Protein 6FJL (pdb70)

Radius of gyration: 34.4 Å; Cα contacts (8 Å, |Δi|>4): 2770; chains: 4; bounding box: 86×84×82 Å

B-factor: mean 37.13, std 11.01, range [17.07, 90.08]

Foldseek 3Di:
DADDADPDDLVVLLVVLLVLQQEAEEEEEFQAPVVCVLVQVVVCVVRPSHGYQYAYAHQVVVLVLQVVCVVVVNDFHQKYWHPLVLSQVVVVVVPFFDQHRAHQSVFFDVVQADPRRRKGQLAKWWFFKKFQCVVDPPVLRDAALCSCLDQVQQQQAEEEQCLQHVLSVVQVVQVCVPPNCVSLQSNVRSVYHYAHGLVVRNVCNQVVNHGMYTTHTDACDDDPPRRMDDHHHPDAAIEMAGTMMTGTPPRSRNSVVSSSSNVSQDLCNHPPRPRAAGSGPPHAHPPPDHHPCPDPRYDRVVSVVVSNCVVNSVVSSVVSCVSVPDHDDDRSQHDQPSDRNGYDD/DADDEDPDDLVVLLVVLVVLQAEFEEEEEFQAPVVCVLVQVVLCVVRPRHGYQYAYDHQVVVLVLQVVCVVVVNHFGQKYWHPLVLVQVVCVVVPFFDQHRAPQNVQFDVVQADPRRRKGQLAKWWFFKKFQCVVDPPVLRDAALCSCLDDVQQVQAEEEQCLQHVLSVVQVVQVCVPPNCVSLVSNVRSVYHYAHGLVVRNVCVQVVSHTMYTTHTDAPDDDPPRRMDDDHHPAAAIEMAGTMMTGTPPRSRNSSVSSSSNVSQDLCNRPPRDRAAGSGPPRAHPPPDHHPCPDPRYDRVVSVVCSNPVVNSVVSSVVSCVRPPDHDDDRSHHDQPNDRNGYDD/DADDEDPDDLVVLLVVLLVQQQEAEEEEEAQAPVVCVLVQVVVCVVRPSHGDQYAYDHQVVVLVLQVVCVVVVNDFGQKYWHPLVLVQVVCVVVPFFDQHRYVQNVQFDVVQADPRRRKGQLFKWWFFKKFFCVVDPPVLGDAALCSCLDQVQQQQAEEEQCLQHVLSVVQVVQVCVPPNCVSLVSNVRSVYHYAHGLVPRNVCVQVPSHTMYTTHTDFPDDDPPRRMDDDHHPAAAIEMAGIMMTGTPPRSRNSVVSSSRNVSSDLCCQAPVHRAHGSGPPHAGDPPDHHPCPDPRYDNVVSVVLSNPVVNSVVSSVVSCVSVPDHDDDRSQHDQPNHRNGYDD/DFDDEDPDDLVVLLVVLLVQQAEAEEEEEAQAPVVCVLVQVVVCVVRVRHGYQYAYDHQVVVLVLQVVCVVVVNHFGQKYWHPLVLVQVVCVVVVFFDQHRYHQNVQFDPVQADPRRRKGQLFKWWFFKKFFCVVDPPVLRDAALCSCLDPVQQQQAEEEQCLQHVLSVVQVVQVCVPPNCVSLQSNVRSVYHYAHGLVPRNVCVQVVSHTMYTTHTDFPDDPPPDRMDDDHHPDAAIEMAGTMMTGTPPRSRNSVSSSSRNVSQDLCNQAPRHRAAGRGPPRAGPPPDHHPCPDPRYDNVVSVVLSNPVVVSVVSSVVSCVRPPDHDDARSQHDQPNDRNGYDD

Nearest PDB structures (foldseek):
  6hhb-assembly1_A  TM=1.000E+00  e=6.143E-77  Dickeya dadantii 3937
  7f6t-assembly1_A  TM=7.903E-01  e=1.788E-18  Thermus thermophilus HB8
  6ivy-assembly1_A  TM=7.396E-01  e=2.041E-17  Pseudomonas aeruginosa PAO1
  7w3w-assembly1_A  TM=6.701E-01  e=2.089E-14  Vibrio metschnikovii
  1d9y-assembly1_A  TM=6.350E-01  e=9.950E-14  Neisseria gonorrhoeae

InterPro domains:
  IPR006059 Bacterial-type extracellular solute-binding protein [PF01547] (158-392)

Solvent-accessible surface area: 54851 Å² total; per-residue (Å²): 115,107,44,72,33,20,122,71,52,24,74,90,0,28,115,48,0,65,96,39,72,11,49,0,12,0,0,0,9,19,8,32,64,81,78,10,54,44,20,70,120,27,0,31,110,98,0,84,51,0,108,0,20,1,1,5,3,14,9,79,71,0,17,54,19,0,47,61,0,50,87,73,134,56,47,44,3,2,0,0,0,0,25,7,3,36,6,0,64,90,0,68,190,99,31,32,4,49,31,19,8,0,42,15,13,98,79,3,18,17,64,6,24,12,23,63,2,2,22,3,0,0,16,1,34,0,7,1,4,11,0,3,41,142,95,21,96,111,103,31,21,0,79,26,2,65,41,0,44,59,120,99,1,115,40,53,0,0,0,1,14,0,19,12,23,17,0,0,0,11,8,0,63,28,0,16,99,100,62,27,76,120,3,0,47,110,0,45,106,12,83,19,59,30,26,34,6,15,41,28,0,12,55,63,0,69,103,36,81,38,10,0,0,0,1,5,24,5,32,8,73,26,79,88,79,48,30,21,60,6,10,18,12,134,94,3,24,0,1,2,5,8,6,24,0,1,2,1,124,82,14,76,43,44,35,0,0,42,0,0,5,1,10,1,0,36,60,88,5,2,53,37,40,9,131,10,2,13,0,19,65,49,8,43,21,28,9,66,55,99,36,0,57,88,30,95,26,10,83,11,66,27,1,11,86,20,0,77,75,94,28,36,0,105,150,16,59,55,82,0,29,157,82,17,28,134,32,126,60,124,32,43,16,27,180,20,31,101,82,12,119,96,47,103,151,124,98,46,70,46,20,133,66,42,24,78,80,0,33,83,34,0,66,174,52,62,3,47,0,14,0,0,0,10,19,9,34,63,81,74,10,56,47,23,70,123,28,0,30,107,98,0,81,56,1,120,0,28,1,0,4,4,15,9,79,70,0,18,56,19,0,48,68,2,50,86,78,134,55,35,22,2,1,0,0,1,0,26,7,4,36,6,0,63,87,0,68,94,98,33,33,7,46,33,16,11,0,42,12,17,72,72,2,16,14,60,7,21,14,34,30,2,1,18,0,0,0,17,2,32,0,8,1,3,12,0,4,26,131,94,16,99,111,182,32,22,0,64,37,3,60,47,0,37,59,119,99,1,114,42,53,0,0,0,2,17,0,20,12,26,19,0,0,0,6,9,0,69,26,0,18,95,109,74,28,77,103,1,0,98,85,0,40,113,12,82,19,58,29,25,33,6,16,46,28,1,12,57,55,0,68,113,32,141,20,10,0,0,0,1,6,23,5,33,6,71,28,79,68,65,37,51,24,72,6,13,20,12,148,98,2,23,0,1,2,4,8,6,22,0,0,1,0,109,146,14,137,36,44,36,0,0,43,0,0,4,1,8,0,0,36,61,77,4,5,56,46,38,7,136,11,3,14,0,18,62,62,9,38,22,26,7,70,58,97,36,1,54,85,31,78,23,9,73,9,62,30,0,14,85,23,0,76,74,92,30,35,0,105,151,23,58,54,81,0,30,155,80,17,30,133,34,136,59,127,32,41,14,29,177,20,30,106,83,14,110,97,46,104,149,117,122,41,77,36,25,135,64,57,21,68,100,0,29,105,29,0,69,175,40,71,10,42,0,11,0,0,0,6,19,10,32,63,80,76,6,54,46,25,69,119,32,0,44,111,84,8,85,54,2,126,0,20,1,1,5,3,15,9,78,71,0,17,56,18,0,47,69,1,51,88,77,134,57,31,15,1,0,0,0,1,0,26,8,4,35,6,0,65,92,0,66,188,100,36,32,7,45,34,16,25,0,48,18,25,96,78,2,18,32,40,7,34,15,47,36,3,1,20,2,0,0,21,3,30,0,8,1,4,12,0,2,42,138,96,21,102,126,204,32,33,0,78,23,3,67,40,0,45,59,119,98,1,116,41,53,0,0,0,2,15,0,19,11,24,18,0,0,0,10,10,0,63,29,0,17,98,106,82,29,73,56,5,0,84,96,0,42,99,12,83,19,59,28,26,34,5,14,44,30,0,10,57,58,0,67,113,34,144,17,11,0,0,0,1,5,24,6,35,7,105,38,77,111,78,41,39,29,103,9,15,20,12,120,97,2,22,0,1,2,4,8,4,24,0,0,2,1,106,146,13,125,38,47,37,0,0,42,0,0,4,1,4,0,0,24,37,64,1,5,47,48,35,13,134,13,4,14,0,12,54,14,9,44,15,37,87,80,36,85,37,1,38,84,25,57,25,4,36,7,61,32,0,11,87,20,0,75,77,93,28,37,0,105,150,16,64,55,80,0,29,154,83,17,26,135,35,127,57,123,32,43,15,26,168,19,29,104,83,12,110,94,46,108,151,152,94,46,72,43,24,134,66,57,20,64,88,0,36,116,40,0,80,179,32,74,16,52,0,12,0,0,0,6,19,10,35,61,81,73,6,53,47,23,70,118,30,0,51,110,88,0,108,38,3,42,0,21,1,0,4,2,14,9,79,70,0,17,56,18,0,49,61,1,46,88,75,132,56,28,33,3,2,0,0,1,0,26,8,4,37,5,0,66,88,0,70,188,99,31,29,5,48,55,13,22,0,48,18,24,94,85,1,15,28,50,6,28,14,45,39,2,1,20,1,0,0,21,2,28,0,7,1,4,11,0,3,37,137,94,23,102,127,105,33,36,0,92,40,2,67,48,0,39,51,120,96,1,116,42,52,0,3,0,2,13,0,20,11,26,19,0,0,0,9,8,0,60,11,0,15,101,100,83,29,76,46,4,0,96,109,0,42,109,12,84,20,61,29,29,33,5,15,45,35,0,12,55,65,0,68,93,36,59,38,9,0,0,0,1,5,44,22,40,4,105,25,78,110,72,37,39,28,73,5,14,18,12,80,94,4,22,1,1,1,4,7,4,27,0,0,1,0,114,142,14,158,38,49,33,0,0,44,0,1,4,0,9,1,0,36,34,95,2,5,46,59,38,11,62,21,4,13,0,15,53,10,11,43,17,38,70,77,31,85,35,0,36,70,32,42,25,4,74,14,62,16,1,16,83,20,0,75,74,95,28,37,0,105,152,14,58,56,81,0,28,156,82,14,26,138,32,126,58,126,31,42,14,29,176,18,29,106,82,12,114,94,50,97,150

Secondary structure (DSSP, 8-state):
---------HHHHHHHHGGG-SEEEEEEE-SSGGGGHHHHHHHHHHSTT-EEEEEEE-HHHHHHHHHHHHHHT----SEEEES-TTHHHHHHHHT-B-----TTGGGB-GGGB-TTSS-EEEEEEEEEEEEETTTS-GGG---SGGGGGSGGGTT-BEEE-GGG-HHHHHHHHHHHHHH-HHHHHHHHTT-PEEESSTHHHHHHHHTTS-SEEEEE---SSPPTT-SEEEE--SSS--EEEEEEEEEBTT-S-HHHHHHHHHHHTSHHIIIIIS-S--SBTTSPPPTT---GGG-TT--HHHHHHHHH-HHHHHHHHHHHHHHH-S--S--TT----S---S---/-------S-HHHHHHHHHHTTSEEEEEEE-SSGGGGHHHHHHHHHHSTT-EEEEEEE-HHHHHHHHHHHHHHT----SEEEES-TTHHHHHHHHT-EEP---TTGGGB-GGGB-TTSS-EEEEEEEEEEEEETTTS-GGG---SGGGGGSGGGTT-BEEE-GGG-HHHHHHHHHHHHHH-HHHHHHHHTT-PEEESSTHHHHHHHHTTS--EEEEE---SSPPTT-SEEEE--SSS--EEEEEEEEEETT-S-HHHHHHHHHHHTSHHIIIIIS-S--SBTTSPPPTT---GGG-TT--HHHHHHHHH-HHHHHHHHHHHHHHH-S--S--TT----S---S---/-------S-HHHHHHHHGGGTSEEEEEEE-SSGGGGHHHHHHHHHHSTT-EEEEEEE-HHHHHHHHHHHHHHT----SEEEES-TTHHHHHHHHT-BPP---TTGGGB-GGGB-TTSS-EEEEEEEEEEEEETTTS-GGG---SGGGGGSGGGTT-BEEE-TTS-HHHHHHHHHHHHHH-HHHHHHHHTT-PEEESSTHHHHHHHHTTS--EEEEE---SSPPTT-SEEEE--SSS--EEEEEEEEEBTT-S-HHHHHHHHHHHHSHHIIIII-SS--SBTTSPPPTT---GGG-TT--HHHHHHHHH-HHHHHHHHHHHHHHH-S--S--TT----S---S---/-------S-HHHHHHHHGGGTSEEEEEEE-SSGGGGHHHHHHHHHH-TT-EEEEEEE-HHHHHHHHHHHHHHT----SEEEES-TTHHHHHHHHT-EEP---TTGGGB-GGGB-TTSS-EEEEEEEEEEEEETTTS-GGG---SGGGGGSGGGTT-BEEE-GGG-HHHHHHHHHHHHHH-HHHHHHHHTT-PEEESSTHHHHHHHHTTS--EEEEE---SSPPTT-SEEEE--SSS--EEEEEEEEEETT-S-HHHHHHHHHHHTSHHIIIII--S--SBTTSPPPTT---GGG-TT--HHHHHHHHH-HHHHHHHHHHHHHHH-S--S--TT----S---S---

Sequence (1380 aa):
ATVAPDTRSLDEIYQSALKEGGTVTVYAGGDVQSQQAGFKQAFENRFPGIKLNVIVDYSKYHDARIDNQLATDTLIPDVVQLQTVQDFPRWKKQGVLLNYKPVGWDKVYPEFRDADGAWIGAYVIAFSNLVNTQLLNEKSWPRREANDYLRPDLKGNLILAYPNDDDAVLFWYKQIVDKYGWEFVEKLQEQDPVYVRGTNVPGAQITTGKYSATFTSSGALVPAAGSVTRFVLPKTDPFVSWAQRAAIFKQAKHPESAKLYLSWLLDPQTQTQVSRMWSVRTDVAPPAGYKHIWEYSNTRPQAFADFMSDRGAVERFRAQMSLYVGEAKGDPTPGWLGLHPEVPLAATVAPDTRSLDEIYQSALKEGGTVTVYAGGDVQSQQAGFKQAFENRFPGIKLNVIVDYSKYHDARIDNQLATDTLIPDVVQLQTVQDFPRWKKQGVLLNYKPVGWDKVYPEFRRDADGAWIGAYVIAFSNLVNTQLLNEKSWPREANDYLRPDLKGNLILAYPNDDDAVLFWYKQIVDKYGWEFVEKLQEQDPVYVRGTNVPGAQITTGKYSATFTSSGALVPAAGSVTRFVLPKTDPFVSWAQRAAIFKQQAKHPESAKLYLSWLLDPQTQTQVSRMWSVRTDVAPPAGYKHIWEYSNTRPQAFADFMSDRGAVERFRAQMSLYVGEAKGDPTPGWLGLHPEVPLAATVAPDTRSLDEIYQSALKEGGTVTVYAGGDVQSQQAGFKQAFENRFPGIKLNVIVDYSKYHDARIDNQLATDTLIPDVVQLQTVQDFPRWKKQGVLLNYKPVGWDKVYPEFRDADGAWIGAYVIAFSNLVNTQLLNEKSWPREANDYLRPDLKGNLILAYPNDDDAVLFWYKQIVDKYGWEFVEKLQEQDPVYVRGTNVPGAQITTGKYSATFTSSGALVPAAGSVTRFVLPKTDPFVSWAQRAAIFKQAKHPESAKLYLSWLLDPQTQTQVSRMWSVRTDVAPPAGYKHIWEYSNTRPQAFADFMSDRGAVERFRAQMSLYVGEAKGDPTPGWLGLHPEVPLAATVAPDTRSLDDEIYQSALKEGGTVTVYAGGDVQSQQAGFKQAFENRFPGIKLNVIVDYSKYHDARIDNQLATDTLIPDVVVQLQTVQDFPRWKKQGVLLNYKPVGWDKVYPEFRDADGAWIGAYVIAFSNLVNTQLLNEKSWPREANDYLRPDLKGNLILAYPNDDDAVLFWYKQIVDKYGWEFVEKLQEQDPVYVRGTNVPGAQITTGKYSATFTSSGALVPAAGSVTRFVLPKTDPFVSWAQRAAIFKQAKHPESAKLYLSWLLDPQTQTQVSRMWSVRTDVAPPAGYKHIWEYSNTRPQAFADFMSDRGAVERFRAQMSLYVGEAKGDPTPGWLGLHPEVPLA

Structure (mmCIF, N/CA/C/O backbone):
data_6FJL
#
_entry.id   6FJL
#
_cell.length_a   77.447
_cell.length_b   112.313
_cell.length_c   78.722
_cell.angle_alpha   90.0
_cell.angle_beta   95.53
_cell.angle_gamma   90.0
#
_symmetry.space_group_name_H-M   'P 1 21 1'
#
loop_
_entity.id
_entity.type
_entity.pdbx_description
1 polymer 'ABC-type Fe3+ transport system, periplasmic component'
2 non-polymer 'ACETATE ION'
3 non-polymer 'MAGNESIUM ION'
4 water water
#
loop_
_atom_site.group_PDB
_atom_site.id
_atom_site.type_symbol
_atom_site.label_atom_id
_atom_site.label_alt_id
_atom_site.label_comp_id
_atom_site.label_asym_id
_atom_site.label_entity_id
_atom_site.label_seq_id
_atom_site.pdbx_PDB_ins_code
_atom_site.Cartn_x
_atom_site.Cartn_y
_atom_site.Cartn_z
_atom_site.occupancy
_atom_site.B_iso_or_equiv
_atom_site.auth_seq_id
_atom_site.auth_comp_id
_atom_site.auth_asym_id
_atom_site.auth_atom_id
_atom_site.pdbx_PDB_model_num
ATOM 1 N N . ALA A 1 1 ? -9.03808 30.02317 -7.52348 1.000 64.52092 28 ALA A N 1
ATOM 2 C CA . ALA A 1 1 ? -8.60111 30.69486 -8.74300 1.000 66.34165 28 ALA A CA 1
ATOM 3 C C . ALA A 1 1 ? -9.31016 30.12433 -9.96885 1.000 63.80782 28 ALA A C 1
ATOM 4 O O . ALA A 1 1 ? -9.32665 28.91173 -10.17535 1.000 62.61098 28 ALA A O 1
ATOM 6 N N . THR A 1 2 ? -9.88694 30.99912 -10.78688 1.000 61.70744 29 THR A N 1
ATOM 7 C CA . THR A 1 2 ? -10.58267 30.55053 -11.99239 1.000 59.78483 29 THR A CA 1
ATOM 8 C C . THR A 1 2 ? -9.66467 30.56618 -13.21173 1.000 59.26986 29 THR A C 1
ATOM 9 O O . THR A 1 2 ? -9.05879 31.58896 -13.53494 1.000 63.82812 29 THR A O 1
ATOM 13 N N . VAL A 1 3 ? -9.58856 29.42850 -13.89648 1.000 54.23903 30 VAL A N 1
ATOM 14 C CA . VAL A 1 3 ? -8.75226 29.27833 -15.07927 1.000 51.89108 30 VAL A CA 1
ATOM 15 C C . VAL A 1 3 ? -9.56228 28.77159 -16.26436 1.000 55.21974 30 VAL A C 1
ATOM 16 O O . VAL A 1 3 ? -10.60669 28.13812 -16.09956 1.000 55.02877 30 VAL A O 1
ATOM 20 N N . ALA A 1 4 ? -9.05828 29.02768 -17.46099 1.000 54.92464 31 ALA A N 1
ATOM 21 C CA . ALA A 1 4 ? -9.70416 28.53396 -18.66719 1.000 54.91614 31 ALA A CA 1
ATOM 22 C C . ALA A 1 4 ? -8.86951 27.39765 -19.24306 1.000 52.93511 31 ALA A C 1
ATOM 23 O O . ALA A 1 4 ? -7.67965 27.28980 -18.94993 1.000 49.51713 31 ALA A O 1
ATOM 25 N N . PRO A 1 5 ? -9.49732 26.52237 -20.04145 1.000 55.12485 32 PRO A N 1
ATOM 26 C CA . PRO A 1 5 ? -8.72712 25.43734 -20.65559 1.000 54.36382 32 PRO A CA 1
ATOM 27 C C . PRO A 1 5 ? -7.50608 25.97547 -21.39705 1.000 52.87791 32 PRO A C 1
ATOM 28 O O . PRO A 1 5 ? -7.59101 27.00885 -22.06113 1.000 50.87768 32 PRO A O 1
ATOM 32 N N . ASP A 1 6 ? -6.37621 25.29950 -21.24244 1.000 51.29422 33 ASP A N 1
ATOM 33 C CA . ASP A 1 6 ? -5.15029 25.66578 -21.93141 1.000 51.46352 33 ASP A CA 1
ATOM 34 C C . ASP A 1 6 ? -5.34993 25.53420 -23.44004 1.000 55.57206 33 ASP A C 1
ATOM 35 O O . ASP A 1 6 ? -5.77157 24.48214 -23.91890 1.000 55.93918 33 ASP A O 1
ATOM 40 N N . THR A 1 7 ? -5.04910 26.59334 -24.17943 1.000 56.69981 34 THR A N 1
ATOM 41 C CA . THR A 1 7 ? -5.20012 26.59207 -25.64249 1.000 59.04639 34 THR A CA 1
ATOM 42 C C . THR A 1 7 ? -3.87045 26.42628 -26.36868 1.000 58.73622 34 THR A C 1
ATOM 43 O O . THR A 1 7 ? -3.82959 26.42645 -27.60350 1.000 58.22953 34 THR A O 1
ATOM 47 N N . ARG A 1 8 ? -2.78160 26.36163 -25.60779 1.000 55.05774 35 ARG A N 1
ATOM 48 C CA . ARG A 1 8 ? -1.45115 26.24312 -26.19076 1.000 56.00958 35 ARG A CA 1
ATOM 49 C C . ARG A 1 8 ? -1.23546 24.88654 -26.84126 1.000 58.06852 35 ARG A C 1
ATOM 50 O O . ARG A 1 8 ? -1.93044 23.92104 -26.52915 1.000 52.40244 35 ARG A O 1
ATOM 58 N N . SER A 1 9 ? -0.27552 24.82807 -27.76448 1.000 56.30772 36 SER A N 1
ATOM 59 C CA . SER A 1 9 ? 0.16760 23.55350 -28.31504 1.000 57.31849 36 SER A CA 1
ATOM 60 C C . SER A 1 9 ? 1.12027 22.88042 -27.33308 1.000 58.44843 36 SER A C 1
ATOM 61 O O . SER A 1 9 ? 1.62342 23.52259 -26.40983 1.000 58.55867 36 SER A O 1
ATOM 64 N N . LEU A 1 10 ? 1.37680 21.59140 -27.54343 1.000 56.51800 37 LEU A N 1
ATOM 65 C CA . LEU A 1 10 ? 2.30802 20.84991 -26.70722 1.000 53.49205 37 LEU A CA 1
ATOM 66 C C . LEU A 1 10 ? 3.70848 21.43148 -26.82529 1.000 50.70881 37 LEU A C 1
ATOM 67 O O . LEU A 1 10 ? 4.44586 21.48828 -25.85404 1.000 51.59669 37 LEU A O 1
ATOM 72 N N . ASP A 1 11 ? 4.07393 21.88611 -28.01942 1.000 53.46383 38 ASP A N 1
ATOM 73 C CA . ASP A 1 11 ? 5.42032 22.41020 -28.20987 1.000 55.37190 38 ASP A CA 1
ATOM 74 C C . ASP A 1 11 ? 5.58304 23.78951 -27.56975 1.000 56.79073 38 ASP A C 1
ATOM 75 O O . ASP A 1 11 ? 6.66221 24.13586 -27.09866 1.000 57.32662 38 ASP A O 1
ATOM 80 N N . GLU A 1 12 ? 4.50710 24.56748 -27.54462 1.000 57.49181 39 GLU A N 1
ATOM 81 C CA . GLU A 1 12 ? 4.51790 25.85960 -26.86507 1.000 58.72389 39 GLU A CA 1
ATOM 82 C C . GLU A 1 12 ? 4.67111 25.65827 -25.34705 1.000 64.51314 39 GLU A C 1
ATOM 83 O O . GLU A 1 12 ? 5.41687 26.38600 -24.68885 1.000 56.78147 39 GLU A O 1
ATOM 89 N N . ILE A 1 13 ? 3.97242 24.66728 -24.79794 1.000 53.11051 40 ILE A N 1
ATOM 90 C CA . ILE A 1 13 ? 4.12606 24.34238 -23.37755 1.000 54.16197 40 ILE A CA 1
ATOM 91 C C . ILE A 1 13 ? 5.54100 23.83153 -23.11787 1.000 53.29812 40 ILE A C 1
ATOM 92 O O . ILE A 1 13 ? 6.19657 24.22322 -22.15368 1.000 51.07618 40 ILE A O 1
ATOM 97 N N . TYR A 1 14 ? 6.00545 22.97145 -24.01955 1.000 53.13862 41 TYR A N 1
ATOM 98 C CA . TYR A 1 14 ? 7.31836 22.34184 -23.92854 1.000 52.78374 41 TYR A CA 1
ATOM 99 C C . TYR A 1 14 ? 8.50046 23.31978 -23.87816 1.000 56.28696 41 TYR A C 1
ATOM 100 O O . TYR A 1 14 ? 9.37805 23.18629 -23.02361 1.000 56.20654 41 TYR A O 1
ATOM 109 N N . GLN A 1 15 ? 8.51315 24.31556 -24.76018 1.000 58.14422 42 GLN A N 1
ATOM 110 C CA . GLN A 1 15 ? 9.57722 25.32277 -24.73518 1.000 61.28751 42 GLN A CA 1
ATOM 111 C C . GLN A 1 15 ? 9.59107 26.04557 -23.40125 1.000 61.07470 42 GLN A C 1
ATOM 112 O O . GLN A 1 15 ? 10.64855 26.34775 -22.84486 1.000 60.75702 42 GLN A O 1
ATOM 118 N N . SER A 1 16 ? 8.39951 26.31685 -22.89399 1.000 61.26688 43 SER A N 1
ATOM 119 C CA . SER A 1 16 ? 8.25358 26.97368 -21.61416 1.000 63.35621 43 SER A CA 1
ATOM 120 C C . SER A 1 16 ? 8.73538 26.06667 -20.48545 1.000 60.96364 43 SER A C 1
ATOM 121 O O . SER A 1 16 ? 9.36643 26.52732 -19.53155 1.000 60.46503 43 SER A O 1
ATOM 124 N N . ALA A 1 17 ? 8.45580 24.77210 -20.61206 1.000 57.70076 44 ALA A N 1
ATOM 125 C CA . ALA A 1 17 ? 8.85483 23.79817 -19.59845 1.000 56.05415 44 ALA A CA 1
ATOM 126 C C . ALA A 1 17 ? 10.36748 23.61864 -19.49215 1.000 56.91072 44 ALA A C 1
ATOM 127 O O . ALA A 1 17 ? 10.89259 23.38690 -18.40298 1.000 54.26333 44 ALA A O 1
ATOM 129 N N . LEU A 1 18 ? 11.06227 23.74885 -20.61870 1.000 58.04288 45 LEU A N 1
ATOM 130 C CA . LEU A 1 18 ? 12.51046 23.53978 -20.66613 1.000 59.50117 45 LEU A CA 1
ATOM 131 C C . LEU A 1 18 ? 13.30312 24.45837 -19.73757 1.000 59.33227 45 LEU A C 1
ATOM 132 O O . LEU A 1 18 ? 14.43662 24.14783 -19.37357 1.000 59.38785 45 LEU A O 1
ATOM 137 N N . LYS A 1 19 ? 12.72204 25.60181 -19.39120 1.000 60.88336 46 LYS A N 1
ATOM 138 C CA . LYS A 1 19 ? 13.37079 26.56967 -18.50777 1.000 62.58321 46 LYS A CA 1
ATOM 139 C C . LYS A 1 19 ? 13.49968 26.06602 -17.06877 1.000 59.82667 46 LYS A C 1
ATOM 140 O O . LYS A 1 19 ? 14.21098 26.66215 -16.25857 1.000 59.69856 46 LYS A O 1
ATOM 142 N N . GLU A 1 20 ? 12.80781 24.97413 -16.75144 1.000 56.02344 47 GLU A N 1
ATOM 143 C CA . GLU A 1 20 ? 12.67554 24.53063 -15.36785 1.000 53.55580 47 GLU A CA 1
ATOM 144 C C . GLU A 1 20 ? 13.74167 23.54234 -14.88941 1.000 53.66540 47 GLU A C 1
ATOM 145 O O . GLU A 1 20 ? 13.72188 23.12694 -13.72834 1.000 53.92033 47 GLU A O 1
ATOM 151 N N . GLY A 1 21 ? 14.67333 23.16292 -15.75716 1.000 53.24464 48 GLY A N 1
ATOM 152 C CA . GLY A 1 21 ? 15.76506 22.31639 -15.30490 1.000 54.51576 48 GLY A CA 1
ATOM 153 C C . GLY A 1 21 ? 15.83236 20.92753 -15.91186 1.000 53.67671 48 GLY A C 1
ATOM 154 O O . GLY A 1 21 ? 16.81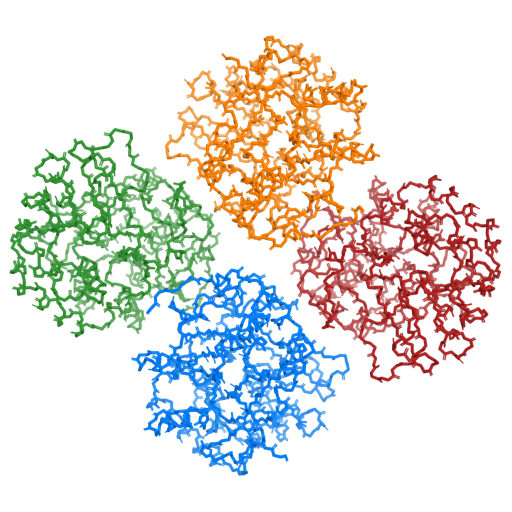646 20.21385 -15.71846 1.000 54.56071 48 GLY A O 1
ATOM 155 N N . GLY A 1 22 ? 14.78143 20.53913 -16.62934 1.000 52.40255 49 GLY A N 1
ATOM 156 C CA . GLY A 1 22 ? 14.76444 19.28652 -17.36480 1.000 50.05153 49 GLY A CA 1
ATOM 157 C C . GLY A 1 22 ? 14.31362 18.06317 -16.58625 1.000 46.85827 49 GLY A C 1
ATOM 158 O O . GLY A 1 22 ? 14.64835 16.93643 -16.94040 1.000 46.35835 49 GLY A O 1
ATOM 159 N N . THR A 1 23 ? 13.56765 18.27292 -15.50916 1.000 45.13167 50 THR A N 1
ATOM 160 C CA . THR A 1 23 ? 12.98972 17.14531 -14.78507 1.000 45.62670 50 THR A CA 1
ATOM 161 C C . THR A 1 23 ? 11.61170 17.47635 -14.23491 1.000 44.65953 50 THR A C 1
ATOM 162 O O . THR A 1 23 ? 11.38893 18.57051 -13.71683 1.000 48.98768 50 THR A O 1
ATOM 166 N N . VAL A 1 24 ? 10.69045 16.52483 -14.34921 1.000 39.29423 51 VAL A N 1
ATOM 167 C CA . VAL A 1 24 ? 9.40912 16.62051 -13.67085 1.000 35.29145 51 VAL A CA 1
ATOM 168 C C . VAL A 1 24 ? 9.25154 15.34785 -12.83912 1.000 32.99166 51 VAL A C 1
ATOM 169 O O . VAL A 1 24 ? 9.49196 14.24541 -13.33556 1.000 34.68567 51 VAL A O 1
ATOM 173 N N . THR A 1 25 ? 8.86885 15.49986 -11.57445 1.000 33.58806 52 THR A N 1
ATOM 174 C CA . THR A 1 25 ? 8.76315 14.35120 -10.67722 1.000 29.28632 52 THR A CA 1
ATOM 175 C C . THR A 1 25 ? 7.31829 13.97920 -10.41720 1.000 28.71215 52 THR A C 1
ATOM 176 O O . THR A 1 25 ? 6.49650 14.81356 -10.04295 1.000 31.21883 52 THR A O 1
ATOM 180 N N . VAL A 1 26 ? 7.02208 12.70436 -10.62376 1.000 26.32226 53 VAL A N 1
ATOM 181 C CA . VAL A 1 26 ? 5.66603 12.19937 -10.52721 1.000 23.99716 53 VAL A CA 1
ATOM 182 C C . VAL A 1 26 ? 5.61718 11.03633 -9.57241 1.000 23.37776 53 VAL A C 1
ATOM 183 O O . VAL A 1 26 ? 6.32403 10.05364 -9.76594 1.000 27.64689 53 VAL A O 1
ATOM 187 N N . TYR A 1 27 ? 4.80220 11.16434 -8.52874 1.000 24.48930 54 TYR A N 1
ATOM 188 C CA . TYR A 1 27 ? 4.45887 10.03450 -7.68256 1.000 21.65224 54 TYR A CA 1
ATOM 189 C C . TYR A 1 27 ? 3.27013 9.33794 -8.31416 1.000 23.73826 54 TYR A C 1
ATOM 190 O O . TYR A 1 27 ? 2.16331 9.87231 -8.27017 1.000 25.65151 54 TYR A O 1
ATOM 199 N N . ALA A 1 28 ? 3.48926 8.16124 -8.90798 1.000 21.82257 55 ALA A N 1
ATOM 200 C CA . ALA A 1 28 ? 2.42810 7.43781 -9.60145 1.000 20.76187 55 ALA A CA 1
ATOM 201 C C . ALA A 1 28 ? 2.06672 6.15662 -8.88906 1.000 21.88132 55 ALA A C 1
ATOM 202 O O . ALA A 1 28 ? 2.94916 5.41841 -8.45514 1.000 22.67966 55 ALA A O 1
ATOM 204 N N . GLY A 1 29 ? 0.77054 5.90514 -8.76994 1.000 19.51743 56 GLY A N 1
ATOM 205 C CA . GLY A 1 29 ? 0.30498 4.65388 -8.20152 1.000 23.59472 56 GLY A CA 1
ATOM 206 C C . GLY A 1 29 ? 0.57761 3.49993 -9.14036 1.000 24.95229 56 GLY A C 1
ATOM 207 O O . GLY A 1 29 ? 0.41169 3.62105 -10.35907 1.000 26.40235 56 GLY A O 1
ATOM 208 N N . GLY A 1 30 ? 0.96690 2.36263 -8.57704 1.000 20.71056 57 GLY A N 1
ATOM 209 C CA . GLY A 1 30 ? 1.22198 1.17612 -9.37044 1.000 21.06574 57 GLY A CA 1
ATOM 210 C C . GLY A 1 30 ? 1.80412 0.07433 -8.51612 1.000 24.05725 57 GLY A C 1
ATOM 211 O O . GLY A 1 30 ? 2.04452 0.25736 -7.32130 1.000 25.36319 57 GLY A O 1
ATOM 212 N N . ASP A 1 31 ? 1.99953 -1.08425 -9.12681 1.000 23.38010 58 ASP A N 1
ATOM 213 C CA . ASP A 1 31 ? 2.52673 -2.23915 -8.42319 1.000 23.08927 58 ASP A CA 1
ATOM 214 C C . ASP A 1 31 ? 4.02979 -2.35066 -8.56297 1.000 25.71648 58 ASP A C 1
ATOM 215 O O . ASP A 1 31 ? 4.71904 -2.79921 -7.63758 1.000 26.85480 58 ASP A O 1
ATOM 220 N N . VAL A 1 32 ? 4.53514 -1.96477 -9.73456 1.000 23.55393 59 VAL A N 1
ATOM 221 C CA . VAL A 1 32 ? 5.95645 -2.06394 -10.03031 1.000 24.78408 59 VAL A CA 1
ATOM 222 C C . VAL A 1 32 ? 6.34876 -0.93937 -10.96640 1.000 24.78903 59 VAL A C 1
ATOM 223 O O . VAL A 1 32 ? 5.52009 -0.46902 -11.74206 1.000 23.53715 59 VAL A O 1
ATOM 227 N N . GLN A 1 33 ? 7.61068 -0.52898 -10.89405 1.000 24.97838 60 GLN A N 1
ATOM 228 C CA . GLN A 1 33 ? 8.09968 0.62242 -11.64008 1.000 28.87060 60 GLN A CA 1
ATOM 229 C C . GLN A 1 33 ? 7.92338 0.39902 -13.13941 1.000 31.56460 60 GLN A C 1
ATOM 230 O O . GLN A 1 33 ? 7.61146 1.32498 -13.87969 1.000 30.23559 60 GLN A O 1
ATOM 236 N N . SER A 1 34 ? 8.04965 -0.84953 -13.56757 1.000 28.88882 61 SER A N 1
ATOM 237 C CA . SER A 1 34 ? 7.97627 -1.17265 -14.98815 1.000 32.11194 61 SER A CA 1
ATOM 238 C C . SER A 1 34 ? 6.62206 -0.83211 -15.63105 1.000 32.49041 61 SER A C 1
ATOM 239 O O . SER A 1 34 ? 6.53006 -0.69026 -16.85381 1.000 31.68278 61 SER A O 1
ATOM 242 N N . GLN A 1 35 ? 5.57801 -0.69134 -14.82216 1.000 29.74526 62 GLN A N 1
ATOM 243 C CA . GLN A 1 35 ? 4.25490 -0.35220 -15.34449 1.000 26.66527 62 GLN A CA 1
ATOM 244 C C . GLN A 1 35 ? 4.20105 1.04757 -15.95059 1.000 28.31665 62 GLN A C 1
ATOM 245 O O . GLN A 1 35 ? 3.30861 1.36228 -16.74889 1.000 29.89956 62 GLN A O 1
ATOM 251 N N . GLN A 1 36 ? 5.15477 1.88280 -15.56938 1.000 27.85405 63 GLN A N 1
ATOM 252 C CA . GLN A 1 36 ? 5.22545 3.25253 -16.07609 1.000 29.98881 63 GLN A CA 1
ATOM 253 C C . GLN A 1 36 ? 6.32972 3.43090 -17.10799 1.000 31.08995 63 GLN A C 1
ATOM 254 O O . GLN A 1 36 ? 6.55046 4.53249 -17.60119 1.000 30.72417 63 GLN A O 1
ATOM 260 N N . ALA A 1 37 ? 7.01018 2.34220 -17.44843 1.000 33.26993 64 ALA A N 1
ATOM 261 C CA . ALA A 1 37 ? 8.15794 2.42207 -18.34309 1.000 36.03706 64 ALA A CA 1
ATOM 262 C C . ALA A 1 37 ? 7.75395 2.91072 -19.72175 1.000 35.47247 64 ALA A C 1
ATOM 263 O O . ALA A 1 37 ? 8.49067 3.65591 -20.36087 1.000 35.78440 64 ALA A O 1
ATOM 265 N N . GLY A 1 38 ? 6.57355 2.50315 -20.17361 1.000 33.33871 65 GLY A N 1
ATOM 266 C CA . GLY A 1 38 ? 6.11026 2.89965 -21.48916 1.000 31.86653 65 GLY A CA 1
ATOM 267 C C . GLY A 1 38 ? 5.80601 4.38105 -21.54760 1.000 31.85182 65 GLY A C 1
ATOM 268 O O . GLY A 1 38 ? 6.16409 5.04964 -22.52037 1.000 31.51295 65 GLY A O 1
ATOM 269 N N . PHE A 1 39 ? 5.13601 4.89928 -20.52230 1.000 30.95553 66 PHE A N 1
ATOM 270 C CA . PHE A 1 39 ? 4.85088 6.33275 -20.46551 1.000 32.22384 66 PHE A CA 1
ATOM 271 C C . PHE A 1 39 ? 6.14781 7.12317 -20.40084 1.000 35.13089 66 PHE A C 1
ATOM 272 O O . PHE A 1 39 ? 6.30778 8.10425 -21.12356 1.000 35.56285 66 PHE A O 1
ATOM 280 N N . LYS A 1 40 ? 7.07191 6.69008 -19.53942 1.000 32.44129 67 LYS A N 1
ATOM 281 C CA . LYS A 1 40 ? 8.36692 7.35760 -19.41538 1.000 32.03146 67 LYS A CA 1
ATOM 282 C C . LYS A 1 40 ? 9.09325 7.42020 -20.74985 1.000 34.10781 67 LYS A C 1
ATOM 283 O O . LYS A 1 40 ? 9.54015 8.48799 -21.18203 1.000 35.36758 67 LYS A O 1
ATOM 289 N N . GLN A 1 41 ? 9.20575 6.27516 -21.40962 1.000 33.54541 68 GLN A N 1
ATOM 290 C CA . GLN A 1 41 ? 9.90029 6.22389 -22.68719 1.000 38.08279 68 GLN A CA 1
ATOM 291 C C . GLN A 1 41 ? 9.23670 7.11336 -23.73662 1.000 37.01068 68 GLN A C 1
ATOM 292 O O . GLN A 1 41 ? 9.92015 7.81826 -24.47745 1.000 39.56022 68 GLN A O 1
ATOM 298 N N . ALA A 1 42 ? 7.90906 7.06513 -23.81143 1.000 35.62354 69 ALA A N 1
ATOM 299 C CA . ALA A 1 42 ? 7.18973 7.84950 -24.82303 1.000 37.20313 69 ALA A CA 1
ATOM 300 C C . ALA A 1 42 ? 7.36448 9.34199 -24.58351 1.000 38.90934 69 ALA A C 1
ATOM 301 O O . ALA A 1 42 ? 7.63672 10.10846 -25.51226 1.000 36.90009 69 ALA A O 1
ATOM 303 N N . PHE A 1 43 ? 7.23534 9.74222 -23.32153 1.000 37.88199 70 PHE A N 1
ATOM 304 C CA . PHE A 1 43 ? 7.34729 11.14177 -22.93449 1.000 38.17754 70 PHE A CA 1
ATOM 305 C C . PHE A 1 43 ? 8.73665 11.68339 -23.22525 1.000 39.19618 70 PHE A C 1
ATOM 306 O O . PHE A 1 43 ? 8.87388 12.76219 -23.79334 1.000 38.31043 70 PHE A O 1
ATOM 314 N N . GLU A 1 44 ? 9.76372 10.92615 -22.85235 1.000 37.07155 71 GLU A N 1
ATOM 315 C CA . GLU A 1 44 ? 11.13247 11.41401 -22.96030 1.000 39.69322 71 GLU A CA 1
ATOM 316 C C . GLU A 1 44 ? 11.59150 11.43347 -24.41420 1.000 42.60719 71 GLU A C 1
ATOM 317 O O . GLU A 1 44 ? 12.40903 12.26126 -24.79673 1.000 43.65174 71 GLU A O 1
ATOM 323 N N . ASN A 1 45 ? 11.05782 10.52753 -25.22338 1.000 42.49439 72 ASN A N 1
ATOM 324 C CA . ASN A 1 45 ? 11.31100 10.57576 -26.66128 1.000 46.15499 72 ASN A CA 1
ATOM 325 C C . ASN A 1 45 ? 10.61702 11.76360 -27.31839 1.000 46.13230 72 ASN A C 1
ATOM 326 O O . ASN A 1 45 ? 11.14870 12.36859 -28.25323 1.000 51.29992 72 ASN A O 1
ATOM 331 N N . ARG A 1 46 ? 9.43346 12.11016 -26.82416 1.000 43.55367 73 ARG A N 1
ATOM 332 C CA . ARG A 1 46 ? 8.65737 13.19844 -27.42088 1.000 47.27856 73 ARG A CA 1
ATOM 333 C C . ARG A 1 46 ? 9.21219 14.57566 -27.03157 1.000 47.38199 73 ARG A C 1
ATOM 334 O O . ARG A 1 46 ? 9.20121 15.51073 -27.83912 1.000 47.42498 73 ARG A O 1
ATOM 342 N N . PHE A 1 47 ? 9.72649 14.68328 -25.80778 1.000 47.40628 74 PHE A N 1
ATOM 343 C CA . PHE A 1 47 ? 10.23972 15.94742 -25.29615 1.000 48.74984 74 PHE A CA 1
ATOM 344 C C . PHE A 1 47 ? 11.69413 15.80113 -24.85064 1.000 51.98025 74 PHE A C 1
ATOM 345 O O . PHE A 1 47 ? 11.96841 15.65477 -23.65840 1.000 52.64356 74 PHE A O 1
ATOM 353 N N . PRO A 1 48 ? 12.63218 15.83795 -25.80722 1.000 54.10654 75 PRO A N 1
ATOM 354 C CA . PRO A 1 48 ? 14.06047 15.69319 -25.50276 1.000 55.39649 75 PRO A CA 1
ATOM 355 C C . PRO A 1 48 ? 14.54670 16.71526 -24.47761 1.000 58.71726 75 PRO A C 1
ATOM 356 O O . PRO A 1 48 ? 14.17894 17.88626 -24.56315 1.000 62.04136 75 PRO A O 1
ATOM 360 N N . GLY A 1 49 ? 15.35135 16.27171 -23.51697 1.000 57.57343 76 GLY A N 1
ATOM 361 C CA . GLY A 1 49 ? 15.89428 17.16214 -22.50540 1.000 56.15858 76 GLY A CA 1
ATOM 362 C C . GLY A 1 49 ? 15.04265 17.29694 -21.25690 1.000 52.35593 76 GLY A C 1
ATOM 363 O O . GLY A 1 49 ? 15.46636 17.91125 -20.27843 1.000 50.97662 76 GLY A O 1
ATOM 364 N N . ILE A 1 50 ? 13.83888 16.73425 -21.28344 1.000 48.44923 77 ILE A N 1
ATOM 365 C CA . ILE A 1 50 ? 13.01875 16.69709 -20.07582 1.000 46.43413 77 ILE A CA 1
ATOM 366 C C . ILE A 1 50 ? 12.84144 15.24349 -19.66142 1.000 43.85570 77 ILE A C 1
ATOM 367 O O . ILE A 1 50 ? 12.37730 14.41165 -20.44082 1.000 42.90899 77 ILE A O 1
ATOM 372 N N . LYS A 1 51 ? 13.22712 14.94320 -18.42702 1.000 42.24569 78 LYS A N 1
ATOM 373 C CA . LYS A 1 51 ? 13.12651 13.59128 -17.89929 1.000 40.66014 78 LYS A CA 1
ATOM 374 C C . LYS A 1 51 ? 11.84574 13.43360 -17.10590 1.000 37.77131 78 LYS A C 1
ATOM 375 O O . LYS A 1 51 ? 11.48176 14.31942 -16.33254 1.000 37.84675 78 LYS A O 1
ATOM 381 N N . LEU A 1 52 ? 11.15460 12.31974 -17.32552 1.000 36.10916 79 LEU A N 1
ATOM 382 C CA . LEU A 1 52 ? 9.98180 11.99400 -16.55079 1.000 34.37644 79 LEU A CA 1
ATOM 383 C C . LEU A 1 52 ? 10.43197 11.14386 -15.35985 1.000 33.03753 79 LEU A C 1
ATOM 384 O O . LEU A 1 52 ? 10.56319 9.92833 -15.45752 1.000 32.14219 79 LEU A O 1
ATOM 389 N N . ASN A 1 53 ? 10.69501 11.81802 -14.24612 1.000 32.97192 80 ASN A N 1
ATOM 390 C CA . ASN A 1 53 ? 11.11981 11.16001 -13.01196 1.000 33.10083 80 ASN A CA 1
ATOM 391 C C . ASN A 1 53 ? 9.88841 10.61647 -12.30949 1.000 31.64047 80 ASN A C 1
ATOM 392 O O . ASN A 1 53 ? 9.43796 11.14624 -11.29466 1.000 30.36037 80 ASN A O 1
ATOM 397 N N . VAL A 1 54 ? 9.31833 9.56178 -12.88173 1.000 30.60327 81 VAL A N 1
ATOM 398 C CA . VAL A 1 54 ? 8.12349 8.96609 -12.32159 1.000 27.38827 81 VAL A CA 1
ATOM 399 C C . VAL A 1 54 ? 8.51296 7.83745 -11.36538 1.000 29.06115 81 VAL A C 1
ATOM 400 O O . VAL A 1 54 ? 9.36899 6.99958 -11.67263 1.000 29.72769 81 VAL A O 1
ATOM 404 N N . ILE A 1 55 ? 7.87144 7.84178 -10.20489 1.000 22.45912 82 ILE A N 1
ATOM 405 C CA . ILE A 1 55 ? 8.21104 6.94673 -9.09539 1.000 25.04760 82 ILE A CA 1
ATOM 406 C C . ILE A 1 55 ? 6.98127 6.17774 -8.67217 1.000 25.41678 82 ILE A C 1
ATOM 407 O O . ILE A 1 55 ? 6.02029 6.76993 -8.17472 1.000 28.77956 82 ILE A O 1
ATOM 412 N N . VAL A 1 56 ? 7.02824 4.85236 -8.83713 1.000 24.12443 83 VAL A N 1
ATOM 413 C CA . VAL A 1 56 ? 5.87186 3.99287 -8.62573 1.000 23.17223 83 VAL A CA 1
ATOM 414 C C . VAL A 1 56 ? 5.82585 3.39425 -7.20919 1.000 24.04071 83 VAL A C 1
ATOM 415 O O . VAL A 1 56 ? 6.83298 2.93192 -6.67954 1.000 25.97748 83 VAL A O 1
ATOM 419 N N . ASP A 1 57 ? 4.65301 3.45383 -6.60134 1.000 21.61095 84 ASP A N 1
ATOM 420 C CA . ASP A 1 57 ? 4.38695 2.79863 -5.31527 1.000 21.43338 84 ASP A CA 1
ATOM 421 C C . ASP A 1 57 ? 2.89791 2.54010 -5.26279 1.000 23.01838 84 ASP A C 1
ATOM 422 O O . ASP A 1 57 ? 2.15647 3.13158 -6.04556 1.000 24.68252 84 ASP A O 1
ATOM 427 N N . TYR A 1 58 ? 2.44493 1.66536 -4.35905 1.000 20.62540 85 TYR A N 1
ATOM 428 C CA . TYR A 1 58 ? 1.01312 1.49478 -4.13996 1.000 17.06516 85 TYR A CA 1
ATOM 429 C C . TYR A 1 58 ? 0.37618 2.83423 -3.86098 1.000 22.46546 85 TYR A C 1
ATOM 430 O O . TYR A 1 58 ? 0.96591 3.66186 -3.14761 1.000 23.39674 85 TYR A O 1
ATOM 439 N N . SER A 1 59 ? -0.82195 3.05451 -4.39893 1.000 20.69852 86 SER A N 1
ATOM 440 C CA . SER A 1 59 ? -1.47810 4.34191 -4.21024 1.000 21.43100 86 SER A CA 1
ATOM 441 C C . SER A 1 59 ? -1.72362 4.62214 -2.73195 1.000 20.01388 86 SER A C 1
ATOM 442 O O . SER A 1 59 ? -1.63343 5.76176 -2.30253 1.000 21.73516 86 SER A O 1
ATOM 445 N N . LYS A 1 60 ? -2.04946 3.57580 -1.98382 1.000 22.07371 87 LYS A N 1
ATOM 446 C CA . LYS A 1 60 ? -2.34703 3.70945 -0.55182 1.000 19.23645 87 LYS A CA 1
ATOM 447 C C . LYS A 1 60 ? -1.12543 4.07884 0.27844 1.000 22.99448 87 LYS A C 1
ATOM 448 O O . LYS A 1 60 ? -1.25663 4.44868 1.45651 1.000 28.11162 87 LYS A O 1
ATOM 454 N N . TYR A 1 61 ? 0.05958 3.95008 -0.30184 1.000 20.59370 88 TYR A N 1
ATOM 455 C CA . TYR A 1 61 ? 1.26678 4.41893 0.35796 1.000 23.98672 88 TYR A CA 1
ATOM 456 C C . TYR A 1 61 ? 1.67929 5.79407 -0.17442 1.000 21.10275 88 TYR A C 1
ATOM 457 O O . TYR A 1 61 ? 2.10817 6.64624 0.59729 1.000 23.46308 88 TYR A O 1
ATOM 466 N N . HIS A 1 62 ? 1.55421 6.02737 -1.49033 1.000 20.78636 89 HIS A N 1
ATOM 467 C CA . HIS A 1 62 ? 1.83737 7.35911 -2.01119 1.000 19.96336 89 HIS A CA 1
ATOM 468 C C . HIS A 1 62 ? 0.93968 8.42505 -1.39158 1.000 22.86369 89 HIS A C 1
ATOM 469 O O . HIS A 1 62 ? 1.39909 9.53932 -1.15221 1.000 21.47262 89 HIS A O 1
ATOM 476 N N . ASP A 1 63 ? -0.34421 8.13269 -1.17368 1.000 20.96912 90 ASP A N 1
ATOM 477 C CA . ASP A 1 63 ? -1.18653 9.21655 -0.67238 1.000 24.39418 90 ASP A CA 1
ATOM 478 C C . ASP A 1 63 ? -0.81026 9.56129 0.76816 1.000 23.07974 90 ASP A C 1
ATOM 479 O O . ASP A 1 63 ? -0.76893 10.73666 1.11650 1.000 22.01482 90 ASP A O 1
ATOM 484 N N . ALA A 1 64 ? -0.48328 8.55421 1.56880 1.000 21.69930 91 ALA A N 1
ATOM 485 C CA . ALA A 1 64 ? 0.01593 8.79747 2.92634 1.000 22.29601 91 ALA A CA 1
ATOM 486 C C . ALA A 1 64 ? 1.34100 9.56588 2.92931 1.000 22.61846 91 ALA A C 1
ATOM 487 O O . ALA A 1 64 ? 1.58346 10.44140 3.77894 1.000 22.84333 91 ALA A O 1
ATOM 489 N N . ARG A 1 65 ? 2.19389 9.23968 1.96457 1.000 22.22939 92 ARG A N 1
ATOM 490 C CA . ARG A 1 65 ? 3.49170 9.87548 1.81010 1.000 25.17545 92 ARG A CA 1
ATOM 491 C C . ARG A 1 65 ? 3.30813 11.36865 1.51945 1.000 25.07974 92 ARG A C 1
ATOM 492 O O . ARG A 1 65 ? 4.01430 12.22412 2.08103 1.000 22.65676 92 ARG A O 1
ATOM 500 N N . ILE A 1 66 ? 2.35160 11.66942 0.63786 1.000 24.54751 93 ILE A N 1
ATOM 501 C CA . ILE A 1 66 ? 2.03978 13.05759 0.29745 1.000 22.37699 93 ILE A CA 1
ATOM 502 C C . ILE A 1 66 ? 1.42340 13.78031 1.49826 1.000 23.75569 93 ILE A C 1
ATOM 503 O O . ILE A 1 66 ? 1.80021 14.91232 1.78901 1.000 24.34941 93 ILE A O 1
ATOM 508 N N . ASP A 1 67 ? 0.50130 13.12403 2.20342 1.000 22.71501 94 ASP A N 1
ATOM 509 C CA . ASP A 1 67 ? -0.09400 13.73044 3.39261 1.000 24.40985 94 ASP A CA 1
ATOM 510 C C . ASP A 1 67 ? 1.00059 14.07598 4.41002 1.000 23.46748 94 ASP A C 1
ATOM 511 O O . ASP A 1 67 ? 0.99919 15.16360 4.99901 1.000 22.50987 94 ASP A O 1
ATOM 516 N N . ASN A 1 68 ? 1.95465 13.17207 4.59298 1.000 22.24882 95 ASN A N 1
ATOM 517 C CA . ASN A 1 68 ? 3.00456 13.40405 5.59735 1.000 23.91038 95 ASN A CA 1
ATOM 518 C C . ASN A 1 68 ? 4.01496 14.47071 5.15007 1.000 26.34534 95 ASN A C 1
ATOM 519 O O . ASN A 1 68 ? 4.48086 15.27510 5.95755 1.000 25.18562 95 ASN A O 1
ATOM 524 N N . GLN A 1 69 ? 4.33849 14.49607 3.85840 1.000 26.26772 96 GLN A N 1
ATOM 525 C CA . GLN A 1 69 ? 5.21671 15.53797 3.32244 1.000 26.78442 96 GLN A CA 1
ATOM 526 C C . GLN A 1 69 ? 4.54742 16.90395 3.42568 1.000 26.15569 96 GLN A C 1
ATOM 527 O O . GLN A 1 69 ? 5.19985 17.89567 3.72557 1.000 26.74658 96 GLN A O 1
ATOM 533 N N . LEU A 1 70 ? 3.24439 16.95946 3.16936 1.000 26.55032 97 LEU A N 1
ATOM 534 C CA . LEU A 1 70 ? 2.52613 18.21917 3.33539 1.000 25.05070 97 LEU A CA 1
ATOM 535 C C . LEU A 1 70 ? 2.58542 18.68325 4.79332 1.000 25.58455 97 LEU A C 1
ATOM 536 O O . LEU A 1 70 ? 2.85533 19.84837 5.08110 1.000 26.48031 97 LEU A O 1
ATOM 541 N N . ALA A 1 71 ? 2.38513 17.74962 5.71072 1.000 24.17031 98 ALA A N 1
ATOM 542 C CA . ALA A 1 71 ? 2.37456 18.08643 7.13947 1.000 24.66098 98 ALA A CA 1
ATOM 543 C C . ALA A 1 71 ? 3.73718 18.55701 7.62441 1.000 27.29339 98 ALA A C 1
ATOM 544 O O . ALA A 1 71 ? 3.83345 19.37559 8.55244 1.000 31.86872 98 ALA A O 1
ATOM 546 N N . THR A 1 72 ? 4.79846 18.04202 7.01913 1.000 25.47185 99 THR A N 1
ATOM 547 C CA . THR A 1 72 ? 6.14478 18.37995 7.48312 1.000 28.24113 99 THR A CA 1
ATOM 548 C C . THR A 1 72 ? 6.85590 19.40245 6.57788 1.000 28.19953 99 THR A C 1
ATOM 549 O O . THR A 1 72 ? 8.02471 19.71570 6.79987 1.000 29.21740 99 THR A O 1
ATOM 553 N N . ASP A 1 73 ? 6.15364 19.91153 5.56548 1.000 28.16948 100 ASP A N 1
ATOM 554 C CA . ASP A 1 73 ? 6.74267 20.86619 4.61768 1.000 31.89594 100 ASP A CA 1
ATOM 555 C C . ASP A 1 73 ? 7.97675 20.28370 3.92985 1.000 32.23725 100 ASP A C 1
ATOM 556 O O . ASP A 1 73 ? 9.02605 20.92084 3.87656 1.000 33.54102 100 ASP A O 1
ATOM 561 N N . THR A 1 74 ? 7.84313 19.06224 3.42379 1.000 29.90973 101 THR A N 1
ATOM 562 C CA . THR A 1 74 ? 8.93058 18.38665 2.72455 1.000 32.61552 101 THR A CA 1
ATOM 563 C C . THR A 1 74 ? 8.43415 17.79130 1.39976 1.000 31.36012 101 THR A C 1
ATOM 564 O O . THR A 1 74 ? 8.89598 16.71687 0.98054 1.000 29.57734 101 THR A O 1
ATOM 568 N N . LEU A 1 75 ? 7.44771 18.44527 0.78521 1.000 29.13438 102 LEU A N 1
ATOM 569 C CA . LEU A 1 75 ? 6.84907 17.93453 -0.45408 1.000 31.68290 102 LEU A CA 1
ATOM 570 C C . LEU A 1 75 ? 7.88277 17.76532 -1.55273 1.000 29.92604 102 LEU A C 1
ATOM 571 O O . LEU A 1 75 ? 8.64061 18.68849 -1.84789 1.000 31.29699 102 LEU A O 1
ATOM 576 N N . ILE A 1 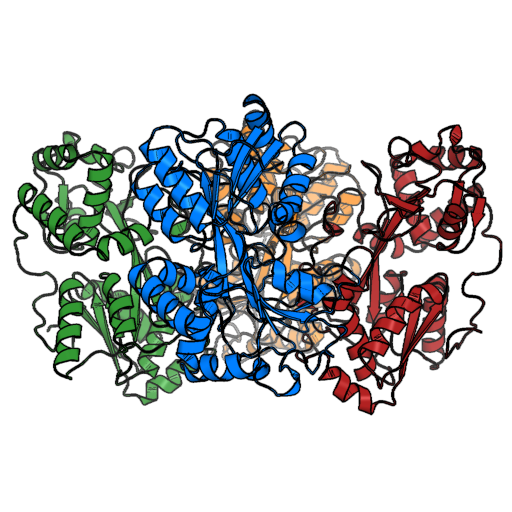76 ? 7.88360 16.58644 -2.16814 1.000 28.64779 103 ILE A N 1
ATOM 577 C CA . ILE A 1 76 ? 8.87142 16.23796 -3.18365 1.000 31.66587 103 ILE A CA 1
ATOM 578 C C . ILE A 1 76 ? 8.32812 16.28439 -4.63095 1.000 31.57219 103 ILE A C 1
ATOM 579 O O . ILE A 1 76 ? 8.97977 16.85491 -5.49822 1.000 34.20278 103 ILE A O 1
ATOM 584 N N . PRO A 1 77 ? 7.15307 15.67040 -4.89899 1.000 28.44310 104 PRO A N 1
ATOM 585 C CA . PRO A 1 77 ? 6.72053 15.56978 -6.30700 1.000 29.49837 104 PRO A CA 1
ATOM 586 C C . PRO A 1 77 ? 6.08897 16.84034 -6.88161 1.000 31.31420 104 PRO A C 1
ATOM 587 O O . PRO A 1 77 ? 5.64272 17.71310 -6.13928 1.000 31.44440 104 PRO A O 1
ATOM 591 N N . ASP A 1 78 ? 6.07355 16.93725 -8.20962 1.000 31.06885 105 ASP A N 1
ATOM 592 C CA . ASP A 1 78 ? 5.34930 17.99087 -8.90930 1.000 30.52863 105 ASP A CA 1
ATOM 593 C C . ASP A 1 78 ? 3.91131 17.56302 -9.17171 1.000 29.95364 105 ASP A C 1
ATOM 594 O O . ASP A 1 78 ? 2.98565 18.37077 -9.13350 1.000 31.50221 105 ASP A O 1
ATOM 599 N N . VAL A 1 79 ? 3.74808 16.26756 -9.40264 1.000 28.90958 106 VAL A N 1
ATOM 600 C CA . VAL A 1 79 ? 2.47531 15.67012 -9.80073 1.000 28.67495 106 VAL A CA 1
ATOM 601 C C . VAL A 1 79 ? 2.20301 14.40135 -9.01357 1.000 26.85001 106 VAL A C 1
ATOM 602 O O . VAL A 1 79 ? 3.13469 13.65587 -8.71682 1.000 27.98351 106 VAL A O 1
ATOM 606 N N . VAL A 1 80 ? 0.93295 14.16450 -8.69375 1.000 23.92860 107 VAL A N 1
ATOM 607 C CA . VAL A 1 80 ? 0.49255 12.90389 -8.10253 1.000 25.67966 107 VAL A CA 1
ATOM 608 C C . VAL A 1 80 ? -0.59656 12.27604 -8.97357 1.000 26.26789 107 VAL A C 1
ATOM 609 O O . VAL A 1 80 ? -1.46882 12.96674 -9.48471 1.000 26.26974 107 VAL A O 1
ATOM 613 N N . GLN A 1 81 ? -0.53511 10.96398 -9.15130 1.000 25.80561 108 GLN A N 1
ATOM 614 C CA . GLN A 1 81 ? -1.51099 10.26891 -9.97975 1.000 25.55535 108 GLN A CA 1
ATOM 615 C C . GLN A 1 81 ? -1.77678 8.91351 -9.33876 1.000 25.98434 108 GLN A C 1
ATOM 616 O O . GLN A 1 81 ? -0.85217 8.11170 -9.12868 1.000 25.11174 108 GLN A O 1
ATOM 622 N N . LEU A 1 82 ? -3.02323 8.71611 -8.91843 1.000 22.64281 109 LEU A N 1
ATOM 623 C CA . LEU A 1 82 ? -3.35728 7.58343 -8.05443 1.000 23.26110 109 LEU A CA 1
ATOM 624 C C . LEU A 1 82 ? -4.71155 6.96846 -8.37069 1.000 22.70382 109 LEU A C 1
ATOM 625 O O . LEU A 1 82 ? -5.54847 7.60341 -8.99463 1.000 25.05935 109 LEU A O 1
ATOM 630 N N . GLN A 1 83 ? -4.95027 5.76198 -7.87288 1.000 20.21670 110 GLN A N 1
ATOM 631 C CA . GLN A 1 83 ? -6.28386 5.16863 -7.94995 1.000 20.98775 110 GLN A CA 1
ATOM 632 C C . GLN A 1 83 ? -7.10564 5.44979 -6.69051 1.000 25.47232 110 GLN A C 1
ATOM 633 O O . GLN A 1 83 ? -8.30058 5.14981 -6.63575 1.000 24.36499 110 GLN A O 1
ATOM 639 N N . THR A 1 84 ? -6.46167 6.01889 -5.67569 1.000 23.03052 111 THR A N 1
ATOM 640 C CA . THR A 1 84 ? -7.17481 6.43064 -4.47221 1.000 23.04281 111 THR A CA 1
ATOM 641 C C . THR A 1 84 ? -7.87244 7.75395 -4.76435 1.000 23.61130 111 THR A C 1
ATOM 642 O O . THR A 1 84 ? -7.48085 8.81108 -4.26444 1.000 21.70613 111 THR A O 1
ATOM 646 N N . VAL A 1 85 ? -8.92544 7.67643 -5.57647 1.000 23.27608 112 VAL A N 1
ATOM 647 C CA . VAL A 1 85 ? -9.51072 8.86659 -6.19013 1.000 20.24243 112 VAL A CA 1
ATOM 648 C C . VAL A 1 85 ? -10.14361 9.80371 -5.15767 1.000 23.85031 112 VAL A C 1
ATOM 649 O O . VAL A 1 85 ? -10.30619 10.98956 -5.42249 1.000 25.40909 112 VAL A O 1
ATOM 653 N N . GLN A 1 86 ? -10.48901 9.28218 -3.98061 1.000 23.84269 113 GLN A N 1
ATOM 654 C CA . GLN A 1 86 ? -11.10064 10.13063 -2.95722 1.000 24.20309 113 GLN A CA 1
ATOM 655 C C . GLN A 1 86 ? -10.12267 11.16035 -2.39038 1.000 22.18953 113 GLN A C 1
ATOM 656 O O . GLN A 1 86 ? -10.53948 12.15145 -1.78150 1.000 26.94030 113 GLN A O 1
ATOM 662 N N . ASP A 1 87 ? -8.82661 10.94241 -2.58384 1.000 20.60339 114 ASP A N 1
ATOM 663 C CA . ASP A 1 87 ? -7.82503 11.89039 -2.09622 1.000 24.37623 114 ASP A CA 1
ATOM 664 C C . ASP A 1 87 ? -7.89388 13.22858 -2.81179 1.000 24.95463 114 ASP A C 1
ATOM 665 O O . ASP A 1 87 ? -7.56251 14.27156 -2.24634 1.000 28.78229 114 ASP A O 1
ATOM 670 N N . PHE A 1 88 ? -8.31626 13.20684 -4.06670 1.000 24.40834 115 PHE A N 1
ATOM 671 C CA . PHE A 1 88 ? -8.14454 14.40546 -4.85806 1.000 24.77485 115 PHE A CA 1
ATOM 672 C C . PHE A 1 88 ? -9.10207 15.53380 -4.46004 1.000 27.71924 115 PHE A C 1
ATOM 673 O O . PHE A 1 88 ? -8.67092 16.67708 -4.36564 1.000 28.80381 115 PHE A O 1
ATOM 681 N N . PRO A 1 89 ? -10.38797 15.23194 -4.21537 1.000 31.35516 116 PRO A N 1
ATOM 682 C CA . PRO A 1 89 ? -11.22420 16.31747 -3.67814 1.000 30.99586 116 PRO A CA 1
ATOM 683 C C . PRO A 1 89 ? -10.75360 16.78733 -2.29085 1.000 29.86216 116 PRO A C 1
ATOM 684 O O . PRO A 1 89 ? -10.92898 17.95363 -1.93642 1.000 28.68420 116 PRO A O 1
ATOM 688 N N . ARG A 1 90 ? -10.17293 15.89208 -1.50472 1.000 30.46937 117 ARG A N 1
ATOM 689 C CA . ARG A 1 90 ? -9.68834 16.29389 -0.18843 1.000 29.66630 117 ARG A CA 1
ATOM 690 C C . ARG A 1 90 ? -8.50410 17.25586 -0.30978 1.000 29.14780 117 ARG A C 1
ATOM 691 O O . ARG A 1 90 ? -8.49410 18.32450 0.30804 1.000 32.33878 117 ARG A O 1
ATOM 699 N N . TRP A 1 91 ? -7.51325 16.89517 -1.11889 1.000 28.34427 118 TRP A N 1
ATOM 700 C CA . TRP A 1 91 ? -6.37978 17.78540 -1.33915 1.000 29.37935 118 TRP A CA 1
ATOM 701 C C . TRP A 1 91 ? -6.84757 19.09846 -1.98238 1.000 29.92183 118 TRP A C 1
ATOM 702 O O . TRP A 1 91 ? -6.27004 20.15475 -1.73076 1.000 31.55464 118 TRP A O 1
ATOM 713 N N . LYS A 1 92 ? -7.88856 19.03756 -2.80486 1.000 30.11433 119 LYS A N 1
ATOM 714 C CA . LYS A 1 92 ? -8.40881 20.27485 -3.40154 1.000 30.72093 119 LYS A CA 1
ATOM 715 C C . LYS A 1 92 ? -8.91934 21.21968 -2.31119 1.000 33.07228 119 LYS A C 1
ATOM 716 O O . LYS A 1 92 ? -8.58193 22.41551 -2.28138 1.000 33.00984 119 LYS A O 1
ATOM 722 N N . LYS A 1 93 ? -9.71944 20.67270 -1.39976 1.000 35.67556 120 LYS A N 1
ATOM 723 C CA . LYS A 1 93 ? -10.31350 21.47296 -0.32984 1.000 36.91001 120 LYS A CA 1
ATOM 724 C C . LYS A 1 93 ? -9.24253 21.98731 0.63972 1.000 35.54364 120 LYS A C 1
ATOM 725 O O . LYS A 1 93 ? -9.40183 23.05327 1.25187 1.000 36.20815 120 LYS A O 1
ATOM 731 N N . GLN A 1 94 ? -8.15839 21.22607 0.78536 1.000 31.86981 121 GLN A N 1
ATOM 732 C CA . GLN A 1 94 ? -7.02209 21.64207 1.60683 1.000 34.73225 121 GLN A CA 1
ATOM 733 C C . GLN A 1 94 ? -6.20944 22.76735 0.95876 1.000 36.37295 121 GLN A C 1
ATOM 734 O O . GLN A 1 94 ? -5.39445 23.40890 1.62115 1.000 37.60776 121 GLN A O 1
ATOM 740 N N . GLY A 1 95 ? -6.40352 22.97623 -0.34135 1.000 34.76028 122 GLY A N 1
ATOM 741 C CA . GLY A 1 95 ? -5.76927 24.08544 -1.03610 1.000 37.10455 122 GLY A CA 1
ATOM 742 C C . GLY A 1 95 ? -4.37285 23.80956 -1.56177 1.000 37.16118 122 GLY A C 1
ATOM 743 O O . GLY A 1 95 ? -3.61098 24.74137 -1.81224 1.000 38.13152 122 GLY A O 1
ATOM 744 N N . VAL A 1 96 ? -4.02958 22.53465 -1.71902 1.000 31.72776 123 VAL A N 1
ATOM 745 C CA . VAL A 1 96 ? -2.66780 22.16314 -2.08868 1.000 32.48211 123 VAL A CA 1
ATOM 746 C C . VAL A 1 96 ? -2.50472 21.80982 -3.57064 1.000 30.41377 123 VAL A C 1
ATOM 747 O O . VAL A 1 96 ? -1.40140 21.48897 -4.01139 1.000 31.61808 123 VAL A O 1
ATOM 751 N N . LEU A 1 97 ? -3.59639 21.88941 -4.32672 1.000 30.47577 124 LEU A N 1
ATOM 752 C CA . LEU A 1 97 ? -3.58031 21.53298 -5.74477 1.000 30.02849 124 LEU A CA 1
ATOM 753 C C . LEU A 1 97 ? -3.59456 22.77702 -6.61661 1.000 33.12365 124 LEU A C 1
ATOM 754 O O . LEU A 1 97 ? -4.22089 23.78149 -6.29310 1.000 35.34643 124 LEU A O 1
ATOM 759 N N . LEU A 1 98 ? -2.86620 22.71748 -7.71434 1.000 32.78720 125 LEU A N 1
ATOM 760 C CA . LEU A 1 98 ? -2.85667 23.81481 -8.66944 1.000 35.05500 125 LEU A CA 1
ATOM 761 C C . LEU A 1 98 ? -3.99687 23.65678 -9.66679 1.000 36.17081 125 LEU A C 1
ATOM 762 O O . LEU A 1 98 ? -4.06641 22.66191 -10.37078 1.000 34.95423 125 LEU A O 1
ATOM 767 N N . ASN A 1 99 ? -4.88997 24.63720 -9.73380 1.000 38.09694 126 ASN A N 1
ATOM 768 C CA . ASN A 1 99 ? -5.93976 24.59889 -10.73381 1.000 38.56387 126 ASN A CA 1
ATOM 769 C C . ASN A 1 99 ? -5.32535 24.74035 -12.11921 1.000 39.17504 126 ASN A C 1
ATOM 770 O O . ASN A 1 99 ? -4.69169 25.74833 -12.42785 1.000 41.06900 126 ASN A O 1
ATOM 775 N N . TYR A 1 100 ? -5.48601 23.70257 -12.93589 1.000 37.97517 127 TYR A N 1
ATOM 776 C CA . TYR A 1 100 ? -4.97427 23.71714 -14.30345 1.000 38.03715 127 TYR A CA 1
ATOM 777 C C . TYR A 1 100 ? -5.85708 22.87756 -15.21029 1.000 39.57420 127 TYR A C 1
ATOM 778 O O . TYR A 1 100 ? -6.05948 21.67950 -14.96906 1.000 38.92457 127 TYR A O 1
ATOM 787 N N . LYS A 1 101 ? -6.40267 23.51928 -16.23488 1.000 41.56260 128 LYS A N 1
ATOM 788 C CA . LYS A 1 101 ? -7.15656 22.80507 -17.24751 1.000 43.26170 128 LYS A CA 1
ATOM 789 C C . LYS A 1 101 ? -6.23306 22.52444 -18.42671 1.000 42.97023 128 LYS A C 1
ATOM 790 O O . LYS A 1 101 ? -5.88025 23.44147 -19.15833 1.000 46.06228 128 LYS A O 1
ATOM 796 N N . PRO A 1 102 ? -5.81369 21.25687 -18.59337 1.000 38.72303 129 PRO A N 1
ATOM 797 C CA . PRO A 1 102 ? -4.83320 20.96390 -19.64359 1.000 38.35726 129 PRO A CA 1
ATOM 798 C C . PRO A 1 102 ? -5.42072 21.07080 -21.05137 1.000 44.87097 129 PRO A C 1
ATOM 799 O O . PRO A 1 102 ? -6.63313 21.24264 -21.22777 1.000 44.67129 129 PRO A O 1
ATOM 803 N N . VAL A 1 103 ? -4.54620 20.97226 -22.04386 1.000 41.29285 130 VAL A N 1
ATOM 804 C CA . VAL A 1 103 ? -4.98089 20.96456 -23.43391 1.000 46.03349 130 VAL A CA 1
ATOM 805 C C . VAL A 1 103 ? -5.93858 19.80019 -23.62064 1.000 45.30912 130 VAL A C 1
ATOM 806 O O . VAL A 1 103 ? -5.63202 18.66896 -23.23041 1.000 44.24267 130 VAL A O 1
ATOM 810 N N . GLY A 1 104 ? -7.12755 20.09576 -24.13461 1.000 42.94383 131 GLY A N 1
ATOM 811 C CA . GLY A 1 104 ? -8.12642 19.06995 -24.36252 1.000 44.20684 131 GLY A CA 1
ATOM 812 C C . GLY A 1 104 ? -9.13772 18.92537 -23.24413 1.000 45.73258 131 GLY A C 1
ATOM 813 O O . GLY A 1 104 ? -10.01994 18.07992 -23.32165 1.000 44.65570 131 GLY A O 1
ATOM 814 N N . TRP A 1 105 ? -9.00188 19.74139 -22.20002 1.000 43.06647 132 TRP A N 1
ATOM 815 C CA . TRP A 1 105 ? -9.86171 19.66015 -21.01717 1.000 45.82085 132 TRP A CA 1
ATOM 816 C C . TRP A 1 105 ? -11.33737 19.70474 -21.40983 1.000 42.76673 132 TRP A C 1
ATOM 817 O O . TRP A 1 105 ? -12.18211 19.05771 -20.78829 1.000 43.68292 132 TRP A O 1
ATOM 828 N N . ASP A 1 106 ? -11.63990 20.46542 -22.45332 1.000 43.34342 133 ASP A N 1
ATOM 829 C CA . ASP A 1 106 ? -13.01023 20.60890 -22.91472 1.000 48.50318 133 ASP A CA 1
ATOM 830 C C . ASP A 1 106 ? -13.57133 19.29873 -23.44451 1.000 51.32397 133 ASP A C 1
ATOM 831 O O . ASP A 1 106 ? -14.78528 19.10343 -23.47697 1.000 52.52353 133 ASP A O 1
ATOM 836 N N . LYS A 1 107 ? -12.68621 18.40022 -23.85836 1.000 41.93165 134 LYS A N 1
ATOM 837 C CA . LYS A 1 107 ? -13.12867 17.14047 -24.45287 1.000 44.75906 134 LYS A CA 1
ATOM 838 C C . LYS A 1 107 ? -13.14946 15.98675 -23.45723 1.000 43.21296 134 LYS A C 1
ATOM 839 O O . LYS A 1 107 ? -13.50666 14.86532 -23.81415 1.000 41.27688 134 LYS A O 1
ATOM 845 N N . VAL A 1 108 ? -12.78365 16.25868 -22.20905 1.000 42.90674 135 VAL A N 1
ATOM 846 C CA . VAL A 1 108 ? -12.79482 15.20824 -21.20401 1.000 39.39645 135 VAL A CA 1
ATOM 847 C C . VAL A 1 108 ? -14.22619 14.98506 -20.72420 1.000 40.23214 135 VAL A C 1
ATOM 848 O O . VAL A 1 108 ? -14.93413 15.94347 -20.41567 1.000 42.75613 135 VAL A O 1
ATOM 852 N N . TYR A 1 109 ? -14.65753 13.72751 -20.69637 1.000 39.18802 136 TYR A N 1
ATOM 853 C CA . TYR A 1 109 ? -15.96864 13.35704 -20.15296 1.000 40.48423 136 TYR A CA 1
ATOM 854 C C . TYR A 1 109 ? -16.09261 13.99347 -18.76646 1.000 38.34189 136 TYR A C 1
ATOM 855 O O . TYR A 1 109 ? -15.19868 13.85256 -17.95608 1.000 38.60638 136 TYR A O 1
ATOM 864 N N . PRO A 1 110 ? -17.18199 14.73504 -18.51770 1.000 38.97703 137 PRO A N 1
ATOM 865 C CA . PRO A 1 110 ? -17.24705 15.63101 -17.35153 1.000 38.81182 137 PRO A CA 1
ATOM 866 C C . PRO A 1 110 ? -16.96983 14.97953 -16.00627 1.000 38.79136 137 PRO A C 1
ATOM 867 O O . PRO A 1 110 ? -16.36052 15.63915 -15.17801 1.000 38.30448 137 PRO A O 1
ATOM 871 N N . GLU A 1 111 ? -17.36220 13.72852 -15.78993 1.000 39.33492 138 GLU A N 1
ATOM 872 C CA . GLU A 1 111 ? -17.11839 13.12232 -14.47746 1.000 38.40320 138 GLU A CA 1
ATOM 873 C C . GLU A 1 111 ? -15.64264 12.75156 -14.29888 1.000 37.56037 138 GLU A C 1
ATOM 874 O O . GLU A 1 111 ? -15.21613 12.39107 -13.20545 1.000 35.96502 138 GLU A O 1
ATOM 880 N N . PHE A 1 112 ? -14.86618 12.85989 -15.37138 1.000 35.04982 139 PHE A N 1
ATOM 881 C CA . PHE A 1 112 ? -13.43305 12.55894 -15.33552 1.000 36.21544 139 PHE A CA 1
ATOM 882 C C . PHE A 1 112 ? -12.56926 13.81525 -15.17624 1.000 34.43805 139 PHE A C 1
ATOM 883 O O . PHE A 1 112 ? -11.38099 13.80226 -15.48449 1.000 35.77504 139 PHE A O 1
ATOM 891 N N . ARG A 1 113 ? -13.15656 14.89751 -14.68522 1.000 33.19449 140 ARG A N 1
ATOM 892 C CA . ARG A 1 113 ? -12.40026 16.13071 -14.48208 1.000 37.08492 140 ARG A CA 1
ATOM 893 C C . ARG A 1 113 ? -12.96551 16.95992 -13.34130 1.000 37.30990 140 ARG A C 1
ATOM 894 O O . ARG A 1 113 ? -14.18551 17.02004 -13.16139 1.000 38.15808 140 ARG A O 1
ATOM 902 N N . ASP A 1 114 ? -12.09114 17.61380 -12.58105 1.000 33.44650 141 ASP A N 1
ATOM 903 C CA . ASP A 1 114 ? -12.55737 18.60034 -11.61830 1.000 33.98704 141 ASP A CA 1
ATOM 904 C C . ASP A 1 114 ? -13.01123 19.87371 -12.32738 1.000 38.40888 141 ASP A C 1
ATOM 905 O O . ASP A 1 114 ? -12.34070 20.38258 -13.21911 1.000 40.23563 141 ASP A O 1
ATOM 910 N N . ALA A 1 115 ? -14.13703 20.40290 -11.87558 1.000 40.11247 142 ALA A N 1
ATOM 911 C CA . ALA A 1 115 ? -14.77967 21.53972 -12.51456 1.000 45.83838 142 ALA A CA 1
ATOM 912 C C . ALA A 1 115 ? -13.88188 22.78966 -12.54927 1.000 45.96031 142 ALA A C 1
ATOM 913 O O . ALA A 1 115 ? -13.97653 23.59793 -13.47508 1.000 45.97919 142 ALA A O 1
ATOM 915 N N . ASP A 1 116 ? -12.99899 22.93406 -11.56101 1.000 42.95866 143 ASP A N 1
ATOM 916 C CA . ASP A 1 116 ? -12.10503 24.09070 -11.47928 1.000 41.75713 143 ASP A CA 1
ATOM 917 C C . ASP A 1 116 ? -10.74405 23.80948 -12.07970 1.000 42.38161 143 ASP A C 1
ATOM 918 O O . ASP A 1 116 ? -9.90691 24.71232 -12.16949 1.000 44.57166 143 ASP A O 1
ATOM 923 N N . GLY A 1 117 ? -10.50083 22.55220 -12.43686 1.000 35.39892 144 GLY A N 1
ATOM 924 C CA . GLY A 1 117 ? -9.19315 22.15336 -12.91807 1.000 36.15408 144 GLY A CA 1
ATOM 925 C C . GLY A 1 117 ? -8.24055 21.65611 -11.84110 1.000 33.34451 144 GLY A C 1
ATOM 926 O O . GLY A 1 117 ? -7.03660 21.58870 -12.07264 1.000 35.35489 144 GLY A O 1
ATOM 927 N N . ALA A 1 118 ? -8.76206 21.33718 -10.65740 1.000 34.49578 145 ALA A N 1
ATOM 928 C CA . ALA A 1 118 ? -7.91636 20.90134 -9.53685 1.000 32.59613 145 ALA A CA 1
ATOM 929 C C . ALA A 1 118 ? -7.28019 19.53601 -9.80461 1.000 32.42430 145 ALA A C 1
ATOM 930 O O . ALA A 1 118 ? -6.19479 19.23380 -9.29546 1.000 30.29806 145 ALA A O 1
ATOM 932 N N . TRP A 1 119 ? -7.96273 18.70131 -10.59009 1.000 31.10726 146 TRP A N 1
ATOM 933 C CA . TRP A 1 119 ? -7.41943 17.39913 -10.95670 1.000 27.04241 146 TRP A CA 1
ATOM 934 C C . TRP A 1 119 ? -8.05682 16.91886 -12.25893 1.000 31.42194 146 TRP A C 1
ATOM 935 O O . TRP A 1 119 ? -9.09204 17.42504 -12.68657 1.000 32.35478 146 TRP A O 1
ATOM 946 N N . ILE A 1 120 ? -7.43583 15.93072 -12.88076 1.000 28.11297 147 ILE A N 1
ATOM 947 C CA . ILE A 1 120 ? -7.93845 15.41106 -14.13847 1.000 30.88031 147 ILE A CA 1
ATOM 948 C C . ILE A 1 120 ? -7.81133 13.89816 -14.16745 1.000 29.98845 147 ILE A C 1
ATOM 949 O O . ILE A 1 120 ? -6.86708 13.34778 -13.61198 1.000 30.26574 147 ILE A O 1
ATOM 954 N N . GLY A 1 121 ? -8.76097 13.22715 -14.81502 1.000 29.66015 148 GLY A N 1
ATOM 955 C CA . GLY A 1 121 ? -8.59930 11.82014 -15.13701 1.000 26.63904 148 GLY A CA 1
ATOM 956 C C . GLY A 1 121 ? -7.57471 11.69638 -16.24338 1.000 29.15746 148 GLY A C 1
ATOM 957 O O . GLY A 1 121 ? -7.72493 12.31571 -17.31363 1.000 29.71329 148 GLY A O 1
ATOM 958 N N . ALA A 1 122 ? -6.55706 10.86995 -16.03028 1.000 26.85597 149 ALA A N 1
ATOM 959 C CA . ALA A 1 122 ? -5.45623 10.75851 -16.98749 1.000 30.48751 149 ALA A CA 1
ATOM 960 C C . ALA A 1 122 ? -5.79375 9.75302 -18.08392 1.000 30.87207 149 ALA A C 1
ATOM 961 O O . ALA A 1 122 ? -5.55896 9.98573 -19.27386 1.000 33.11376 149 ALA A O 1
ATOM 963 N N . TYR A 1 123 ? -6.35288 8.63059 -17.65974 1.000 27.93541 150 TYR A N 1
ATOM 964 C CA . TYR A 1 123 ? -6.75556 7.56861 -18.56370 1.000 30.89838 150 TYR A CA 1
ATOM 965 C C . TYR A 1 123 ? -7.59470 6.58559 -17.78603 1.000 29.67349 150 TYR A C 1
ATOM 966 O O . TYR A 1 123 ? -7.66651 6.65990 -16.55836 1.000 27.97538 150 TYR A O 1
ATOM 975 N N . VAL A 1 124 ? -8.22779 5.67123 -18.50775 1.000 27.55663 151 VAL A N 1
ATOM 976 C CA . VAL A 1 124 ? -9.11431 4.70116 -17.89676 1.000 28.61702 151 VAL A CA 1
ATOM 977 C C . VAL A 1 124 ? -8.42766 3.35374 -17.71183 1.000 28.29009 151 VAL A C 1
ATOM 978 O O . VAL A 1 124 ? -7.75467 2.85260 -18.60650 1.000 33.98269 151 VAL A O 1
ATOM 982 N N . ILE A 1 125 ? -8.58175 2.78572 -16.52304 1.000 23.69972 152 ILE A N 1
ATOM 983 C CA . ILE A 1 125 ? -8.13820 1.43118 -16.24922 1.000 27.11576 152 ILE A CA 1
ATOM 984 C C . ILE A 1 125 ? -9.37056 0.58152 -15.95880 1.000 26.50300 152 ILE A C 1
ATOM 985 O O . ILE A 1 125 ? -10.33363 1.06821 -15.37380 1.000 23.88850 152 ILE A O 1
ATOM 990 N N . ALA A 1 126 ? -9.34470 -0.69079 -16.34224 1.000 25.98517 153 ALA A N 1
ATOM 991 C CA . ALA A 1 126 ? -10.41506 -1.59938 -15.94144 1.000 26.37213 153 ALA A CA 1
ATOM 992 C C . ALA A 1 126 ? -9.84329 -2.91326 -15.42864 1.000 25.13300 153 ALA A C 1
ATOM 993 O O . ALA A 1 126 ? -8.81325 -3.38065 -15.91750 1.000 26.00532 153 ALA A O 1
ATOM 995 N N . PHE A 1 127 ? -10.51225 -3.48883 -14.42730 1.000 24.70482 154 PHE A N 1
ATOM 996 C CA . PHE A 1 127 ? -10.15487 -4.79978 -13.90311 1.000 21.13146 154 PHE A CA 1
ATOM 997 C C . PHE A 1 127 ? -11.23920 -5.81078 -14.27088 1.000 24.11801 154 PHE A C 1
ATOM 998 O O . PHE A 1 127 ? -12.41785 -5.65007 -13.89553 1.000 24.82673 154 PHE A O 1
ATOM 1006 N N . SER A 1 128 ? -10.84189 -6.86516 -14.98214 1.000 26.78711 155 SER A N 1
ATOM 1007 C CA . SER A 1 128 ? -11.76171 -7.90770 -15.40259 1.000 25.52467 155 SER A CA 1
ATOM 1008 C C . SER A 1 128 ? -10.95415 -9.15590 -15.76407 1.000 25.53410 155 SER A C 1
ATOM 1009 O O . SER A 1 128 ? -9.84517 -9.36148 -15.25279 1.000 24.70078 155 SER A O 1
ATOM 1012 N N . ASN A 1 129 ? -11.52050 -10.00245 -16.62011 1.000 23.68955 156 ASN A N 1
ATOM 1013 C CA . ASN A 1 129 ? -10.88760 -11.26487 -17.00302 1.000 25.45400 156 ASN A CA 1
ATOM 1014 C C . ASN A 1 129 ? -9.58826 -11.10976 -17.78188 1.000 28.86849 156 ASN A C 1
ATOM 1015 O O . ASN A 1 129 ? -9.51223 -10.33551 -18.72828 1.000 28.48172 156 ASN A O 1
ATOM 1020 N N . LEU A 1 130 ? -8.56490 -11.85029 -17.36957 1.000 25.94876 157 LEU A N 1
ATOM 1021 C CA . LEU A 1 130 ? -7.35496 -12.01007 -18.16028 1.000 26.73868 157 LEU A CA 1
ATOM 1022 C C . LEU A 1 130 ? -7.09427 -13.50109 -18.31015 1.000 26.55379 157 LEU A C 1
ATOM 1023 O O . LEU A 1 130 ? -6.93259 -14.20979 -17.30483 1.000 25.93379 157 LEU A O 1
ATOM 1028 N N . VAL A 1 131 ? -7.06247 -13.97562 -19.55682 1.000 27.72994 158 VAL A N 1
ATOM 1029 C CA . VAL A 1 131 ? -6.97066 -15.41407 -19.80816 1.000 28.57627 158 VAL A CA 1
ATOM 1030 C C . VAL A 1 131 ? -5.76026 -15.77863 -20.65314 1.000 30.40627 158 VAL A C 1
ATOM 1031 O O . VAL A 1 131 ? -5.28086 -14.98150 -21.45653 1.000 29.32373 158 VAL A O 1
ATOM 1035 N N . ASN A 1 132 ? -5.25699 -16.99041 -20.43674 1.000 30.28817 159 ASN A N 1
ATOM 1036 C CA . ASN A 1 132 ? -4.20294 -17.54761 -21.26873 1.000 30.06352 159 ASN A CA 1
ATOM 1037 C C . ASN A 1 132 ? -4.84612 -18.20543 -22.49055 1.000 30.50101 159 ASN A C 1
ATOM 1038 O O . ASN A 1 132 ? -5.59190 -19.18683 -22.36235 1.000 30.46141 159 ASN A O 1
ATOM 1043 N N . THR A 1 133 ? -4.58769 -17.65319 -23.66954 1.000 30.69593 160 THR A N 1
ATOM 1044 C CA . THR A 1 133 ? -5.27742 -18.10704 -24.87223 1.000 30.47266 160 THR A CA 1
ATOM 1045 C C . THR A 1 133 ? -4.68859 -19.39510 -25.42600 1.000 33.18922 160 THR A C 1
ATOM 1046 O O . THR A 1 133 ? -5.24124 -19.98873 -26.35635 1.000 34.69770 160 THR A O 1
ATOM 1050 N N . GLN A 1 134 ? -3.56894 -19.83386 -24.86414 1.000 33.50369 161 GLN A N 1
ATOM 1051 C CA . GLN A 1 134 ? -3.01132 -21.11700 -25.27825 1.000 36.68417 161 GLN A CA 1
ATOM 1052 C C . GLN A 1 134 ? -3.50313 -22.27598 -24.41514 1.000 37.63170 161 GLN A C 1
ATOM 1053 O O . GLN A 1 134 ? -3.62403 -23.39799 -24.90419 1.000 37.81439 161 GLN A O 1
ATOM 1059 N N . LEU A 1 135 ? -3.82981 -21.99624 -23.15740 1.000 36.35611 162 LEU A N 1
ATOM 1060 C CA . LEU A 1 135 ? -4.36834 -23.01071 -22.25863 1.000 37.59715 162 LEU A CA 1
ATOM 1061 C C . LEU A 1 135 ? -5.88191 -23.13529 -22.42045 1.000 38.59134 162 LEU A C 1
ATOM 1062 O O . LEU A 1 135 ? -6.44262 -24.21444 -22.25919 1.000 43.81769 162 LEU A O 1
ATOM 1067 N N . LEU A 1 136 ? -6.53783 -22.02917 -22.75263 1.000 34.74406 163 LEU A N 1
ATOM 1068 C CA . LEU A 1 136 ? -7.99239 -22.00882 -22.90581 1.000 35.36962 163 LEU A CA 1
ATOM 1069 C C . LEU A 1 136 ? -8.41685 -21.61051 -24.31511 1.000 36.91792 163 LEU A C 1
ATOM 1070 O O . LEU A 1 136 ? -8.03006 -20.55009 -24.79574 1.000 36.10915 163 LEU A O 1
ATOM 1075 N N . ASN A 1 137 ? -9.22869 -22.43589 -24.96527 1.000 42.31101 164 ASN A N 1
ATOM 1076 C CA . ASN A 1 137 ? -9.78115 -22.04109 -26.25551 1.000 44.08570 164 ASN A CA 1
ATOM 1077 C C . ASN A 1 137 ? -10.81555 -20.93857 -26.04191 1.000 41.45110 164 ASN A C 1
ATOM 1078 O O . ASN A 1 137 ? -11.38554 -20.80785 -24.95271 1.000 40.75287 164 ASN A O 1
ATOM 1083 N N . GLU A 1 138 ? -11.05809 -20.15591 -27.08690 1.000 38.67251 165 GLU A N 1
ATOM 1084 C CA . GLU A 1 138 ? -11.86945 -18.94719 -26.98479 1.000 40.09784 165 GLU A CA 1
ATOM 1085 C C . GLU A 1 138 ? -13.29391 -19.23067 -26.48813 1.000 41.96082 165 GLU A C 1
ATOM 1086 O O . GLU A 1 138 ? -13.85211 -18.46565 -25.69604 1.000 42.48060 165 GLU A O 1
ATOM 1092 N N . LYS A 1 139 ? -13.86988 -20.34494 -26.92828 1.000 43.50561 166 LYS A N 1
ATOM 1093 C CA . LYS A 1 139 ? -15.21662 -20.70545 -26.50906 1.000 46.46457 166 LYS A CA 1
ATOM 1094 C C . LYS A 1 139 ? -15.27013 -20.99344 -25.00117 1.000 49.30423 166 LYS A C 1
ATOM 1095 O O . LYS A 1 139 ? -16.34122 -20.94953 -24.40074 1.000 53.52175 166 LYS A O 1
ATOM 1097 N N . SER A 1 140 ? -14.11966 -21.27120 -24.38711 1.000 48.44160 167 SER A N 1
ATOM 1098 C CA . SER A 1 140 ? -14.08542 -21.59200 -22.95555 1.000 48.97742 167 SER A CA 1
ATOM 1099 C C . SER A 1 140 ? -13.46894 -20.51574 -22.05994 1.000 45.41240 167 SER A C 1
ATOM 1100 O O . SER A 1 140 ? -13.24178 -20.76534 -20.87544 1.000 43.35835 167 SER A O 1
ATOM 1103 N N . TRP A 1 141 ? -13.18262 -19.33265 -22.59659 1.000 40.06717 168 TRP A N 1
ATOM 1104 C CA . TRP A 1 141 ? -12.67649 -18.25743 -21.74370 1.000 36.05234 168 TRP A CA 1
ATOM 1105 C C . TRP A 1 141 ? -13.70828 -17.94231 -20.67517 1.000 33.18265 168 TRP A C 1
ATOM 1106 O O . TRP A 1 141 ? -14.86713 -17.69023 -20.99807 1.000 31.71803 168 TRP A O 1
ATOM 1117 N N . PRO A 1 142 ? -13.30316 -17.99092 -19.39600 1.000 32.14100 169 PRO A N 1
ATOM 1118 C CA . PRO A 1 142 ? -14.25503 -17.57488 -18.36337 1.000 32.10492 169 PRO A CA 1
ATOM 1119 C C . PRO A 1 142 ? -14.49538 -16.07881 -18.48750 1.000 29.34742 169 PRO A C 1
ATOM 1120 O O . PRO A 1 142 ? -13.54930 -15.32585 -18.66204 1.000 31.06459 169 PRO A O 1
ATOM 1124 N N A ARG A 1 143 ? -15.75699 -15.66743 -18.44604 0.530 32.04133 170 ARG A N 1
ATOM 1125 N N B ARG A 1 143 ? -15.75418 -15.66160 -18.44052 0.470 32.05060 170 ARG A N 1
ATOM 1126 C CA A ARG A 1 143 ? -16.10013 -14.26186 -18.61322 0.530 32.24032 170 ARG A CA 1
ATOM 1127 C CA B ARG A 1 143 ? -16.09250 -14.24982 -18.57850 0.470 32.02672 170 ARG A CA 1
ATOM 1128 C C A ARG A 1 143 ? -17.00679 -13.76305 -17.48479 0.530 31.74632 170 ARG A C 1
ATOM 1129 C C B ARG A 1 143 ? -16.94719 -13.78949 -17.40812 0.470 31.79267 170 ARG A C 1
ATOM 1130 O O A ARG A 1 143 ? -16.90772 -12.61098 -17.05806 0.530 32.14471 170 ARG A O 1
ATOM 1131 O O B ARG A 1 143 ? -16.75608 -12.69356 -16.87556 0.470 31.84966 170 ARG A O 1
ATOM 1146 N N . GLU A 1 144 ? -17.88745 -14.63691 -17.00814 1.000 32.72719 171 GLU A N 1
ATOM 1147 C CA . GLU A 1 144 ? -18.76653 -14.31660 -15.89189 1.000 35.23043 171 GLU A CA 1
ATOM 1148 C C . GLU A 1 144 ? -18.14580 -14.84579 -14.59913 1.000 34.71409 171 GLU A C 1
ATOM 1149 O O . GLU A 1 144 ? -17.33375 -15.76828 -14.62805 1.000 33.69389 171 GLU A O 1
ATOM 1155 N N . ALA A 1 145 ? -18.51446 -14.25642 -13.46977 1.000 33.39581 172 ALA A N 1
ATOM 1156 C CA . ALA A 1 145 ? -17.91746 -14.64740 -12.19694 1.000 30.87191 172 ALA A CA 1
ATOM 1157 C C . ALA A 1 145 ? -18.09951 -16.13871 -11.90973 1.000 31.76648 172 ALA A C 1
ATOM 1158 O O . ALA A 1 145 ? -17.16087 -16.81873 -11.50226 1.000 34.96501 172 ALA A O 1
ATOM 1160 N N . ASN A 1 146 ? -19.29885 -16.65398 -12.13514 1.000 32.19111 173 ASN A N 1
ATOM 1161 C CA . ASN A 1 146 ? -19.56226 -18.04593 -11.80927 1.000 41.96588 173 ASN A CA 1
ATOM 1162 C C . ASN A 1 146 ? -18.85502 -19.03214 -12.73359 1.000 34.07943 173 ASN A C 1
ATOM 1163 O O . ASN A 1 146 ? -18.79693 -20.22256 -12.43542 1.000 35.42949 173 ASN A O 1
ATOM 1168 N N . ASP A 1 147 ? -18.29872 -18.53869 -13.83896 1.000 35.36371 174 ASP A N 1
ATOM 1169 C CA . ASP A 1 147 ? -17.46454 -19.37744 -14.69453 1.000 37.14927 174 ASP A CA 1
ATOM 1170 C C . ASP A 1 147 ? -16.22581 -19.86990 -13.94215 1.000 33.32849 174 ASP A C 1
ATOM 1171 O O . ASP A 1 147 ? -15.72714 -20.96313 -14.19631 1.000 33.12171 174 ASP A O 1
ATOM 1176 N N . TYR A 1 148 ? -15.72531 -19.05454 -13.02075 1.000 32.29221 175 TYR A N 1
ATOM 1177 C CA . TYR A 1 148 ? -14.51802 -19.40185 -12.28538 1.000 34.62537 175 TYR A CA 1
ATOM 1178 C C . TYR A 1 148 ? -14.76677 -20.50590 -11.25076 1.000 37.99333 175 TYR A C 1
ATOM 1179 O O . TYR A 1 148 ? -13.82811 -21.01410 -10.64496 1.000 36.67074 175 TYR A O 1
ATOM 1188 N N . LEU A 1 149 ? -16.02726 -20.87481 -11.05055 1.000 33.61709 176 LEU A N 1
ATOM 1189 C CA . LEU A 1 149 ? -16.35189 -21.95084 -10.11215 1.000 41.56259 176 LEU A CA 1
ATOM 1190 C C . LEU A 1 149 ? -16.43065 -23.32960 -10.78417 1.000 37.27996 176 LEU A C 1
ATOM 1191 O O . LEU A 1 149 ? -16.67548 -24.34039 -10.12027 1.000 39.13807 176 LEU A O 1
ATOM 1196 N N . ARG A 1 150 ? -16.21572 -23.38900 -12.09319 1.000 38.41120 177 ARG A N 1
ATOM 1197 C CA . ARG A 1 150 ? -16.33500 -24.67516 -12.77091 1.000 38.63455 177 ARG A CA 1
ATOM 1198 C C . ARG A 1 150 ? -15.15430 -25.56566 -12.40782 1.000 38.91538 177 ARG A C 1
ATOM 1199 O O . ARG A 1 150 ? -14.05766 -25.08407 -12.17269 1.000 37.30985 177 ARG A O 1
ATOM 1207 N N . PRO A 1 151 ? -15.38329 -26.88013 -12.34669 1.000 41.15722 178 PRO A N 1
ATOM 1208 C CA . PRO A 1 151 ? -14.34392 -27.80666 -11.88713 1.000 45.66737 178 PRO A CA 1
ATOM 1209 C C . PRO A 1 151 ? -13.00853 -27.70393 -12.64265 1.000 43.59186 178 PRO A C 1
ATOM 1210 O O . PRO A 1 151 ? -11.97102 -27.88321 -11.99868 1.000 43.39642 178 PRO A O 1
ATOM 1214 N N . ASP A 1 152 ? -13.00273 -27.42700 -13.94984 1.000 39.70466 179 ASP A N 1
ATOM 1215 C CA . ASP A 1 152 ? -11.72750 -27.45330 -14.66481 1.000 42.23708 179 ASP A CA 1
ATOM 1216 C C . ASP A 1 152 ? -10.89090 -26.18895 -14.45230 1.000 37.56746 179 ASP A C 1
ATOM 1217 O O . ASP A 1 152 ? -9.81304 -26.04799 -15.03376 1.000 37.41710 179 ASP A O 1
ATOM 1222 N N . LEU A 1 153 ? -11.37006 -25.26374 -13.62079 1.000 35.47779 180 LEU A N 1
ATOM 1223 C CA . LEU A 1 153 ? -10.53873 -24.13269 -13.23393 1.000 33.28512 180 LEU A CA 1
ATOM 1224 C C . LEU A 1 153 ? -9.97488 -24.29165 -11.81746 1.000 36.96743 180 LEU A C 1
ATOM 1225 O O . LEU A 1 153 ? -9.23655 -23.42265 -11.34048 1.000 38.40387 180 LEU A O 1
ATOM 1230 N N . LYS A 1 154 ? -10.31016 -25.39049 -11.14878 1.000 39.29513 181 LYS A N 1
ATOM 1231 C CA . LYS A 1 154 ? -9.78460 -25.62820 -9.80382 1.000 41.73226 181 LYS A CA 1
ATOM 1232 C C . LYS A 1 154 ? -8.26832 -25.77460 -9.87490 1.000 39.60162 181 LYS A C 1
ATOM 1233 O O . LYS A 1 154 ? -7.75465 -26.52854 -10.69775 1.000 38.75934 181 LYS A O 1
ATOM 1239 N N . GLY A 1 155 ? -7.55644 -25.01664 -9.04166 1.000 38.09764 182 GLY A N 1
ATOM 1240 C CA . GLY A 1 155 ? -6.10285 -25.03430 -9.04187 1.000 36.91407 182 GLY A CA 1
ATOM 1241 C C . GLY A 1 155 ? -5.46625 -24.28148 -10.20423 1.000 39.25848 182 GLY A C 1
ATOM 1242 O O . GLY A 1 155 ? -4.24006 -24.20790 -10.30319 1.000 41.45376 182 GLY A O 1
ATOM 1243 N N . ASN A 1 156 ? -6.28547 -23.66625 -11.05412 1.000 37.05885 183 ASN A N 1
ATOM 1244 C CA . ASN A 1 156 ? -5.76839 -22.99812 -12.24770 1.000 31.93387 183 ASN A CA 1
ATOM 1245 C C . ASN A 1 156 ? -5.94369 -21.49221 -12.19963 1.000 31.48015 183 ASN A C 1
ATOM 1246 O O . ASN A 1 156 ? -5.78742 -20.80412 -13.20897 1.000 30.60646 183 ASN A O 1
ATOM 1251 N N . LEU A 1 157 ? -6.23481 -20.98653 -11.00494 1.000 30.97803 184 LEU A N 1
ATOM 1252 C CA . LEU A 1 157 ? -6.48295 -19.55925 -10.82451 1.000 28.46772 184 LEU A CA 1
ATOM 1253 C C . LEU A 1 157 ? -5.42141 -18.86318 -9.96094 1.000 30.96452 184 LEU A C 1
ATOM 1254 O O . LEU A 1 157 ? -4.97712 -19.40880 -8.94437 1.000 30.68258 184 LEU A O 1
ATOM 1259 N N . ILE A 1 158 ? -5.01769 -17.66547 -10.37673 1.000 29.22744 185 ILE A N 1
ATOM 1260 C CA . ILE A 1 158 ? -4.17743 -16.80713 -9.55262 1.000 29.36060 185 ILE A CA 1
ATOM 1261 C C . ILE A 1 158 ? -4.85384 -15.44569 -9.44373 1.000 30.48815 185 ILE A C 1
ATOM 1262 O O . ILE A 1 158 ? -5.34087 -14.89859 -10.44098 1.000 25.87591 185 ILE A O 1
ATOM 1267 N N . LEU A 1 159 ? -4.89245 -14.91076 -8.22317 1.000 30.00109 186 LEU A N 1
ATOM 1268 C CA . LEU A 1 159 ? -5.68620 -13.72853 -7.91488 1.000 27.28152 186 LEU A CA 1
ATOM 1269 C C . LEU A 1 159 ? -4.91998 -12.72876 -7.06489 1.000 23.96891 186 LEU A C 1
ATOM 1270 O O . LEU A 1 159 ? -4.22751 -13.10385 -6.12346 1.000 26.27354 186 LEU A O 1
ATOM 1275 N N . ALA A 1 160 ? -5.08398 -11.45725 -7.38689 1.000 21.32506 187 ALA A N 1
ATOM 1276 C CA . ALA A 1 160 ? -4.54160 -10.39418 -6.55568 1.000 23.16623 187 ALA A CA 1
ATOM 1277 C C . ALA A 1 160 ? -5.28572 -10.34212 -5.22398 1.000 23.88673 187 ALA A C 1
ATOM 1278 O O . ALA A 1 160 ? -6.50878 -10.49532 -5.18067 1.000 25.16045 187 ALA A O 1
ATOM 1280 N N . TYR A 1 161 ? -4.55477 -10.10731 -4.13500 1.000 24.80194 188 TYR A N 1
ATOM 1281 C CA . TYR A 1 161 ? -5.17300 -9.96379 -2.81820 1.000 25.65971 188 TYR A CA 1
ATOM 1282 C C . TYR A 1 161 ? -6.17749 -8.80841 -2.77959 1.000 25.76086 188 TYR A C 1
ATOM 1283 O O . TYR A 1 161 ? -5.80194 -7.66101 -2.99014 1.000 26.16775 188 TYR A O 1
ATOM 1292 N N . PRO A 1 162 ? -7.45872 -9.10762 -2.52010 1.000 25.55627 189 PRO A N 1
ATOM 1293 C CA . PRO A 1 162 ? -8.43031 -8.01241 -2.45822 1.000 25.90517 189 PRO A CA 1
ATOM 1294 C C . PRO A 1 162 ? -8.20291 -7.11151 -1.25358 1.000 25.14093 189 PRO A C 1
ATOM 1295 O O . PRO A 1 162 ? -8.57427 -5.93530 -1.29182 1.000 27.58875 189 PRO A O 1
ATOM 1299 N N . ASN A 1 163 ? -7.57724 -7.64501 -0.20887 1.000 24.12165 190 ASN A N 1
ATOM 1300 C CA . ASN A 1 163 ? -7.33068 -6.83258 0.97324 1.000 22.34669 190 ASN A CA 1
ATOM 1301 C C . ASN A 1 163 ? -6.02427 -6.04592 0.88743 1.000 25.23938 190 ASN A C 1
ATOM 1302 O O . ASN A 1 163 ? -5.58227 -5.47029 1.89143 1.000 26.11856 190 ASN A O 1
ATOM 1307 N N . ASP A 1 164 ? -5.41179 -6.00280 -0.29880 1.000 25.68158 191 ASP A N 1
ATOM 1308 C CA . ASP A 1 164 ? -4.18699 -5.22485 -0.48630 1.000 26.28391 191 ASP A CA 1
ATOM 1309 C C . ASP A 1 164 ? -4.33343 -4.11768 -1.54366 1.000 24.84815 191 ASP A C 1
ATOM 1310 O O . ASP A 1 164 ? -3.39450 -3.36294 -1.78323 1.000 24.86149 191 ASP A O 1
ATOM 1315 N N . ASP A 1 165 ? -5.50163 -4.04507 -2.17843 1.000 21.99471 192 ASP A N 1
ATOM 1316 C CA . ASP A 1 165 ? -5.73947 -3.11541 -3.28090 1.000 23.27204 192 ASP A CA 1
ATOM 1317 C C . ASP A 1 165 ? -7.25033 -2.84400 -3.39367 1.000 23.05400 192 ASP A C 1
ATOM 1318 O O . ASP A 1 165 ? -8.01372 -3.75891 -3.64031 1.000 20.18090 192 ASP A O 1
ATOM 1323 N N . ASP A 1 166 ? -7.68703 -1.59803 -3.21845 1.000 21.94106 193 ASP A N 1
ATOM 1324 C CA . ASP A 1 166 ? -9.12238 -1.32543 -3.12612 1.000 21.01883 193 ASP A CA 1
ATOM 1325 C C . ASP A 1 166 ? -9.88142 -1.45450 -4.45812 1.000 23.25432 193 ASP A C 1
ATOM 1326 O O . ASP A 1 166 ? -11.10133 -1.64922 -4.45959 1.000 23.71814 193 ASP A O 1
ATOM 1331 N N . ALA A 1 167 ? -9.17890 -1.33777 -5.58119 1.000 23.75346 194 ALA A N 1
ATOM 1332 C CA . ALA A 1 167 ? -9.83101 -1.54958 -6.86751 1.000 24.41534 194 ALA A CA 1
ATOM 1333 C C . ALA A 1 167 ? -10.12783 -3.03652 -7.06092 1.000 24.87991 194 ALA A C 1
ATOM 1334 O O . ALA A 1 167 ? -11.20794 -3.40777 -7.53442 1.000 25.95233 194 ALA A O 1
ATOM 1336 N N . VAL A 1 168 ? -9.17553 -3.88049 -6.68166 1.000 22.43659 195 VAL A N 1
ATOM 1337 C CA . VAL A 1 168 ? -9.40989 -5.31986 -6.65067 1.000 23.64158 195 VAL A CA 1
ATOM 1338 C C . VAL A 1 168 ? -10.56637 -5.64519 -5.71347 1.000 23.63042 195 VAL A C 1
ATOM 1339 O O . VAL A 1 168 ? -11.48336 -6.37562 -6.07623 1.000 23.73215 195 VAL A O 1
ATOM 1343 N N . LEU A 1 169 ? -10.52878 -5.08293 -4.50275 1.000 23.03315 196 LEU A N 1
ATOM 1344 C CA . LEU A 1 169 ? -11.59823 -5.28516 -3.53711 1.000 20.19730 196 LEU A CA 1
ATOM 1345 C C . LEU A 1 169 ? -12.96782 -4.92228 -4.11382 1.000 24.06757 196 LEU A C 1
ATOM 1346 O O . LEU A 1 169 ? -13.93176 -5.63772 -3.90404 1.000 23.50449 196 LEU A O 1
ATOM 1351 N N . PHE A 1 170 ? -13.04967 -3.81893 -4.85380 1.000 23.84763 197 PHE A N 1
ATOM 1352 C CA . PHE A 1 170 ? -14.34094 -3.37943 -5.37280 1.000 24.84909 197 PHE A CA 1
ATOM 1353 C C . PHE A 1 170 ? -14.96238 -4.38008 -6.35840 1.000 26.23684 197 PHE A C 1
ATOM 1354 O O . PHE A 1 170 ? -16.18836 -4.46975 -6.47127 1.000 26.06183 197 PHE A O 1
ATOM 1362 N N . TRP A 1 171 ? -14.12297 -5.12372 -7.06678 1.000 24.64181 198 TRP A N 1
ATOM 1363 C CA . TRP A 1 171 ? -14.62554 -6.18545 -7.93762 1.000 25.15952 198 TRP A CA 1
ATOM 1364 C C . TRP A 1 171 ? -15.47911 -7.14069 -7.12041 1.000 28.01193 198 TRP A C 1
ATOM 1365 O O . TRP A 1 171 ? -16.59287 -7.49387 -7.51596 1.000 26.52477 198 TRP A O 1
ATOM 1376 N N . TYR A 1 172 ? -14.96817 -7.53334 -5.95442 1.000 25.52333 199 TYR A N 1
ATOM 1377 C CA . TYR A 1 172 ? -15.69470 -8.43866 -5.07876 1.000 28.95603 199 TYR A CA 1
ATOM 1378 C C . TYR A 1 172 ? -16.93706 -7.79073 -4.47211 1.000 30.70175 199 TYR A C 1
ATOM 1379 O O . TYR A 1 172 ? -17.95151 -8.45042 -4.26928 1.000 28.73901 199 TYR A O 1
ATOM 1388 N N . LYS A 1 173 ? -16.85172 -6.49861 -4.16352 1.000 31.74868 200 LYS A N 1
ATOM 1389 C CA . LYS A 1 173 ? -18.00669 -5.79431 -3.62335 1.000 30.18050 200 LYS A CA 1
ATOM 1390 C C . LYS A 1 173 ? -19.17156 -5.88978 -4.60412 1.000 31.42129 200 LYS A C 1
ATOM 1391 O O . LYS A 1 173 ? -20.30513 -6.14534 -4.21381 1.000 31.82015 200 LYS A O 1
ATOM 1397 N N . GLN A 1 174 ? -18.88871 -5.68189 -5.88083 1.000 29.96674 201 GLN A N 1
ATOM 1398 C CA . GLN A 1 174 ? -19.94187 -5.76334 -6.88254 1.000 31.38866 201 GLN A CA 1
ATOM 1399 C C . GLN A 1 174 ? -20.46888 -7.17804 -7.02464 1.000 33.04760 201 GLN A C 1
ATOM 1400 O O . GLN A 1 174 ? -21.66513 -7.39217 -7.22279 1.000 35.26943 201 GLN A O 1
ATOM 1406 N N . ILE A 1 175 ? -19.57316 -8.15002 -6.94463 1.000 30.33822 202 ILE A N 1
ATOM 1407 C CA . ILE A 1 175 ? -19.97665 -9.53006 -7.18008 1.000 32.31906 202 ILE A CA 1
ATOM 1408 C C . ILE A 1 175 ? -20.73459 -10.06151 -5.96262 1.000 35.58285 202 ILE A C 1
ATOM 1409 O O . ILE A 1 175 ? -21.73307 -10.76374 -6.10105 1.000 36.23425 202 ILE A O 1
ATOM 1414 N N . VAL A 1 176 ? -20.30657 -9.67559 -4.76090 1.000 32.10937 203 VAL A N 1
ATOM 1415 C CA . VAL A 1 176 ? -21.04733 -10.05793 -3.57071 1.000 34.77414 203 VAL A CA 1
ATOM 1416 C C . VAL A 1 176 ? -22.42301 -9.40513 -3.52916 1.000 33.91788 203 VAL A C 1
ATOM 1417 O O . VAL A 1 176 ? -23.37860 -10.00803 -3.05506 1.000 36.71142 203 VAL A O 1
ATOM 1421 N N . ASP A 1 177 ? -22.50402 -8.16150 -4.00188 1.000 34.98845 204 ASP A N 1
ATOM 1422 C CA . ASP A 1 177 ? -23.77894 -7.45497 -4.10885 1.000 36.54829 204 ASP A CA 1
ATOM 1423 C C . ASP A 1 177 ? -24.76204 -8.26508 -4.94465 1.000 38.38300 204 ASP A C 1
ATOM 1424 O O . ASP A 1 177 ? -25.94037 -8.37192 -4.61822 1.000 41.02294 204 ASP A O 1
ATOM 1429 N N . LYS A 1 178 ? -24.25862 -8.83535 -6.03364 1.000 36.15041 205 LYS A N 1
ATOM 1430 C CA . LYS A 1 178 ? -25.10784 -9.57956 -6.96259 1.000 36.56664 205 LYS A CA 1
ATOM 1431 C C . LYS A 1 178 ? -25.35472 -11.03249 -6.59131 1.000 36.89659 205 LYS A C 1
ATOM 1432 O O . LYS A 1 178 ? -26.47829 -11.52584 -6.72288 1.000 43.45678 205 LYS A O 1
ATOM 1438 N N . TYR A 1 179 ? -24.31687 -11.71705 -6.12630 1.000 37.90272 206 TYR A N 1
ATOM 1439 C CA . TYR A 1 179 ? -24.39279 -13.16337 -5.92382 1.000 40.49966 206 TYR A CA 1
ATOM 1440 C C . TYR A 1 179 ? -24.27245 -13.59750 -4.45864 1.000 42.33298 206 TYR A C 1
ATOM 1441 O O . TYR A 1 179 ? -24.44696 -14.77249 -4.13681 1.000 42.19940 206 TYR A O 1
ATOM 1450 N N . GLY A 1 180 ? -23.98574 -12.65581 -3.56717 1.000 42.95572 207 GLY A N 1
ATOM 1451 C CA . GLY A 1 180 ? -23.88315 -12.98333 -2.16208 1.000 42.88533 207 GLY A CA 1
ATOM 1452 C C . GLY A 1 180 ? -22.53588 -13.54827 -1.76031 1.000 42.85652 207 GLY A C 1
ATOM 1453 O O . GLY A 1 180 ? -21.67230 -13.78524 -2.59923 1.000 42.89137 207 GLY A O 1
ATOM 1454 N N . TRP A 1 181 ? -22.35903 -13.75437 -0.45666 1.000 41.47157 208 TRP A N 1
ATOM 1455 C CA . TRP A 1 181 ? -21.10487 -14.26197 0.08943 1.000 38.55046 208 TRP A CA 1
ATOM 1456 C C . TRP A 1 181 ? -20.81080 -15.69484 -0.32593 1.000 40.08218 208 TRP A C 1
ATOM 1457 O O . TRP A 1 181 ? -19.66848 -16.14230 -0.26728 1.000 39.90155 208 TRP A O 1
ATOM 1468 N N . GLU A 1 182 ? -21.84340 -16.41385 -0.74254 1.000 41.37716 209 GLU A N 1
ATOM 1469 C CA . GLU A 1 182 ? -21.66307 -17.77746 -1.21048 1.000 46.96890 209 GLU A CA 1
ATOM 1470 C C . GLU A 1 182 ? -20.66142 -17.84953 -2.37967 1.000 43.47860 209 GLU A C 1
ATOM 1471 O O . GLU A 1 182 ? -19.91442 -18.83121 -2.51688 1.000 41.52327 209 GLU A O 1
ATOM 1477 N N . PHE A 1 183 ? -20.59478 -16.79669 -3.18760 1.000 36.65701 210 PHE A N 1
ATOM 1478 C CA . PHE A 1 183 ? -19.62947 -16.79377 -4.27903 1.000 35.16016 210 PHE A CA 1
ATOM 1479 C C . PHE A 1 183 ? -18.20898 -16.83342 -3.72933 1.000 36.60992 210 PHE A C 1
ATOM 1480 O O . PHE A 1 183 ? -17.35944 -17.57242 -4.22361 1.000 37.67700 210 PHE A O 1
ATOM 1488 N N . VAL A 1 184 ? -17.94428 -16.02818 -2.70428 1.000 36.78859 211 VAL A N 1
ATOM 1489 C CA . VAL A 1 184 ? -16.60123 -15.99244 -2.15033 1.000 32.64732 211 VAL A CA 1
ATOM 1490 C C . VAL A 1 184 ? -16.27467 -17.32705 -1.48636 1.000 34.69590 211 VAL A C 1
ATOM 1491 O O . VAL A 1 184 ? -15.13719 -17.79119 -1.55744 1.000 36.88772 211 VAL A O 1
ATOM 1495 N N . GLU A 1 185 ? -17.26329 -17.92806 -0.82715 1.000 35.98997 212 GLU A N 1
ATOM 1496 C CA . GLU A 1 185 ? -17.06623 -19.22011 -0.17068 1.000 37.42258 212 GLU A CA 1
ATOM 1497 C C . GLU A 1 185 ? -16.72432 -20.29747 -1.20906 1.000 39.60925 212 GLU A C 1
ATOM 1498 O O . GLU A 1 185 ? -15.77404 -21.06308 -1.03263 1.000 39.02323 212 GLU A O 1
ATOM 1500 N N . LYS A 1 186 ? -17.48091 -20.33635 -2.30206 1.000 40.33397 213 LYS A N 1
ATOM 1501 C CA . LYS A 1 186 ? -17.24878 -21.34898 -3.33494 1.000 41.36766 213 LYS A CA 1
ATOM 1502 C C . LYS A 1 186 ? -15.91986 -21.14000 -4.04027 1.000 40.76500 213 LYS A C 1
ATOM 1503 O O . LYS A 1 186 ? -15.23618 -22.09991 -4.39909 1.000 39.79147 213 LYS A O 1
ATOM 1509 N N . LEU A 1 187 ? -15.54466 -19.87704 -4.21672 1.000 36.23695 214 LEU A N 1
ATOM 1510 C CA . LEU A 1 187 ? -14.29057 -19.54495 -4.86723 1.000 34.53983 214 LEU A CA 1
ATOM 1511 C C . LEU A 1 187 ? -13.08088 -20.09579 -4.11771 1.000 32.41996 214 LEU A C 1
ATOM 1512 O O . LEU A 1 187 ? -12.08382 -20.45076 -4.72688 1.000 34.13669 214 LEU A O 1
ATOM 1517 N N . GLN A 1 188 ? -13.13562 -20.10498 -2.78870 1.000 33.86412 215 GLN A N 1
ATOM 1518 C CA . GLN A 1 188 ? -11.99833 -20.60536 -2.02572 1.000 34.99511 215 GLN A CA 1
ATOM 1519 C C . GLN A 1 188 ? -11.79248 -22.10899 -2.24759 1.000 36.91788 215 GLN A C 1
ATOM 1520 O O . GLN A 1 188 ? -10.67113 -22.60701 -2.14466 1.000 36.50340 215 GLN A O 1
ATOM 1526 N N . GLU A 1 189 ? -12.86813 -22.82327 -2.56782 1.000 36.66817 216 GLU A N 1
ATOM 1527 C CA . GLU A 1 189 ? -12.76940 -24.25865 -2.82067 1.000 43.96230 216 GLU A CA 1
ATOM 1528 C C . GLU A 1 189 ? -12.07881 -24.55456 -4.15385 1.000 42.61371 216 GLU A C 1
ATOM 1529 O O . GLU A 1 189 ? -11.74088 -25.70374 -4.44827 1.000 43.19507 216 GLU A O 1
ATOM 1535 N N . GLN A 1 190 ? -11.86758 -23.51540 -4.95271 1.000 40.11083 217 GLN A N 1
ATOM 1536 C CA . GLN A 1 190 ? -11.13704 -23.63722 -6.21151 1.000 38.60422 217 GLN A CA 1
ATOM 1537 C C . GLN A 1 190 ? -9.62923 -23.62586 -5.98032 1.000 38.56577 217 GLN A C 1
ATOM 1538 O O . GLN A 1 190 ? -8.84341 -23.70730 -6.92904 1.000 36.52022 217 GLN A O 1
ATOM 1544 N N . ASP A 1 191 ? -9.23903 -23.50529 -4.70998 1.000 36.47645 218 ASP A N 1
ATOM 1545 C CA . ASP A 1 191 ? -7.83377 -23.37841 -4.31589 1.000 39.82006 218 ASP A CA 1
ATOM 1546 C C . ASP A 1 191 ? -7.09144 -22.28426 -5.08011 1.000 38.99826 218 ASP A C 1
ATOM 1547 O O . ASP A 1 191 ? -5.99328 -22.51763 -5.59363 1.000 40.44609 218 ASP A O 1
ATOM 1552 N N . PRO A 1 192 ? -7.66407 -21.07458 -5.13675 1.000 38.15192 219 PRO A N 1
ATOM 1553 C CA . PRO A 1 192 ? -6.92883 -20.02210 -5.83577 1.000 35.91556 219 PRO A CA 1
ATOM 1554 C C . PRO A 1 192 ? -5.63887 -19.65624 -5.10345 1.000 36.64582 219 PRO A C 1
ATOM 1555 O O . PRO A 1 192 ? -5.55559 -19.80967 -3.87389 1.000 37.48885 219 PRO A O 1
ATOM 1559 N N . VAL A 1 193 ? -4.64888 -19.19902 -5.86022 1.000 32.75529 220 VAL A N 1
ATOM 1560 C CA . VAL A 1 193 ? -3.41770 -18.65947 -5.30394 1.000 32.16189 220 VAL A CA 1
ATOM 1561 C C . VAL A 1 193 ? -3.51690 -17.13903 -5.24433 1.000 31.26968 220 VAL A C 1
ATOM 1562 O O . VAL A 1 193 ? -3.76155 -16.50961 -6.26356 1.000 27.27555 220 VAL A O 1
ATOM 1566 N N . TYR A 1 194 ? -3.34175 -16.56388 -4.05326 1.000 27.66605 221 TYR A N 1
ATOM 1567 C CA . TYR A 1 194 ? -3.40117 -15.11464 -3.88746 1.000 25.48882 221 TYR A CA 1
ATOM 1568 C C . TYR A 1 194 ? -2.00157 -14.52843 -3.82953 1.000 27.02404 221 TYR A C 1
ATOM 1569 O O . TYR A 1 194 ? -1.09305 -15.11240 -3.21462 1.000 29.10577 221 TYR A O 1
ATOM 1578 N N . VAL A 1 195 ? -1.84195 -13.35930 -4.44514 1.000 23.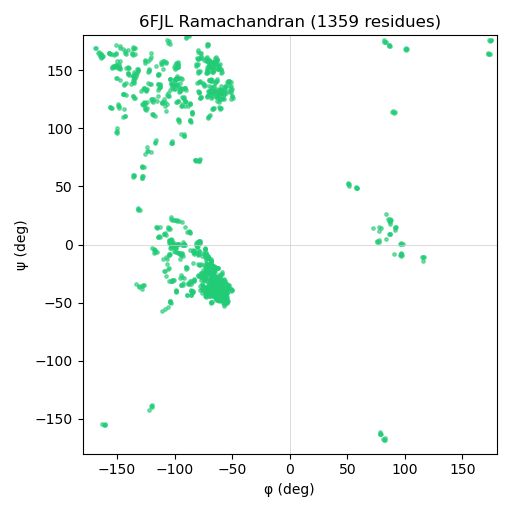06381 222 VAL A N 1
ATOM 1579 C CA . VAL A 1 195 ? -0.55974 -12.67019 -4.48359 1.000 26.82126 222 VAL A CA 1
ATOM 1580 C C . VAL A 1 195 ? -0.76327 -11.17858 -4.32349 1.000 26.72337 222 VAL A C 1
ATOM 1581 O O . VAL A 1 195 ? -1.82553 -10.65230 -4.65924 1.000 25.39705 222 VAL A O 1
ATOM 1585 N N . ARG A 1 196 ? 0.25237 -10.50931 -3.78488 1.000 24.64992 223 ARG A N 1
ATOM 1586 C CA . ARG A 1 196 ? 0.30504 -9.05090 -3.80830 1.000 22.56001 223 ARG A CA 1
ATOM 1587 C C . ARG A 1 196 ? 0.77831 -8.58018 -5.17441 1.000 23.40645 223 ARG A C 1
ATOM 1588 O O . ARG A 1 196 ? 1.58503 -9.24768 -5.80517 1.000 23.71951 223 ARG A O 1
ATOM 1596 N N . GLY A 1 197 ? 0.30750 -7.40795 -5.59335 1.000 24.72030 224 GLY A N 1
ATOM 1597 C CA . GLY A 1 197 ? 0.67541 -6.81310 -6.87120 1.000 20.88157 224 GLY A CA 1
ATOM 1598 C C . GLY A 1 197 ? -0.27282 -7.23475 -7.98365 1.000 25.50317 224 GLY A C 1
ATOM 1599 O O . GLY A 1 197 ? -0.30085 -8.40469 -8.37113 1.000 24.61452 224 GLY A O 1
ATOM 1600 N N . THR A 1 198 ? -1.04621 -6.29597 -8.51841 1.000 25.31573 225 THR A N 1
ATOM 1601 C CA . THR A 1 198 ? -2.03287 -6.68460 -9.52720 1.000 24.21688 225 THR A CA 1
ATOM 1602 C C . THR A 1 198 ? -1.33776 -7.06347 -10.83119 1.000 26.09941 225 THR A C 1
ATOM 1603 O O . THR A 1 198 ? -1.97451 -7.59320 -11.74828 1.000 27.97234 225 THR A O 1
ATOM 1607 N N . ASN A 1 199 ? -0.03921 -6.78068 -10.92429 1.000 24.52829 226 ASN A N 1
ATOM 1608 C CA . ASN A 1 199 ? 0.75753 -7.18564 -12.08252 1.000 25.64316 226 ASN A CA 1
ATOM 1609 C C . ASN A 1 199 ? 1.06262 -8.67817 -12.07104 1.000 25.33722 226 ASN A C 1
ATOM 1610 O O . ASN A 1 199 ? 1.24274 -9.29009 -13.11701 1.000 27.34993 226 ASN A O 1
ATOM 1615 N N . VAL A 1 200 ? 1.13684 -9.26332 -10.88360 1.000 20.99244 227 VAL A N 1
ATOM 1616 C CA . VAL A 1 200 ? 1.67771 -10.62446 -10.76407 1.000 21.64064 227 VAL A CA 1
ATOM 1617 C C . VAL A 1 200 ? 0.78996 -11.72383 -11.37129 1.000 24.70360 227 VAL A C 1
ATOM 1618 O O . VAL A 1 200 ? 1.30688 -12.64615 -12.01350 1.000 26.63780 227 VAL A O 1
ATOM 1622 N N . PRO A 1 201 ? -0.54041 -11.64198 -11.18203 1.000 26.57724 228 PRO A N 1
ATOM 1623 C CA . PRO A 1 201 ? -1.39033 -12.64834 -11.84573 1.000 26.79581 228 PRO A CA 1
ATOM 1624 C C . PRO A 1 201 ? -1.15649 -12.71592 -13.35588 1.000 24.90409 228 PRO A C 1
ATOM 1625 O O . PRO A 1 201 ? -0.91601 -13.79055 -13.90708 1.000 25.63121 228 PRO A O 1
ATOM 1629 N N . GLY A 1 202 ? -1.17028 -11.56658 -14.01209 1.000 24.18411 229 GLY A N 1
ATOM 1630 C CA . GLY A 1 202 ? -0.96421 -11.53479 -15.45069 1.000 24.00022 229 GLY A CA 1
ATOM 1631 C C . GLY A 1 202 ? 0.40441 -12.04641 -15.84682 1.000 27.74960 229 GLY A C 1
ATOM 1632 O O . GLY A 1 202 ? 0.56806 -12.69297 -16.89175 1.000 27.62748 229 GLY A O 1
ATOM 1633 N N . ALA A 1 203 ? 1.39897 -11.75597 -15.01349 1.000 26.31558 230 ALA A N 1
ATOM 1634 C CA . ALA A 1 203 ? 2.75811 -12.18989 -15.27618 1.000 27.14436 230 ALA A CA 1
ATOM 1635 C C . ALA A 1 203 ? 2.87143 -13.70065 -15.24647 1.000 27.73138 230 ALA A C 1
ATOM 1636 O O . ALA A 1 203 ? 3.49977 -14.29427 -16.10574 1.000 28.04098 230 ALA A O 1
ATOM 1638 N N . GLN A 1 204 ? 2.25560 -14.32305 -14.24893 1.000 27.72982 231 GLN A N 1
ATOM 1639 C CA . GLN A 1 204 ? 2.34245 -15.77092 -14.10202 1.000 27.26446 231 GLN A CA 1
ATOM 1640 C C . GLN A 1 204 ? 1.39074 -16.48772 -15.05521 1.000 27.42155 231 GLN A C 1
ATOM 1641 O O . GLN A 1 204 ? 1.64865 -17.62947 -15.44848 1.000 32.15757 231 GLN A O 1
ATOM 1647 N N . ILE A 1 205 ? 0.29678 -15.83239 -15.43997 1.000 25.92815 232 ILE A N 1
ATOM 1648 C CA . ILE A 1 205 ? -0.57648 -16.40699 -16.47012 1.000 28.42465 232 ILE A CA 1
ATOM 1649 C C . ILE A 1 205 ? 0.12517 -16.41766 -17.83353 1.000 30.64849 232 ILE A C 1
ATOM 1650 O O . ILE A 1 205 ? -0.00547 -17.37138 -18.60748 1.000 31.87880 232 ILE A O 1
ATOM 1655 N N . THR A 1 206 ? 0.88324 -15.36595 -18.12139 1.000 30.56866 233 THR A N 1
ATOM 1656 C CA . THR A 1 206 ? 1.65469 -15.29752 -19.36603 1.000 28.74792 233 THR A CA 1
ATOM 1657 C C . THR A 1 206 ? 2.65419 -16.44863 -19.50004 1.000 33.48653 233 THR A C 1
ATOM 1658 O O . THR A 1 206 ? 2.86756 -16.96367 -20.59667 1.000 33.69073 233 THR A O 1
ATOM 1662 N N . THR A 1 207 ? 3.28487 -16.84098 -18.39563 1.000 34.04107 234 THR A N 1
ATOM 1663 C CA . THR A 1 207 ? 4.24662 -17.94553 -18.43025 1.000 37.39333 234 THR A CA 1
ATOM 1664 C C . THR A 1 207 ? 3.59081 -19.32281 -18.41785 1.000 38.99164 234 THR A C 1
ATOM 1665 O O . THR A 1 207 ? 4.28247 -20.33524 -18.40675 1.000 41.93376 234 THR A O 1
ATOM 1669 N N . GLY A 1 208 ? 2.26527 -19.36310 -18.35385 1.000 36.99202 235 GLY A N 1
ATOM 1670 C CA . GLY A 1 208 ? 1.55863 -20.63188 -18.39289 1.000 36.29312 235 GLY A CA 1
ATOM 1671 C C . GLY A 1 208 ? 1.36031 -21.34444 -17.07089 1.000 37.62983 235 GLY A C 1
ATOM 1672 O O . GLY A 1 208 ? 0.92257 -22.49874 -17.06180 1.000 38.07928 235 GLY A O 1
ATOM 1673 N N . LYS A 1 209 ? 1.67899 -20.67746 -15.96016 1.000 32.98304 236 LYS A N 1
ATOM 1674 C CA . LYS A 1 209 ? 1.53286 -21.29472 -14.63836 1.000 37.29022 236 LYS A CA 1
ATOM 1675 C C . LYS A 1 209 ? 0.08045 -21.32877 -14.17150 1.000 36.44588 236 LYS A C 1
ATOM 1676 O O . LYS A 1 209 ? -0.30732 -22.19574 -13.39068 1.000 38.33077 236 LYS A O 1
ATOM 1679 N N . TYR A 1 210 ? -0.71321 -20.37642 -14.65027 1.000 32.67592 237 TYR A N 1
ATOM 1680 C CA . TYR A 1 210 ? -2.13948 -20.31923 -14.34835 1.000 31.43588 237 TYR A CA 1
ATOM 1681 C C . TYR A 1 210 ? -2.90651 -19.99649 -15.61126 1.000 32.19309 237 TYR A C 1
ATOM 1682 O O . TYR A 1 210 ? -2.32060 -19.53615 -16.58559 1.000 32.80206 237 TYR A O 1
ATOM 1691 N N . SER A 1 211 ? -4.21506 -20.22046 -15.58786 1.000 32.79563 238 SER A N 1
ATOM 1692 C CA . SER A 1 211 ? -5.02202 -20.11733 -16.79791 1.000 32.48863 238 SER A CA 1
ATOM 1693 C C . SER A 1 211 ? -5.77727 -18.80170 -16.89897 1.000 30.52216 238 SER A C 1
ATOM 1694 O O . SER A 1 211 ? -6.04644 -18.31971 -18.00389 1.000 30.14365 238 SER A O 1
ATOM 1697 N N . ALA A 1 212 ? -6.14946 -18.23682 -15.75172 1.000 27.30882 239 ALA A N 1
ATOM 1698 C CA . ALA A 1 212 ? -7.00915 -17.06572 -15.76537 1.000 27.21664 239 ALA A CA 1
ATOM 1699 C C . ALA A 1 212 ? -7.04126 -16.33303 -14.42993 1.000 25.11662 239 ALA A C 1
ATOM 1700 O O . ALA A 1 212 ? -6.67873 -16.87625 -13.38764 1.000 28.05892 239 ALA A O 1
ATOM 1702 N N . THR A 1 213 ? -7.50830 -15.09158 -14.48200 1.000 24.84086 240 THR A N 1
ATOM 1703 C CA . THR A 1 213 ? -7.74675 -14.27894 -13.29730 1.000 25.56088 240 THR A CA 1
ATOM 1704 C C . THR A 1 213 ? -8.83615 -13.28296 -13.65809 1.000 26.95973 240 THR A C 1
ATOM 1705 O O . THR A 1 213 ? -8.99799 -12.95170 -14.83552 1.000 28.42672 240 THR A O 1
ATOM 1709 N N . PHE A 1 214 ? -9.59994 -12.81688 -12.67558 1.000 25.99551 241 PHE A N 1
ATOM 1710 C CA . PHE A 1 214 ? -10.70623 -11.93029 -12.99642 1.000 26.10910 241 PHE A CA 1
ATOM 1711 C C . PHE A 1 214 ? -10.56662 -10.50669 -12.45266 1.000 25.62653 241 PHE A C 1
ATOM 1712 O O . PHE A 1 214 ? -11.49962 -9.71599 -12.58734 1.000 25.86341 241 PHE A O 1
ATOM 1720 N N . THR A 1 215 ? -9.41913 -10.16863 -11.85787 1.000 22.93263 242 THR A N 1
ATOM 1721 C CA . THR A 1 215 ? -9.19596 -8.79362 -11.39724 1.000 23.74656 242 THR A CA 1
ATOM 1722 C C . THR A 1 215 ? -7.89535 -8.23366 -11.94402 1.000 25.71925 242 THR A C 1
ATOM 1723 O O . THR A 1 215 ? -7.00090 -7.83982 -11.19755 1.000 26.89488 242 THR A O 1
ATOM 1727 N N . SER A 1 216 ? -7.79699 -8.19221 -13.27194 1.000 23.76894 243 SER A N 1
ATOM 1728 C CA . SER A 1 216 ? -6.60082 -7.70197 -13.91766 1.000 22.23675 243 SER A CA 1
ATOM 1729 C C . SER A 1 216 ? -6.91509 -6.68908 -15.01511 1.000 24.57161 243 SER A C 1
ATOM 1730 O O . SER A 1 216 ? -7.96528 -6.76136 -15.66171 1.000 22.70547 243 SER A O 1
ATOM 1733 N N . SER A 1 217 ? -5.98008 -5.77241 -15.22688 1.000 22.55215 244 SER A N 1
ATOM 1734 C CA . SER A 1 217 ? -6.02897 -4.89213 -16.39208 1.000 24.76466 244 SER A CA 1
ATOM 1735 C C . SER A 1 217 ? -5.32122 -5.58916 -17.55825 1.000 23.79082 244 SER A C 1
ATOM 1736 O O . SER A 1 217 ? -4.83966 -6.71111 -17.42239 1.000 25.71584 244 SER A O 1
ATOM 1739 N N . GLY A 1 218 ? -5.27594 -4.95214 -18.71889 1.000 23.33951 245 GLY A N 1
ATOM 1740 C CA . GLY A 1 218 ? -4.65195 -5.59207 -19.86731 1.000 22.11556 245 GLY A CA 1
ATOM 1741 C C . GLY A 1 218 ? -4.89000 -4.76919 -21.10472 1.000 24.00363 245 GLY A C 1
ATOM 1742 O O . GLY A 1 218 ? -5.76161 -3.91337 -21.10652 1.000 25.54223 245 GLY A O 1
ATOM 1743 N N . ALA A 1 219 ? -4.11831 -5.03216 -22.15295 1.000 25.62298 246 ALA A N 1
ATOM 1744 C CA . ALA A 1 219 ? -4.24618 -4.28321 -23.39155 1.000 28.90281 246 ALA A CA 1
ATOM 1745 C C . ALA A 1 219 ? -5.56236 -4.62518 -24.09341 1.000 28.60147 246 ALA A C 1
ATOM 1746 O O . ALA A 1 219 ? -5.92313 -5.79679 -24.23308 1.000 28.15015 246 ALA A O 1
ATOM 1748 N N . LEU A 1 220 ? -6.29528 -3.59815 -24.50792 1.000 25.76338 247 LEU A N 1
ATOM 1749 C CA . LEU A 1 220 ? -7.49984 -3.79306 -25.30050 1.000 24.59091 247 LEU A CA 1
ATOM 1750 C C . LEU A 1 220 ? -7.08509 -4.25381 -26.69581 1.000 26.53967 247 LEU A C 1
ATOM 1751 O O . LEU A 1 220 ? -7.81354 -4.96105 -27.38257 1.000 29.76453 247 LEU A O 1
ATOM 1756 N N . VAL A 1 221 ? -5.88708 -3.84145 -27.08698 1.000 25.97558 248 VAL A N 1
ATOM 1757 C CA . VAL A 1 221 ? -5.29260 -4.22966 -28.36669 1.000 27.35052 248 VAL A CA 1
ATOM 1758 C C . VAL A 1 221 ? -4.02510 -5.01873 -28.10695 1.000 29.82808 248 VAL A C 1
ATOM 1759 O O . VAL A 1 221 ? -2.94076 -4.44055 -27.99985 1.000 34.42473 248 VAL A O 1
ATOM 1763 N N . PRO A 1 222 ? -4.14880 -6.34201 -27.95468 1.000 30.92390 249 PRO A N 1
ATOM 1764 C CA . PRO A 1 222 ? -2.90606 -7.03860 -27.62133 1.000 34.01098 249 PRO A CA 1
ATOM 1765 C C . PRO A 1 222 ? -1.86278 -7.03562 -28.73202 1.000 40.65162 249 PRO A C 1
ATOM 1766 O O . PRO A 1 222 ? -2.19285 -6.96824 -29.91195 1.000 41.55897 249 PRO A O 1
ATOM 1770 N N . ALA A 1 223 ? -0.59766 -7.10162 -28.32328 1.000 45.67829 250 ALA A N 1
ATOM 1771 C CA . ALA A 1 223 ? 0.51109 -7.20130 -29.26148 1.000 49.47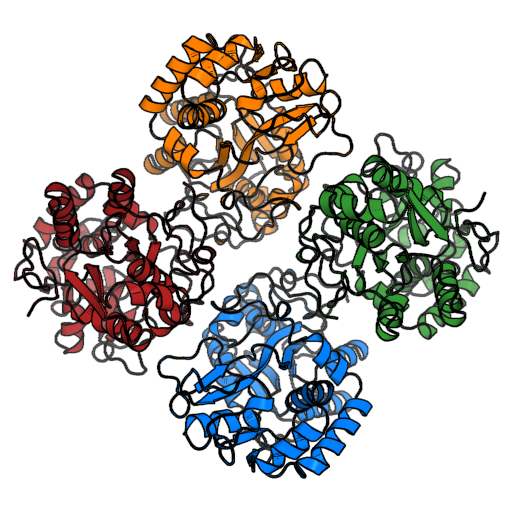449 250 ALA A CA 1
ATOM 1772 C C . ALA A 1 223 ? 0.44873 -8.53566 -29.98287 1.000 49.23821 250 ALA A C 1
ATOM 1773 O O . ALA A 1 223 ? -0.14783 -9.48862 -29.48326 1.000 47.84260 250 ALA A O 1
ATOM 1775 N N . ALA A 1 224 ? 1.05194 -8.60082 -31.16541 1.000 52.39283 251 ALA A N 1
ATOM 1776 C CA . ALA A 1 224 ? 1.04790 -9.83083 -31.95042 1.000 51.93438 251 ALA A CA 1
ATOM 1777 C C . ALA A 1 224 ? 1.72679 -10.96368 -31.18250 1.000 49.66413 251 ALA A C 1
ATOM 1778 O O . ALA A 1 224 ? 2.79042 -10.77717 -30.58155 1.000 50.21269 251 ALA A O 1
ATOM 1780 N N . GLY A 1 225 ? 1.08439 -12.12590 -31.18449 1.000 48.06098 252 GLY A N 1
ATOM 1781 C CA . GLY A 1 225 ? 1.60914 -13.30431 -30.52081 1.000 49.65360 252 GLY A CA 1
ATOM 1782 C C . GLY A 1 225 ? 1.43975 -13.29831 -29.01499 1.000 47.39789 252 GLY A C 1
ATOM 1783 O O . GLY A 1 225 ? 2.05383 -14.10750 -28.32017 1.000 49.12956 252 GLY A O 1
ATOM 1784 N N . SER A 1 226 ? 0.63418 -12.37155 -28.50207 1.000 42.97082 253 SER A N 1
ATOM 1785 C CA . SER A 1 226 ? 0.35996 -12.33793 -27.06978 1.000 41.96727 253 SER A CA 1
ATOM 1786 C C . SER A 1 226 ? -0.34997 -13.62485 -26.66167 1.000 42.66691 253 SER A C 1
ATOM 1787 O O . SER A 1 226 ? -1.23644 -14.10391 -27.38010 1.000 45.80809 253 SER A O 1
ATOM 1790 N N . VAL A 1 227 ? 0.10753 -14.22449 -25.56685 1.000 38.49275 254 VAL A N 1
ATOM 1791 C CA . VAL A 1 227 ? -0.49584 -15.43805 -25.01755 1.000 38.43244 254 VAL A CA 1
ATOM 1792 C C . VAL A 1 227 ? -1.69873 -15.10716 -24.11760 1.000 33.00867 254 VAL A C 1
ATOM 1793 O O . VAL A 1 227 ? -2.45039 -15.99430 -23.72463 1.000 34.64093 254 VAL A O 1
ATOM 1797 N N . THR A 1 228 ? -1.82313 -13.84703 -23.71282 1.000 33.30461 255 THR A N 1
ATOM 1798 C CA . THR A 1 228 ? -2.96868 -13.44246 -22.89873 1.000 33.02136 255 THR A CA 1
ATOM 1799 C C . THR A 1 228 ? -3.96841 -12.53469 -23.61334 1.000 32.52939 255 THR A C 1
ATOM 1800 O O . THR A 1 228 ? -3.64936 -11.87242 -24.61027 1.000 33.03585 255 THR A O 1
ATOM 1804 N N . ARG A 1 229 ? -5.19291 -12.53141 -23.09827 1.000 30.06492 256 ARG A N 1
ATOM 1805 C CA . ARG A 1 229 ? -6.23246 -11.65917 -23.60865 1.000 30.09653 256 ARG A CA 1
ATOM 1806 C C . ARG A 1 229 ? -7.10209 -11.11878 -22.49912 1.000 28.64838 256 ARG A C 1
ATOM 1807 O O . ARG A 1 229 ? -7.60043 -11.87134 -21.65102 1.000 27.88851 256 ARG A O 1
ATOM 1815 N N . PHE A 1 230 ? -7.26486 -9.80071 -22.50392 1.000 28.59948 257 PHE A N 1
ATOM 1816 C CA . PHE A 1 230 ? -8.21141 -9.13481 -21.62185 1.000 26.04043 257 PHE A CA 1
ATOM 1817 C C . PHE A 1 230 ? -9.59677 -9.33377 -22.22653 1.000 27.58426 257 PHE A C 1
ATOM 1818 O O . PHE A 1 230 ? -9.81578 -9.01469 -23.39744 1.000 26.72072 257 PHE A O 1
ATOM 1826 N N . VAL A 1 231 ? -10.52628 -9.85573 -21.43560 1.000 24.42609 258 VAL A N 1
ATOM 1827 C CA . VAL A 1 231 ? -11.84955 -10.20988 -21.93221 1.000 28.28767 258 VAL A CA 1
ATOM 1828 C C . VAL A 1 231 ? -12.90509 -9.71760 -20.97223 1.000 29.30819 258 VAL A C 1
ATOM 1829 O O . VAL A 1 231 ? -12.84328 -10.03391 -19.79110 1.000 26.90290 258 VAL A O 1
ATOM 1833 N N . LEU A 1 232 ? -13.86679 -8.94514 -21.47368 1.000 30.99009 259 LEU A N 1
ATOM 1834 C CA . LEU A 1 232 ? -14.94976 -8.43309 -20.63403 1.000 30.16721 259 LEU A CA 1
ATOM 1835 C C . LEU A 1 232 ? -16.04651 -9.47575 -20.43821 1.000 32.05639 259 LEU A C 1
ATOM 1836 O O . LEU A 1 232 ? -16.19577 -10.39047 -21.25432 1.000 32.82890 259 LEU A O 1
ATOM 1841 N N . PRO A 1 233 ? -16.80395 -9.36216 -19.33245 1.000 31.73718 260 PRO A N 1
ATOM 1842 C CA . PRO A 1 233 ? -18.00804 -10.17825 -19.15442 1.000 32.55267 260 PRO A CA 1
ATOM 1843 C C . PRO A 1 233 ? -19.08658 -9.79198 -20.16858 1.000 38.61684 260 PRO A C 1
ATOM 1844 O O . PRO A 1 233 ? -19.08483 -8.65878 -20.65849 1.000 38.41219 260 PRO A O 1
ATOM 1848 N N . LYS A 1 234 ? -19.98736 -10.71842 -20.47752 1.000 40.43268 261 LYS A N 1
ATOM 1849 C CA . LYS A 1 234 ? -21.15599 -10.40267 -21.29102 1.000 45.41340 261 LYS A CA 1
ATOM 1850 C C . LYS A 1 234 ? -22.19872 -9.69650 -20.43806 1.000 45.90286 261 LYS A C 1
ATOM 1851 O O . LYS A 1 234 ? -22.84001 -8.74489 -20.87922 1.000 49.24857 261 LYS A O 1
ATOM 1857 N N . THR A 1 235 ? -22.34572 -10.15610 -19.19914 1.000 43.92853 262 THR A N 1
ATOM 1858 C CA . THR A 1 235 ? -23.41265 -9.67149 -18.33637 1.000 45.64315 262 THR A CA 1
ATOM 1859 C C . THR A 1 235 ? -22.95599 -9.19541 -16.95704 1.000 41.19419 262 THR A C 1
ATOM 1860 O O . THR A 1 235 ? -23.46643 -8.20029 -16.43656 1.000 43.49880 262 THR A O 1
ATOM 1864 N N . ASP A 1 236 ? -21.99244 -9.89508 -16.37276 1.000 35.98306 263 ASP A N 1
ATOM 1865 C CA . ASP A 1 236 ? -21.58514 -9.60330 -14.99307 1.000 36.12075 263 ASP A CA 1
ATOM 1866 C C . ASP A 1 236 ? -20.81490 -8.28769 -14.88995 1.000 34.48305 263 ASP A C 1
ATOM 1867 O O . ASP A 1 236 ? -20.27176 -7.79681 -15.87585 1.000 32.18302 263 ASP A O 1
ATOM 1872 N N . PRO A 1 237 ? -20.77248 -7.69854 -13.68596 1.000 33.13379 264 PRO A N 1
ATOM 1873 C CA . PRO A 1 237 ? -20.06232 -6.42509 -13.52380 1.000 33.27948 264 PRO A CA 1
ATOM 1874 C C . PRO A 1 237 ? -18.54205 -6.56309 -13.63144 1.000 32.15595 264 PRO A C 1
ATOM 1875 O O . PRO A 1 237 ? -17.97977 -7.62331 -13.35869 1.000 33.36339 264 PRO A O 1
ATOM 1879 N N . PHE A 1 238 ? -17.88695 -5.49124 -14.05391 1.000 30.13580 265 PHE A N 1
ATOM 1880 C CA . PHE A 1 238 ? -16.43739 -5.40033 -13.95598 1.000 29.58066 265 PHE A CA 1
ATOM 1881 C C . PHE A 1 238 ? -16.11024 -4.01632 -13.41299 1.000 27.86935 265 PHE A C 1
ATOM 1882 O O . PHE A 1 238 ? -16.99134 -3.16207 -13.31105 1.000 30.19054 265 PHE A O 1
ATOM 1890 N N . VAL A 1 239 ? -14.85653 -3.81100 -13.03134 1.000 24.27709 266 VAL A N 1
ATOM 1891 C CA . VAL A 1 239 ? -14.43999 -2.56210 -12.38997 1.000 25.88900 266 VAL A CA 1
ATOM 1892 C C . VAL A 1 239 ? -13.73740 -1.63702 -13.37138 1.000 25.50137 266 VAL A C 1
ATOM 1893 O O . VAL A 1 239 ? -12.93474 -2.08082 -14.18780 1.000 28.73348 266 VAL A O 1
ATOM 1897 N N . SER A 1 240 ? -14.05876 -0.34926 -13.31679 1.000 23.99593 267 SER A N 1
ATOM 1898 C CA . SER A 1 240 ? -13.35381 0.61875 -14.13665 1.000 22.36531 267 SER A CA 1
ATOM 1899 C C . SER A 1 240 ? -13.32415 1.96592 -13.44933 1.000 24.07709 267 SER A C 1
ATOM 1900 O O . SER A 1 240 ? -14.18944 2.28855 -12.62169 1.000 27.56219 267 SER A O 1
ATOM 1903 N N . TRP A 1 241 ? -12.31129 2.75728 -13.77031 1.000 23.63356 268 TRP A N 1
ATOM 1904 C CA . TRP A 1 241 ? -12.22220 4.09288 -13.20142 1.000 21.20412 268 TRP A CA 1
ATOM 1905 C C . TRP A 1 241 ? -11.25228 4.94419 -14.00376 1.000 24.49877 268 TRP A C 1
ATOM 1906 O O . TRP A 1 241 ? -10.45089 4.42579 -14.78625 1.000 25.81753 268 TRP A O 1
ATOM 1917 N N . ALA A 1 242 ? -11.33864 6.25776 -13.83269 1.000 25.43169 269 ALA A N 1
ATOM 1918 C CA . ALA A 1 242 ? -10.33105 7.13504 -14.39700 1.000 26.04613 269 ALA A CA 1
ATOM 1919 C C . ALA A 1 242 ? -9.25956 7.39329 -13.34467 1.000 24.33321 269 ALA A C 1
ATOM 1920 O O . ALA A 1 242 ? -9.56517 7.91769 -12.28951 1.000 26.83079 269 ALA A O 1
ATOM 1922 N N . GLN A 1 243 ? -8.01996 7.01074 -13.63375 1.000 24.78951 270 GLN A N 1
ATOM 1923 C CA . GLN A 1 243 ? -6.88269 7.31277 -12.74952 1.000 23.63726 270 GLN A CA 1
ATOM 1924 C C . GLN A 1 243 ? -6.75087 8.82796 -12.63641 1.000 24.42123 270 GLN A C 1
ATOM 1925 O O . GLN A 1 243 ? -6.72363 9.52172 -13.64975 1.000 26.56140 270 GLN A O 1
ATOM 1931 N N . ARG A 1 244 ? -6.68535 9.34837 -11.41987 1.000 23.14592 271 ARG A N 1
ATOM 1932 C CA . ARG A 1 244 ? -6.67147 10.79384 -11.25029 1.000 22.45025 271 ARG A CA 1
ATOM 1933 C C . ARG A 1 244 ? -5.27053 11.32898 -11.06874 1.000 24.87316 271 ARG A C 1
ATOM 1934 O O . ARG A 1 244 ? -4.39886 10.68496 -10.46756 1.000 24.30716 271 ARG A O 1
ATOM 1942 N N . ALA A 1 245 ? -5.06195 12.52173 -11.60603 1.000 23.78448 272 ALA A N 1
ATOM 1943 C CA . ALA A 1 245 ? -3.77837 13.18981 -11.54104 1.000 23.47755 272 ALA A CA 1
ATOM 1944 C C . ALA A 1 245 ? -3.97098 14.64560 -11.17886 1.000 27.41196 272 ALA A C 1
ATOM 1945 O O . ALA A 1 245 ? -4.99614 15.25546 -11.51850 1.000 28.81520 272 ALA A O 1
ATOM 1947 N N . ALA A 1 246 ? -2.98735 15.19897 -10.48131 1.000 26.48419 273 ALA A N 1
ATOM 1948 C CA . ALA A 1 246 ? -3.03655 16.60291 -10.09741 1.000 29.83825 273 ALA A CA 1
ATOM 1949 C C . ALA A 1 246 ? -1.64255 17.18677 -9.99202 1.000 29.35841 273 ALA A C 1
ATOM 1950 O O . ALA A 1 246 ? -0.67275 16.47461 -9.71929 1.000 30.93967 273 ALA A O 1
ATOM 1952 N N . ILE A 1 247 ? -1.55079 18.49488 -10.19748 1.000 28.13079 274 ILE A N 1
ATOM 1953 C CA . ILE A 1 247 ? -0.32179 19.23413 -9.95841 1.000 27.27063 274 ILE A CA 1
ATOM 1954 C C . ILE A 1 247 ? -0.42292 19.90134 -8.59108 1.000 30.54845 274 ILE A C 1
ATOM 1955 O O . ILE A 1 247 ? -1.45900 20.46106 -8.26501 1.000 32.15264 274 ILE A O 1
ATOM 1960 N N . PHE A 1 248 ? 0.64266 19.86353 -7.79704 1.000 32.72120 275 PHE A N 1
ATOM 1961 C CA . PHE A 1 248 ? 0.65267 20.55855 -6.50660 1.000 33.18138 275 PHE A CA 1
ATOM 1962 C C . PHE A 1 248 ? 0.87090 22.05000 -6.66847 1.000 34.82373 275 PHE A C 1
ATOM 1963 O O . PHE A 1 248 ? 1.64292 22.46782 -7.53277 1.000 34.61076 275 PHE A O 1
ATOM 1971 N N . LYS A 1 249 ? 0.17442 22.85734 -5.86543 1.000 36.56217 276 LYS A N 1
ATOM 1972 C CA . LYS A 1 249 ? 0.40816 24.31102 -5.89035 1.000 42.69827 276 LYS A CA 1
ATOM 1973 C C . LYS A 1 249 ? 1.87530 24.68670 -5.67195 1.000 42.05935 276 LYS A C 1
ATOM 1974 O O . LYS A 1 249 ? 2.36276 25.64185 -6.27340 1.000 39.82201 276 LYS A O 1
ATOM 1980 N N . GLN A 1 250 ? 2.58414 23.93451 -4.83703 1.000 38.62013 277 GLN A N 1
ATOM 1981 C CA . GLN A 1 250 ? 3.98271 24.25752 -4.56319 1.000 41.70634 277 GLN A CA 1
ATOM 1982 C C . GLN A 1 250 ? 4.94839 23.55900 -5.51514 1.000 40.49711 277 GLN A C 1
ATOM 1983 O O . GLN A 1 250 ? 6.14872 23.50975 -5.24992 1.000 41.36854 277 GLN A O 1
ATOM 1985 N N . ALA A 1 251 ? 4.43321 23.02669 -6.62221 1.000 39.78884 278 ALA A N 1
ATOM 1986 C CA . ALA A 1 251 ? 5.27840 22.32599 -7.58052 1.000 38.63570 278 ALA A CA 1
ATOM 1987 C C . ALA A 1 251 ? 6.47340 23.18123 -7.98359 1.000 42.02017 278 ALA A C 1
ATOM 1988 O O . ALA A 1 251 ? 6.32959 24.35356 -8.33146 1.000 41.81603 278 ALA A O 1
ATOM 1990 N N . LYS A 1 252 ? 7.66039 22.58968 -7.93050 1.000 44.01081 279 LYS A N 1
ATOM 1991 C CA . LYS A 1 252 ? 8.87297 23.30305 -8.30762 1.000 45.87229 279 LYS A CA 1
ATOM 1992 C C . LYS A 1 252 ? 8.92569 23.49073 -9.81676 1.000 44.65274 279 LYS A C 1
ATOM 1993 O O . LYS A 1 252 ? 9.56865 24.40805 -10.31858 1.000 45.36983 279 LYS A O 1
ATOM 1995 N N . HIS A 1 253 ? 8.23925 22.60743 -10.53358 1.000 43.39191 280 HIS A N 1
ATOM 1996 C CA . HIS A 1 253 ? 8.27605 22.60723 -11.99420 1.000 41.67619 280 HIS A CA 1
ATOM 1997 C C . HIS A 1 253 ? 6.87703 22.60376 -12.60240 1.000 40.21155 280 HIS A C 1
ATOM 1998 O O . HIS A 1 253 ? 6.47953 21.64105 -13.25922 1.000 38.65756 280 HIS A O 1
ATOM 2005 N N . PRO A 1 254 ? 6.12890 23.69697 -12.40795 1.000 42.38361 281 PRO A N 1
ATOM 2006 C CA . PRO A 1 254 ? 4.72097 23.75272 -12.82543 1.000 42.06032 281 PRO A CA 1
ATOM 2007 C C . PRO A 1 254 ? 4.51107 23.63188 -14.33775 1.000 44.18134 281 PRO A C 1
ATOM 2008 O O . PRO A 1 254 ? 3.52928 23.02409 -14.75827 1.000 42.23251 281 PRO A O 1
ATOM 2012 N N . GLU A 1 255 ? 5.39318 24.21575 -15.13933 1.000 45.52285 282 GLU A N 1
ATOM 2013 C CA . GLU A 1 255 ? 5.23644 24.14748 -16.59014 1.000 45.86611 282 GLU A CA 1
ATOM 2014 C C . GLU A 1 255 ? 5.48020 22.73162 -17.10111 1.000 40.80547 282 GLU A C 1
ATOM 2015 O O . GLU A 1 255 ? 4.76335 22.25054 -17.98120 1.000 39.88094 282 GLU A O 1
ATOM 2021 N N . SER A 1 256 ? 6.47024 22.05425 -16.52518 1.000 42.80343 283 SER A N 1
ATOM 2022 C CA . SER A 1 256 ? 6.74728 20.66530 -16.87564 1.000 39.84911 283 SER A CA 1
ATOM 2023 C C . SER A 1 256 ? 5.61319 19.75667 -16.43244 1.000 36.34200 283 SER A C 1
ATOM 2024 O O . SER A 1 256 ? 5.25086 18.79888 -17.12921 1.000 33.23305 283 SER A O 1
ATOM 2027 N N . ALA A 1 257 ? 5.05256 20.05484 -15.26407 1.000 37.64145 284 ALA A N 1
ATOM 2028 C CA . ALA A 1 257 ? 3.89704 19.32269 -14.77576 1.000 35.65469 284 ALA A CA 1
ATOM 2029 C C . ALA A 1 257 ? 2.72805 19.52279 -15.73526 1.000 34.26256 284 ALA A C 1
ATOM 2030 O O . ALA A 1 257 ? 2.02839 18.56819 -16.07829 1.000 35.01320 284 ALA A O 1
ATOM 2032 N N . LYS A 1 258 ? 2.52551 20.76736 -16.16558 1.000 34.72661 285 LYS A N 1
ATOM 2033 C CA . LYS A 1 258 ? 1.48341 21.09816 -17.13588 1.000 36.54249 285 LYS A CA 1
ATOM 2034 C C . LYS A 1 258 ? 1.69840 20.36140 -18.45227 1.000 35.35135 285 LYS A C 1
ATOM 2035 O O . LYS A 1 258 ? 0.74758 19.87903 -19.07706 1.000 33.57999 285 LYS A O 1
ATOM 2041 N N . LEU A 1 259 ? 2.95791 20.27056 -18.86714 1.000 38.19688 286 LEU A N 1
ATOM 2042 C CA . LEU A 1 259 ? 3.29602 19.55973 -20.09367 1.000 36.04554 286 LEU A CA 1
ATOM 2043 C C . LEU A 1 259 ? 2.92221 18.09764 -19.98807 1.000 34.08697 286 LEU A C 1
ATOM 2044 O O . LEU A 1 259 ? 2.33305 17.51917 -20.90040 1.000 35.87455 286 LEU A O 1
ATOM 2049 N N . TYR A 1 260 ? 3.23054 17.50314 -18.84350 1.000 32.05197 287 TYR A N 1
ATOM 2050 C CA . TYR A 1 260 ? 2.95647 16.09897 -18.64165 1.000 30.14886 287 TYR A CA 1
ATOM 2051 C C . TYR A 1 260 ? 1.47226 15.81091 -18.71779 1.000 28.98353 287 TYR A C 1
ATOM 2052 O O . TYR A 1 260 ? 1.05682 14.87172 -19.38774 1.000 30.16361 287 TYR A O 1
ATOM 2061 N N . LEU A 1 261 ? 0.67062 16.62266 -18.03751 1.000 30.71718 288 LEU A N 1
ATOM 2062 C CA . LEU A 1 261 ? -0.76731 16.39723 -18.00913 1.000 32.42127 288 LEU A CA 1
ATOM 2063 C C . LEU A 1 261 ? -1.37821 16.62906 -19.40894 1.000 33.18150 288 LEU A C 1
ATOM 2064 O O . LEU A 1 261 ? -2.20175 15.84936 -19.90169 1.000 33.06032 288 LEU A O 1
ATOM 2069 N N . SER A 1 262 ? -0.94152 17.69261 -20.06298 1.000 34.17502 289 SER A N 1
ATOM 2070 C CA . SER A 1 262 ? -1.42661 17.96983 -21.41956 1.000 35.27280 289 SER A CA 1
ATOM 2071 C C . SER A 1 262 ? -1.01325 16.87096 -22.39369 1.000 36.18241 289 SER A C 1
ATOM 2072 O O . SER A 1 262 ? -1.78047 16.48970 -23.28403 1.000 37.52866 289 SER A O 1
ATOM 2075 N N . TRP A 1 263 ? 0.19689 16.35143 -22.22166 1.000 36.28523 290 TRP A N 1
ATOM 2076 C CA . TRP A 1 263 ? 0.64651 15.23525 -23.04217 1.000 37.51523 290 TRP A CA 1
ATOM 2077 C C . TRP A 1 263 ? -0.18857 13.97974 -22.78972 1.000 37.14952 290 TRP A C 1
ATOM 2078 O O . TRP A 1 263 ? -0.55831 13.28336 -23.73870 1.000 34.25282 290 TRP A O 1
ATOM 2089 N N . LEU A 1 264 ? -0.50516 13.69848 -21.52141 1.000 32.65473 291 LEU A N 1
ATOM 2090 C CA . LEU A 1 264 ? -1.33479 12.54168 -21.18471 1.000 30.55975 291 LEU A CA 1
ATOM 2091 C C . LEU A 1 264 ? -2.66596 12.58356 -21.90391 1.000 31.34910 291 LEU A C 1
ATOM 2092 O O . LEU A 1 264 ? -3.18027 11.55631 -22.35886 1.000 31.57216 291 LEU A O 1
ATOM 2097 N N . LEU A 1 265 ? -3.23379 13.77732 -22.00151 1.000 31.50422 292 LEU A N 1
ATOM 2098 C CA . LEU A 1 265 ? -4.55440 13.90756 -22.58818 1.000 31.95982 292 LEU A CA 1
ATOM 2099 C C . LEU A 1 265 ? -4.52796 13.93843 -24.11623 1.000 32.48297 292 LEU A C 1
ATOM 2100 O O . LEU A 1 265 ? -5.58455 13.93087 -24.74272 1.000 33.37548 292 LEU A O 1
ATOM 2105 N N . ASP A 1 266 ? -3.33818 13.97383 -24.71615 1.000 32.56836 293 ASP A N 1
ATOM 2106 C CA . ASP A 1 266 ? -3.25452 14.06972 -26.17443 1.000 35.77277 293 ASP A CA 1
ATOM 2107 C C . ASP A 1 266 ? -3.86776 12.82980 -26.79625 1.000 33.69660 293 ASP A C 1
ATOM 2108 O O . ASP A 1 266 ? -3.69420 11.75220 -26.27584 1.000 32.40981 293 ASP A O 1
ATOM 2113 N N . PRO A 1 267 ? -4.61071 12.98788 -27.91086 1.000 36.47382 294 PRO A N 1
ATOM 2114 C CA . PRO A 1 267 ? -5.25230 11.81246 -28.50500 1.000 33.05501 294 PRO A CA 1
ATOM 2115 C C . PRO A 1 267 ? -4.27993 10.67930 -28.82786 1.000 30.93100 294 PRO A C 1
ATOM 2116 O O . PRO A 1 267 ? -4.62373 9.52219 -28.62906 1.000 34.09313 294 PRO A O 1
ATOM 2120 N N . GLN A 1 268 ? -3.07616 10.99977 -29.28606 1.000 32.70065 295 GLN A N 1
ATOM 2121 C CA . GLN A 1 268 ? -2.09683 9.95535 -29.57985 1.000 32.40416 295 GLN A CA 1
ATOM 2122 C C . GLN A 1 268 ? -1.64297 9.22431 -28.30895 1.000 33.75980 295 GLN A C 1
ATOM 2123 O O . GLN A 1 268 ? -1.50178 8.00246 -28.30026 1.000 35.20594 295 GLN A O 1
ATOM 2129 N N . THR A 1 269 ? -1.42986 9.96920 -27.22815 1.000 31.15242 296 THR A N 1
ATOM 2130 C CA . THR A 1 269 ? -1.07069 9.35386 -25.95239 1.000 31.55868 296 THR A CA 1
ATOM 2131 C C . THR A 1 269 ? -2.21441 8.46768 -25.47771 1.000 26.84636 296 THR A C 1
ATOM 2132 O O . THR A 1 269 ? -1.99984 7.37118 -24.99232 1.000 27.89702 296 THR A O 1
ATOM 2136 N N . GLN A 1 270 ? -3.43964 8.94406 -25.65173 1.000 31.12136 297 GLN A N 1
ATOM 2137 C CA . GLN A 1 270 ? -4.61028 8.21865 -25.17860 1.000 30.72162 297 GLN A CA 1
ATOM 2138 C C . GLN A 1 270 ? -4.87046 6.89640 -25.90571 1.000 32.76783 297 GLN A C 1
ATOM 2139 O O . GLN A 1 270 ? -5.43513 5.97020 -25.31527 1.000 33.83052 297 GLN A O 1
ATOM 2145 N N . THR A 1 271 ? -4.44594 6.81170 -27.16702 1.000 32.52595 298 THR A N 1
ATOM 2146 C CA . THR A 1 271 ? -4.67116 5.62870 -28.00518 1.000 34.40971 298 THR A CA 1
ATOM 2147 C C . THR A 1 271 ? -3.42654 4.78342 -28.27167 1.000 33.86474 298 THR A C 1
ATOM 2148 O O . THR A 1 271 ? -3.53626 3.58471 -28.53445 1.000 35.64062 298 THR A O 1
ATOM 2152 N N . GLN A 1 272 ? -2.25109 5.40253 -28.23566 1.000 30.13539 299 GLN A N 1
ATOM 2153 C CA . GLN A 1 272 ? -1.01595 4.69926 -28.58759 1.000 32.32065 299 GLN A CA 1
ATOM 2154 C C . GLN A 1 272 ? -0.12763 4.34451 -27.39406 1.000 32.59788 299 GLN A C 1
ATOM 2155 O O . GLN A 1 272 ? 0.75247 3.48902 -27.50800 1.000 32.09366 299 GLN A O 1
ATOM 2161 N N . VAL A 1 273 ? -0.30359 5.04014 -26.27480 1.000 32.57644 300 VAL A N 1
ATOM 2162 C CA . VAL A 1 273 ? 0.52516 4.76217 -25.10019 1.000 29.52855 300 VAL A CA 1
ATOM 2163 C C . VAL A 1 273 ? -0.31189 4.11907 -23.98390 1.000 27.97548 300 VAL A C 1
ATOM 2164 O O . VAL A 1 273 ? -0.03489 3.00195 -23.54502 1.000 27.40698 300 VAL A O 1
ATOM 2168 N N . SER A 1 274 ? -1.36915 4.81091 -23.56856 1.000 26.37680 301 SER A N 1
ATOM 2169 C CA . SER A 1 274 ? -2.35055 4.24845 -22.66048 1.000 30.68700 301 SER A CA 1
ATOM 2170 C C . SER A 1 274 ? -2.96992 3.03102 -23.34648 1.000 30.60074 301 SER A C 1
ATOM 2171 O O . SER A 1 274 ? -3.31529 3.10314 -24.51555 1.000 32.61899 301 SER A O 1
ATOM 2174 N N . ARG A 1 275 ? -3.08032 1.91105 -22.63900 1.000 29.87172 302 ARG A N 1
ATOM 2175 C CA . ARG A 1 275 ? -3.47200 0.65275 -23.28677 1.000 29.97048 302 ARG A CA 1
ATOM 2176 C C . ARG A 1 275 ? -4.95411 0.27693 -23.14529 1.000 27.84061 302 ARG A C 1
ATOM 2177 O O . ARG A 1 275 ? -5.39701 -0.75023 -23.68922 1.000 28.13880 302 ARG A O 1
ATOM 2185 N N . MET A 1 276 ? -5.71919 1.08078 -22.41067 1.000 22.98681 303 MET A N 1
ATOM 2186 C CA . MET A 1 276 ? -7.15288 0.82288 -22.26658 1.000 24.29466 303 MET A CA 1
ATOM 2187 C C . MET A 1 276 ? -7.98388 2.02685 -22.74362 1.000 30.09732 303 MET A C 1
ATOM 2188 O O . MET A 1 276 ? -7.62105 2.65663 -23.73607 1.000 32.61274 303 MET A O 1
ATOM 2193 N N . TRP A 1 277 ? -9.08452 2.34972 -22.07139 1.000 28.70927 304 TRP A N 1
ATOM 2194 C CA . TRP A 1 277 ? -9.98651 3.39864 -22.57877 1.000 30.27092 304 TRP A CA 1
ATOM 2195 C C . TRP A 1 277 ? -9.46346 4.81398 -22.34925 1.000 31.72699 304 TRP A C 1
ATOM 2196 O O . TRP A 1 277 ? -8.61989 5.05230 -21.47849 1.000 31.56382 304 TRP A O 1
ATOM 2207 N N . SER A 1 278 ? -10.00902 5.74803 -23.11855 1.000 31.39574 305 SER A N 1
ATOM 2208 C CA . SER A 1 278 ? -9.65303 7.15549 -23.02213 1.000 28.76942 305 SER A CA 1
ATOM 2209 C C . SER A 1 278 ? -10.68670 7.91152 -22.18378 1.000 29.53135 305 SER A C 1
ATOM 2210 O O . SER A 1 278 ? -11.85722 7.51440 -22.11270 1.000 30.19376 305 SER A O 1
ATOM 2213 N N . VAL A 1 279 ? -10.25514 8.99443 -21.54014 1.000 29.48017 306 VAL A N 1
ATOM 2214 C CA . VAL A 1 279 ? -11.17198 9.85843 -20.81268 1.000 29.45333 306 VAL A CA 1
ATOM 2215 C C . VAL A 1 279 ? -11.84055 10.87717 -21.74194 1.000 30.17491 306 VAL A C 1
ATOM 2216 O O . VAL A 1 279 ? -12.71050 11.61808 -21.30835 1.000 31.66739 306 VAL A O 1
ATOM 2220 N N . ARG A 1 280 ? -11.44423 10.91879 -23.01303 1.000 32.05540 307 ARG A N 1
ATOM 2221 C CA . ARG A 1 280 ? -11.94793 11.95978 -23.91059 1.000 36.19202 307 ARG A CA 1
ATOM 2222 C C . ARG A 1 280 ? -13.14184 11.52647 -24.75159 1.000 37.74744 307 ARG A C 1
ATOM 2223 O O . ARG A 1 280 ? -13.22441 10.37834 -25.19901 1.000 35.37548 307 ARG A O 1
ATOM 2231 N N . THR A 1 281 ? -14.06548 12.45591 -24.96600 1.000 38.98767 308 THR A N 1
ATOM 2232 C CA . THR A 1 281 ? -15.27173 12.16358 -25.72393 1.000 40.09822 308 THR A CA 1
ATOM 2233 C C . THR A 1 281 ? -14.99914 12.14658 -27.22145 1.000 41.59411 308 THR A C 1
ATOM 2234 O O . THR A 1 281 ? -15.79965 11.60738 -27.98047 1.000 44.73272 308 THR A O 1
ATOM 2238 N N . ASP A 1 282 ? -13.87581 12.72731 -27.64244 1.000 40.58337 309 ASP A N 1
ATOM 2239 C CA . ASP A 1 282 ? -13.55403 12.82882 -29.06987 1.000 44.51373 309 ASP A CA 1
ATOM 2240 C C . ASP A 1 282 ? -12.47855 11.84010 -29.50179 1.000 43.06688 309 ASP A C 1
ATOM 2241 O O . ASP A 1 282 ? -11.90789 11.96053 -30.58829 1.000 45.68657 309 ASP A O 1
ATOM 2246 N N . VAL A 1 283 ? -12.20452 10.86688 -28.64595 1.000 36.61048 310 VAL A N 1
ATOM 2247 C CA . VAL A 1 283 ? -11.27223 9.79898 -28.96552 1.000 36.68413 310 VAL A CA 1
ATOM 2248 C C . VAL A 1 283 ? -12.03934 8.50008 -29.18884 1.000 35.54188 310 VAL A C 1
ATOM 2249 O O . VAL A 1 283 ? -12.80892 8.06800 -28.32770 1.000 35.53321 310 VAL A O 1
ATOM 2253 N N . ALA A 1 284 ? -11.87810 7.89350 -30.35673 1.000 34.43541 311 ALA A N 1
ATOM 2254 C CA . ALA A 1 284 ? -12.63252 6.68115 -30.63014 1.000 33.38204 311 ALA A CA 1
ATOM 2255 C C . ALA A 1 284 ? -12.19139 5.55540 -29.70818 1.000 32.21032 311 ALA A C 1
ATOM 2256 O O . ALA A 1 284 ? -10.99618 5.34337 -29.49680 1.000 32.96432 311 ALA A O 1
ATOM 2258 N N . PRO A 1 285 ? -13.16093 4.81670 -29.15837 1.000 33.76168 312 PRO A N 1
ATOM 2259 C CA . PRO A 1 285 ? -12.76431 3.60823 -28.43230 1.000 33.52539 312 PRO A CA 1
ATOM 2260 C C . PRO A 1 285 ? -12.11014 2.63523 -29.41232 1.000 32.48776 312 PRO A C 1
ATOM 2261 O O . PRO A 1 285 ? -12.41940 2.69730 -30.60816 1.000 34.77075 312 PRO A O 1
ATOM 2265 N N . PRO A 1 286 ? -11.21373 1.75298 -28.93095 1.000 31.77251 313 PRO A N 1
ATOM 2266 C CA . PRO A 1 286 ? -10.62665 0.82680 -29.90746 1.000 31.31071 313 PRO A CA 1
ATOM 2267 C C . PRO A 1 286 ? -11.70226 -0.00290 -30.58558 1.000 34.09779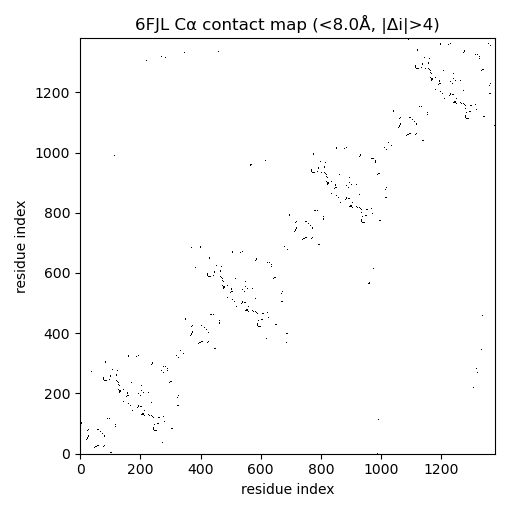 313 PRO A C 1
ATOM 2268 O O . PRO A 1 286 ? -12.74103 -0.28370 -29.99336 1.000 34.90056 313 PRO A O 1
ATOM 2272 N N . ALA A 1 287 ? -11.45596 -0.36166 -31.83810 1.000 27.81598 314 ALA A N 1
ATOM 2273 C CA . ALA A 1 287 ? -12.41691 -1.12324 -32.61766 1.000 29.58466 314 ALA A CA 1
ATOM 2274 C C . ALA A 1 287 ? -12.86006 -2.34631 -31.83462 1.000 30.68814 314 ALA A C 1
ATOM 2275 O O . ALA A 1 287 ? -12.03130 -3.06116 -31.29610 1.000 31.13233 314 ALA A O 1
ATOM 2277 N N . GLY A 1 288 ? -14.16787 -2.56877 -31.78982 1.000 33.93187 315 GLY A N 1
ATOM 2278 C CA . GLY A 1 288 ? -14.74604 -3.67541 -31.05507 1.000 35.75358 315 GLY A CA 1
ATOM 2279 C C . GLY A 1 288 ? -15.23730 -3.28180 -29.67051 1.000 35.40274 315 GLY A C 1
ATOM 2280 O O . GLY A 1 288 ? -15.95227 -4.04673 -29.02866 1.000 36.95158 315 GLY A O 1
ATOM 2281 N N . TYR A 1 289 ? -14.90074 -2.06970 -29.23682 1.000 34.44408 316 TYR A N 1
ATOM 2282 C CA . TYR A 1 289 ? -15.27622 -1.59089 -27.90722 1.000 32.85210 316 TYR A CA 1
ATOM 2283 C C . TYR A 1 289 ? -16.12930 -0.32954 -27.98759 1.000 35.69225 316 TYR A C 1
ATOM 2284 O O . TYR A 1 289 ? -16.18413 0.34038 -29.02754 1.000 36.61300 316 TYR A O 1
ATOM 2293 N N . LYS A 1 290 ? -16.82968 -0.04269 -26.89714 1.000 32.02878 317 LYS A N 1
ATOM 2294 C CA . LYS A 1 290 ? -17.57357 1.19840 -26.74010 1.000 34.49866 317 LYS A CA 1
ATOM 2295 C C . LYS A 1 290 ? -16.82998 2.12374 -25.77264 1.000 30.60773 317 LYS A C 1
ATOM 2296 O O . LYS A 1 290 ? -15.82767 1.73106 -25.18121 1.000 27.84342 317 LYS A O 1
ATOM 2302 N N . HIS A 1 291 ? -17.30474 3.35489 -25.61075 1.000 31.21240 318 HIS A N 1
ATOM 2303 C CA . HIS A 1 291 ? -16.74913 4.20146 -24.55695 1.000 30.64845 318 HIS A CA 1
ATOM 2304 C C . HIS A 1 291 ? -17.03008 3.55187 -23.21234 1.000 31.69439 318 HIS A C 1
ATOM 2305 O O . HIS A 1 291 ? -18.03206 2.85515 -23.05535 1.000 33.38456 318 HIS A O 1
ATOM 2312 N N . ILE A 1 292 ? -16.16306 3.79685 -22.23429 1.000 30.28826 319 ILE A N 1
ATOM 2313 C CA . ILE A 1 292 ? -16.31271 3.13904 -20.94482 1.000 30.57067 319 ILE A CA 1
ATOM 2314 C C . ILE A 1 292 ? -17.67267 3.48698 -20.32646 1.000 31.48799 319 ILE A C 1
ATOM 2315 O O . ILE A 1 292 ? -18.29645 2.64883 -19.67529 1.000 34.46240 319 ILE A O 1
ATOM 2320 N N . TRP A 1 293 ? -18.16742 4.69280 -20.58960 1.000 32.80943 320 TRP A N 1
ATOM 2321 C CA . TRP A 1 293 ? -19.42983 5.11790 -19.99971 1.000 36.53501 320 TRP A CA 1
ATOM 2322 C C . TRP A 1 293 ? -20.65130 4.54371 -20.71485 1.000 37.43949 320 TRP A C 1
ATOM 2323 O O . TRP A 1 293 ? -21.79383 4.85011 -20.35606 1.000 37.17248 320 TRP A O 1
ATOM 2334 N N . GLU A 1 294 ? -20.42135 3.70016 -21.71456 1.000 38.16863 321 GLU A N 1
ATOM 2335 C CA . GLU A 1 294 ? -21.52904 3.11242 -22.45818 1.000 40.55424 321 GLU A CA 1
ATOM 2336 C C . GLU A 1 294 ? -21.78217 1.65016 -22.08105 1.000 40.05709 321 GLU A C 1
ATOM 2337 O O . GLU A 1 294 ? -22.68169 1.01467 -22.61980 1.000 42.56254 321 GLU A O 1
ATOM 2343 N N . TYR A 1 295 ? -20.99682 1.12179 -21.14983 1.000 36.20689 322 TYR A N 1
ATOM 2344 C CA . TYR A 1 295 ? -21.19382 -0.24923 -20.69440 1.000 36.27358 322 TYR A CA 1
ATOM 2345 C C . TYR A 1 295 ? -22.13824 -0.27193 -19.50337 1.000 40.87728 322 TYR A C 1
ATOM 2346 O O . TYR A 1 295 ? -21.86885 0.36867 -18.47813 1.000 40.19544 322 TYR A O 1
ATOM 2355 N N . SER A 1 296 ? -23.22709 -1.02228 -19.61066 1.000 41.43290 323 SER A N 1
ATOM 2356 C CA . SER A 1 296 ? -24.16747 -1.07711 -18.50377 1.000 43.38613 323 SER A CA 1
ATOM 2357 C C . SER A 1 296 ? -23.62239 -1.88386 -17.31921 1.000 39.40228 323 SER A C 1
ATOM 2358 O O . SER A 1 296 ? -24.09364 -1.71335 -16.19187 1.000 40.57204 323 SER A O 1
ATOM 2361 N N . ASN A 1 297 ? -22.61369 -2.72704 -17.55626 1.000 35.30431 324 ASN A N 1
ATOM 2362 C CA . ASN A 1 297 ? -22.09211 -3.58433 -16.48084 1.000 35.00416 324 ASN A CA 1
ATOM 2363 C C . ASN A 1 297 ? -20.79979 -3.08189 -15.82531 1.000 34.96498 324 ASN A C 1
ATOM 2364 O O . ASN A 1 297 ? -20.07247 -3.83846 -15.16895 1.000 34.48355 324 ASN A O 1
ATOM 2369 N N . THR A 1 298 ? -20.53684 -1.79062 -15.96980 1.000 33.27888 325 THR A N 1
ATOM 2370 C CA . THR A 1 298 ? -19.54143 -1.11494 -15.13830 1.000 32.22367 325 THR A CA 1
ATOM 2371 C C . THR A 1 298 ? -19.95935 0.34213 -14.96748 1.000 33.02793 325 THR A C 1
ATOM 2372 O O . THR A 1 298 ? -20.77564 0.85440 -15.73610 1.000 31.39987 325 THR A O 1
ATOM 2376 N N . ARG A 1 299 ? -19.46209 0.97192 -13.90991 1.000 31.11835 326 ARG A N 1
ATOM 2377 C CA . ARG A 1 299 ? -19.72991 2.37612 -13.62791 1.000 34.45645 326 ARG A CA 1
ATOM 2378 C C . ARG A 1 299 ? -18.54753 2.99528 -12.88761 1.000 33.07217 326 ARG A C 1
ATOM 2379 O O . ARG A 1 299 ? -18.38515 2.78276 -11.68484 1.000 31.54750 326 ARG A O 1
ATOM 2387 N N . PRO A 1 300 ? -17.69494 3.73158 -13.61499 1.000 30.93081 327 PRO A N 1
ATOM 2388 C CA . PRO A 1 300 ? -16.53667 4.38599 -13.00244 1.000 30.75636 327 PRO A CA 1
ATOM 2389 C C . PRO A 1 300 ? -16.91184 5.19965 -11.76257 1.000 31.00650 327 PRO A C 1
ATOM 2390 O O . PRO A 1 300 ? -16.17637 5.15309 -10.79026 1.000 30.73068 327 PRO A O 1
ATOM 2394 N N . GLN A 1 301 ? -18.05279 5.88686 -11.78286 1.000 32.63175 328 GLN A N 1
ATOM 2395 C CA . GLN A 1 301 ? -18.46291 6.71297 -10.63874 1.000 36.17867 328 GLN A CA 1
ATOM 2396 C C . GLN A 1 301 ? -18.74852 5.84918 -9.40897 1.000 34.14329 328 GLN A C 1
ATOM 2397 O O . GLN A 1 301 ? -18.61478 6.31491 -8.27626 1.000 32.95300 328 GLN A O 1
ATOM 2403 N N . ALA A 1 302 ? -19.13986 4.59253 -9.63571 1.000 33.55792 329 ALA A N 1
ATOM 2404 C CA . ALA A 1 302 ? -19.41232 3.67745 -8.52661 1.000 31.04889 329 ALA A CA 1
ATOM 2405 C C . ALA A 1 302 ? -18.13223 3.37693 -7.73212 1.000 27.93950 329 ALA A C 1
ATOM 2406 O O . ALA A 1 302 ? -18.17381 3.23418 -6.49665 1.000 28.38200 329 ALA A O 1
ATOM 2408 N N . PHE A 1 303 ? -16.99585 3.29503 -8.42307 1.000 26.00149 330 PHE A N 1
ATOM 2409 C CA . PHE A 1 303 ? -15.73387 3.08286 -7.71903 1.000 27.97792 330 PHE A CA 1
ATOM 2410 C C . PHE A 1 303 ? -15.39920 4.30137 -6.87052 1.000 29.22876 330 PHE A C 1
ATOM 2411 O O . PHE A 1 303 ? -14.98641 4.16218 -5.71963 1.000 25.56381 330 PHE A O 1
ATOM 2419 N N . ALA A 1 304 ? -15.58745 5.49116 -7.43939 1.000 30.47383 331 ALA A N 1
ATOM 2420 C CA . ALA A 1 304 ? -15.31898 6.72354 -6.69842 1.000 33.16396 331 ALA A CA 1
ATOM 2421 C C . ALA A 1 304 ? -16.21091 6.84356 -5.46300 1.000 34.24900 331 ALA A C 1
ATOM 2422 O O . ALA A 1 304 ? -15.74593 7.21614 -4.37103 1.000 33.76779 331 ALA A O 1
ATOM 2424 N N . ASP A 1 305 ? -17.48860 6.50905 -5.62574 1.000 34.21834 332 ASP A N 1
ATOM 2425 C CA . ASP A 1 305 ? -18.43853 6.57368 -4.51573 1.000 35.03900 332 ASP A CA 1
ATOM 2426 C C . ASP A 1 305 ? -18.03541 5.58063 -3.42364 1.000 30.62797 332 ASP A C 1
ATOM 2427 O O . ASP A 1 305 ? -18.11182 5.87202 -2.22982 1.000 33.77108 332 ASP A O 1
ATOM 2432 N N . PHE A 1 306 ? -17.63668 4.39127 -3.85521 1.000 26.66921 333 PHE A N 1
ATOM 2433 C CA . PHE A 1 306 ? -17.13193 3.35168 -2.97062 1.000 29.36124 333 PHE A CA 1
ATOM 2434 C C . PHE A 1 306 ? -15.94708 3.86838 -2.14470 1.000 28.72612 333 PHE A C 1
ATOM 2435 O O . PHE A 1 306 ? -15.92000 3.73046 -0.91039 1.000 26.55849 333 PHE A O 1
ATOM 2443 N N . MET A 1 307 ? -14.99185 4.49087 -2.82606 1.000 27.40363 334 MET A N 1
ATOM 2444 C CA . MET A 1 307 ? -13.75241 4.93442 -2.19359 1.000 26.33624 334 MET A CA 1
ATOM 2445 C C . MET A 1 307 ? -13.95651 6.09518 -1.23294 1.000 28.02638 334 MET A C 1
ATOM 2446 O O . MET A 1 307 ? -13.11151 6.32917 -0.37696 1.000 24.79825 334 MET A O 1
ATOM 2451 N N . SER A 1 308 ? -15.07514 6.80807 -1.35403 1.000 27.53688 335 SER A N 1
ATOM 2452 C CA . SER A 1 308 ? -15.32174 7.94604 -0.46047 1.000 31.59428 335 SER A CA 1
ATOM 2453 C C . SER A 1 308 ? -15.68038 7.52920 0.96591 1.000 31.91160 335 SER A C 1
ATOM 2454 O O . SER A 1 308 ? -15.39450 8.26180 1.92485 1.000 33.80099 335 SER A O 1
ATOM 2457 N N . ASP A 1 309 ? -16.24714 6.33974 1.13080 1.000 27.71534 336 ASP A N 1
ATOM 2458 C CA . ASP A 1 309 ? -16.69860 5.88572 2.45313 1.000 30.54463 336 ASP A CA 1
ATOM 2459 C C . ASP A 1 309 ? -15.68576 4.89650 3.02722 1.000 27.02325 336 ASP A C 1
ATOM 2460 O O . ASP A 1 309 ? -15.79830 3.68439 2.82197 1.000 26.72978 336 ASP A O 1
ATOM 2465 N N . ARG A 1 310 ? -14.68599 5.41723 3.73992 1.000 26.70242 337 ARG A N 1
ATOM 2466 C CA . ARG A 1 310 ? -13.55235 4.59522 4.13867 1.000 23.99516 337 ARG A CA 1
ATOM 2467 C C . ARG A 1 310 ? -14.00529 3.52044 5.10875 1.000 24.44420 337 ARG A C 1
ATOM 2468 O O . ARG A 1 310 ? -13.47523 2.41748 5.08638 1.000 26.33903 337 ARG A O 1
ATOM 2476 N N . GLY A 1 311 ? -15.00810 3.84091 5.92619 1.000 27.62696 338 GLY A N 1
ATOM 2477 C CA . GLY A 1 311 ? -15.55563 2.89749 6.88979 1.000 28.30213 338 GLY A CA 1
ATOM 2478 C C . GLY A 1 311 ? -16.20505 1.71120 6.20781 1.000 29.67415 338 GLY A C 1
ATOM 2479 O O . GLY A 1 311 ? -15.99542 0.56549 6.62030 1.000 29.11802 338 GLY A O 1
ATOM 2480 N N . ALA A 1 312 ? -16.97472 1.97862 5.14850 1.000 27.32260 339 ALA A N 1
ATOM 2481 C CA . ALA A 1 312 ? -17.62535 0.90564 4.39957 1.000 29.40861 339 ALA A CA 1
ATOM 2482 C C . ALA A 1 312 ? -16.59704 0.04584 3.68004 1.000 28.66885 339 ALA A C 1
ATOM 2483 O O . ALA A 1 312 ? -16.70471 -1.18377 3.68392 1.000 28.76336 339 ALA A O 1
ATOM 2485 N N . VAL A 1 313 ? -15.59170 0.68697 3.08627 1.000 26.37326 340 VAL A N 1
ATOM 2486 C CA . VAL A 1 313 ? -14.50953 -0.02892 2.41297 1.000 27.27157 340 VAL A CA 1
ATOM 2487 C C . VAL A 1 313 ? -13.76581 -0.92205 3.41818 1.000 27.69122 340 VAL A C 1
ATOM 2488 O O . VAL A 1 313 ? -13.52087 -2.10736 3.16076 1.000 24.93881 340 VAL A O 1
ATOM 2492 N N . GLU A 1 314 ? -13.43898 -0.35420 4.57714 1.000 26.39052 341 GLU A N 1
ATOM 2493 C CA . GLU A 1 314 ? -12.73991 -1.09186 5.63388 1.000 26.02453 341 GLU A CA 1
ATOM 2494 C C . GLU A 1 314 ? -13.53266 -2.30662 6.12289 1.000 27.51569 341 GLU A C 1
ATOM 2495 O O . GLU A 1 314 ? -12.99355 -3.40541 6.25508 1.000 30.31175 341 GLU A O 1
ATOM 2501 N N . ARG A 1 315 ? -14.82246 -2.12254 6.37026 1.000 24.62467 342 ARG A N 1
ATOM 2502 C CA . ARG A 1 315 ? -15.63544 -3.23285 6.84237 1.000 26.52780 342 ARG A CA 1
ATOM 2503 C C . ARG A 1 315 ? -15.72579 -4.36046 5.82007 1.000 29.15785 342 ARG A C 1
ATOM 2504 O O . ARG A 1 315 ? -15.70101 -5.53457 6.18712 1.000 30.21748 342 ARG A O 1
ATOM 2512 N N . PHE A 1 316 ? -15.81288 -4.01473 4.54112 1.000 29.37424 343 PHE A N 1
ATOM 2513 C CA . PHE A 1 316 ? -15.87061 -5.04626 3.51379 1.000 28.62947 343 PHE A CA 1
ATOM 2514 C C . PHE A 1 316 ? -14.50436 -5.71495 3.35968 1.000 25.36851 343 PHE A C 1
ATOM 2515 O O . PHE A 1 316 ? -14.43188 -6.94577 3.25095 1.000 29.09894 343 PHE A O 1
ATOM 2523 N N . ARG A 1 317 ? -13.43593 -4.91926 3.42356 1.000 26.75400 344 ARG A N 1
ATOM 2524 C CA . ARG A 1 317 ? -12.07204 -5.44210 3.31756 1.000 27.98764 344 ARG A CA 1
ATOM 2525 C C . ARG A 1 317 ? -11.80738 -6.45230 4.41761 1.000 27.88946 344 ARG A C 1
ATOM 2526 O O . ARG A 1 317 ? -11.31616 -7.55750 4.16400 1.000 27.06250 344 ARG A O 1
ATOM 2534 N N . ALA A 1 318 ? -12.18797 -6.09417 5.64145 1.000 26.29891 345 ALA A N 1
ATOM 2535 C CA . ALA A 1 318 ? -11.93132 -6.96125 6.77224 1.000 25.17550 345 ALA A CA 1
ATOM 2536 C C . ALA A 1 318 ? -12.67649 -8.28865 6.63906 1.000 28.42232 345 ALA A C 1
ATOM 2537 O O . ALA A 1 318 ? -12.12206 -9.34516 6.94221 1.000 30.97037 345 ALA A O 1
ATOM 2539 N N . GLN A 1 319 ? -13.92214 -8.24975 6.16883 1.000 28.21077 346 GLN A N 1
ATOM 2540 C CA . GLN A 1 319 ? -14.66801 -9.49198 5.93119 1.000 30.97458 346 GLN A CA 1
ATOM 2541 C C . GLN A 1 319 ? -14.00913 -10.35288 4.84817 1.000 29.69015 346 GLN A C 1
ATOM 2542 O O . GLN A 1 319 ? -13.90459 -11.57235 5.00121 1.000 29.62690 346 GLN A O 1
ATOM 2548 N N . MET A 1 320 ? -13.54894 -9.72327 3.77262 1.000 29.71812 347 MET A N 1
ATOM 2549 C CA . MET A 1 320 ? -12.82292 -10.45093 2.73462 1.000 30.81184 347 MET A CA 1
ATOM 2550 C C . MET A 1 320 ? -11.54182 -11.08185 3.29293 1.000 30.68979 347 MET A C 1
ATOM 2551 O O . MET A 1 320 ? -11.16472 -12.17700 2.88720 1.000 29.85282 347 MET A O 1
ATOM 2556 N N . SER A 1 321 ? -10.88949 -10.40938 4.24121 1.000 27.63591 348 SER A N 1
ATOM 2557 C CA . SER A 1 321 ? -9.67387 -10.96268 4.85135 1.000 25.11013 348 SER A CA 1
ATOM 2558 C C . SER A 1 321 ? -9.93970 -12.29549 5.53071 1.000 27.19777 348 SER A C 1
ATOM 2559 O O . SER A 1 321 ? -9.07064 -13.16695 5.57169 1.000 29.70719 348 SER A O 1
ATOM 2562 N N . LEU A 1 322 ? -11.13224 -12.45157 6.09682 1.000 28.07093 349 LEU A N 1
ATOM 2563 C CA . LEU A 1 322 ? -11.47261 -13.70388 6.76386 1.000 31.58974 349 LEU A CA 1
ATOM 2564 C C . LEU A 1 322 ? -11.63248 -14.85787 5.77058 1.000 30.51687 349 LEU A C 1
ATOM 2565 O O . LEU A 1 322 ? -11.46642 -16.02365 6.14330 1.000 32.66574 349 LEU A O 1
ATOM 2570 N N . TYR A 1 323 ? -11.97740 -14.53627 4.52869 1.000 30.11356 350 TYR A N 1
ATOM 2571 C CA . TYR A 1 323 ? -12.11262 -15.56209 3.48930 1.000 33.04369 350 TYR A CA 1
ATOM 2572 C C . TYR A 1 323 ? -10.77284 -15.89213 2.83816 1.000 34.43439 350 TYR A C 1
ATOM 2573 O O . TYR A 1 323 ? -10.49703 -17.06281 2.55107 1.000 39.59039 350 TYR A O 1
ATOM 2582 N N . VAL A 1 324 ? -9.95257 -14.87625 2.57420 1.000 28.62425 351 VAL A N 1
ATOM 2583 C CA . VAL A 1 324 ? -8.71989 -15.09092 1.80545 1.000 31.17860 351 VAL A CA 1
ATOM 2584 C C . VAL A 1 324 ? -7.44683 -15.08123 2.66099 1.000 32.50529 351 VAL A C 1
ATOM 2585 O O . VAL A 1 324 ? -6.36581 -15.42329 2.16803 1.000 33.96917 351 VAL A O 1
ATOM 2589 N N . GLY A 1 325 ? -7.56770 -14.70288 3.93423 1.000 32.27484 352 GLY A N 1
ATOM 2590 C CA . GLY A 1 325 ? -6.39953 -14.59390 4.80044 1.000 33.04531 352 GLY A CA 1
ATOM 2591 C C . GLY A 1 325 ? -5.69358 -13.24547 4.70753 1.000 31.52753 352 GLY A C 1
ATOM 2592 O O . GLY A 1 325 ? -6.02428 -12.42486 3.85864 1.000 28.80769 352 GLY A O 1
ATOM 2593 N N . GLU A 1 326 ? -4.71936 -13.00233 5.58364 1.000 29.38345 353 GLU A N 1
ATOM 2594 C CA . GLU A 1 326 ? -3.95233 -11.76234 5.51373 1.000 27.47234 353 GLU A CA 1
ATOM 2595 C C . GLU A 1 326 ? -3.11702 -11.72643 4.23414 1.000 29.21596 353 GLU A C 1
ATOM 2596 O O . GLU A 1 326 ? -2.69674 -12.76490 3.73714 1.000 29.48652 353 GLU A O 1
ATOM 2602 N N . ALA A 1 327 ? -2.90130 -10.53239 3.69707 1.000 28.32557 354 ALA A N 1
ATOM 2603 C CA . ALA A 1 327 ? -2.11768 -10.36120 2.46786 1.000 29.76980 354 ALA A CA 1
ATOM 2604 C C . ALA A 1 327 ? -0.64205 -10.62480 2.74000 1.000 35.70723 354 ALA A C 1
ATOM 2605 O O . ALA A 1 327 ? 0.03976 -9.81899 3.37238 1.000 43.71275 354 ALA A O 1
ATOM 2607 N N . LYS A 1 328 ? -0.14014 -11.73392 2.21990 1.000 31.30538 355 LYS A N 1
ATOM 2608 C CA . LYS A 1 328 ? 1.19395 -12.20899 2.54951 1.000 33.79668 355 LYS A CA 1
ATOM 2609 C C . LYS A 1 328 ? 2.22809 -11.79303 1.51853 1.000 32.27568 355 LYS A C 1
ATOM 2610 O O . LYS A 1 328 ? 1.88698 -11.57228 0.34765 1.000 29.77675 355 LYS A O 1
ATOM 2616 N N . GLY A 1 329 ? 3.48787 -11.70198 1.93752 1.000 30.32764 356 GLY A N 1
ATOM 2617 C CA . GLY A 1 329 ? 4.57689 -11.40851 1.01880 1.000 31.96387 356 GLY A CA 1
ATOM 2618 C C . GLY A 1 329 ? 5.00679 -9.95532 1.05913 1.000 30.28169 356 GLY A C 1
ATOM 2619 O O . GLY A 1 329 ? 4.31873 -9.13370 1.64837 1.000 28.80786 356 GLY A O 1
ATOM 2620 N N . ASP A 1 330 ? 6.13972 -9.64495 0.43159 1.000 30.59739 357 ASP A N 1
ATOM 2621 C CA . ASP A 1 330 ? 6.65910 -8.27113 0.38022 1.000 30.34159 357 ASP A CA 1
ATOM 2622 C C . ASP A 1 330 ? 5.83264 -7.37473 -0.54113 1.000 28.38228 357 ASP A C 1
ATOM 2623 O O . ASP A 1 330 ? 5.21410 -7.85142 -1.50085 1.000 28.68149 357 ASP A O 1
ATOM 2628 N N . PRO A 1 331 ? 5.83046 -6.06179 -0.26675 1.000 28.44415 358 PRO A N 1
ATOM 2629 C CA . PRO A 1 331 ? 5.16565 -5.11174 -1.16118 1.000 26.76769 358 PRO A CA 1
ATOM 2630 C C . PRO A 1 331 ? 5.89555 -5.05917 -2.51421 1.000 26.11107 358 PRO A C 1
ATOM 2631 O O . PRO A 1 331 ? 7.12132 -4.91191 -2.53531 1.000 27.39852 358 PRO A O 1
ATOM 2635 N N . THR A 1 332 ? 5.17034 -5.18201 -3.61973 1.000 26.94195 359 THR A N 1
ATOM 2636 C CA . THR A 1 332 ? 5.84663 -5.33430 -4.91283 1.000 25.06878 359 THR A CA 1
ATOM 2637 C C . THR A 1 332 ? 6.65587 -4.11019 -5.37363 1.000 26.14017 359 THR A C 1
ATOM 2638 O O . THR A 1 332 ? 7.63871 -4.28156 -6.08340 1.000 26.88344 359 THR A O 1
ATOM 2642 N N . PRO A 1 333 ? 6.27306 -2.88315 -4.96509 1.000 27.37498 360 PRO A N 1
ATOM 2643 C CA . PRO A 1 333 ? 7.10651 -1.73024 -5.35415 1.000 26.25725 360 PRO A CA 1
ATOM 2644 C C . PRO A 1 333 ? 8.43611 -1.63036 -4.59843 1.000 28.74460 360 PRO A C 1
ATOM 2645 O O . PRO A 1 333 ? 9.24486 -0.75829 -4.89945 1.000 31.09425 360 PRO A O 1
ATOM 2649 N N . GLY A 1 334 ? 8.66274 -2.51524 -3.63510 1.000 26.83734 361 GLY A N 1
ATOM 2650 C CA . GLY A 1 334 ? 9.77035 -2.34269 -2.71405 1.000 28.82551 361 GLY A CA 1
ATOM 2651 C C . GLY A 1 334 ? 9.33025 -1.37528 -1.62337 1.000 29.70230 361 GLY A C 1
ATOM 2652 O O . GLY A 1 334 ? 8.15342 -1.05448 -1.51873 1.000 30.29666 361 GLY A O 1
ATOM 2653 N N . TRP A 1 335 ? 10.26646 -0.89549 -0.81798 1.000 30.96140 362 TRP A N 1
ATOM 2654 C CA . TRP A 1 335 ? 9.91584 0.00506 0.27455 1.000 29.51433 362 TRP A CA 1
ATOM 2655 C C . TRP A 1 335 ? 10.61123 1.34952 0.06610 1.000 28.39253 362 TRP A C 1
ATOM 2656 O O . TRP A 1 335 ? 11.83257 1.45205 0.15276 1.000 32.13012 362 TRP A O 1
ATOM 2667 N N . LEU A 1 336 ? 9.82180 2.38088 -0.21155 1.000 26.84885 363 LEU A N 1
ATOM 2668 C CA . LEU A 1 336 ? 10.35789 3.67240 -0.64271 1.000 28.06317 363 LEU A CA 1
ATOM 2669 C C . LEU A 1 336 ? 10.68206 4.63769 0.49129 1.000 29.89412 363 LEU A C 1
ATOM 2670 O O . LEU A 1 336 ? 11.45217 5.58283 0.30704 1.000 31.02561 363 LEU A O 1
ATOM 2675 N N . GLY A 1 337 ? 10.09107 4.41154 1.66021 1.000 30.68909 364 GLY A N 1
ATOM 2676 C CA . GLY A 1 337 ? 10.31528 5.28932 2.79658 1.000 29.58594 364 GLY A CA 1
ATOM 2677 C C . GLY A 1 337 ? 9.50879 6.57335 2.67837 1.000 29.03294 364 GLY A C 1
ATOM 2678 O O . GLY A 1 337 ? 8.55202 6.66226 1.89789 1.000 27.05243 364 GLY A O 1
ATOM 2679 N N . LEU A 1 338 ? 9.89332 7.58496 3.45224 1.000 26.50969 365 LEU A N 1
ATOM 2680 C CA . LEU A 1 338 ? 9.10675 8.81079 3.50431 1.000 28.63017 365 LEU A CA 1
ATOM 2681 C C . LEU A 1 338 ? 9.39309 9.79209 2.36492 1.000 26.30204 365 LEU A C 1
ATOM 2682 O O . LEU A 1 338 ? 8.50741 10.54890 1.96706 1.000 28.65828 365 LEU A O 1
ATOM 2687 N N . HIS A 1 339 ? 10.62154 9.78866 1.85418 1.000 29.11200 366 HIS A N 1
ATOM 2688 C CA . HIS A 1 339 ? 11.03388 10.81382 0.90147 1.000 30.25550 366 HIS A CA 1
ATOM 2689 C C . HIS A 1 339 ? 11.79957 10.27805 -0.30667 1.000 30.33539 366 HIS A C 1
ATOM 2690 O O . HIS A 1 339 ? 12.94349 10.66483 -0.54242 1.000 31.73004 366 HIS A O 1
ATOM 2697 N N . PRO A 1 340 ? 11.17282 9.38522 -1.07651 1.000 30.67620 367 PRO A N 1
ATOM 2698 C CA . PRO A 1 340 ? 11.83814 8.92494 -2.29584 1.000 32.12440 367 PRO A CA 1
ATOM 2699 C C . PRO A 1 340 ? 11.92740 10.07147 -3.30683 1.000 33.15266 367 PRO A C 1
ATOM 2700 O O . PRO A 1 340 ? 10.91695 10.70962 -3.61796 1.000 31.60389 367 PRO A O 1
ATOM 2704 N N . GLU A 1 341 ? 13.13283 10.33738 -3.79499 1.000 32.96524 368 GLU A N 1
ATOM 2705 C CA . GLU A 1 341 ? 13.34403 11.42048 -4.75090 1.000 35.93754 368 GLU A CA 1
ATOM 2706 C C . GLU A 1 341 ? 13.60327 10.89980 -6.15966 1.000 37.63576 368 GLU A C 1
ATOM 2707 O O . GLU A 1 341 ? 13.62400 11.67491 -7.12013 1.000 37.70529 368 GLU A O 1
ATOM 2713 N N . VAL A 1 342 ? 13.84588 9.59571 -6.25543 1.000 36.61224 369 VAL A N 1
ATOM 2714 C CA . VAL A 1 342 ? 14.04669 8.90554 -7.52560 1.000 36.17234 369 VAL A CA 1
ATOM 2715 C C . VAL A 1 342 ? 13.49495 7.48548 -7.35698 1.000 34.33961 369 VAL A C 1
ATOM 2716 O O . VAL A 1 342 ? 13.16951 7.07337 -6.23792 1.000 34.06265 369 VAL A O 1
ATOM 2720 N N . PRO A 1 343 ? 13.37225 6.72952 -8.45497 1.000 33.46542 370 PRO A N 1
ATOM 2721 C CA . PRO A 1 343 ? 12.93362 5.33390 -8.33326 1.000 33.29885 370 PRO A CA 1
ATOM 2722 C C . PRO A 1 343 ? 13.94070 4.50776 -7.54762 1.000 37.84247 370 PRO A C 1
ATOM 2723 O O . PRO A 1 343 ? 15.09260 4.92375 -7.41781 1.000 38.10872 370 PRO A O 1
ATOM 2727 N N . LEU A 1 344 ? 13.51293 3.35778 -7.03620 1.000 41.15076 371 LEU A N 1
ATOM 2728 C CA . LEU A 1 344 ? 14.41249 2.45494 -6.32699 1.000 47.80730 371 LEU A CA 1
ATOM 2729 C C . LEU A 1 344 ? 15.51303 1.94481 -7.25944 1.000 53.33210 371 LEU A C 1
ATOM 2730 O O . LEU A 1 344 ? 15.32519 1.88532 -8.47215 1.000 54.66377 371 LEU A O 1
ATOM 2735 N N . ALA A 1 345 ? 16.65583 1.57091 -6.68965 1.000 59.61071 372 ALA A N 1
ATOM 2736 C CA . ALA A 1 345 ? 17.79130 1.10075 -7.48048 1.000 64.18162 372 ALA A CA 1
ATOM 2737 C C . ALA A 1 345 ? 17.43644 -0.12949 -8.31193 1.000 66.55620 372 ALA A C 1
ATOM 2738 O O . ALA A 1 345 ? 17.74679 -1.25799 -7.93314 1.000 68.88280 372 ALA A O 1
ATOM 2740 N N . ALA B 1 1 ? 4.09780 23.21906 -52.64768 1.000 56.35154 28 ALA B N 1
ATOM 2741 C CA . ALA B 1 1 ? 2.64684 23.18586 -52.81103 1.000 54.00654 28 ALA B CA 1
ATOM 2742 C C . ALA B 1 1 ? 1.97700 22.31314 -51.75134 1.000 53.10604 28 ALA B C 1
ATOM 2743 O O . ALA B 1 1 ? 0.75375 22.31120 -51.62047 1.000 53.79575 28 ALA B O 1
ATOM 2745 N N . THR B 1 2 ? 2.77832 21.58700 -50.98083 1.000 52.40294 29 THR B N 1
ATOM 2746 C CA . THR B 1 2 ? 2.22698 20.72272 -49.94304 1.000 49.82572 29 THR B CA 1
ATOM 2747 C C . THR B 1 2 ? 2.13786 21.47632 -48.61969 1.000 46.63548 29 THR B C 1
ATOM 2748 O O . THR B 1 2 ? 3.11459 22.05466 -48.15633 1.000 47.04466 29 THR B O 1
ATOM 2752 N N . VAL B 1 3 ? 0.95100 21.46525 -48.02377 1.000 41.98414 30 VAL B N 1
ATOM 2753 C CA . VAL B 1 3 ? 0.71526 22.16749 -46.77127 1.000 39.73016 30 VAL B CA 1
ATOM 2754 C C . VAL B 1 3 ? 0.13385 21.25312 -45.70075 1.000 37.59705 30 VAL B C 1
ATOM 2755 O O . VAL B 1 3 ? -0.44327 20.21445 -46.00682 1.000 35.91954 30 VAL B O 1
ATOM 2759 N N . ALA B 1 4 ? 0.29539 21.65152 -44.44849 1.000 39.49042 31 ALA B N 1
ATOM 2760 C CA . ALA B 1 4 ? -0.30785 20.93469 -43.32942 1.000 42.95066 31 ALA B CA 1
ATOM 2761 C C . ALA B 1 4 ? -1.45816 21.77956 -42.79237 1.000 41.16481 31 ALA B C 1
ATOM 2762 O O . ALA B 1 4 ? -1.48314 22.99308 -43.00190 1.000 40.42485 31 ALA B O 1
ATOM 2764 N N . PRO B 1 5 ? -2.42787 21.14079 -42.12261 1.000 39.76363 32 PRO B N 1
ATOM 2765 C CA . PRO B 1 5 ? -3.54337 21.88408 -41.53136 1.000 36.94858 32 PRO B CA 1
ATOM 2766 C C . PRO B 1 5 ? -3.07351 23.01226 -40.63022 1.000 37.37781 32 PRO B C 1
ATOM 2767 O O . PRO B 1 5 ? -2.09165 22.84502 -39.90522 1.000 40.16315 32 PRO B O 1
ATOM 2771 N N . ASP B 1 6 ? -3.75030 24.15183 -40.70472 1.000 35.61904 33 ASP B N 1
ATOM 2772 C CA . ASP B 1 6 ? -3.43511 25.28967 -39.84196 1.000 36.47528 33 ASP B CA 1
ATOM 2773 C C . ASP B 1 6 ? -3.62250 24.86863 -38.37914 1.000 38.20917 33 ASP B C 1
ATOM 2774 O O . ASP B 1 6 ? -4.67962 24.36062 -38.01466 1.000 38.78800 33 ASP B O 1
ATOM 2779 N N . THR B 1 7 ? -2.59778 25.05613 -37.55309 1.000 41.86012 34 THR B N 1
ATOM 2780 C CA . THR B 1 7 ? -2.68035 24.69605 -36.13419 1.000 43.97258 34 THR B CA 1
ATOM 2781 C C . THR B 1 7 ? -2.85333 25.93780 -35.25982 1.000 44.04954 34 THR B C 1
ATOM 2782 O O . THR B 1 7 ? -2.93769 25.83162 -34.03956 1.000 41.35956 34 THR B O 1
ATOM 2786 N N . ARG B 1 8 ? -2.84684 27.11979 -35.87438 1.000 42.91747 35 ARG B N 1
ATOM 2787 C CA . ARG B 1 8 ? -2.99008 28.34937 -35.10307 1.000 44.96411 35 ARG B CA 1
ATOM 2788 C C . ARG B 1 8 ? -4.38181 28.42366 -34.50077 1.000 42.70108 35 ARG B C 1
ATOM 2789 O O . ARG B 1 8 ? -5.32163 27.82003 -35.02560 1.000 42.28957 35 ARG B O 1
ATOM 2797 N N . SER B 1 9 ? -4.52620 29.20291 -33.42913 1.000 42.35837 36 SER B N 1
ATOM 2798 C CA . SER B 1 9 ? -5.85050 29.46514 -32.89045 1.000 42.59019 36 SER B CA 1
ATOM 2799 C C . SER B 1 9 ? -6.53808 30.49303 -33.77148 1.000 43.45756 36 SER B C 1
ATOM 2800 O O . SER B 1 9 ? -5.88793 31.15544 -34.58403 1.000 42.66836 36 SER B O 1
ATOM 2803 N N . LEU B 1 10 ? -7.85360 30.61722 -33.62219 1.000 43.31530 37 LEU B N 1
ATOM 2804 C CA . LEU B 1 10 ? -8.60692 31.58732 -34.40844 1.000 43.03848 37 LEU B CA 1
ATOM 2805 C C . LEU B 1 10 ? -8.11739 33.00027 -34.05748 1.000 43.01316 37 LEU B C 1
ATOM 2806 O O . LEU B 1 10 ? -8.05678 33.87799 -34.91197 1.000 44.94038 37 LEU B O 1
ATOM 2811 N N . ASP B 1 11 ? -7.74532 33.21290 -32.80176 1.000 44.53757 38 ASP B N 1
ATOM 2812 C CA . ASP B 1 11 ? -7.29704 34.54292 -32.40853 1.000 47.95349 38 ASP B CA 1
ATOM 2813 C C . ASP B 1 11 ? -5.91514 34.84472 -32.99058 1.000 46.65794 38 ASP B C 1
ATOM 2814 O O . ASP B 1 11 ? -5.62821 35.99311 -33.33595 1.000 45.55589 38 ASP B O 1
ATOM 2819 N N . GLU B 1 12 ? -5.08198 33.81697 -33.15252 1.000 44.89219 39 GLU B N 1
ATOM 2820 C CA . GLU B 1 12 ? -3.78810 34.00143 -33.81465 1.000 45.37282 39 GLU B CA 1
ATOM 2821 C C . GLU B 1 12 ? -3.96816 34.37581 -35.28256 1.000 42.79163 39 GLU B C 1
ATOM 2822 O O . GLU B 1 12 ? -3.27662 35.24954 -35.80386 1.000 43.09635 39 GLU B O 1
ATOM 2828 N N . ILE B 1 13 ? -4.89229 33.70873 -35.96242 1.000 37.99616 40 ILE B N 1
ATOM 2829 C CA . ILE B 1 13 ? -5.16297 34.06501 -37.35699 1.000 37.00523 40 ILE B CA 1
ATOM 2830 C C . ILE B 1 13 ? -5.72956 35.48880 -37.45628 1.000 39.14489 40 ILE B C 1
ATOM 2831 O O . ILE B 1 13 ? -5.34955 36.27180 -38.33483 1.000 37.30710 40 ILE B O 1
ATOM 2836 N N . TYR B 1 14 ? -6.63123 35.81102 -36.53888 1.000 37.70555 41 TYR B N 1
ATOM 2837 C CA . TYR B 1 14 ? -7.28541 37.11208 -36.49392 1.000 41.00556 41 TYR B CA 1
ATOM 2838 C C . TYR B 1 14 ? -6.25872 38.24093 -36.36214 1.000 43.92658 41 TYR B C 1
ATOM 2839 O O . TYR B 1 14 ? -6.35915 39.27076 -37.04200 1.000 45.23479 41 TYR B O 1
ATOM 2848 N N . GLN B 1 15 ? -5.26645 38.03869 -35.50312 1.000 41.17489 42 GLN B N 1
ATOM 2849 C CA . GLN B 1 15 ? -4.18235 39.00857 -35.33486 1.000 46.83570 42 GLN B CA 1
ATOM 2850 C C . GLN B 1 15 ? -3.40193 39.18231 -36.63592 1.000 46.96693 42 GLN B C 1
ATOM 2851 O O . GLN B 1 15 ? -3.04534 40.29380 -37.02439 1.000 43.27207 42 GLN B O 1
ATOM 2857 N N . SER B 1 16 ? -3.14707 38.06571 -37.30476 1.000 44.29433 43 SER B N 1
ATOM 2858 C CA . SER B 1 16 ? -2.41568 38.08645 -38.56032 1.000 47.62638 43 SER B CA 1
ATOM 2859 C C . SER B 1 16 ? -3.26628 38.77206 -39.62910 1.000 45.52730 43 SER B C 1
ATOM 2860 O O . SER B 1 16 ? -2.74874 39.50080 -40.47840 1.000 47.03585 43 SER B O 1
ATOM 2863 N N . ALA B 1 17 ? -4.57540 38.53775 -39.59069 1.000 42.76068 44 ALA B N 1
ATOM 2864 C CA . ALA B 1 17 ? -5.47197 39.21174 -40.51919 1.000 41.20044 44 ALA B CA 1
ATOM 2865 C C . ALA B 1 17 ? -5.52546 40.70878 -40.22777 1.000 43.01663 44 ALA B C 1
ATOM 2866 O O . ALA B 1 17 ? -5.61945 41.53012 -41.14492 1.000 42.87695 44 ALA B O 1
ATOM 2868 N N . LEU B 1 18 ? -5.46143 41.05822 -38.94568 1.000 40.64930 45 LEU B N 1
ATOM 2869 C CA . LEU B 1 18 ? -5.53127 42.45692 -38.55023 1.000 44.78175 45 LEU B CA 1
ATOM 2870 C C . LEU B 1 18 ? -4.35055 43.23738 -39.09997 1.000 48.35360 45 LEU B C 1
ATOM 2871 O O . LEU B 1 18 ? -4.51560 44.36539 -39.56634 1.000 47.84507 45 LEU B O 1
ATOM 2876 N N . LYS B 1 19 ? -3.18056 42.59806 -39.14161 1.000 52.05234 46 LYS B N 1
ATOM 2877 C CA . LYS B 1 19 ? -1.97540 43.27153 -39.62239 1.000 54.84194 46 LYS B CA 1
ATOM 2878 C C . LYS B 1 19 ? -2.10236 43.54900 -41.10616 1.000 51.48883 46 LYS B C 1
ATOM 2879 O O . LYS B 1 19 ? -1.39740 44.39092 -41.65427 1.000 51.72428 46 LYS B O 1
ATOM 2885 N N . GLU B 1 20 ? -3.02894 42.85374 -41.74427 1.000 50.54840 47 GLU B N 1
ATOM 2886 C CA . GLU B 1 20 ? -3.13156 42.89990 -43.18768 1.000 46.00649 47 GLU B CA 1
ATOM 2887 C C . GLU B 1 20 ? -4.13311 43.95843 -43.61833 1.000 47.40319 47 GLU B C 1
ATOM 2888 O O . GLU B 1 20 ? -4.24433 44.28867 -44.79550 1.000 47.73041 47 GLU B O 1
ATOM 2894 N N . GLY B 1 21 ? -4.82964 44.52487 -42.64327 1.000 50.95022 48 GLY B N 1
ATOM 2895 C CA . GLY B 1 21 ? -5.76398 45.59931 -42.90734 1.000 56.46343 48 GLY B CA 1
ATOM 2896 C C . GLY B 1 21 ? -7.20976 45.25100 -42.61118 1.000 57.76930 48 GLY B C 1
ATOM 2897 O O . GLY B 1 21 ? -8.05623 46.13250 -42.55781 1.000 59.99836 48 GLY B O 1
ATOM 2898 N N . GLY B 1 22 ? -7.51935 43.97397 -42.42701 1.000 59.79422 49 GLY B N 1
ATOM 2899 C CA . GLY B 1 22 ? -8.85769 43.63951 -41.97722 1.000 59.18332 49 GLY B CA 1
ATOM 2900 C C . GLY B 1 22 ? -9.97385 43.53679 -43.00448 1.000 57.46941 49 GLY B C 1
ATOM 2901 O O . GLY B 1 22 ? -11.13630 43.74728 -42.65828 1.000 56.93898 49 GLY B O 1
ATOM 2902 N N . THR B 1 23 ? -9.66214 43.22732 -44.25753 1.000 55.83520 50 THR B N 1
ATOM 2903 C CA . THR B 1 23 ? -10.73991 43.06377 -45.23243 1.000 51.93515 50 THR B CA 1
ATOM 2904 C C . THR B 1 23 ? -10.52486 41.86414 -46.14700 1.000 45.61120 50 THR B C 1
ATOM 2905 O O . THR B 1 23 ? -9.40987 41.58438 -46.57766 1.000 46.30743 50 THR B O 1
ATOM 2909 N N . VAL B 1 24 ? -11.61065 41.12995 -46.38578 1.000 40.95991 51 VAL B N 1
ATOM 2910 C CA . VAL B 1 24 ? -11.63381 40.02029 -47.32701 1.000 36.23259 51 VAL B CA 1
ATOM 2911 C C . VAL B 1 24 ? -12.80055 40.14075 -48.30883 1.000 36.10566 51 VAL B C 1
ATOM 2912 O O . VAL B 1 24 ? -13.94081 40.39582 -47.90491 1.000 36.14818 51 VAL B O 1
ATOM 2916 N N . THR B 1 25 ? -12.52666 39.96151 -49.59614 1.000 37.39350 52 THR B N 1
ATOM 2917 C CA . THR B 1 25 ? -13.58542 40.04996 -50.59363 1.000 34.10054 52 THR B CA 1
ATOM 2918 C C . THR B 1 25 ? -13.94621 38.64768 -51.07720 1.000 27.46949 52 THR B C 1
ATOM 2919 O O . THR B 1 25 ? -13.08568 37.87455 -51.46355 1.000 32.41792 52 THR B O 1
ATOM 2923 N N . VAL B 1 26 ? -15.23321 38.33817 -51.03087 1.000 28.45072 53 VAL B N 1
ATOM 2924 C CA . VAL B 1 26 ? -15.73844 37.00932 -51.34424 1.000 28.57030 53 VAL B CA 1
ATOM 2925 C C . VAL B 1 26 ? -16.81420 37.09132 -52.41257 1.000 31.55455 53 VAL B C 1
ATOM 2926 O O . VAL B 1 26 ? -17.83305 37.76552 -52.22220 1.000 30.93420 53 VAL B O 1
ATOM 2930 N N . TYR B 1 27 ? -16.58689 36.40309 -53.53409 1.000 28.36529 54 TYR B N 1
ATOM 2931 C CA . TYR B 1 27 ? -17.63279 36.19656 -54.52522 1.000 29.48137 54 TYR B CA 1
ATOM 2932 C C . TYR B 1 27 ? -18.42971 34.97056 -54.10513 1.000 28.74471 54 TYR B C 1
ATOM 2933 O O . TYR B 1 27 ? -17.93664 33.84113 -54.20207 1.000 29.23227 54 TYR B O 1
ATOM 2942 N N . ALA B 1 28 ? -19.64124 35.19058 -53.59168 1.000 26.67317 55 ALA B N 1
ATOM 2943 C CA . ALA B 1 28 ? -20.45884 34.09229 -53.07602 1.000 28.42218 55 ALA B CA 1
ATOM 2944 C C . ALA B 1 28 ? -21.71445 33.85193 -53.91095 1.000 26.43848 55 ALA B C 1
ATOM 2945 O O . ALA B 1 28 ? -22.43135 34.78855 -54.24514 1.000 26.96701 55 ALA B O 1
ATOM 2947 N N . GLY B 1 29 ? -21.98770 32.58562 -54.20318 1.000 24.66262 56 GLY B N 1
ATOM 2948 C CA . GLY B 1 29 ? -23.21116 32.20293 -54.88858 1.000 25.90678 56 GLY B CA 1
ATOM 2949 C C . GLY B 1 29 ? -24.43057 32.41675 -54.01563 1.000 28.18493 56 GLY B C 1
ATOM 2950 O O . GLY B 1 29 ? -24.39124 32.20076 -52.79983 1.000 27.91467 56 GLY B O 1
ATOM 2951 N N . GLY B 1 30 ? -25.51919 32.86066 -54.63431 1.000 28.47766 57 GLY B N 1
ATOM 2952 C CA . GLY B 1 30 ? -26.76799 33.06638 -53.93249 1.000 28.95368 57 GLY B CA 1
ATOM 2953 C C . GLY B 1 30 ? -27.80645 33.70295 -54.83348 1.000 31.04675 57 GLY B C 1
ATOM 2954 O O . GLY B 1 30 ? -27.51699 34.04863 -55.98789 1.000 32.27442 57 GLY B O 1
ATOM 2955 N N . ASP B 1 31 ? -29.02207 33.85656 -54.31633 1.000 29.77917 58 ASP B N 1
ATOM 2956 C CA . ASP B 1 31 ? -30.10143 34.45017 -55.09608 1.000 30.07294 58 ASP B CA 1
ATOM 2957 C C . ASP B 1 31 ? -30.21836 35.94968 -54.84281 1.000 30.54785 58 ASP B C 1
ATOM 2958 O O . ASP B 1 31 ? -30.57472 36.70429 -55.74966 1.000 30.26802 58 ASP B O 1
ATOM 2963 N N . VAL B 1 32 ? -29.94190 36.37349 -53.60330 1.000 28.78834 59 VAL B N 1
ATOM 2964 C CA . VAL B 1 32 ? -30.02872 37.77839 -53.22001 1.000 32.23714 59 VAL B CA 1
ATOM 2965 C C . VAL B 1 32 ? -28.98357 38.05606 -52.14212 1.000 30.89082 59 VAL B C 1
ATOM 2966 O O . VAL B 1 32 ? -28.59909 37.14280 -51.39913 1.000 28.13516 59 VAL B O 1
ATOM 2970 N N . GLN B 1 33 ? -28.52511 39.30344 -52.05582 1.000 33.39725 60 GLN B N 1
ATOM 2971 C CA . GLN B 1 33 ? -27.44623 39.67153 -51.14281 1.000 31.40786 60 GLN B CA 1
ATOM 2972 C C . GLN B 1 33 ? -27.79092 39.36560 -49.67667 1.000 34.95294 60 GLN B C 1
ATOM 2973 O O . GLN B 1 33 ? -26.91308 39.01059 -48.88079 1.000 35.64871 60 GLN B O 1
ATOM 2979 N N . SER B 1 34 ? -29.07400 39.47878 -49.34077 1.000 35.46120 61 SER B N 1
ATOM 2980 C CA . SER B 1 34 ? -29.55162 39.26146 -47.97640 1.000 38.62164 61 SER B CA 1
ATOM 2981 C C . SER B 1 34 ? -29.32456 37.83029 -47.48490 1.000 37.39771 61 SER B C 1
ATOM 2982 O O . SER B 1 34 ? -29.33087 37.59061 -46.27882 1.000 32.87002 61 SER B O 1
ATOM 2985 N N . GLN B 1 35 ? -29.13530 36.88541 -48.40042 1.000 34.49601 62 GLN B N 1
ATOM 2986 C CA . GLN B 1 35 ? -28.88300 35.49663 -48.00340 1.000 33.91662 62 GLN B CA 1
ATOM 2987 C C . GLN B 1 35 ? -27.55176 35.35070 -47.26812 1.000 33.56396 62 GLN B C 1
ATOM 2988 O O . GLN B 1 35 ? -27.32686 34.35043 -46.57402 1.000 35.01212 62 GLN B O 1
ATOM 2994 N N . GLN B 1 36 ? -26.66944 36.33565 -47.43516 1.000 30.26211 63 GLN B N 1
ATOM 2995 C CA . GLN B 1 36 ? -25.36505 36.33416 -46.76988 1.000 31.86261 63 GLN B CA 1
ATOM 2996 C C . GLN B 1 36 ? -25.31579 37.30350 -45.59568 1.000 33.58874 63 GLN B C 1
ATOM 2997 O O . GLN B 1 36 ? -24.26508 37.47677 -44.97130 1.000 33.54007 63 GLN B O 1
ATOM 3003 N N . ALA B 1 37 ? -26.44473 37.94223 -45.30530 1.000 34.75561 64 ALA B N 1
ATOM 3004 C CA . ALA B 1 37 ? -26.49136 38.96501 -44.26515 1.000 39.64888 64 ALA B CA 1
ATOM 3005 C C . ALA B 1 37 ? -26.16766 38.36810 -42.90314 1.000 39.46610 64 ALA B C 1
ATOM 3006 O O . ALA B 1 37 ? -25.54416 39.01605 -42.06403 1.000 40.34659 64 ALA B O 1
ATOM 3008 N N . GLY B 1 38 ? -26.60363 37.13172 -42.68817 1.000 38.39864 65 GLY B N 1
ATOM 3009 C CA . GLY B 1 38 ? -26.36331 36.45046 -41.42605 1.000 38.52694 65 GLY B CA 1
ATOM 3010 C C . GLY B 1 38 ? -24.90879 36.07773 -41.20961 1.000 36.23286 65 GLY B C 1
ATOM 3011 O O . GLY B 1 38 ? -24.36613 36.26160 -40.11579 1.000 36.48140 65 GLY B O 1
ATOM 3012 N N . PHE B 1 39 ? -24.27897 35.54272 -42.24995 1.000 32.10188 66 PHE B N 1
ATOM 3013 C CA . PHE B 1 39 ? -22.86245 35.20514 -42.20140 1.000 34.86996 66 PHE B CA 1
ATOM 3014 C C . PHE B 1 39 ? -21.98995 36.44470 -41.99548 1.000 37.41176 66 PHE B C 1
ATOM 3015 O O . PHE B 1 39 ? -21.05408 36.43291 -41.19855 1.000 35.66619 66 PHE B O 1
ATOM 3023 N N . LYS B 1 40 ? -22.29852 37.51070 -42.72341 1.000 33.16712 67 LYS B N 1
ATOM 3024 C CA . LYS B 1 40 ? -21.54509 38.75590 -42.62188 1.000 34.27367 67 LYS B CA 1
ATOM 3025 C C . LYS B 1 40 ? -21.56362 39.28562 -41.19792 1.000 33.83568 67 LYS B C 1
ATOM 3026 O O . LYS B 1 40 ? -20.52348 39.60824 -40.62003 1.000 33.96406 67 LYS B O 1
ATOM 3032 N N . GLN B 1 41 ? -22.75876 39.37266 -40.63702 1.000 35.26441 68 GLN B N 1
ATOM 3033 C CA . GLN B 1 41 ? -22.92231 39.90592 -39.29535 1.000 37.32572 68 GLN B CA 1
ATOM 3034 C C . GLN B 1 41 ? -22.19106 39.04734 -38.25006 1.000 38.25649 68 GLN B C 1
ATOM 3035 O O . GLN B 1 41 ? -21.53066 39.58244 -37.35483 1.000 43.63510 68 GLN B O 1
ATOM 3041 N N . ALA B 1 42 ? -22.31217 37.72434 -38.36444 1.000 35.49737 69 ALA B N 1
ATOM 3042 C CA . ALA B 1 42 ? -21.67547 36.82193 -37.40261 1.000 35.46933 69 ALA B CA 1
ATOM 3043 C C . ALA B 1 42 ? -20.15251 36.89089 -37.46444 1.000 34.26744 69 ALA B C 1
ATOM 3044 O O . ALA B 1 42 ? -19.47941 36.90745 -36.43265 1.000 34.05529 69 ALA B O 1
ATOM 3046 N N . PHE B 1 43 ? -19.61694 36.90589 -38.67773 1.000 33.76199 70 PHE B N 1
ATOM 3047 C CA . PHE B 1 43 ? -18.17701 36.97727 -38.88649 1.000 34.36805 70 PHE B CA 1
ATOM 3048 C C . PHE B 1 43 ? -17.60463 38.26987 -38.35174 1.000 35.38281 70 PHE B C 1
ATOM 3049 O O . PHE B 1 43 ? -16.56344 38.29089 -37.68110 1.000 34.44260 70 PHE B O 1
ATOM 3057 N N . GLU B 1 44 ? -18.27981 39.36724 -38.65812 1.000 38.33875 71 GLU B N 1
ATOM 3058 C CA . GLU B 1 44 ? -17.75352 40.66770 -38.27658 1.000 38.30053 71 GLU B CA 1
ATOM 3059 C C . GLU B 1 44 ? -17.89915 40.91351 -36.77476 1.000 41.08839 71 GLU B C 1
ATOM 3060 O O . GLU B 1 44 ? -17.11110 41.63673 -36.17257 1.000 42.04009 71 GLU B O 1
ATOM 3066 N N . ASN B 1 45 ? -18.91006 40.31141 -36.17001 1.000 42.00616 72 ASN B N 1
ATOM 3067 C CA . ASN B 1 45 ? -19.03846 40.36498 -34.71705 1.000 43.11547 72 ASN B CA 1
ATOM 3068 C C . ASN B 1 45 ? -17.96318 39.54647 -34.01201 1.000 42.20209 72 ASN B C 1
ATOM 3069 O O . ASN B 1 45 ? -17.46541 39.94116 -32.96083 1.000 43.74924 72 ASN B O 1
ATOM 3074 N N . ARG B 1 46 ? -17.58635 38.42290 -34.61992 1.000 41.59744 73 ARG B N 1
ATOM 3075 C CA . ARG B 1 46 ? -16.62737 37.50414 -34.01439 1.000 42.97650 73 ARG B CA 1
ATOM 3076 C C . ARG B 1 46 ? -15.21393 38.05112 -34.10608 1.000 43.67577 73 ARG B C 1
ATOM 3077 O O . ARG B 1 46 ? -14.40849 37.89236 -33.17745 1.000 46.92191 73 ARG B O 1
ATOM 3085 N N . PHE B 1 47 ? -14.92856 38.72828 -35.20770 1.000 42.17166 74 PHE B N 1
ATOM 3086 C CA . PHE B 1 47 ? -13.61155 39.29406 -35.43774 1.000 42.78609 74 PHE B CA 1
ATOM 3087 C C . PHE B 1 47 ? -13.76169 40.77376 -35.72602 1.000 45.45919 74 PHE B C 1
ATOM 3088 O O . PHE B 1 47 ? -13.68237 41.19508 -36.87658 1.000 45.74362 74 PHE B O 1
ATOM 3096 N N . PRO B 1 48 ? -13.97119 41.57213 -34.66929 1.000 46.75189 75 PRO B N 1
ATOM 3097 C CA . PRO B 1 48 ? -14.15445 43.01274 -34.85546 1.000 48.41284 75 PRO B CA 1
ATOM 3098 C C . PRO B 1 48 ? -12.98303 43.64106 -35.59724 1.000 46.83141 75 PRO B C 1
ATOM 3099 O O . PRO B 1 48 ? -11.82416 43.34722 -35.29855 1.000 47.34797 75 PRO B O 1
ATOM 3103 N N . GLY B 1 49 ? -13.28940 44.50373 -36.55421 1.000 45.30275 76 GLY B N 1
ATOM 3104 C CA . GLY B 1 49 ? -12.25955 45.17577 -37.32221 1.000 46.54094 76 GLY B CA 1
ATOM 3105 C C . GLY B 1 49 ? -11.96285 44.49230 -38.63878 1.000 45.08188 76 GLY B C 1
ATOM 3106 O O . GLY B 1 49 ? -11.26687 45.04715 -39.48822 1.000 45.38377 76 GLY B O 1
ATOM 3107 N N . ILE B 1 50 ? -12.54299 43.31542 -38.85337 1.000 44.36604 77 ILE B N 1
ATOM 3108 C CA . ILE B 1 50 ? -12.37366 42.65024 -40.13984 1.000 42.86562 77 ILE B CA 1
ATOM 3109 C C . ILE B 1 50 ? -13.70249 42.72417 -40.86380 1.000 41.87614 77 ILE B C 1
ATOM 3110 O O . ILE B 1 50 ? -14.73467 42.37712 -40.29779 1.000 40.92056 77 ILE B O 1
ATOM 3115 N N . LYS B 1 51 ? -13.68032 43.25608 -42.08337 1.000 40.07687 78 LYS B N 1
ATOM 3116 C CA . LYS B 1 51 ? -14.88639 43.35968 -42.89338 1.000 39.73726 78 LYS B CA 1
ATOM 3117 C C . LYS B 1 51 ? -15.01630 42.19821 -43.86015 1.000 40.42030 78 LYS B C 1
ATOM 3118 O O . LYS B 1 51 ? -14.06881 41.86997 -44.57466 1.000 44.52853 78 LYS B O 1
ATOM 3124 N N . LEU B 1 52 ? -16.19765 41.58900 -43.89156 1.000 36.25559 79 LEU B N 1
ATOM 3125 C CA . LEU B 1 52 ? -16.48894 40.56426 -44.87625 1.000 36.70773 79 LEU B CA 1
ATOM 3126 C C . LEU B 1 52 ? -17.18625 41.20735 -46.06480 1.000 36.88000 79 LEU B C 1
ATOM 3127 O O . LEU B 1 52 ? -18.40718 41.39343 -46.05400 1.000 36.37479 79 LEU B O 1
ATOM 3132 N N . ASN B 1 53 ? -16.40604 41.55697 -47.08104 1.000 35.62522 80 ASN B N 1
ATOM 3133 C CA . ASN B 1 53 ? -16.95043 42.14761 -48.29088 1.000 36.54048 80 ASN B CA 1
ATOM 3134 C C . ASN B 1 53 ? -17.47724 41.01974 -49.19526 1.000 33.92746 80 ASN B C 1
ATOM 3135 O O . ASN B 1 53 ? -16.87173 40.68218 -50.21265 1.000 34.85415 80 ASN B O 1
ATOM 3140 N N . VAL B 1 54 ? -18.60249 40.43160 -48.80345 1.000 32.09234 81 VAL B N 1
ATOM 3141 C CA . VAL B 1 54 ? -19.19406 39.33052 -49.57176 1.000 30.98051 81 VAL B CA 1
ATOM 3142 C C . VAL B 1 54 ? -20.18107 39.89696 -50.59152 1.000 32.31655 81 VAL B C 1
ATOM 3143 O O . VAL B 1 54 ? -20.96881 40.79921 -50.29267 1.000 32.63080 81 VAL B O 1
ATOM 3147 N N . ILE B 1 55 ? -20.09327 39.38670 -51.81294 1.000 31.24155 82 ILE B N 1
ATOM 3148 C CA . ILE B 1 55 ? -20.85354 39.92314 -52.94167 1.000 30.87498 82 ILE B CA 1
ATOM 3149 C C . ILE B 1 55 ? -21.63670 38.78028 -53.57620 1.000 28.89670 82 ILE B C 1
ATOM 3150 O O . ILE B 1 55 ? -21.04672 37.79670 -54.04141 1.000 28.05911 82 ILE B O 1
ATOM 3155 N N . VAL B 1 56 ? -22.96464 38.87151 -53.55013 1.000 27.03522 83 VAL B N 1
ATOM 3156 C CA . VAL B 1 56 ? -23.78887 37.74568 -53.99609 1.000 28.07997 83 VAL B CA 1
ATOM 3157 C C . VAL B 1 56 ? -24.24880 37.83104 -55.45995 1.000 29.23001 83 VAL B C 1
ATOM 3158 O O . VAL B 1 56 ? -24.78228 38.84515 -55.90379 1.000 29.15658 83 VAL B O 1
ATOM 3162 N N . ASP B 1 57 ? -24.07687 36.73412 -56.18629 1.000 28.59703 84 ASP B N 1
ATOM 3163 C CA . ASP B 1 57 ? -24.60354 36.60993 -57.54808 1.000 27.97928 84 ASP B CA 1
ATOM 3164 C C . ASP B 1 57 ? -24.88359 35.14191 -57.77046 1.000 25.60833 84 ASP B C 1
ATOM 3165 O O . ASP B 1 57 ? -24.43491 34.29994 -56.98743 1.000 26.57680 84 ASP B O 1
ATOM 3170 N N . TYR B 1 58 ? -25.66099 34.82073 -58.80235 1.000 26.59671 85 TYR B N 1
ATOM 3171 C CA . TYR B 1 58 ? -25.82509 33.42678 -59.17567 1.000 24.17301 85 TYR B CA 1
ATOM 3172 C C . TYR B 1 58 ? -24.45331 32.79038 -59.40173 1.000 22.75767 85 TYR B C 1
ATOM 3173 O O . TYR B 1 58 ? -23.58659 33.39499 -60.02863 1.000 25.55236 85 TYR B O 1
ATOM 3182 N N . SER B 1 59 ? -24.26949 31.54728 -58.95700 1.000 21.44907 86 SER B N 1
ATOM 3183 C CA . SER B 1 59 ? -22.97164 30.88881 -59.11195 1.000 23.76028 86 SER B CA 1
ATOM 3184 C C . SER B 1 59 ? -22.54981 30.77599 -60.56992 1.000 24.70809 86 SER B C 1
ATOM 3185 O O . SER B 1 59 ? -21.36795 30.86991 -60.87915 1.000 22.36185 86 SER B O 1
ATOM 3188 N N . LYS B 1 60 ? -23.52066 30.55032 -61.44853 1.000 26.52573 87 LYS B N 1
ATOM 3189 C CA . LYS B 1 60 ? -23.25409 30.41715 -62.88235 1.000 25.80536 87 LYS B CA 1
ATOM 3190 C C . LYS B 1 60 ? -22.81079 31.73483 -63.51337 1.000 24.34912 87 LYS B C 1
ATOM 3191 O O . LYS B 1 60 ? -22.31052 31.74389 -64.64137 1.000 25.79001 87 LYS B O 1
ATOM 3197 N N . TYR B 1 61 ? -23.00561 32.85102 -62.80837 1.000 23.43182 88 TYR B N 1
ATOM 3198 C CA . TYR B 1 61 ? -22.46607 34.12338 -63.27948 1.000 25.36283 88 TYR B CA 1
ATOM 3199 C C . TYR B 1 61 ? -21.14530 34.45666 -62.57117 1.000 26.39730 88 TYR B C 1
ATOM 3200 O O . TYR B 1 61 ? -20.19814 34.91856 -63.19559 1.000 27.03003 88 TYR B O 1
ATOM 3209 N N . HIS B 1 62 ? -21.05508 34.19694 -61.27217 1.000 24.48259 89 HIS B N 1
ATOM 3210 C CA . HIS B 1 62 ? -19.78018 34.38508 -60.60185 1.000 24.01480 89 HIS B CA 1
ATOM 3211 C C . HIS B 1 62 ? -18.65501 33.56484 -61.22684 1.000 22.38830 89 HIS B C 1
ATOM 3212 O O . HIS B 1 62 ? -17.53017 34.05366 -61.33246 1.000 26.42846 89 HIS B O 1
ATOM 3219 N N . ASP B 1 63 ? -18.91704 32.31882 -61.61266 1.000 25.43987 90 ASP B N 1
ATOM 3220 C CA . ASP B 1 63 ? -17.81241 31.51188 -62.12245 1.000 26.58956 90 ASP B CA 1
ATOM 3221 C C . ASP B 1 63 ? -17.35546 32.02610 -63.49971 1.000 25.53391 90 ASP B C 1
ATOM 3222 O O . ASP B 1 63 ? -16.15462 32.10717 -63.74704 1.000 23.49345 90 ASP B O 1
ATOM 3227 N N . ALA B 1 64 ? -18.28683 32.45013 -64.35449 1.000 24.65983 91 ALA B N 1
ATOM 3228 C CA . ALA B 1 64 ? -17.91517 33.08222 -65.62627 1.000 26.50370 91 ALA B CA 1
ATOM 3229 C C . ALA B 1 64 ? -17.13913 34.38805 -65.38077 1.000 26.49741 91 ALA B C 1
ATOM 3230 O O . ALA B 1 64 ? -16.19596 34.73082 -66.10268 1.000 26.00216 91 ALA B O 1
ATOM 3232 N N . ARG B 1 65 ? -17.55265 35.11542 -64.34990 1.000 25.22156 92 ARG B N 1
ATOM 3233 C CA . ARG B 1 65 ? -16.91682 36.37525 -63.98070 1.000 29.07608 92 ARG B CA 1
ATOM 3234 C C . ARG B 1 65 ? -15.45445 36.14755 -63.59069 1.000 28.52594 92 ARG B C 1
ATOM 3235 O O . ARG B 1 65 ? -14.56259 36.89562 -64.00289 1.000 27.55544 92 ARG B O 1
ATOM 3243 N N . ILE B 1 66 ? -15.22397 35.09811 -62.79791 1.000 29.16295 93 ILE B N 1
ATOM 3244 C CA . ILE B 1 66 ? -13.87652 34.74886 -62.36139 1.000 28.41484 93 ILE B CA 1
ATOM 3245 C C . ILE B 1 66 ? -13.01350 34.26380 -63.54139 1.000 31.09420 93 ILE B C 1
ATOM 3246 O O . ILE B 1 66 ? -11.83817 34.64086 -63.65777 1.000 28.60056 93 ILE B O 1
ATOM 3251 N N . ASP B 1 67 ? -13.58273 33.43012 -64.40784 1.000 27.54857 94 ASP B N 1
ATOM 3252 C CA . ASP B 1 67 ? -12.84946 32.99581 -65.58708 1.000 27.95451 94 ASP B CA 1
ATOM 3253 C C . ASP B 1 67 ? -12.43710 34.19821 -66.41939 1.000 29.43623 94 ASP B C 1
ATOM 3254 O O . ASP B 1 67 ? -11.30222 34.26948 -66.90673 1.000 30.00713 94 ASP B O 1
ATOM 3259 N N . ASN B 1 68 ? -13.35117 35.15164 -66.57803 1.000 29.18307 95 ASN B N 1
ATOM 3260 C CA . ASN B 1 68 ? -13.05366 36.27945 -67.45906 1.000 28.27031 95 ASN B CA 1
ATOM 3261 C C . ASN B 1 68 ? -12.02398 37.18026 -66.81081 1.000 31.20837 95 ASN B C 1
ATOM 3262 O O . ASN B 1 68 ? -11.14309 37.70542 -67.46335 1.000 31.33901 95 ASN B O 1
ATOM 3267 N N . GLN B 1 69 ? -12.12186 37.33162 -65.49359 1.000 30.03326 96 GLN B N 1
ATOM 3268 C CA . GLN B 1 69 ? -11.13879 38.13866 -64.78472 1.000 32.19085 96 GLN B CA 1
ATOM 3269 C C . GLN B 1 69 ? -9.74484 37.52359 -64.84430 1.000 28.89512 96 GLN B C 1
ATOM 3270 O O . GLN B 1 69 ? -8.76067 38.22861 -65.00729 1.000 35.31922 96 GLN B O 1
ATOM 3276 N N . LEU B 1 70 ? -9.66249 36.20540 -64.69623 1.000 30.76746 97 LEU B N 1
ATOM 3277 C CA . LEU B 1 70 ? -8.38195 35.52667 -64.80429 1.000 29.11977 97 LEU B CA 1
ATOM 3278 C C . LEU B 1 70 ? -7.80310 35.72802 -66.19970 1.000 31.74995 97 LEU B C 1
ATOM 3279 O O . LEU B 1 70 ? -6.60590 35.97466 -66.37975 1.000 30.94981 97 LEU B O 1
ATOM 3284 N N . ALA B 1 71 ? -8.67627 35.64277 -67.19181 1.000 29.72812 98 ALA B N 1
ATOM 3285 C CA . ALA B 1 71 ? -8.25127 35.75292 -68.57320 1.000 32.08131 98 ALA B CA 1
ATOM 3286 C C . ALA B 1 71 ? -7.72355 37.15013 -68.88699 1.000 36.11239 98 ALA B C 1
ATOM 3287 O O . ALA B 1 71 ? -6.81309 37.31436 -69.69695 1.000 35.15613 98 ALA B O 1
ATOM 3289 N N . THR B 1 72 ? -8.28729 38.15661 -68.22682 1.000 36.62452 99 THR B N 1
ATOM 3290 C CA . THR B 1 72 ? -7.91186 39.53367 -68.51626 1.000 37.37118 99 THR B CA 1
ATOM 3291 C C . THR B 1 72 ? -6.98942 40.13033 -67.45086 1.000 38.20829 99 THR B C 1
ATOM 3292 O O . THR B 1 72 ? -6.63196 41.29983 -67.53247 1.000 41.81646 99 THR B O 1
ATOM 3296 N N . ASP B 1 73 ? -6.59736 39.31142 -66.47661 1.000 38.42076 100 ASP B N 1
ATOM 3297 C CA . ASP B 1 73 ? -5.73198 39.74141 -65.37301 1.000 38.31916 100 ASP B CA 1
ATOM 3298 C C . ASP B 1 73 ? -6.35476 40.89325 -64.57965 1.000 34.44359 100 ASP B C 1
ATOM 3299 O O . ASP B 1 73 ? -5.70414 41.90125 -64.30069 1.000 37.06711 100 ASP B O 1
ATOM 3304 N N . THR B 1 74 ? -7.61872 40.72250 -64.21342 1.000 33.50971 101 THR B N 1
ATOM 3305 C CA . THR B 1 74 ? -8.36327 41.72189 -63.45453 1.000 36.39947 101 THR B CA 1
ATOM 3306 C C . THR B 1 74 ? -9.08699 41.08474 -62.26602 1.000 33.80002 101 THR B C 1
ATOM 3307 O O . THR B 1 74 ? -10.15120 41.54719 -61.85059 1.000 36.14534 101 THR B O 1
ATOM 3311 N N . LEU B 1 75 ? -8.51634 40.01058 -61.72979 1.000 32.56688 102 LEU B N 1
ATOM 3312 C CA . LEU B 1 75 ? -9.13259 39.29418 -60.61808 1.000 35.05979 102 LEU B CA 1
ATOM 3313 C C . LEU B 1 75 ? -9.38097 40.20646 -59.43479 1.000 31.61047 102 LEU B C 1
ATOM 3314 O O . LEU B 1 75 ? -8.47254 40.91391 -58.99447 1.000 33.44997 102 LEU B O 1
ATOM 3319 N N . ILE B 1 76 ? -10.60675 40.17294 -58.91893 1.000 33.15365 103 ILE B N 1
ATOM 3320 C CA . ILE B 1 76 ? -11.02379 41.05364 -57.82609 1.000 33.53447 103 ILE B CA 1
ATOM 3321 C C . ILE B 1 76 ? -11.10609 40.34381 -56.45525 1.000 32.68045 103 ILE B C 1
ATOM 3322 O O . ILE B 1 76 ? -10.56791 40.86148 -55.47328 1.000 31.98943 103 ILE B O 1
ATOM 3327 N N . PRO B 1 77 ? -11.76681 39.17707 -56.38044 1.000 34.30657 104 PRO B N 1
ATOM 3328 C CA . PRO B 1 77 ? -11.99366 38.60455 -55.03786 1.000 33.32669 104 PRO B CA 1
ATOM 3329 C C . PRO B 1 77 ? -10.79585 37.87584 -54.42185 1.000 34.17292 104 PRO B C 1
ATOM 3330 O O . PRO B 1 77 ? -9.88566 37.43698 -55.12389 1.000 33.10639 104 PRO B O 1
ATOM 3334 N N . ASP B 1 78 ? -10.82685 37.72510 -53.09741 1.000 31.19657 105 ASP B N 1
ATOM 3335 C CA . ASP B 1 78 ? -9.85831 36.90163 -52.39528 1.000 29.65880 105 ASP B CA 1
ATOM 3336 C C . ASP B 1 78 ? -10.32881 35.46531 -52.32437 1.000 28.83403 105 ASP B C 1
ATOM 3337 O O . ASP B 1 78 ? -9.52536 34.53409 -52.35683 1.000 32.53355 105 ASP B O 1
ATOM 3342 N N . VAL B 1 79 ? -11.64486 35.29988 -52.23559 1.000 28.07862 106 VAL B N 1
ATOM 3343 C CA . VAL B 1 79 ? -12.26907 34.00781 -51.99634 1.000 28.91795 106 VAL B CA 1
ATOM 3344 C C . VAL B 1 79 ? -13.44308 33.80726 -52.94572 1.000 29.75726 106 VAL B C 1
ATOM 3345 O O . VAL B 1 79 ? -14.16751 34.75298 -53.25605 1.000 27.68263 106 VAL B O 1
ATOM 3349 N N . VAL B 1 80 ? -13.62509 32.57107 -53.39698 1.000 26.18311 107 VAL B N 1
ATOM 3350 C CA . VAL B 1 80 ? -14.78534 32.22118 -54.19846 1.000 27.24099 107 VAL B CA 1
ATOM 3351 C C . VAL B 1 80 ? -15.55791 31.12186 -53.48904 1.000 26.50979 107 VAL B C 1
ATOM 3352 O O . VAL B 1 80 ? -14.98028 30.18901 -52.91309 1.000 30.28540 107 VAL B O 1
ATOM 3356 N N . GLN B 1 81 ? -16.87678 31.24200 -53.49386 1.000 26.33492 108 GLN B N 1
ATOM 3357 C CA . GLN B 1 81 ? -17.71877 30.28824 -52.77757 1.000 26.35850 108 GLN B CA 1
ATOM 3358 C C . GLN B 1 81 ? -19.00407 30.03734 -53.58318 1.000 28.07692 108 GLN B C 1
ATOM 3359 O O . GLN B 1 81 ? -19.84070 30.93374 -53.70116 1.000 27.65215 108 GLN B O 1
ATOM 3365 N N . LEU B 1 82 ? -19.14859 28.82618 -54.13447 1.000 24.02525 109 LEU B N 1
ATOM 3366 C CA . LEU B 1 82 ? -20.19186 28.54950 -55.13779 1.000 24.74655 109 LEU B CA 1
ATOM 3367 C C . LEU B 1 82 ? -20.82116 27.18025 -55.02581 1.000 24.89743 109 LEU B C 1
ATOM 3368 O O . LEU B 1 82 ? -20.24856 26.27707 -54.41155 1.000 25.75867 109 LEU B O 1
ATOM 3373 N N . GLN B 1 83 ? -21.96577 27.00683 -55.69185 1.000 22.18547 110 GLN B N 1
ATOM 3374 C CA . GLN B 1 83 ? -22.55976 25.68718 -55.84820 1.000 22.34370 110 GLN B CA 1
ATOM 3375 C C . GLN B 1 83 ? -22.14958 25.01262 -57.16392 1.000 23.61695 110 GLN B C 1
ATOM 3376 O O . GLN B 1 83 ? -22.43300 23.83456 -57.36463 1.000 26.17734 110 GLN B O 1
ATOM 3382 N N . THR B 1 84 ? -21.49248 25.75677 -58.05665 1.000 21.47918 111 THR B N 1
ATOM 3383 C CA . THR B 1 84 ? -20.96827 25.17459 -59.30054 1.000 22.93582 111 THR B CA 1
ATOM 3384 C C . THR B 1 84 ? -19.68001 24.43844 -58.94235 1.000 26.22068 111 THR B C 1
ATOM 3385 O O . THR B 1 84 ? -18.57047 24.90156 -59.21217 1.000 24.49132 111 THR B O 1
ATOM 3389 N N . VAL B 1 85 ? -19.84406 23.29970 -58.27490 1.000 25.26833 112 VAL B N 1
ATOM 3390 C CA . VAL B 1 85 ? -18.72532 22.64988 -57.60641 1.000 24.96256 112 VAL B CA 1
ATOM 3391 C C . VAL B 1 85 ? -17.68067 22.11697 -58.58612 1.000 24.77721 112 VAL B C 1
ATOM 3392 O O . VAL B 1 85 ? -16.51148 21.98391 -58.24284 1.000 23.84266 112 VAL B O 1
ATOM 3396 N N . GLN B 1 86 ? -18.08415 21.87567 -59.82868 1.000 23.17754 113 GLN B N 1
ATOM 3397 C CA . GLN B 1 86 ? -17.15485 21.35898 -60.83078 1.000 25.07073 113 GLN B CA 1
ATOM 3398 C C . GLN B 1 86 ? -16.06614 22.37576 -61.20942 1.000 25.37935 113 GLN B C 1
ATOM 3399 O O . GLN B 1 86 ? -15.04521 22.00562 -61.79109 1.000 25.03375 113 GLN B O 1
ATOM 3405 N N . ASP B 1 87 ? -16.28217 23.65233 -60.89102 1.000 23.19912 114 ASP B N 1
ATOM 3406 C CA . ASP B 1 87 ? -15.28612 24.68024 -61.16868 1.000 23.62619 114 ASP B CA 1
ATOM 3407 C C . ASP B 1 87 ? -14.02086 24.51855 -60.32231 1.000 26.44202 114 ASP B C 1
ATOM 3408 O O . ASP B 1 87 ? -12.94022 24.92168 -60.72466 1.000 28.21264 114 ASP B O 1
ATOM 3413 N N . PHE B 1 88 ? -14.16001 23.95791 -59.12960 1.000 26.60253 115 PHE B N 1
ATOM 3414 C CA . PHE B 1 88 ? -13.05448 24.00604 -58.18439 1.000 26.49767 115 PHE B CA 1
ATOM 3415 C C . PHE B 1 88 ? -11.91325 23.05714 -58.57140 1.000 27.05881 115 PHE B C 1
ATOM 3416 O O . PHE B 1 88 ? -10.75413 23.46078 -58.56523 1.000 26.95970 115 PHE B O 1
ATOM 3424 N N . PRO B 1 89 ? -12.22916 21.81665 -58.96845 1.000 28.71069 116 PRO B N 1
ATOM 3425 C CA . PRO B 1 89 ? -11.13821 20.99154 -59.48975 1.000 29.74489 116 PRO B CA 1
ATOM 3426 C C . PRO B 1 89 ? -10.51111 21.60428 -60.74472 1.000 27.51227 116 PRO B C 1
ATOM 3427 O O . PRO B 1 89 ? -9.31379 21.45140 -60.96705 1.000 28.18221 116 PRO B O 1
ATOM 3431 N N . ARG B 1 90 ? -11.30627 22.31491 -61.54217 1.000 26.67966 117 ARG B N 1
ATOM 3432 C CA . ARG B 1 90 ? -10.78417 22.93462 -62.75746 1.000 26.69593 117 ARG B CA 1
ATOM 3433 C C . ARG B 1 90 ? -9.81090 24.07122 -62.44171 1.000 27.82954 117 ARG B C 1
ATOM 3434 O O . ARG B 1 90 ? -8.70705 24.11723 -62.97838 1.000 29.45176 117 ARG B O 1
ATOM 3442 N N . TRP B 1 91 ? -10.22127 24.98520 -61.56828 1.000 29.10303 118 TRP B N 1
ATOM 3443 C CA . TRP B 1 91 ? -9.34089 26.06539 -61.13371 1.000 30.30162 118 TRP B CA 1
ATOM 3444 C C . TRP B 1 91 ? -8.11657 25.51507 -60.41599 1.000 27.42954 118 TRP B C 1
ATOM 3445 O O . TRP B 1 91 ? -7.04291 26.09993 -60.48901 1.000 28.99339 118 TRP B O 1
ATOM 3456 N N . LYS B 1 92 ? -8.27501 24.39653 -59.71493 1.000 27.67984 119 LYS B N 1
ATOM 3457 C CA . LYS B 1 92 ? -7.12126 23.79863 -59.04603 1.000 30.49029 119 LYS B CA 1
ATOM 3458 C C . LYS B 1 92 ? -6.07145 23.41405 -60.07807 1.000 29.29672 119 LYS B C 1
ATOM 3459 O O . LYS B 1 92 ? -4.88935 23.73101 -59.92787 1.000 29.76081 119 LYS B O 1
ATOM 3465 N N . LYS B 1 93 ? -6.51424 22.73059 -61.13060 1.000 28.97214 120 LYS B N 1
ATOM 3466 C CA . LYS B 1 93 ? -5.60868 22.25937 -62.16451 1.000 28.48440 120 LYS B CA 1
ATOM 3467 C C . LYS B 1 93 ? -5.01069 23.42531 -62.94545 1.000 32.30223 120 LYS B C 1
ATOM 3468 O O . LYS B 1 93 ? -3.88657 23.33694 -63.43647 1.000 34.24793 120 LYS B O 1
ATOM 3470 N N . GLN B 1 94 ? -5.76002 24.51928 -63.05521 1.000 31.96178 121 GLN B N 1
ATOM 3471 C CA . GLN B 1 94 ? -5.25747 25.69985 -63.74709 1.000 33.76817 121 GLN B CA 1
ATOM 3472 C C . GLN B 1 94 ? -4.18410 26.40958 -62.93412 1.000 34.76521 121 GLN B C 1
ATOM 3473 O O . GLN B 1 94 ? -3.44625 27.24328 -63.46670 1.000 35.47201 121 GLN B O 1
ATOM 3479 N N . GLY B 1 95 ? -4.11137 26.08585 -61.64221 1.000 32.24463 122 GLY B N 1
ATOM 3480 C CA . GLY B 1 95 ? -3.07080 26.60438 -60.76947 1.000 33.65933 122 GLY B CA 1
ATOM 3481 C C . GLY B 1 95 ? -3.38157 27.93750 -60.11744 1.000 32.83189 122 GLY B C 1
ATOM 3482 O O . GLY B 1 95 ? -2.47758 28.62882 -59.65333 1.000 35.13307 122 GLY B O 1
ATOM 3483 N N . VAL B 1 96 ? -4.65664 28.30239 -60.06411 1.000 30.22870 123 VAL B N 1
ATOM 3484 C CA . VAL B 1 96 ? -5.02392 29.63517 -59.58320 1.000 29.34471 123 VAL B CA 1
ATOM 3485 C C . VAL B 1 96 ? -5.51914 29.63437 -58.13023 1.000 30.43686 123 VAL B C 1
ATOM 3486 O O . VAL B 1 96 ? -5.87244 30.68383 -57.58415 1.000 29.84727 123 VAL B O 1
ATOM 3490 N N . LEU B 1 97 ? -5.52795 28.46190 -57.50528 1.000 29.69467 124 LEU B N 1
ATOM 3491 C CA . LEU B 1 97 ? -6.01899 28.33610 -56.13658 1.000 28.02108 124 LEU B CA 1
ATOM 3492 C C . LEU B 1 97 ? -4.87666 28.19688 -55.14325 1.000 31.85751 124 LEU B C 1
ATOM 3493 O O . LEU B 1 97 ? -3.85523 27.57026 -55.44077 1.000 32.15255 124 LEU B O 1
ATOM 3498 N N . LEU B 1 98 ? -5.04512 28.81135 -53.97271 1.000 29.85210 125 LEU B N 1
ATOM 3499 C CA . LEU B 1 98 ? -4.05719 28.69562 -52.91029 1.000 32.59126 125 LEU B CA 1
ATOM 3500 C C . LEU B 1 98 ? -4.35136 27.48719 -52.03118 1.000 35.92292 125 LEU B C 1
ATOM 3501 O O . LEU B 1 98 ? -5.41224 27.42123 -51.40056 1.000 36.01958 125 LEU B O 1
ATOM 3506 N N . ASN B 1 99 ? -3.40992 26.54789 -51.96708 1.000 37.81244 126 ASN B N 1
ATOM 3507 C CA . ASN B 1 99 ? -3.56847 25.38983 -51.08564 1.000 33.27610 126 ASN B CA 1
ATOM 3508 C C . ASN B 1 99 ? -3.55234 25.87279 -49.65249 1.000 27.08080 126 ASN B C 1
ATOM 3509 O O . ASN B 1 99 ? -2.55439 26.43352 -49.19470 1.000 31.31192 126 ASN B O 1
ATOM 3514 N N . TYR B 1 100 ? -4.65876 25.67220 -48.95786 1.000 28.86488 127 TYR B N 1
ATOM 3515 C CA . TYR B 1 100 ? -4.74759 26.03882 -47.54350 1.000 29.72067 127 TYR B CA 1
ATOM 3516 C C . TYR B 1 100 ? -5.68460 25.08823 -46.83896 1.000 29.44877 127 TYR B C 1
ATOM 3517 O O . TYR B 1 100 ? -6.87582 24.98607 -47.17786 1.000 29.90320 127 TYR B O 1
ATOM 3526 N N . LYS B 1 101 ? -5.13749 24.37402 -45.85863 1.000 31.22575 128 LYS B N 1
ATOM 3527 C CA . LYS B 1 101 ? -5.92954 23.49378 -45.02537 1.000 31.19165 128 LYS B CA 1
ATOM 3528 C C . LYS B 1 101 ? -6.28639 24.24979 -43.74981 1.000 29.42361 128 LYS B C 1
ATOM 3529 O O . LYS B 1 101 ? -5.43865 24.41176 -42.88819 1.000 31.99616 128 LYS B O 1
ATOM 3535 N N . PRO B 1 102 ? -7.54721 24.70113 -43.62768 1.000 28.56495 129 PRO B N 1
ATOM 3536 C CA . PRO B 1 102 ? -7.90616 25.56742 -42.49969 1.000 31.52726 129 PRO B CA 1
ATOM 3537 C C . PRO B 1 102 ? -7.93847 24.80411 -41.18964 1.000 33.49300 129 PRO B C 1
ATOM 3538 O O . PRO B 1 102 ? -7.83257 23.57315 -41.17907 1.000 33.25094 129 PRO B O 1
ATOM 3542 N N . VAL B 1 103 ? -8.10116 25.53926 -40.09714 1.000 31.42566 130 VAL B N 1
ATOM 3543 C CA . VAL B 1 103 ? -8.27987 24.91881 -38.78672 1.000 30.01108 130 VAL B CA 1
ATOM 3544 C C . VAL B 1 103 ? -9.48663 23.97494 -38.80443 1.000 32.99844 130 VAL B C 1
ATOM 3545 O O . VAL B 1 103 ? -10.59840 24.37717 -39.15197 1.000 33.93429 130 VAL B O 1
ATOM 3549 N N . GLY B 1 104 ? -9.25914 22.71814 -38.42477 1.000 33.28041 131 GLY B N 1
ATOM 3550 C CA . GLY B 1 104 ? -10.31243 21.71776 -38.40494 1.000 32.27704 131 GLY B CA 1
ATOM 3551 C C . GLY B 1 104 ? -10.36482 20.83609 -39.63932 1.000 32.85719 131 GLY B C 1
ATOM 3552 O O . GLY B 1 104 ? -11.21500 19.94486 -39.73707 1.000 33.15084 131 GLY B O 1
ATOM 3553 N N . TRP B 1 105 ? -9.45338 21.07932 -40.57415 1.000 31.43466 132 TRP B N 1
ATOM 3554 C CA . TRP B 1 105 ? -9.44597 20.37043 -41.85891 1.000 30.59141 132 TRP B CA 1
ATOM 3555 C C . TRP B 1 105 ? -9.45596 18.85104 -41.66889 1.000 31.41940 132 TRP B C 1
ATOM 3556 O O . TRP B 1 105 ? -10.12031 18.12699 -42.41410 1.000 31.94092 132 TRP B O 1
ATOM 3567 N N . ASP B 1 106 ? -8.75621 18.37966 -40.63652 1.000 37.28077 133 ASP B N 1
ATOM 3568 C CA . ASP B 1 106 ? -8.67752 16.94818 -40.35508 1.000 38.57024 133 ASP B CA 1
ATOM 3569 C C . ASP B 1 106 ? -10.02740 16.36555 -39.93179 1.000 35.77068 133 ASP B C 1
ATOM 3570 O O . ASP B 1 106 ? -10.21606 15.14678 -39.96114 1.000 39.61295 133 ASP B O 1
ATOM 3575 N N . LYS B 1 107 ? -10.94920 17.22067 -39.49605 1.000 31.59471 134 LYS B N 1
ATOM 3576 C CA . LYS B 1 107 ? -12.25930 16.74581 -39.06345 1.000 31.00285 134 LYS B CA 1
ATOM 3577 C C . LYS B 1 107 ? -13.33155 16.87726 -40.15413 1.000 31.88780 134 LYS B C 1
ATOM 3578 O O . LYS B 1 107 ? -14.48906 16.54729 -39.92293 1.000 33.40649 134 LYS B O 1
ATOM 3584 N N . VAL B 1 108 ? -12.95849 17.37669 -41.33417 1.000 30.28906 135 VAL B N 1
ATOM 3585 C CA . VAL B 1 108 ? -13.91488 17.50793 -42.42832 1.000 28.83435 135 VAL B CA 1
ATOM 3586 C C . VAL B 1 108 ? -14.10408 16.15423 -43.11582 1.000 29.56849 135 VAL B C 1
ATOM 3587 O O . VAL B 1 108 ? -13.12789 15.45705 -43.40799 1.000 28.96979 135 VAL B O 1
ATOM 3591 N N . TYR B 1 109 ? -15.36465 15.78224 -43.31958 1.000 27.94133 136 TYR B N 1
ATOM 3592 C CA . TYR B 1 109 ? -15.73524 14.57188 -44.05315 1.000 29.14247 136 TYR B CA 1
ATOM 3593 C C . TYR B 1 109 ? -14.97558 14.58848 -45.38260 1.000 30.28973 136 TYR B C 1
ATOM 3594 O O . TYR B 1 109 ? -15.04819 15.56775 -46.12673 1.000 31.78564 136 TYR B O 1
ATOM 3603 N N . PRO B 1 110 ? -14.22370 13.51721 -45.68218 1.000 29.65844 137 PRO B N 1
ATOM 3604 C CA . PRO B 1 110 ? -13.22795 13.58236 -46.76555 1.000 29.05012 137 PRO B CA 1
ATOM 3605 C C . PRO B 1 110 ? -13.75305 14.01539 -48.14046 1.000 30.79728 137 PRO B C 1
ATOM 3606 O O . PRO B 1 110 ? -13.04104 14.73899 -48.83328 1.000 31.73170 137 PRO B O 1
ATOM 3610 N N . GLU B 1 111 ? -14.97364 13.65119 -48.51478 1.000 30.17532 138 GLU B N 1
ATOM 3611 C CA . GLU B 1 111 ? -15.44900 14.04824 -49.83828 1.000 29.27984 138 GLU B CA 1
ATOM 3612 C C . GLU B 1 111 ? -15.77036 15.53767 -49.86328 1.000 30.02241 138 GLU B C 1
ATOM 3613 O O . GLU B 1 111 ? -15.91613 16.12186 -50.93807 1.000 29.44179 138 GLU B O 1
ATOM 3619 N N . PHE B 1 112 ? -15.79520 16.16936 -48.68846 1.000 27.61275 139 PHE B N 1
ATOM 3620 C CA . PHE B 1 112 ? -16.07436 17.60930 -48.59308 1.000 27.64335 139 PHE B CA 1
ATOM 3621 C C . PHE B 1 112 ? -14.81926 18.47494 -48.51341 1.000 29.03272 139 PHE B C 1
ATOM 3622 O O . PHE B 1 112 ? -14.87451 19.62359 -48.06843 1.000 30.14585 139 PHE B O 1
ATOM 3630 N N . ARG B 1 113 ? -13.68545 17.94504 -48.94669 1.000 32.56040 140 ARG B N 1
ATOM 3631 C CA A ARG B 1 113 ? -12.44284 18.70851 -48.94549 0.526 35.80345 140 ARG B CA 1
ATOM 3632 C CA B ARG B 1 113 ? -12.47181 18.73738 -48.98422 0.474 35.67590 140 ARG B CA 1
ATOM 3633 C C . ARG B 1 113 ? -11.48741 18.17871 -50.00356 1.000 37.69545 140 ARG B C 1
ATOM 3634 O O . ARG B 1 113 ? -11.40934 16.96648 -50.21981 1.000 39.04155 140 ARG B O 1
ATOM 3649 N N . ASP B 1 114 ? -10.75990 19.08113 -50.65313 1.000 37.31302 141 ASP B N 1
ATOM 3650 C CA . ASP B 1 114 ? -9.70872 18.68324 -51.57595 1.000 37.35578 141 ASP B CA 1
ATOM 3651 C C . ASP B 1 114 ? -8.50417 18.18859 -50.78976 1.000 37.11466 141 ASP B C 1
ATOM 3652 O O . ASP B 1 114 ? -8.10632 18.81727 -49.82507 1.000 37.28880 141 ASP B O 1
ATOM 3657 N N . ALA B 1 115 ? -7.90688 17.08538 -51.23158 1.000 39.16113 142 ALA B N 1
ATOM 3658 C CA . ALA B 1 115 ? -6.81653 16.43022 -50.49948 1.000 38.85558 142 ALA B CA 1
ATOM 3659 C C . ALA B 1 115 ? -5.56628 17.29314 -50.32722 1.000 37.98313 142 ALA B C 1
ATOM 3660 O O . ALA B 1 115 ? -4.77558 17.08145 -49.40052 1.000 38.74210 142 ALA B O 1
ATOM 3662 N N . ASP B 1 116 ? -5.36585 18.23430 -51.24068 1.000 36.26358 143 ASP B N 1
ATOM 3663 C CA . ASP B 1 116 ? -4.19685 19.10400 -51.21069 1.000 36.01843 143 ASP B CA 1
ATOM 3664 C C . ASP B 1 116 ? -4.47922 20.43593 -50.50868 1.000 33.47525 143 ASP B C 1
ATOM 3665 O O . ASP B 1 116 ? -3.57493 21.23324 -50.30643 1.000 37.30538 143 ASP B O 1
ATOM 3670 N N . GLY B 1 117 ? -5.73501 20.68529 -50.16393 1.000 35.22969 144 GLY B N 1
ATOM 3671 C CA . GLY B 1 117 ? -6.11737 21.96025 -49.57985 1.000 32.91831 144 GLY B CA 1
ATOM 3672 C C . GLY B 1 117 ? -6.55948 23.01344 -50.59425 1.000 33.91993 144 GLY B C 1
ATOM 3673 O O . GLY B 1 117 ? -6.70820 24.18479 -50.25515 1.000 33.81499 144 GLY B O 1
ATOM 3674 N N . ALA B 1 118 ? -6.80536 22.60889 -51.83702 1.000 31.84586 145 ALA B N 1
ATOM 3675 C CA . ALA B 1 118 ? -7.13105 23.59349 -52.86613 1.000 32.72138 145 ALA B CA 1
ATOM 3676 C C . ALA B 1 118 ? -8.48145 24.26792 -52.63485 1.000 32.11031 145 ALA B C 1
ATOM 3677 O O . ALA B 1 118 ? -8.67821 25.41483 -53.02971 1.000 31.76081 145 ALA B O 1
ATOM 3679 N N . TRP B 1 119 ? -9.40846 23.54212 -52.01362 1.000 28.48535 146 TRP B N 1
ATOM 3680 C CA . TRP B 1 119 ? -10.74688 24.04903 -51.71514 1.000 29.41784 146 TRP B CA 1
ATOM 3681 C C . TRP B 1 119 ? -11.33249 23.24958 -50.55816 1.000 32.32560 146 TRP B C 1
ATOM 3682 O O . TRP B 1 119 ? -10.81688 22.18391 -50.21417 1.000 33.03840 146 TRP B O 1
ATOM 3693 N N . ILE B 1 120 ? -12.40207 23.76844 -49.96237 1.000 32.34448 147 ILE B N 1
ATOM 3694 C CA . ILE B 1 120 ? -13.05557 23.11398 -48.82836 1.000 32.99843 147 ILE B CA 1
ATOM 3695 C C . ILE B 1 120 ? -14.56098 23.24838 -48.94585 1.000 32.14660 147 ILE B C 1
ATOM 3696 O O . ILE B 1 120 ? -15.06258 24.25733 -49.45442 1.000 28.73573 147 ILE B O 1
ATOM 3701 N N . GLY B 1 121 ? -15.29122 22.23619 -48.48809 1.000 30.34850 148 GLY B N 1
ATOM 3702 C CA . GLY B 1 121 ? -16.72388 22.38902 -48.32652 1.000 30.90946 148 GLY B CA 1
ATOM 3703 C C . GLY B 1 121 ? -16.93764 23.34199 -47.14894 1.000 32.08896 148 GLY B C 1
ATOM 3704 O O . GLY B 1 121 ? -16.37534 23.14550 -46.08243 1.000 36.25247 148 GLY B O 1
ATOM 3705 N N . ALA B 1 122 ? -17.74921 24.37605 -47.34055 1.000 30.93252 149 ALA B N 1
ATOM 3706 C CA . ALA B 1 122 ? -17.96042 25.37811 -46.29880 1.000 34.72229 149 ALA B CA 1
ATOM 3707 C C . ALA B 1 122 ? -19.06059 24.95630 -45.32468 1.000 32.25774 149 ALA B C 1
ATOM 3708 O O . ALA B 1 122 ? -18.93755 25.13694 -44.10374 1.000 34.32872 149 ALA B O 1
ATOM 3710 N N . TYR B 1 123 ? -20.14450 24.43882 -45.88183 1.000 31.40227 150 TYR B N 1
ATOM 3711 C CA . TYR B 1 123 ? -21.30359 23.95460 -45.13805 1.000 33.79635 150 TYR B CA 1
ATOM 3712 C C . TYR B 1 123 ? -22.20696 23.19971 -46.09487 1.000 33.37808 150 TYR B C 1
ATOM 3713 O O . TYR B 1 123 ? -21.99503 23.24190 -47.29907 1.000 30.75692 150 TYR B O 1
ATOM 3722 N N . VAL B 1 124 ? -23.19325 22.49385 -45.55652 1.000 32.88982 151 VAL B N 1
ATOM 3723 C CA . VAL B 1 124 ? -24.10030 21.69339 -46.36916 1.000 34.48491 151 VAL B CA 1
ATOM 3724 C C . VAL B 1 124 ? -25.41868 22.42345 -46.57270 1.000 34.76624 151 VAL B C 1
ATOM 3725 O O . VAL B 1 124 ? -25.97905 23.00668 -45.64004 1.000 37.04407 151 VAL B O 1
ATOM 3729 N N . ILE B 1 125 ? -25.86975 22.42821 -47.82046 1.000 29.10051 152 ILE B N 1
ATOM 3730 C CA . ILE B 1 125 ? -27.17778 22.93031 -48.21017 1.000 31.41545 152 ILE B CA 1
ATOM 3731 C C . ILE B 1 125 ? -28.02671 21.77000 -48.72343 1.000 28.54703 152 ILE B C 1
ATOM 3732 O O . ILE B 1 125 ? -27.51276 20.84267 -49.35686 1.000 27.06620 152 ILE B O 1
ATOM 3737 N N . ALA B 1 126 ? -29.32551 21.81594 -48.46870 1.000 28.05420 153 ALA B N 1
ATOM 3738 C CA . ALA B 1 126 ? -30.21282 20.82883 -49.07166 1.000 27.63625 153 ALA B CA 1
ATOM 3739 C C . ALA B 1 126 ? -31.46713 21.48108 -49.60472 1.000 26.19890 153 ALA B C 1
ATOM 3740 O O . ALA B 1 126 ? -31.95271 22.46258 -49.03756 1.000 27.86109 153 ALA B O 1
ATOM 3742 N N . PHE B 1 127 ? -31.95822 20.93782 -50.71520 1.000 25.02709 154 PHE B N 1
ATOM 3743 C CA . PHE B 1 127 ? -33.20562 21.36792 -51.35218 1.000 27.76433 154 PHE B CA 1
ATOM 3744 C C . PHE B 1 127 ? -34.24579 20.26733 -51.20229 1.000 27.52655 154 PHE B C 1
ATOM 3745 O O . PHE B 1 127 ? -34.02014 19.11334 -51.61607 1.000 25.07932 154 PHE B O 1
ATOM 3753 N N . SER B 1 128 ? -35.37333 20.60685 -50.59372 1.000 30.38521 155 SER B N 1
ATOM 3754 C CA . SER B 1 128 ? -36.44746 19.65002 -50.39823 1.000 29.43868 155 SER B CA 1
ATOM 3755 C C . SER B 1 128 ? -37.72182 20.41004 -50.08143 1.000 28.52990 155 SER B C 1
ATOM 3756 O O . SER B 1 128 ? -37.88562 21.56135 -50.50942 1.000 26.00178 155 SER B O 1
ATOM 3759 N N . ASN B 1 129 ? -38.63988 19.75859 -49.37470 1.000 27.35235 156 ASN B N 1
ATOM 3760 C CA . ASN B 1 129 ? -39.92642 20.37105 -49.05435 1.000 28.19220 156 ASN B CA 1
ATOM 3761 C C . ASN B 1 129 ? -39.85652 21.58062 -48.13334 1.000 29.21876 156 ASN B C 1
ATOM 3762 O O . ASN B 1 129 ? -39.17019 21.57082 -47.10547 1.000 29.12112 156 ASN B O 1
ATOM 3767 N N . LEU B 1 130 ? -40.55646 22.63403 -48.53538 1.000 25.08255 157 LEU B N 1
ATOM 3768 C CA . LEU B 1 130 ? -40.84471 23.75355 -47.66145 1.000 28.06364 157 LEU B CA 1
ATOM 3769 C C . LEU B 1 130 ? -42.34793 24.01162 -47.70267 1.000 30.32852 157 LEU B C 1
ATOM 3770 O O . LEU B 1 130 ? -42.91100 24.28792 -48.76862 1.000 30.31360 157 LEU B O 1
ATOM 3775 N N . VAL B 1 131 ? -42.98507 23.92092 -46.53773 1.000 31.23626 158 VAL B N 1
ATOM 3776 C CA . VAL B 1 131 ? -44.44076 23.97238 -46.43982 1.000 30.83786 158 VAL B CA 1
ATOM 3777 C C . VAL B 1 131 ? -44.93699 25.09316 -45.53941 1.000 35.11398 158 VAL B C 1
ATOM 3778 O O . VAL B 1 131 ? -44.26379 25.47175 -44.57148 1.000 34.91810 158 VAL B O 1
ATOM 3782 N N . ASN B 1 132 ? -46.11888 25.61794 -45.85837 1.000 34.76696 159 ASN B N 1
ATOM 3783 C CA . ASN B 1 132 ? -46.78364 26.59814 -44.99816 1.000 38.00199 159 ASN B CA 1
ATOM 3784 C C . ASN B 1 132 ? -47.55101 25.84677 -43.93529 1.000 37.37137 159 ASN B C 1
ATOM 3785 O O . ASN B 1 132 ? -48.52410 25.15823 -44.23225 1.000 36.18524 159 ASN B O 1
ATOM 3790 N N . THR B 1 133 ? -47.11760 25.97921 -42.69206 1.000 37.65553 160 THR B N 1
ATOM 3791 C CA . THR B 1 133 ? -47.67768 25.17439 -41.61105 1.000 40.79641 160 THR B CA 1
ATOM 3792 C C . THR B 1 133 ? -49.03056 25.68100 -41.11329 1.000 43.29924 160 THR B C 1
ATOM 3793 O O . THR B 1 133 ? -49.67885 25.02998 -40.29046 1.000 46.13126 160 THR B O 1
ATOM 3797 N N . GLN B 1 134 ? -49.44825 26.84906 -41.58555 1.000 43.65770 161 GLN B N 1
ATOM 3798 C CA . GLN B 1 134 ? -50.75548 27.37618 -41.21711 1.000 45.05768 161 GLN B CA 1
ATOM 3799 C C . GLN B 1 134 ? -51.80953 27.02752 -42.27353 1.000 44.02851 161 GLN B C 1
ATOM 3800 O O . GLN B 1 134 ? -52.98638 26.87045 -41.95886 1.000 47.75756 161 GLN B O 1
ATOM 3806 N N . LEU B 1 135 ? -51.37970 26.88996 -43.52433 1.000 41.86682 162 LEU B N 1
ATOM 3807 C CA . LEU B 1 135 ? -52.28335 26.49531 -44.59995 1.000 42.74500 162 LEU B CA 1
ATOM 3808 C C . LEU B 1 135 ? -52.41206 24.98397 -44.65154 1.000 44.24335 162 LEU B C 1
ATOM 3809 O O . LEU B 1 135 ? -53.45923 24.45819 -45.01295 1.000 45.88044 162 LEU B O 1
ATOM 3814 N N . LEU B 1 136 ? -51.33785 24.29434 -44.28954 1.000 43.69321 163 LEU B N 1
ATOM 3815 C CA . LEU B 1 136 ? -51.31644 22.83950 -44.33472 1.000 44.29526 163 LEU B CA 1
ATOM 3816 C C . LEU B 1 136 ? -51.08908 22.27481 -42.94310 1.000 45.37377 163 LEU B C 1
ATOM 3817 O O . LEU B 1 136 ? -50.08207 22.58043 -42.30867 1.000 44.99187 163 LEU B O 1
ATOM 3822 N N . ASN B 1 137 ? -52.00450 21.43247 -42.47409 1.000 48.66984 164 ASN B N 1
ATOM 3823 C CA . ASN B 1 137 ? -51.77562 20.73559 -41.21338 1.000 49.94547 164 ASN B CA 1
ATOM 3824 C C . ASN B 1 137 ? -50.70653 19.67600 -41.43518 1.000 45.90704 164 ASN B C 1
ATOM 3825 O O . ASN B 1 137 ? -50.46074 19.26570 -42.57530 1.000 40.74553 164 ASN B O 1
ATOM 3830 N N . GLU B 1 138 ? -50.06765 19.24447 -40.35411 1.000 44.85727 165 GLU B N 1
ATOM 3831 C CA . GLU B 1 138 ? -48.90345 18.37428 -40.46010 1.000 44.88337 165 GLU B CA 1
ATOM 3832 C C . GLU B 1 138 ? -49.17099 17.07635 -41.21768 1.000 43.37816 165 GLU B C 1
ATOM 3833 O O . GLU B 1 138 ? -48.32278 16.61002 -41.97627 1.000 41.72398 165 GLU B O 1
ATOM 3839 N N . LYS B 1 139 ? -50.34805 16.49951 -41.01174 1.000 44.10157 166 LYS B N 1
ATOM 3840 C CA . LYS B 1 139 ? -50.68807 15.23726 -41.65322 1.000 47.10193 166 LYS B CA 1
ATOM 3841 C C . LYS B 1 139 ? -50.81809 15.40613 -43.17055 1.000 45.17920 166 LYS B C 1
ATOM 3842 O O . LYS B 1 139 ? -50.75037 14.43766 -43.92245 1.000 45.61168 166 LYS B O 1
ATOM 3848 N N . SER B 1 140 ? -51.01752 16.63746 -43.62365 1.000 43.87346 167 SER B N 1
ATOM 3849 C CA . SER B 1 140 ? -51.17228 16.87313 -45.05477 1.000 45.36267 167 SER B CA 1
ATOM 3850 C C . SER B 1 140 ? -49.96544 17.58287 -45.68270 1.000 41.12481 167 SER B C 1
ATOM 3851 O O . SER B 1 140 ? -50.03399 18.02026 -46.83100 1.000 39.05254 167 SER B O 1
ATOM 3854 N N . TRP B 1 141 ? -48.86923 17.71260 -44.93856 1.000 36.74071 168 TRP B N 1
ATOM 3855 C CA . TRP B 1 141 ? -47.64013 18.24517 -45.52373 1.000 33.91238 168 TRP B CA 1
ATOM 3856 C C . TRP B 1 141 ? -47.17905 17.33471 -46.64860 1.000 30.40093 168 TRP B C 1
ATOM 3857 O O . TRP B 1 141 ? -46.94249 16.14690 -46.41281 1.000 29.85682 168 TRP B O 1
ATOM 3868 N N . PRO B 1 142 ? -47.03165 17.87828 -47.86943 1.000 28.04936 169 PRO B N 1
ATOM 3869 C CA . PRO B 1 142 ? -46.46507 17.03855 -48.93273 1.000 24.83080 169 PRO B CA 1
ATOM 3870 C C . PRO B 1 142 ? -44.99433 16.76967 -48.65369 1.000 29.25915 169 PRO B C 1
ATOM 3871 O O . PRO B 1 142 ? -44.24961 17.68762 -48.31678 1.000 30.63791 169 PRO B O 1
ATOM 3875 N N . ARG B 1 143 ? -44.58790 15.51405 -48.76017 1.000 25.09441 170 ARG B N 1
ATOM 3876 C CA . ARG B 1 143 ? -43.22603 15.14406 -48.43117 1.000 27.84338 170 ARG B CA 1
ATOM 3877 C C . ARG B 1 143 ? -42.53601 14.37374 -49.55368 1.000 27.42898 170 ARG B C 1
ATOM 3878 O O . ARG B 1 143 ? -41.31891 14.49492 -49.73392 1.000 25.78539 170 ARG B O 1
ATOM 3886 N N . GLU B 1 144 ? -43.31226 13.55421 -50.26384 1.000 26.81959 171 GLU B N 1
ATOM 3887 C CA . GLU B 1 144 ? -42.82081 12.78574 -51.41019 1.000 25.48640 171 GLU B CA 1
ATOM 3888 C C . GLU B 1 144 ? -43.18169 13.50829 -52.70492 1.000 25.85263 171 GLU B C 1
ATOM 3889 O O . GLU B 1 144 ? -44.15012 14.27476 -52.74442 1.000 25.69886 171 GLU B O 1
ATOM 3895 N N . ALA B 1 145 ? -42.43018 13.24513 -53.76658 1.000 23.78840 172 ALA B N 1
ATOM 3896 C CA . ALA B 1 145 ? -42.63057 13.97796 -55.01420 1.000 23.70305 172 ALA B CA 1
ATOM 3897 C C . ALA B 1 145 ? -44.07704 13.88689 -55.51088 1.000 24.96272 172 ALA B C 1
ATOM 3898 O O . ALA B 1 145 ? -44.67994 14.89635 -55.85787 1.000 26.24313 172 ALA B O 1
ATOM 3900 N N . ASN B 1 146 ? -44.64926 12.68889 -55.51572 1.000 25.43941 173 ASN B N 1
ATOM 3901 C CA . ASN B 1 146 ? -46.00590 12.52354 -56.03857 1.000 24.91036 173 ASN B CA 1
ATOM 3902 C C . ASN B 1 146 ? -47.10112 13.09063 -55.12666 1.000 24.61248 173 ASN B C 1
ATOM 3903 O O . ASN B 1 146 ? -48.25074 13.21497 -55.54046 1.000 24.64228 173 ASN B O 1
ATOM 3908 N N . ASP B 1 147 ? -46.76116 13.45819 -53.89068 1.000 23.51813 174 ASP B N 1
ATOM 3909 C CA . ASP B 1 147 ? -47.73857 14.14410 -53.05138 1.000 24.81241 174 ASP B CA 1
ATOM 3910 C C . ASP B 1 147 ? -48.17268 15.43905 -53.72844 1.000 24.08827 174 ASP B C 1
ATOM 3911 O O . ASP B 1 147 ? -49.30473 15.88378 -53.55391 1.000 26.83702 174 ASP B O 1
ATOM 3916 N N . TYR B 1 148 ? -47.26378 16.03867 -54.49216 1.000 23.06826 175 TYR B N 1
ATOM 3917 C CA . TYR B 1 148 ? -47.51768 17.33325 -55.11320 1.000 24.08814 175 TYR B CA 1
ATOM 3918 C C . TYR B 1 148 ? -48.49435 17.25895 -56.28303 1.000 25.71726 175 TYR B C 1
ATOM 3919 O O . TYR B 1 148 ? -48.90555 18.28832 -56.81269 1.000 27.01717 175 TYR B O 1
ATOM 3928 N N . LEU B 1 149 ? -48.85896 16.04456 -56.68263 1.000 23.55527 176 LEU B N 1
ATOM 3929 C CA . LEU B 1 149 ? -49.81442 15.88409 -57.77277 1.000 24.77512 176 LEU B CA 1
ATOM 3930 C C . LEU B 1 149 ? -51.25707 15.78416 -57.27461 1.000 29.85071 176 LEU B C 1
ATOM 3931 O O . LEU B 1 149 ? -52.18389 15.66248 -58.07969 1.000 32.51742 176 LEU B O 1
ATOM 3936 N N . ARG B 1 150 ? -51.47035 15.85760 -55.95687 1.000 31.55956 177 ARG B N 1
ATOM 3937 C CA . ARG B 1 150 ? -52.82978 15.70444 -55.44660 1.000 30.14213 177 ARG B CA 1
ATOM 3938 C C . ARG B 1 150 ? -53.67849 16.93810 -55.76998 1.000 30.94092 177 ARG B C 1
ATOM 3939 O O . ARG B 1 150 ? -53.16814 18.05479 -55.84758 1.000 30.43227 177 ARG B O 1
ATOM 3947 N N . PRO B 1 151 ? -54.98195 16.72912 -55.98363 1.000 29.03224 178 PRO B N 1
ATOM 3948 C CA . PRO B 1 151 ? -55.88302 17.79027 -56.44513 1.000 32.55699 178 PRO B CA 1
ATOM 3949 C C . PRO B 1 151 ? -55.89734 19.06190 -55.59539 1.000 32.69982 178 PRO B C 1
ATOM 3950 O O . PRO B 1 151 ? -55.98381 20.13659 -56.17245 1.000 33.80981 178 PRO B O 1
ATOM 3954 N N . ASP B 1 152 ? -55.80645 18.97151 -54.27245 1.000 32.78013 179 ASP B N 1
ATOM 3955 C CA . ASP B 1 152 ? -55.94940 20.19829 -53.49647 1.000 33.45471 179 ASP B CA 1
ATOM 3956 C C . ASP B 1 152 ? -54.66760 21.03772 -53.48808 1.000 33.98547 179 ASP B C 1
ATOM 3957 O O . ASP B 1 152 ? -54.61632 22.09254 -52.85609 1.000 36.85284 179 ASP B O 1
ATOM 3962 N N . LEU B 1 153 ? -53.64172 20.59064 -54.20516 1.000 31.78766 180 LEU B N 1
ATOM 3963 C CA . LEU B 1 153 ? -52.44412 21.40756 -54.35634 1.000 30.74901 180 LEU B CA 1
ATOM 3964 C C . LEU B 1 153 ? -52.37941 22.08269 -55.73745 1.000 31.46299 180 LEU B C 1
ATOM 3965 O O . LEU B 1 153 ? -51.46449 22.86195 -56.01895 1.000 32.94360 180 LEU B O 1
ATOM 3970 N N . LYS B 1 154 ? -53.36881 21.81242 -56.58202 1.000 29.55925 181 LYS B N 1
ATOM 3971 C CA . LYS B 1 154 ? -53.41293 22.43428 -57.90953 1.000 29.90737 181 LYS B CA 1
ATOM 3972 C C . LYS B 1 154 ? -53.57808 23.94125 -57.73704 1.000 31.04003 181 LYS B C 1
ATOM 3973 O O . LYS B 1 154 ? -54.43311 24.39079 -56.96093 1.000 36.36499 181 LYS B O 1
ATOM 3979 N N . GLY B 1 155 ? -52.72645 24.71430 -58.40635 1.000 29.52094 182 GLY B N 1
ATOM 3980 C CA . GLY B 1 155 ? -52.78604 26.16301 -58.31466 1.000 31.79327 182 GLY B CA 1
ATOM 3981 C C . GLY B 1 155 ? -52.21661 26.71532 -57.01777 1.000 33.91247 182 GLY B C 1
ATOM 3982 O O . GLY B 1 155 ? -52.26079 27.92288 -56.78075 1.000 33.88579 182 GLY B O 1
ATOM 3983 N N . ASN B 1 156 ? -51.68450 25.83951 -56.17015 1.000 33.47120 183 ASN B N 1
ATOM 3984 C CA . ASN B 1 156 ? -51.15532 26.27261 -54.87150 1.000 33.29359 183 ASN B CA 1
ATOM 3985 C C . ASN B 1 156 ? -49.65439 26.06270 -54.73985 1.000 31.95909 183 ASN B C 1
ATOM 3986 O O . ASN B 1 156 ? -49.10437 26.13369 -53.64976 1.000 34.23698 183 ASN B O 1
ATOM 3991 N N . LEU B 1 157 ? -48.98871 25.81556 -55.85895 1.000 27.49239 184 LEU B N 1
ATOM 3992 C CA . LEU B 1 157 ? -47.55562 25.54286 -55.84199 1.000 27.71491 184 LEU B CA 1
ATOM 3993 C C . LEU B 1 157 ? -46.76473 26.64682 -56.51647 1.000 30.70266 184 LEU B C 1
ATOM 3994 O O . LEU B 1 157 ? -47.14391 27.13705 -57.58858 1.000 32.12616 184 LEU B O 1
ATOM 3999 N N . ILE B 1 158 ? -45.64867 27.01295 -55.89211 1.000 28.77823 185 ILE B N 1
ATOM 4000 C CA . ILE B 1 158 ? -44.68125 27.91421 -56.48990 1.000 28.72016 185 ILE B CA 1
ATOM 4001 C C . ILE B 1 158 ? -43.32591 27.20619 -56.48698 1.000 29.81998 185 ILE B C 1
ATOM 4002 O O . ILE B 1 158 ? -42.93630 26.57925 -55.49057 1.000 28.58585 185 ILE B O 1
ATOM 4007 N N . LEU B 1 159 ? -42.63605 27.27273 -57.62344 1.000 27.86661 186 LEU B N 1
ATOM 4008 C CA . LEU B 1 159 ? -41.42725 26.48366 -57.85759 1.000 27.36664 186 LEU B CA 1
ATOM 4009 C C . LEU B 1 159 ? -40.33209 27.31602 -58.50151 1.000 24.32799 186 LEU B C 1
ATOM 4010 O O . LEU B 1 159 ? -40.60455 28.13162 -59.38898 1.000 25.65529 186 LEU B O 1
ATOM 4015 N N . ALA B 1 160 ? -39.09113 27.10645 -58.06857 1.000 24.81213 187 ALA B N 1
ATOM 4016 C CA . ALA B 1 160 ? -37.94592 27.72853 -58.72371 1.000 24.28956 187 ALA B CA 1
ATOM 4017 C C . ALA B 1 160 ? -37.74182 27.13268 -60.11679 1.000 25.09996 187 ALA B C 1
ATOM 4018 O O . ALA B 1 160 ? -37.89527 25.92481 -60.31415 1.000 24.81599 187 ALA B O 1
ATOM 4020 N N . TYR B 1 161 ? -37.39748 27.97997 -61.08364 1.000 26.72593 188 TYR B N 1
ATOM 4021 C CA . TYR B 1 161 ? -37.11551 27.49471 -62.43968 1.000 24.90800 188 TYR B CA 1
ATOM 4022 C C . TYR B 1 161 ? -35.95251 26.51269 -62.42519 1.000 24.25922 188 TYR B C 1
ATOM 4023 O O . TYR B 1 161 ? -34.84294 26.88127 -62.07260 1.000 24.58208 188 TYR B O 1
ATOM 4032 N N . PRO B 1 162 ? -36.19440 25.24876 -62.80814 1.000 24.55484 189 PRO B N 1
ATOM 4033 C CA . PRO B 1 162 ? -35.07418 24.29930 -62.80887 1.000 25.94892 189 PRO B CA 1
ATOM 4034 C C . PRO B 1 162 ? -34.03851 24.63262 -63.88836 1.000 26.13729 189 PRO B C 1
ATOM 4035 O O . PRO B 1 162 ? -32.87342 24.26917 -63.74355 1.000 27.07238 189 PRO B O 1
ATOM 4039 N N . ASN B 1 163 ? -34.44879 25.34452 -64.93635 1.000 23.43823 190 ASN B N 1
ATOM 4040 C CA . ASN B 1 163 ? -33.51470 25.72085 -65.99695 1.000 25.02258 190 ASN B CA 1
ATOM 4041 C C . ASN B 1 163 ? -32.76877 27.02639 -65.69910 1.000 26.99589 190 ASN B C 1
ATOM 4042 O O . ASN B 1 163 ? -32.08333 27.56748 -66.56528 1.000 26.00586 190 ASN B O 1
ATOM 4047 N N . ASP B 1 164 ? -32.88848 27.52442 -64.47056 1.000 26.67149 191 ASP B N 1
ATOM 4048 C CA . ASP B 1 164 ? -32.14576 28.71807 -64.05515 1.000 26.54124 191 ASP B CA 1
ATOM 4049 C C . ASP B 1 164 ? -31.16540 28.41670 -62.90551 1.000 24.36295 191 ASP B C 1
ATOM 4050 O O . ASP B 1 164 ? -30.37282 29.27236 -62.52906 1.000 27.60389 191 ASP B O 1
ATOM 4055 N N . ASP B 1 165 ? -31.19866 27.19662 -62.37373 1.000 24.31583 192 ASP B N 1
ATOM 4056 C CA . ASP B 1 165 ? -30.39495 26.85542 -61.20412 1.000 23.24193 192 ASP B CA 1
ATOM 4057 C C . ASP B 1 165 ? -30.14549 25.35008 -61.22258 1.000 26.05831 192 ASP B C 1
ATOM 4058 O O . ASP B 1 165 ? -31.09195 24.57853 -61.17133 1.000 28.73186 192 ASP B O 1
ATOM 4063 N N . ASP B 1 166 ? -28.88234 24.94377 -61.31775 1.000 25.67202 193 ASP B N 1
ATOM 4064 C CA . ASP B 1 166 ? -28.55990 23.53254 -61.54321 1.000 26.26727 193 ASP B CA 1
ATOM 4065 C C . ASP B 1 166 ? -28.79939 22.65843 -60.31214 1.000 24.04230 193 ASP B C 1
ATOM 4066 O O . ASP B 1 166 ? -28.92928 21.44235 -60.43896 1.000 22.73472 193 ASP B O 1
ATOM 4071 N N . ALA B 1 167 ? -28.83942 23.25439 -59.12117 1.000 24.15549 194 ALA B N 1
ATOM 4072 C CA . ALA B 1 167 ? -29.16117 22.47239 -57.91439 1.000 24.93886 194 ALA B CA 1
ATOM 4073 C C . ALA B 1 167 ? -30.65591 22.13103 -57.89510 1.000 22.84481 194 ALA B C 1
ATOM 4074 O O . ALA B 1 167 ? -31.04425 20.99974 -57.61115 1.000 22.80260 194 ALA B O 1
ATOM 4076 N N . VAL B 1 168 ? -31.48744 23.10392 -58.25832 1.000 21.02613 195 VAL B N 1
ATOM 4077 C CA . VAL B 1 168 ? -32.90553 22.87587 -58.48557 1.000 20.07413 195 VAL B CA 1
ATOM 4078 C C . VAL B 1 168 ? -33.08122 21.81203 -59.57953 1.000 22.85109 195 VAL B C 1
ATOM 4079 O O . VAL B 1 168 ? -33.84255 20.86055 -59.42263 1.000 23.17392 195 VAL B O 1
ATOM 4083 N N . LEU B 1 169 ? -32.34647 21.98169 -60.67704 1.000 20.37097 196 LEU B N 1
ATOM 4084 C CA . LEU B 1 169 ? -32.40342 21.04625 -61.80277 1.000 20.60913 196 LEU B CA 1
ATOM 4085 C C . LEU B 1 169 ? -32.12659 19.61513 -61.34673 1.000 22.07206 196 LEU B C 1
ATOM 4086 O O . LEU B 1 169 ? -32.86549 18.68974 -61.70393 1.000 20.73140 196 LEU B O 1
ATOM 4091 N N . PHE B 1 170 ? -31.10561 19.44179 -60.51337 1.000 21.89869 197 PHE B N 1
ATOM 4092 C CA . PHE B 1 170 ? -30.72796 18.10496 -60.07665 1.000 20.72805 197 PHE B CA 1
ATOM 4093 C C . PHE B 1 170 ? -31.82660 17.42139 -59.26797 1.000 19.47673 197 PHE B C 1
ATOM 4094 O O . PHE B 1 170 ? -31.92801 16.18251 -59.28448 1.000 20.50241 197 PHE B O 1
ATOM 4102 N N . TRP B 1 171 ? -32.63907 18.19733 -58.54623 1.000 19.99832 198 TRP B N 1
ATOM 4103 C CA . TRP B 1 171 ? -33.78556 17.60491 -57.85576 1.000 22.86627 198 TRP B CA 1
ATOM 4104 C C . TRP B 1 171 ? -34.66290 16.85065 -58.86263 1.000 24.90847 198 TRP B C 1
ATOM 4105 O O . TRP B 1 171 ? -35.06223 15.70642 -58.64235 1.000 22.81246 198 TRP B O 1
ATOM 4116 N N . TYR B 1 172 ? -34.93889 17.49679 -59.98431 1.000 21.96040 199 TYR B N 1
ATOM 4117 C CA . TYR B 1 172 ? -35.74667 16.84472 -61.00688 1.000 20.81047 199 TYR B CA 1
ATOM 4118 C C . TYR B 1 172 ? -35.02453 15.65456 -61.65172 1.000 22.33174 199 TYR B C 1
ATOM 4119 O O . TYR B 1 172 ? -35.65690 14.65903 -62.02311 1.000 23.21061 199 TYR B O 1
ATOM 4128 N N . LYS B 1 173 ? -33.70400 15.75272 -61.79505 1.000 24.42791 200 LYS B N 1
ATOM 4129 C CA . LYS B 1 173 ? -32.94300 14.66563 -62.40091 1.000 24.57878 200 LYS B CA 1
ATOM 4130 C C . LYS B 1 173 ? -33.14415 13.40899 -61.54818 1.000 21.39187 200 LYS B C 1
ATOM 4131 O O . LYS B 1 173 ? -33.41281 12.31707 -62.07519 1.000 22.32261 200 LYS B O 1
ATOM 4137 N N . GLN B 1 174 ? -33.04985 13.55351 -60.22375 1.000 21.60437 201 GLN B N 1
ATOM 4138 C CA . GLN B 1 174 ? -33.25252 12.39162 -59.36134 1.000 19.72716 201 GLN B CA 1
ATOM 4139 C C . GLN B 1 174 ? -34.68838 11.85916 -59.43300 1.000 22.55408 201 GLN B C 1
ATOM 4140 O O . GLN B 1 174 ? -34.91341 10.64859 -59.39652 1.000 24.35986 201 GLN B O 1
ATOM 4146 N N . ILE B 1 175 ? -35.66105 12.75614 -59.52742 1.000 22.14238 202 ILE B N 1
ATOM 4147 C CA . ILE B 1 175 ? -37.06107 12.33546 -59.51099 1.000 22.93737 202 ILE B CA 1
ATOM 4148 C C . ILE B 1 175 ? -37.44980 11.69874 -60.84844 1.000 24.06085 202 ILE B C 1
ATOM 4149 O O . ILE B 1 175 ? -38.19563 10.71380 -60.88611 1.000 25.67138 202 ILE B O 1
ATOM 4154 N N . VAL B 1 176 ? -36.92348 12.22733 -61.95082 1.000 24.13938 203 VAL B N 1
ATOM 4155 C CA . VAL B 1 176 ? -37.16809 11.59350 -63.24302 1.000 26.27963 203 VAL B CA 1
ATOM 4156 C C . VAL B 1 176 ? -36.49983 10.22829 -63.28527 1.000 25.75963 203 VAL B C 1
ATOM 4157 O O . VAL B 1 176 ? -37.07564 9.27916 -63.81691 1.000 25.49041 203 VAL B O 1
ATOM 4161 N N . ASP B 1 177 ? -35.31337 10.10870 -62.68273 1.000 24.26000 204 ASP B N 1
ATOM 4162 C CA . ASP B 1 177 ? -34.64525 8.80751 -62.57736 1.000 28.01154 204 ASP B CA 1
ATOM 4163 C C . ASP B 1 177 ? -35.55298 7.76907 -61.93569 1.000 26.83534 204 ASP B C 1
ATOM 4164 O O . ASP B 1 177 ? -35.60300 6.61956 -62.38312 1.000 28.79121 204 ASP B O 1
ATOM 4169 N N . LYS B 1 178 ? -36.28146 8.17653 -60.89922 1.000 25.01897 205 LYS B N 1
ATOM 4170 C CA . LYS B 1 178 ? -37.12485 7.24784 -60.16228 1.000 24.74448 205 LYS B CA 1
ATOM 4171 C C . LYS B 1 178 ? -38.51795 7.06607 -60.76905 1.000 24.14729 205 LYS B C 1
ATOM 4172 O O . LYS B 1 178 ? -39.01167 5.95119 -60.82780 1.000 24.32091 205 LYS B O 1
ATOM 4178 N N . TYR B 1 179 ? -39.13856 8.14317 -61.24994 1.000 23.96968 206 TYR B N 1
ATOM 4179 C CA . TYR B 1 179 ? -40.55494 8.09478 -61.65443 1.000 22.83488 206 TYR B CA 1
ATOM 4180 C C . TYR B 1 179 ? -40.78538 8.36122 -63.14998 1.000 26.20350 206 TYR B C 1
ATOM 4181 O O . TYR B 1 179 ? -41.90929 8.23644 -63.65413 1.000 28.16203 206 TYR B O 1
ATOM 4190 N N . GLY B 1 180 ? -39.72590 8.73099 -63.85406 1.000 25.92296 207 GLY B N 1
ATOM 4191 C CA . GLY B 1 180 ? -39.84200 8.98505 -65.28049 1.000 24.71726 207 GLY B CA 1
ATOM 4192 C C . GLY B 1 180 ? -40.37135 10.36353 -65.62788 1.000 25.88309 207 GLY B C 1
ATOM 4193 O O . GLY B 1 180 ? -40.75808 11.15125 -64.76433 1.000 25.51205 207 GLY B O 1
ATOM 4194 N N . TRP B 1 181 ? -40.40752 10.65454 -66.92389 1.000 24.49919 208 TRP B N 1
ATOM 4195 C CA . TRP B 1 181 ? -40.84695 11.96020 -67.37028 1.000 24.83315 208 TRP B CA 1
ATOM 4196 C C . TRP B 1 181 ? -42.31863 12.20723 -67.07475 1.000 26.80374 208 TRP B C 1
ATOM 4197 O O . TRP B 1 181 ? -42.74993 13.36648 -67.02588 1.000 27.19467 208 TRP B O 1
ATOM 4208 N N . GLU B 1 182 ? -43.09354 11.13969 -66.86759 1.000 25.65535 209 GLU B N 1
ATOM 4209 C CA . GLU B 1 182 ? -44.52572 11.32052 -66.60712 1.000 29.44758 209 GLU B CA 1
ATOM 4210 C C . GLU B 1 182 ? -44.74268 12.14940 -65.34856 1.000 26.23523 209 GLU B C 1
ATOM 4211 O O . GLU B 1 182 ? -45.77855 12.80056 -65.21386 1.000 25.04528 209 GLU B O 1
ATOM 4217 N N . PHE B 1 183 ? -43.78580 12.11504 -64.41468 1.000 23.98974 210 PHE B N 1
ATOM 4218 C CA . PHE B 1 183 ? -43.91934 12.95402 -63.23304 1.000 22.43345 210 PHE B CA 1
ATOM 4219 C C . PHE B 1 183 ? -43.92416 14.42998 -63.62161 1.000 24.38610 210 PHE B C 1
ATOM 4220 O O . PHE B 1 183 ? -44.76625 15.20441 -63.14638 1.000 24.68604 210 PHE B O 1
ATOM 4228 N N . VAL B 1 184 ? -42.99446 14.81332 -64.48960 1.000 21.76969 211 VAL B N 1
ATOM 4229 C CA . VAL B 1 184 ? -42.87326 16.21045 -64.88636 1.000 24.84415 211 VAL B CA 1
ATOM 4230 C C . VAL B 1 184 ? -44.10152 16.62472 -65.70093 1.000 26.87138 211 VAL B C 1
ATOM 4231 O O . VAL B 1 184 ? -44.61117 17.74054 -65.54658 1.000 24.92019 211 VAL B O 1
ATOM 4235 N N . GLU B 1 185 ? -44.58351 15.71895 -66.55944 1.000 25.98945 212 GLU B N 1
ATOM 4236 C CA . GLU B 1 185 ? -45.78228 16.00475 -67.34826 1.000 29.43168 212 GLU B CA 1
ATOM 4237 C C . GLU B 1 185 ? -46.98579 16.24198 -66.42667 1.000 29.77725 212 GLU B C 1
ATOM 4238 O O . GLU B 1 185 ? -47.69183 17.25032 -66.56892 1.000 28.39732 212 GLU B O 1
ATOM 4244 N N . LYS B 1 186 ? -47.18599 15.36377 -65.44005 1.000 26.45768 213 LYS B N 1
ATOM 4245 C CA . LYS B 1 186 ? -48.31940 15.52210 -64.53878 1.000 28.20297 213 LYS B CA 1
ATOM 4246 C C . LYS B 1 186 ? -48.15424 16.74551 -63.64188 1.000 25.24593 213 LYS B C 1
ATOM 4247 O O . LYS B 1 186 ? -49.14319 17.37875 -63.29277 1.000 28.35770 213 LYS B O 1
ATOM 4253 N N . LEU B 1 187 ? -46.92253 17.07679 -63.26596 1.000 24.61383 214 LEU B N 1
ATOM 4254 C CA . LEU B 1 187 ? -46.70800 18.26495 -62.44355 1.000 24.75439 214 LEU B CA 1
ATOM 4255 C C . LEU B 1 187 ? -47.16955 19.54043 -63.14427 1.000 24.42420 214 LEU B C 1
ATOM 4256 O O . LEU B 1 187 ? -47.71942 20.44010 -62.51313 1.000 28.55560 214 LEU B O 1
ATOM 4261 N N . GLN B 1 188 ? -46.96243 19.63548 -64.45303 1.000 23.19436 215 GLN B N 1
ATOM 4262 C CA . GLN B 1 188 ? -47.37963 20.85550 -65.13718 1.000 26.40367 215 GLN B CA 1
ATOM 4263 C C . GLN B 1 188 ? -48.90907 21.02710 -65.13382 1.000 26.98006 215 GLN B C 1
ATOM 4264 O O . GLN B 1 188 ? -49.40734 22.14818 -65.17231 1.000 28.91684 215 GLN B O 1
ATOM 4270 N N . GLU B 1 189 ? -49.65416 19.92458 -65.06034 1.000 26.74381 216 GLU B N 1
ATOM 4271 C CA . GLU B 1 189 ? -51.11451 20.00484 -65.00630 1.000 27.52996 216 GLU B CA 1
ATOM 4272 C C . GLU B 1 189 ? -51.59054 20.55464 -63.65411 1.000 26.91908 216 GLU B C 1
ATOM 4273 O O . GLU B 1 189 ? -52.77659 20.85420 -63.48377 1.000 25.53158 216 GLU B O 1
ATOM 4279 N N . GLN B 1 190 ? -50.65985 20.67693 -62.70658 1.000 26.00436 217 GLN B N 1
ATOM 4280 C CA . GLN B 1 190 ? -50.94739 21.29135 -61.40530 1.000 26.96167 217 GLN B CA 1
ATOM 4281 C C . GLN B 1 190 ? -50.90925 22.80364 -61.50531 1.000 29.09110 217 GLN B C 1
ATOM 4282 O O . GLN B 1 190 ? -51.17937 23.50803 -60.53338 1.000 30.56096 217 GLN B O 1
ATOM 4288 N N . ASP B 1 191 ? -50.58364 23.29434 -62.69736 1.000 28.73982 218 ASP B N 1
ATOM 4289 C CA . ASP B 1 191 ? -50.44596 24.73042 -62.93406 1.000 31.17155 218 ASP B CA 1
ATOM 4290 C C . ASP B 1 191 ? -49.53531 25.42865 -61.90482 1.000 29.90542 218 ASP B C 1
ATOM 4291 O O . ASP B 1 191 ? -49.92195 26.43685 -61.30873 1.000 30.10372 218 ASP B O 1
ATOM 4296 N N . PRO B 1 192 ? -48.31750 24.89558 -61.70286 1.000 28.89563 219 PRO B N 1
ATOM 4297 C CA . PRO B 1 192 ? -47.36612 25.54513 -60.79657 1.000 28.43860 219 PRO B CA 1
ATOM 4298 C C . PRO B 1 192 ? -46.91632 26.89620 -61.33765 1.000 30.03929 219 PRO B C 1
ATOM 4299 O O . PRO B 1 192 ? -46.88686 27.12028 -62.55599 1.000 28.82795 219 PRO B O 1
ATOM 4303 N N . VAL B 1 193 ? -46.57799 27.79452 -60.42373 1.000 28.90002 220 VAL B N 1
ATOM 4304 C CA . VAL B 1 193 ? -45.98538 29.06879 -60.77065 1.000 29.58649 220 VAL B CA 1
ATOM 4305 C C . VAL B 1 193 ? -44.47612 28.97591 -60.63267 1.000 30.87628 220 VAL B C 1
ATOM 4306 O O . VAL B 1 193 ? -43.97711 28.61443 -59.57561 1.000 29.44531 220 VAL B O 1
ATOM 4310 N N . TYR B 1 194 ? -43.75797 29.27195 -61.71215 1.000 29.07966 221 TYR B N 1
ATOM 4311 C CA . TYR B 1 194 ? -42.29990 29.23405 -61.69502 1.000 28.37848 221 TYR B CA 1
ATOM 4312 C C . TYR B 1 194 ? -41.72503 30.62725 -61.53537 1.000 30.14210 221 TYR B C 1
ATOM 4313 O O . TYR B 1 194 ? -42.23237 31.60052 -62.11440 1.000 32.09935 221 TYR B O 1
ATOM 4322 N N . VAL B 1 195 ? -40.64103 30.71457 -60.77136 1.000 26.27742 222 VAL B N 1
ATOM 4323 C CA . VAL B 1 195 ? -39.97578 31.98545 -60.53654 1.000 26.76375 222 VAL B CA 1
ATOM 4324 C C . VAL B 1 195 ? -38.47097 31.80979 -60.55038 1.000 26.60552 222 VAL B C 1
ATOM 4325 O O . VAL B 1 195 ? -37.98130 30.73342 -60.22636 1.000 26.38983 222 VAL B O 1
ATOM 4329 N N . ARG B 1 196 ? -37.74321 32.86448 -60.91607 1.000 27.37340 223 ARG B N 1
ATOM 4330 C CA . ARG B 1 196 ? -36.28975 32.89151 -60.73918 1.000 26.16680 223 ARG B CA 1
ATOM 4331 C C . ARG B 1 196 ? -35.96348 33.20271 -59.27530 1.000 26.81264 223 ARG B C 1
ATOM 4332 O O . ARG B 1 196 ? -36.68849 33.95510 -58.64570 1.000 30.38119 223 ARG B O 1
ATOM 4340 N N . GLY B 1 197 ? -34.85582 32.66008 -58.77372 1.000 27.08386 224 GLY B N 1
ATOM 4341 C CA . GLY B 1 197 ? -34.41754 32.88937 -57.40545 1.000 26.09812 224 GLY B CA 1
ATOM 4342 C C . GLY B 1 197 ? -34.97599 31.83544 -56.45578 1.000 27.53986 224 GLY B C 1
ATOM 4343 O O . GLY B 1 197 ? -36.18593 31.76119 -56.25230 1.000 28.37073 224 GLY B O 1
ATOM 4344 N N . THR B 1 198 ? -34.10852 31.00487 -55.88370 1.000 29.05073 225 THR B N 1
ATOM 4345 C CA . THR B 1 198 ? -34.59705 29.92433 -55.01956 1.000 28.10621 225 THR B CA 1
ATOM 4346 C C . THR B 1 198 ? -35.13802 30.47504 -53.69818 1.000 28.82582 225 THR B C 1
ATOM 4347 O O . THR B 1 198 ? -35.76934 29.74975 -52.91837 1.000 29.25191 225 THR B O 1
ATOM 4351 N N . ASN B 1 199 ? -34.88134 31.75062 -53.44062 1.000 28.39484 226 ASN B N 1
ATOM 4352 C CA . ASN B 1 199 ? -35.43370 32.40920 -52.25601 1.000 30.67753 226 ASN B CA 1
ATOM 4353 C C . ASN B 1 199 ? -36.91788 32.73312 -52.39935 1.000 30.75270 226 ASN B C 1
ATOM 4354 O O . ASN B 1 199 ? -37.64988 32.83731 -51.41402 1.000 32.10706 226 ASN B O 1
ATOM 4359 N N . VAL B 1 200 ? -37.35185 32.93641 -53.63877 1.000 28.76259 227 VAL B N 1
ATOM 4360 C CA . VAL B 1 200 ? -38.66929 33.50366 -53.89151 1.000 27.05722 227 VAL B CA 1
ATOM 4361 C C . VAL B 1 200 ? -39.83311 32.58482 -53.54455 1.000 25.59478 227 VAL B C 1
ATOM 4362 O O . VAL B 1 200 ? -40.82619 33.04646 -52.99880 1.000 26.87828 227 VAL B O 1
ATOM 4366 N N . PRO B 1 201 ? -39.73132 31.28301 -53.86988 1.000 26.35773 228 PRO B N 1
ATOM 4367 C CA . PRO B 1 201 ? -40.79041 30.36858 -53.43269 1.000 27.14129 228 PRO B CA 1
ATOM 4368 C C . PRO B 1 201 ? -41.05794 30.44349 -51.92221 1.000 28.11268 228 PRO B C 1
ATOM 4369 O O . PRO B 1 201 ? -42.21091 30.59449 -51.52347 1.000 25.96642 228 PRO B O 1
ATOM 4373 N N . GLY B 1 202 ? -40.01502 30.38912 -51.10293 1.000 29.80151 229 GLY B N 1
ATOM 4374 C CA . GLY B 1 202 ? -40.20776 30.46683 -49.66463 1.000 30.16701 229 GLY B CA 1
ATOM 4375 C C . GLY B 1 202 ? -40.80894 31.79302 -49.23496 1.000 31.23290 229 GLY B C 1
ATOM 4376 O O . GLY B 1 202 ? -41.63371 31.84737 -48.32777 1.000 33.49230 229 GLY B O 1
ATOM 4377 N N . ALA B 1 203 ? -40.42037 32.87389 -49.90228 1.000 31.42890 230 ALA B N 1
ATOM 4378 C CA . ALA B 1 203 ? -40.94776 34.18302 -49.54559 1.000 33.12578 230 ALA B CA 1
ATOM 4379 C C . ALA B 1 203 ? -42.45637 34.27372 -49.77241 1.000 33.64260 230 ALA B C 1
ATOM 4380 O O . ALA B 1 203 ? -43.17651 34.81687 -48.94742 1.000 33.62324 230 ALA B O 1
ATOM 4382 N N . GLN B 1 204 ? -42.93412 33.74313 -50.89234 1.000 31.82284 231 GLN B N 1
ATOM 4383 C CA . GLN B 1 204 ? -44.34930 33.84218 -51.22445 1.000 30.68170 231 GLN B CA 1
ATOM 4384 C C . GLN B 1 204 ? -45.20060 32.82258 -50.45232 1.000 33.04662 231 GLN B C 1
ATOM 4385 O O . GLN B 1 204 ? -46.38190 33.06113 -50.19911 1.000 35.63834 231 GLN B O 1
ATOM 4391 N N . ILE B 1 205 ? -44.59941 31.69806 -50.07129 1.000 30.19761 232 ILE B N 1
ATOM 4392 C CA . ILE B 1 205 ? -45.28145 30.73097 -49.21327 1.000 30.35149 232 ILE B CA 1
ATOM 4393 C C . ILE B 1 205 ? -45.48992 31.32975 -47.81976 1.000 32.86602 232 ILE B C 1
ATOM 4394 O O . ILE B 1 205 ? -46.54374 31.14895 -47.20327 1.000 35.65458 232 ILE B O 1
ATOM 4399 N N . THR B 1 206 ? -44.49406 32.07722 -47.34807 1.000 32.05738 233 THR B N 1
ATOM 4400 C CA . THR B 1 206 ? -44.56731 32.74507 -46.06073 1.000 34.28295 233 THR B CA 1
ATOM 4401 C C . THR B 1 206 ? -45.74042 33.72475 -45.97098 1.000 35.40833 233 THR B C 1
ATOM 4402 O O . THR B 1 206 ? -46.38437 33.83126 -44.92954 1.000 37.45123 233 THR B O 1
ATOM 4406 N N . THR B 1 207 ? -46.01926 34.43940 -47.06178 1.000 36.73157 234 THR B N 1
ATOM 4407 C CA . THR B 1 207 ? -47.12803 35.38589 -47.08145 1.000 39.52569 234 THR B CA 1
ATOM 4408 C C . THR B 1 207 ? -48.46805 34.68036 -47.26680 1.000 37.41336 234 THR B C 1
ATOM 4409 O O . THR B 1 207 ? -49.52289 35.30626 -47.19941 1.000 35.98040 234 THR B O 1
ATOM 4413 N N . GLY B 1 208 ? -48.42637 33.37238 -47.49181 1.000 39.17351 235 GLY B N 1
ATOM 4414 C CA . GLY B 1 208 ? -49.64792 32.60858 -47.65475 1.000 40.44431 235 GLY B CA 1
ATOM 4415 C C . GLY B 1 208 ? -50.21592 32.57565 -49.06320 1.000 40.00764 235 GLY B C 1
ATOM 4416 O O . GLY B 1 208 ? -51.33380 32.10135 -49.25963 1.000 41.50613 235 GLY B O 1
ATOM 4417 N N . LYS B 1 209 ? -49.47009 33.07657 -50.04485 1.000 36.70470 236 LYS B N 1
ATOM 4418 C CA . LYS B 1 209 ? -49.97814 33.10568 -51.41500 1.000 37.25527 236 LYS B CA 1
ATOM 4419 C C . LYS B 1 209 ? -49.91425 31.71982 -52.04675 1.000 36.38458 236 LYS B C 1
ATOM 4420 O O . LYS B 1 209 ? -50.66818 31.41960 -52.97830 1.000 38.80595 236 LYS B O 1
ATOM 4426 N N . TYR B 1 210 ? -48.99510 30.89706 -51.54519 1.000 32.06876 237 TYR B N 1
ATOM 4427 C CA . TYR B 1 210 ? -48.84926 29.50290 -51.95890 1.000 30.54726 237 TYR B CA 1
ATOM 4428 C C . TYR B 1 210 ? -48.63205 28.61235 -50.73960 1.000 33.01511 237 TYR B C 1
ATOM 4429 O O . TYR B 1 210 ? -48.30556 29.10078 -49.65327 1.000 33.39616 237 TYR B O 1
ATOM 4438 N N . SER B 1 211 ? -48.80090 27.30671 -50.93443 1.000 32.48343 238 SER B N 1
ATOM 4439 C CA . SER B 1 211 ? -48.82131 26.35722 -49.82244 1.000 31.74857 238 SER B CA 1
ATOM 4440 C C . SER B 1 211 ? -47.52175 25.57368 -49.64562 1.000 32.38669 238 SER B C 1
ATOM 4441 O O . SER B 1 211 ? -47.18202 25.17222 -48.52764 1.000 30.61313 238 SER B O 1
ATOM 4444 N N . ALA B 1 212 ? -46.81365 25.31019 -50.74172 1.000 30.47877 239 ALA B N 1
ATOM 4445 C CA . ALA B 1 212 ? -45.64328 24.42422 -50.67203 1.000 29.89528 239 ALA B CA 1
ATOM 4446 C C . ALA B 1 212 ? -44.73109 24.53628 -51.88771 1.000 30.60650 239 ALA B C 1
ATOM 4447 O O . ALA B 1 212 ? -45.12771 25.05179 -52.93395 1.000 29.33198 239 ALA B O 1
ATOM 4449 N N . THR B 1 213 ? -43.51150 24.02854 -51.72707 1.000 27.28648 240 THR B N 1
ATOM 4450 C CA . THR B 1 213 ? -42.53854 23.88952 -52.80237 1.000 25.21992 240 THR B CA 1
ATOM 4451 C C . THR B 1 213 ? -41.59242 22.74112 -52.42201 1.000 26.89670 240 THR B C 1
ATOM 4452 O O . THR B 1 213 ? -41.37685 22.49648 -51.22385 1.000 27.72824 240 THR B O 1
ATOM 4456 N N . PHE B 1 214 ? -41.01590 22.04578 -53.40577 1.000 23.54545 241 PHE B N 1
ATOM 4457 C CA . PHE B 1 214 ? -40.16891 20.89615 -53.08722 1.000 23.42604 241 PHE B CA 1
ATOM 4458 C C . PHE B 1 214 ? -38.69634 21.11851 -53.42261 1.000 24.41757 241 PHE B C 1
ATOM 4459 O O . PHE B 1 214 ? -37.88987 20.19735 -53.29916 1.000 26.66457 241 PHE B O 1
ATOM 4467 N N . THR B 1 215 ? -38.33118 22.33719 -53.82247 1.000 25.82199 242 THR B N 1
ATOM 4468 C CA . THR B 1 215 ? -36.92507 22.63041 -54.12178 1.000 24.00890 242 THR B CA 1
ATOM 4469 C C . THR B 1 215 ? -36.41908 23.85885 -53.39649 1.000 25.25998 242 THR B C 1
ATOM 4470 O O . THR B 1 215 ? -35.92075 24.79460 -54.00491 1.000 25.83269 242 THR B O 1
ATOM 4474 N N . SER B 1 216 ? -36.51738 23.83218 -52.07120 1.000 23.15412 243 SER B N 1
ATOM 4475 C CA . SER B 1 216 ? -36.10068 24.96372 -51.26833 1.000 25.12594 243 SER B CA 1
ATOM 4476 C C . SER B 1 216 ? -35.22173 24.47669 -50.12380 1.000 28.66454 243 SER B C 1
ATOM 4477 O O . SER B 1 216 ? -35.35854 23.33422 -49.67164 1.000 27.02034 243 SER B O 1
ATOM 4480 N N . SER B 1 217 ? -34.30909 25.33668 -49.68717 1.000 26.22247 244 SER B N 1
ATOM 4481 C CA . SER B 1 217 ? -33.56901 25.10645 -48.46269 1.000 29.86626 244 SER B CA 1
ATOM 4482 C C . SER B 1 217 ? -34.39008 25.70357 -47.32348 1.000 30.36364 244 SER B C 1
ATOM 4483 O O . SER B 1 217 ? -35.49178 26.21146 -47.54237 1.000 31.09008 244 SER B O 1
ATOM 4486 N N . GLY B 1 218 ? -33.89401 25.60133 -46.09814 1.000 30.42015 245 GLY B N 1
ATOM 4487 C CA . GLY B 1 218 ? -34.63710 26.11823 -44.97266 1.000 30.30742 245 GLY B CA 1
ATOM 4488 C C . GLY B 1 218 ? -33.94783 25.69698 -43.69226 1.000 31.46344 245 GLY B C 1
ATOM 4489 O O . GLY B 1 218 ? -33.07951 24.83106 -43.71943 1.000 33.16919 245 GLY B O 1
ATOM 4490 N N . ALA B 1 219 ? -34.30474 26.33069 -42.58359 1.000 32.50698 246 ALA B N 1
ATOM 4491 C CA . ALA B 1 219 ? -33.68095 26.01353 -41.30115 1.000 35.65992 246 ALA B CA 1
ATOM 4492 C C . ALA B 1 219 ? -34.11471 24.63860 -40.78268 1.000 36.48925 246 ALA B C 1
ATOM 4493 O O . ALA B 1 219 ? -35.30693 24.32365 -40.75872 1.000 35.70778 246 ALA B O 1
ATOM 4495 N N . LEU B 1 220 ? -33.14247 23.82816 -40.36488 1.000 35.96565 247 LEU B N 1
ATOM 4496 C CA . LEU B 1 220 ? -33.41735 22.53811 -39.72456 1.000 32.03499 247 LEU B CA 1
ATOM 4497 C C . LEU B 1 220 ? -34.01249 22.75976 -38.33679 1.000 37.17362 247 LEU B C 1
ATOM 4498 O O . LEU B 1 220 ? -34.79958 21.95029 -37.83912 1.000 38.12821 247 LEU B O 1
ATOM 4503 N N . VAL B 1 221 ? -33.62281 23.87466 -37.72693 1.000 38.83189 248 VAL B N 1
ATOM 4504 C CA . VAL B 1 221 ? -34.14006 24.30839 -36.43395 1.000 41.59223 248 VAL B CA 1
ATOM 4505 C C . VAL B 1 221 ? -34.86021 25.63998 -36.60497 1.000 44.40366 248 VAL B C 1
ATOM 4506 O O . VAL B 1 221 ? -34.25230 26.69719 -36.47165 1.000 46.86369 248 VAL B O 1
ATOM 4510 N N . PRO B 1 222 ? -36.15381 25.58383 -36.94279 1.000 46.26051 249 PRO B N 1
ATOM 4511 C CA . PRO B 1 222 ? -36.99773 26.75247 -37.22201 1.000 47.56732 249 PRO B CA 1
ATOM 4512 C C . PRO B 1 222 ? -37.30090 27.57751 -35.98200 1.000 54.31832 249 PRO B C 1
ATOM 4513 O O . PRO B 1 222 ? -37.26913 27.04200 -34.87308 1.000 55.42948 249 PRO B O 1
ATOM 4517 N N . ALA B 1 223 ? -37.58613 28.86216 -36.17662 1.000 56.70683 250 ALA B N 1
ATOM 4518 C CA . ALA B 1 223 ? -38.04866 29.71894 -35.09581 1.000 59.56498 250 ALA B CA 1
ATOM 4519 C C . ALA B 1 223 ? -39.42782 29.24545 -34.64380 1.000 62.07729 250 ALA B C 1
ATOM 4520 O O . ALA B 1 223 ? -40.14586 28.58315 -35.39478 1.000 60.27496 250 ALA B O 1
ATOM 4522 N N . ALA B 1 224 ? -39.79130 29.56938 -33.40930 1.000 65.24394 251 ALA B N 1
ATOM 4523 C CA . ALA B 1 224 ? -41.07638 29.14659 -32.85979 1.000 66.72635 251 ALA B CA 1
ATOM 4524 C C . ALA B 1 224 ? -42.26761 29.68967 -33.65406 1.000 66.49159 251 ALA B C 1
ATOM 4525 O O . ALA B 1 224 ? -42.28783 30.86077 -34.04686 1.000 66.55567 251 ALA B O 1
ATOM 4527 N N . GLY B 1 225 ? -43.22001 28.81178 -33.95717 1.000 66.58996 252 GLY B N 1
ATOM 4528 C CA . GLY B 1 225 ? -44.44018 29.22636 -34.62555 1.000 66.50000 252 GLY B CA 1
ATOM 4529 C C . GLY B 1 225 ? -44.24615 29.59207 -36.08493 1.000 65.77679 252 GLY B C 1
ATOM 4530 O O . GLY B 1 225 ? -45.14263 30.17451 -36.69889 1.000 66.41537 252 GLY B O 1
ATOM 4531 N N . SER B 1 226 ? -43.09740 29.22335 -36.64862 1.000 62.30825 253 SER B N 1
ATOM 4532 C CA . SER B 1 226 ? -42.75015 29.61285 -38.01400 1.000 57.96713 253 SER B CA 1
ATOM 4533 C C . SER B 1 226 ? -43.82094 29.16804 -39.01015 1.000 54.36149 253 SER B C 1
ATOM 4534 O O . SER B 1 226 ? -44.33239 28.04568 -38.94752 1.000 51.64421 253 SER B O 1
ATOM 4537 N N . VAL B 1 227 ? -44.17530 30.05735 -39.93147 1.000 52.38200 254 VAL B N 1
ATOM 4538 C CA . VAL B 1 227 ? -45.24802 29.74623 -40.86738 1.000 50.17494 254 VAL B CA 1
ATOM 4539 C C . VAL B 1 227 ? -44.74758 28.77271 -41.91369 1.000 44.45128 254 VAL B C 1
ATOM 4540 O O . VAL B 1 227 ? -45.54862 28.11536 -42.56409 1.000 47.06638 254 VAL B O 1
ATOM 4544 N N . THR B 1 228 ? -43.43265 28.71890 -42.11215 1.000 40.70729 255 THR B N 1
ATOM 4545 C CA . THR B 1 228 ? -42.84795 27.72874 -43.01419 1.000 41.51352 255 THR B CA 1
ATOM 4546 C C . THR B 1 228 ? -42.03185 26.70411 -42.22497 1.000 41.32723 255 THR B C 1
ATOM 4547 O O . THR B 1 228 ? -41.57262 26.97353 -41.11164 1.000 41.91384 255 THR B O 1
ATOM 4551 N N . ARG B 1 229 ? -41.88532 25.51868 -42.80313 1.000 38.21020 256 ARG B N 1
ATOM 4552 C CA . ARG B 1 229 ? -41.07562 24.45627 -42.22160 1.000 38.97674 256 ARG B CA 1
ATOM 4553 C C . ARG B 1 229 ? -40.37600 23.66461 -43.31594 1.000 33.21376 256 ARG B C 1
ATOM 4554 O O . ARG B 1 229 ? -41.00990 23.21933 -44.27413 1.000 30.86558 256 ARG B O 1
ATOM 4562 N N . PHE B 1 230 ? -39.06716 23.49345 -43.17555 1.000 32.37868 257 PHE B N 1
ATOM 4563 C CA . PHE B 1 230 ? -38.33249 22.59081 -44.05350 1.000 29.75616 257 PHE B CA 1
ATOM 4564 C C . PHE B 1 230 ? -38.59056 21.16876 -43.57200 1.000 32.15277 257 PHE B C 1
ATOM 4565 O O . PHE B 1 230 ? -38.39152 20.86944 -42.38621 1.000 30.44962 257 PHE B O 1
ATOM 4573 N N . VAL B 1 231 ? -39.04705 20.30308 -44.47768 1.000 31.62524 258 VAL B N 1
ATOM 4574 C CA . VAL B 1 231 ? -39.42230 18.92978 -44.12303 1.000 32.40206 258 VAL B CA 1
ATOM 4575 C C . VAL B 1 231 ? -38.87956 17.94746 -45.14666 1.000 29.61100 258 VAL B C 1
ATOM 4576 O O . VAL B 1 231 ? -39.09662 18.11531 -46.35298 1.000 28.62539 258 VAL B O 1
ATOM 4580 N N . LEU B 1 232 ? -38.17269 16.92390 -44.67397 1.000 27.30591 259 LEU B N 1
ATOM 4581 C CA . LEU B 1 232 ? -37.56569 15.94336 -45.56718 1.000 29.59701 259 LEU B CA 1
ATOM 4582 C C . LEU B 1 232 ? -38.56533 14.87676 -46.02664 1.000 29.50642 259 LEU B C 1
ATOM 4583 O O . LEU B 1 232 ? -39.52735 14.57203 -45.31384 1.000 27.09388 259 LEU B O 1
ATOM 4588 N N . PRO B 1 233 ? -38.32455 14.28294 -47.20444 1.000 27.17956 260 PRO B N 1
ATOM 4589 C CA . PRO B 1 233 ? -39.14350 13.12826 -47.58305 1.000 27.08553 260 PRO B CA 1
ATOM 4590 C C . PRO B 1 233 ? -38.85151 11.95585 -46.66886 1.000 32.23874 260 PRO B C 1
ATOM 4591 O O . PRO B 1 233 ? -37.73498 11.85534 -46.15749 1.000 34.44308 260 PRO B O 1
ATOM 4595 N N . LYS B 1 234 ? -39.81538 11.05704 -46.51694 1.000 32.76629 261 LYS B N 1
ATOM 4596 C CA . LYS B 1 234 ? -39.57872 9.81677 -45.79564 1.000 34.27437 261 LYS B CA 1
ATOM 4597 C C . LYS B 1 234 ? -38.77985 8.83386 -46.62964 1.000 36.28029 261 LYS B C 1
ATOM 4598 O O . LYS B 1 234 ? -37.93440 8.11482 -46.09367 1.000 35.88141 261 LYS B O 1
ATOM 4604 N N . THR B 1 235 ? -39.05588 8.77896 -47.93048 1.000 32.99072 262 THR B N 1
ATOM 4605 C CA . THR B 1 235 ? -38.40329 7.78764 -48.77424 1.000 32.00636 262 THR B CA 1
ATOM 4606 C C . THR B 1 235 ? -37.81338 8.37612 -50.05765 1.000 30.20710 262 THR B C 1
ATOM 4607 O O . THR B 1 235 ? -36.75426 7.93436 -50.50318 1.000 30.07514 262 THR B O 1
ATOM 4611 N N . ASP B 1 236 ? -38.47732 9.37617 -50.63967 1.000 28.85679 263 ASP B N 1
ATOM 4612 C CA . ASP B 1 236 ? -38.06527 9.92735 -51.94015 1.000 24.14143 263 ASP B CA 1
ATOM 4613 C C . ASP B 1 236 ? -36.74548 10.70400 -51.83518 1.000 25.71402 263 ASP B C 1
ATOM 4614 O O . ASP B 1 236 ? -36.37802 11.19807 -50.75998 1.000 26.89114 263 ASP B O 1
ATOM 4619 N N . PRO B 1 237 ? -36.03221 10.84147 -52.95818 1.000 24.59185 264 PRO B N 1
ATOM 4620 C CA . PRO B 1 237 ? -34.74038 11.53504 -52.92259 1.000 24.36913 264 PRO B CA 1
ATOM 4621 C C . PRO B 1 237 ? -34.85790 13.03224 -52.66628 1.000 27.98756 264 PRO B C 1
ATOM 4622 O O . PRO B 1 237 ? -35.85798 13.66887 -53.01845 1.000 27.74805 264 PRO B O 1
ATOM 4626 N N . PHE B 1 238 ? -33.81763 13.60298 -52.08036 1.000 24.64878 265 PHE B N 1
ATOM 4627 C CA . PHE B 1 238 ? -33.72349 15.05568 -52.02205 1.000 24.63814 265 PHE B CA 1
ATOM 4628 C C . PHE B 1 238 ? -32.30117 15.47163 -52.36891 1.000 23.53579 265 PHE B C 1
ATOM 4629 O O . PHE B 1 238 ? -31.40953 14.62830 -52.45306 1.000 26.80864 265 PHE B O 1
ATOM 4637 N N . VAL B 1 239 ? -32.08874 16.76697 -52.59398 1.000 20.90740 266 VAL B N 1
ATOM 4638 C CA . VAL B 1 239 ? -30.78861 17.22853 -53.04932 1.000 20.35898 266 VAL B CA 1
ATOM 4639 C C . VAL B 1 239 ? -29.99308 17.81933 -51.89287 1.000 21.72828 266 VAL B C 1
ATOM 4640 O O . VAL B 1 239 ? -30.54474 18.52371 -51.05976 1.000 23.52305 266 VAL B O 1
ATOM 4644 N N . SER B 1 240 ? -28.70408 17.51338 -51.84882 1.000 22.12365 267 SER B N 1
ATOM 4645 C CA . SER B 1 240 ? -27.80783 18.11812 -50.86501 1.000 21.72601 267 SER B CA 1
ATOM 4646 C C . SER B 1 240 ? -26.39999 18.21905 -51.44422 1.000 21.57722 267 SER B C 1
ATOM 4647 O O . SER B 1 240 ? -26.00881 17.43929 -52.32059 1.000 23.69586 267 SER B O 1
ATOM 4650 N N . TRP B 1 241 ? -25.62701 19.17537 -50.95361 1.000 22.64229 268 TRP B N 1
ATOM 4651 C CA . TRP B 1 241 ? -24.23825 19.29001 -51.36359 1.000 21.97961 268 TRP B CA 1
ATOM 4652 C C . TRP B 1 241 ? -23.46466 20.16327 -50.39580 1.000 20.69587 268 TRP B C 1
ATOM 4653 O O . TRP B 1 241 ? -24.04799 20.91287 -49.60742 1.000 26.33379 268 TRP B O 1
ATOM 4664 N N . ALA B 1 242 ? -22.14876 20.04450 -50.43633 1.000 23.45079 269 ALA B N 1
ATOM 4665 C CA . ALA B 1 242 ? -21.30866 20.95861 -49.69214 1.000 27.65135 269 ALA B CA 1
ATOM 4666 C C . ALA B 1 242 ? -20.96316 22.12562 -50.60710 1.000 29.50879 269 ALA B C 1
ATOM 4667 O O . ALA B 1 242 ? -20.40138 21.93061 -51.69116 1.000 27.69265 269 ALA B O 1
ATOM 4669 N N . GLN B 1 243 ? -21.37090 23.32361 -50.19789 1.000 25.46144 270 GLN B N 1
ATOM 4670 C CA . GLN B 1 243 ? -20.98680 24.54192 -50.89589 1.000 23.87525 270 GLN B CA 1
ATOM 4671 C C . GLN B 1 243 ? -19.46411 24.65586 -50.84161 1.000 29.03193 270 GLN B C 1
ATOM 4672 O O . GLN B 1 243 ? -18.87800 24.55501 -49.76642 1.000 28.99171 270 GLN B O 1
ATOM 4678 N N . ARG B 1 244 ? -18.81703 24.85646 -51.98421 1.000 25.07011 271 ARG B N 1
ATOM 4679 C CA . ARG B 1 244 ? -17.35814 24.84444 -52.00236 1.000 25.83954 271 ARG B CA 1
ATOM 4680 C C . ARG B 1 244 ? -16.74483 26.23124 -51.96089 1.000 28.06108 271 ARG B C 1
ATOM 4681 O O . ARG B 1 244 ? -17.26353 27.18002 -52.55207 1.000 28.38443 271 ARG B O 1
ATOM 4689 N N . ALA B 1 245 ? -15.62174 26.33538 -51.25663 1.000 26.58343 272 ALA B N 1
ATOM 4690 C CA . ALA B 1 245 ? -14.92481 27.60332 -51.10649 1.000 24.91954 272 ALA B CA 1
ATOM 4691 C C . ALA B 1 245 ? -13.42356 27.43374 -51.30501 1.000 24.91852 272 ALA B C 1
ATOM 4692 O O . ALA B 1 245 ? -12.85030 26.38363 -50.98256 1.000 30.37926 272 ALA B O 1
ATOM 4694 N N . ALA B 1 246 ? -12.79737 28.46166 -51.85374 1.000 24.05704 273 ALA B N 1
ATOM 4695 C CA . ALA B 1 246 ? -11.35981 28.45389 -52.09696 1.000 26.71311 273 ALA B CA 1
ATOM 4696 C C . ALA B 1 246 ? -10.78446 29.85391 -52.07539 1.000 28.40824 273 ALA B C 1
ATOM 4697 O O . ALA B 1 246 ? -11.47900 30.83244 -52.37305 1.000 31.26240 273 ALA B O 1
ATOM 4699 N N . ILE B 1 247 ? -9.49790 29.92841 -51.74931 1.000 26.53396 274 ILE B N 1
ATOM 4700 C CA . ILE B 1 247 ? -8.73344 31.15198 -51.79460 1.000 28.01997 274 ILE B CA 1
ATOM 4701 C C . ILE B 1 247 ? -7.93626 31.20893 -53.09612 1.000 29.20018 274 ILE B C 1
ATOM 4702 O O . ILE B 1 247 ? -7.37167 30.19758 -53.52684 1.000 30.45474 274 ILE B O 1
ATOM 4707 N N . PHE B 1 248 ? -7.89621 32.37359 -53.73260 1.000 29.36998 275 PHE B N 1
ATOM 4708 C CA . PHE B 1 248 ? -7.05173 32.50918 -54.91687 1.000 29.27140 275 PHE B CA 1
ATOM 4709 C C . PHE B 1 248 ? -5.59278 32.69657 -54.51787 1.000 33.10218 275 PHE B C 1
ATOM 4710 O O . PHE B 1 248 ? -5.27605 33.40292 -53.55629 1.000 33.24757 275 PHE B O 1
ATOM 4718 N N . LYS B 1 249 ? -4.71092 32.04172 -55.26387 1.000 32.25939 276 LYS B N 1
ATOM 4719 C CA . LYS B 1 249 ? -3.27171 32.17196 -55.08248 1.000 35.64322 276 LYS B CA 1
ATOM 4720 C C . LYS B 1 249 ? -2.85561 33.64221 -55.14410 1.000 36.12762 276 LYS B C 1
ATOM 4721 O O . LYS B 1 249 ? -1.92352 34.07715 -54.45522 1.000 36.78515 276 LYS B O 1
ATOM 4727 N N A GLN B 1 250 ? -3.52824 34.41348 -55.98858 0.529 35.63501 277 GLN B N 1
ATOM 4728 N N B GLN B 1 250 ? -3.58763 34.40344 -55.95124 0.471 35.64912 277 GLN B N 1
ATOM 4729 C CA A GLN B 1 250 ? -3.18759 35.82515 -56.13711 0.529 37.71211 277 GLN B CA 1
ATOM 4730 C CA B GLN B 1 250 ? -3.28516 35.80892 -56.18385 0.471 37.97819 277 GLN B CA 1
ATOM 4731 C C A GLN B 1 250 ? -3.98410 36.75076 -55.21550 0.529 38.01771 277 GLN B C 1
ATOM 4732 C C B GLN B 1 250 ? -3.98923 36.74830 -55.21586 0.471 38.02089 277 GLN B C 1
ATOM 4733 O O A GLN B 1 250 ? -3.98497 37.96262 -55.41561 0.529 38.86787 277 GLN B O 1
ATOM 4734 O O B GLN B 1 250 ? -3.92063 37.96470 -55.37434 0.471 38.86837 277 GLN B O 1
ATOM 4745 N N . ALA B 1 251 ? -4.66352 36.18677 -54.21806 1.000 37.85560 278 ALA B N 1
ATOM 4746 C CA . ALA B 1 251 ? -5.45411 36.99153 -53.27634 1.000 38.10845 278 ALA B CA 1
ATOM 4747 C C . ALA B 1 251 ? -4.62500 38.10500 -52.65124 1.000 39.55953 278 ALA B C 1
ATOM 4748 O O . ALA B 1 251 ? -3.51345 37.85821 -52.17211 1.000 38.94619 278 ALA B O 1
ATOM 4750 N N . LYS B 1 252 ? -5.16861 39.32084 -52.64148 1.000 39.48580 279 LYS B N 1
ATOM 4751 C CA . LYS B 1 252 ? -4.48876 40.44563 -52.01108 1.000 42.09089 279 LYS B CA 1
ATOM 4752 C C . LYS B 1 252 ? -4.50887 40.31130 -50.49453 1.000 40.64466 279 LYS B C 1
ATOM 4753 O O . LYS B 1 252 ? -3.66028 40.87701 -49.81042 1.000 41.21247 279 LYS B O 1
ATOM 4759 N N . HIS B 1 253 ? -5.47800 39.56477 -49.97525 1.000 40.04546 280 HIS B N 1
ATOM 4760 C CA . HIS B 1 253 ? -5.64593 39.43297 -48.52652 1.000 38.94793 280 HIS B CA 1
ATOM 4761 C C . HIS B 1 253 ? -5.68046 37.98502 -48.07361 1.000 34.27104 280 HIS B C 1
ATOM 4762 O O . HIS B 1 253 ? -6.70292 37.50984 -47.59680 1.000 35.25756 280 HIS B O 1
ATOM 4769 N N . PRO B 1 254 ? -4.55016 37.28366 -48.20993 1.000 41.32557 281 PRO B N 1
ATOM 4770 C CA . PRO B 1 254 ? -4.50919 35.84385 -47.93325 1.000 39.19008 281 PRO B CA 1
ATOM 4771 C C . PRO B 1 254 ? -4.79298 35.52852 -46.46596 1.000 35.91387 281 PRO B C 1
ATOM 4772 O O . PRO B 1 254 ? -5.44162 34.53151 -46.17891 1.000 35.96148 281 PRO B O 1
ATOM 4776 N N . GLU B 1 255 ? -4.29995 36.34976 -45.54629 1.000 37.65071 282 GLU B N 1
ATOM 4777 C CA . GLU B 1 255 ? -4.52193 36.05555 -44.13089 1.000 38.06832 282 GLU B CA 1
ATOM 4778 C C . GLU B 1 255 ? -5.97744 36.24235 -43.69748 1.000 37.03907 282 GLU B C 1
ATOM 4779 O O . GLU B 1 255 ? -6.51393 35.43290 -42.94657 1.000 37.36370 282 GLU B O 1
ATOM 4785 N N . SER B 1 256 ? -6.62987 37.29115 -44.18095 1.000 36.70180 283 SER B N 1
ATOM 4786 C CA . SER B 1 256 ? -8.04424 37.47843 -43.88061 1.000 36.70123 283 SER B CA 1
ATOM 4787 C C . SER B 1 256 ? -8.86678 36.37659 -44.55498 1.000 32.54837 283 SER B C 1
ATOM 4788 O O . SER B 1 256 ? -9.87906 35.91791 -44.02175 1.000 31.90697 283 SER B O 1
ATOM 4791 N N . ALA B 1 257 ? -8.41855 35.95218 -45.72666 1.000 31.95166 284 ALA B N 1
ATOM 4792 C CA . ALA B 1 257 ? -9.05764 34.83762 -46.42202 1.000 31.59810 284 ALA B CA 1
ATOM 4793 C C . ALA B 1 257 ? -8.96894 33.56474 -45.58156 1.000 31.84771 284 ALA B C 1
ATOM 4794 O O . ALA B 1 257 ? -9.95259 32.84656 -45.42655 1.000 29.76302 284 ALA B O 1
ATOM 4796 N N . LYS B 1 258 ? -7.77968 33.30957 -45.04066 1.000 33.70744 285 LYS B N 1
ATOM 4797 C CA . LYS B 1 258 ? -7.54196 32.14567 -44.19304 1.000 32.14790 285 LYS B CA 1
ATOM 4798 C C . LYS B 1 258 ? -8.42174 32.20332 -42.94759 1.000 30.74603 285 LYS B C 1
ATOM 4799 O O . LYS B 1 258 ? -8.94473 31.18881 -42.49582 1.000 30.10261 285 LYS B O 1
ATOM 4805 N N . LEU B 1 259 ? -8.59471 33.40516 -42.41348 1.000 33.27433 286 LEU B N 1
ATOM 4806 C CA . LEU B 1 259 ? -9.45363 33.61062 -41.25151 1.000 32.86338 286 LEU B CA 1
ATOM 4807 C C . LEU B 1 259 ? -10.88669 33.24736 -41.59114 1.000 32.95252 286 LEU B C 1
ATOM 4808 O O . LEU B 1 259 ? -11.59298 32.62855 -40.79675 1.000 33.24365 286 LEU B O 1
ATOM 4813 N N . TYR B 1 260 ? -11.32448 33.65182 -42.78062 1.000 30.18735 287 TYR B N 1
ATOM 4814 C CA . TYR B 1 260 ? -12.68544 33.36641 -43.21290 1.000 29.13714 287 TYR B CA 1
ATOM 4815 C C . TYR B 1 260 ? -12.90805 31.86721 -43.35610 1.000 29.93459 287 TYR B C 1
ATOM 4816 O O . TYR B 1 260 ? -13.89561 31.33540 -42.85153 1.000 30.52816 287 TYR B O 1
ATOM 4825 N N . LEU B 1 261 ? -11.99585 31.17216 -44.03087 1.000 31.39522 288 LEU B N 1
ATOM 4826 C CA . LEU B 1 261 ? -12.17040 29.72923 -44.20938 1.000 31.91747 288 LEU B CA 1
ATOM 4827 C C . LEU B 1 261 ? -12.07414 28.97564 -42.87926 1.000 29.79570 288 LEU B C 1
ATOM 4828 O O . LEU B 1 261 ? -12.83257 28.03693 -42.64569 1.000 27.34070 288 LEU B O 1
ATOM 4833 N N . SER B 1 262 ? -11.12390 29.35951 -42.03138 1.000 33.64453 289 SER B N 1
ATOM 4834 C CA . SER B 1 262 ? -11.00733 28.71716 -40.72538 1.000 34.92921 289 SER B CA 1
ATOM 4835 C C . SER B 1 262 ? -12.23559 29.00391 -39.85246 1.000 35.54925 289 SER B C 1
ATOM 4836 O O . SER B 1 262 ? -12.70013 28.13107 -39.13433 1.000 33.99311 289 SER B O 1
ATOM 4839 N N . TRP B 1 263 ? -12.75887 30.22666 -39.91811 1.000 34.66809 290 TRP B N 1
ATOM 4840 C CA . TRP B 1 263 ? -13.99817 30.56208 -39.22011 1.000 32.52492 290 TRP B CA 1
ATOM 4841 C C . TRP B 1 263 ? -15.20210 29.75221 -39.73670 1.000 31.05193 290 TRP B C 1
ATOM 4842 O O . TRP B 1 263 ? -16.04176 29.30240 -38.93988 1.000 32.16795 290 TRP B O 1
ATOM 4853 N N . LEU B 1 264 ? -15.29320 29.54694 -41.04976 1.000 29.47293 291 LEU B N 1
ATOM 4854 C CA . LEU B 1 264 ? -16.38752 28.74506 -41.58496 1.000 25.90637 291 LEU B CA 1
ATOM 4855 C C . LEU B 1 264 ? -16.43659 27.35159 -40.94902 1.000 27.01661 291 LEU B C 1
ATOM 4856 O O . LEU B 1 264 ? -17.51097 26.84193 -40.64011 1.000 28.30619 291 LEU B O 1
ATOM 4861 N N . LEU B 1 265 ? -15.26736 26.74989 -40.75324 1.000 28.32818 292 LEU B N 1
ATOM 4862 C CA . LEU B 1 265 ? -15.18222 25.37535 -40.25932 1.000 28.35769 292 LEU B CA 1
ATOM 4863 C C . LEU B 1 265 ? -15.30097 25.28969 -38.73910 1.000 31.37646 292 LEU B C 1
ATOM 4864 O O . LEU B 1 265 ? -15.31663 24.19779 -38.18160 1.000 31.86243 292 LEU B O 1
ATOM 4869 N N . ASP B 1 266 ? -15.34873 26.42849 -38.06455 1.000 30.49291 293 ASP B N 1
ATOM 4870 C CA . ASP B 1 266 ? -15.39802 26.38740 -36.60243 1.000 33.21682 293 ASP B CA 1
ATOM 4871 C C . ASP B 1 266 ? -16.69706 25.73294 -36.14650 1.000 33.33948 293 ASP B C 1
ATOM 4872 O O . ASP B 1 266 ? -17.75260 25.96510 -36.73173 1.000 31.23777 293 ASP B O 1
ATOM 4877 N N . PRO B 1 267 ? -16.63175 24.89186 -35.10067 1.000 35.45748 294 PRO B N 1
ATOM 4878 C CA . PRO B 1 267 ? -17.88678 24.24621 -34.70973 1.000 34.98880 294 PRO B CA 1
ATOM 4879 C C . PRO B 1 267 ? -19.03572 25.22365 -34.41619 1.000 35.29261 294 PRO B C 1
ATOM 4880 O O . PRO B 1 267 ? -20.16262 24.90225 -34.78920 1.000 35.63810 294 PRO B O 1
ATOM 4884 N N . GLN B 1 268 ? -18.77085 26.38319 -33.80615 1.000 37.39355 295 GLN B N 1
ATOM 4885 C CA . GLN B 1 268 ? -19.85249 27.33572 -33.53340 1.000 39.19458 295 GLN B CA 1
ATOM 4886 C C . GLN B 1 268 ? -20.48422 27.88918 -34.80296 1.000 37.63037 295 GLN B C 1
ATOM 4887 O O . GLN B 1 268 ? -21.70058 28.06035 -34.87299 1.000 38.75814 295 GLN B O 1
ATOM 4893 N N . THR B 1 269 ? -19.66087 28.18631 -35.79877 1.000 37.65578 296 THR B N 1
ATOM 4894 C CA . THR B 1 269 ? -20.17692 28.64747 -37.08105 1.000 34.16578 296 THR B CA 1
ATOM 4895 C C . THR B 1 269 ? -21.01923 27.55493 -37.71067 1.000 33.43676 296 THR B C 1
ATOM 4896 O O . THR B 1 269 ? -22.08390 27.81901 -38.26261 1.000 33.12364 296 THR B O 1
ATOM 4900 N N . GLN B 1 270 ? -20.53546 26.32260 -37.61751 1.000 32.60140 297 GLN B N 1
ATOM 4901 C CA . GLN B 1 270 ? -21.22209 25.19618 -38.22527 1.000 34.95426 297 GLN B CA 1
ATOM 4902 C C . GLN B 1 270 ? -22.56395 24.92246 -37.53645 1.000 37.57455 297 GLN B C 1
ATOM 4903 O O . GLN B 1 270 ? -23.46105 24.35332 -38.16070 1.000 38.51694 297 GLN B O 1
ATOM 4909 N N . THR B 1 271 ? -22.70737 25.31269 -36.26343 1.000 37.27382 298 THR B N 1
ATOM 4910 C CA . THR B 1 271 ? -23.96066 25.05142 -35.54127 1.000 38.11043 298 THR B CA 1
ATOM 4911 C C . THR B 1 271 ? -24.87332 26.27024 -35.34326 1.000 40.41872 298 THR B C 1
ATOM 4912 O O . THR B 1 271 ? -26.09896 26.13264 -35.32598 1.000 42.89255 298 THR B O 1
ATOM 4916 N N . GLN B 1 272 ? -24.29448 27.45903 -35.22349 1.000 35.71308 299 GLN B N 1
ATOM 4917 C CA . GLN B 1 272 ? -25.09059 28.65592 -34.92678 1.000 36.19616 299 GLN B CA 1
ATOM 4918 C C . GLN B 1 272 ? -25.31058 29.59603 -36.10329 1.000 38.52566 299 GLN B C 1
ATOM 4919 O O . GLN B 1 272 ? -26.21306 30.43096 -36.05899 1.000 38.93239 299 GLN B O 1
ATOM 4925 N N . VAL B 1 273 ? -24.47706 29.50194 -37.13180 1.000 37.91335 300 VAL B N 1
ATOM 4926 C CA . VAL B 1 273 ? -24.60304 30.43244 -38.25190 1.000 38.64582 300 VAL B CA 1
ATOM 4927 C C . VAL B 1 273 ? -25.16365 29.71403 -39.47134 1.000 37.74784 300 VAL B C 1
ATOM 4928 O O . VAL B 1 273 ? -26.19791 30.09996 -40.01942 1.000 36.68287 300 VAL B O 1
ATOM 4932 N N . SER B 1 274 ? -24.48802 28.64096 -39.86744 1.000 38.16105 301 SER B N 1
ATOM 4933 C CA . SER B 1 274 ? -24.98275 27.74518 -40.90690 1.000 36.24682 301 SER B CA 1
ATOM 4934 C C . SER B 1 274 ? -26.30635 27.13000 -40.43846 1.000 34.99985 301 SER B C 1
ATOM 4935 O O . SER B 1 274 ? -26.39251 26.64808 -39.31272 1.000 35.07598 301 SER B O 1
ATOM 4938 N N . ARG B 1 275 ? -27.34206 27.14221 -41.27882 1.000 32.25946 302 ARG B N 1
ATOM 4939 C CA . ARG B 1 275 ? -28.66916 26.73695 -40.79726 1.000 33.54733 302 ARG B CA 1
ATOM 4940 C C . ARG B 1 275 ? -29.05717 25.30108 -41.14540 1.000 29.77671 302 ARG B C 1
ATOM 4941 O O . ARG B 1 275 ? -30.11423 24.82252 -40.73612 1.000 29.37913 302 ARG B O 1
ATOM 4949 N N . MET B 1 276 ? -28.20161 24.61119 -41.88764 1.000 27.16371 303 MET B N 1
ATOM 4950 C CA . MET B 1 276 ? -28.45851 23.21996 -42.20493 1.000 28.35401 303 MET B CA 1
ATOM 4951 C C . MET B 1 276 ? -27.31468 22.34058 -41.67767 1.000 30.31096 303 MET B C 1
ATOM 4952 O O . MET B 1 276 ? -26.87101 22.52032 -40.53522 1.000 32.68350 303 MET B O 1
ATOM 4957 N N . TRP B 1 277 ? -26.88833 21.34942 -42.45361 1.000 29.83371 304 TRP B N 1
ATOM 4958 C CA . TRP B 1 277 ? -25.89215 20.38549 -41.97502 1.000 28.78517 304 TRP B CA 1
ATOM 4959 C C . TRP B 1 277 ? -24.45861 20.89369 -41.96242 1.000 27.57914 304 TRP B C 1
ATOM 4960 O O . TRP B 1 277 ? -24.12366 21.88530 -42.60280 1.000 30.16673 304 TRP B O 1
ATOM 4971 N N . SER B 1 278 ? -23.61768 20.20053 -41.20612 1.000 29.33876 305 SER B N 1
ATOM 4972 C CA . SER B 1 278 ? -22.20642 20.52488 -41.10206 1.000 27.81521 305 SER B CA 1
ATOM 4973 C C . SER B 1 278 ? -21.35841 19.61137 -41.98815 1.000 27.76706 305 SER B C 1
ATOM 4974 O O . SER B 1 278 ? -21.71032 18.45282 -42.22208 1.000 30.44081 305 SER B O 1
ATOM 4977 N N . VAL B 1 279 ? -20.22355 20.12673 -42.44791 1.000 28.18815 306 VAL B N 1
ATOM 4978 C CA . VAL B 1 279 ? -19.26103 19.31875 -43.19164 1.000 31.18146 306 VAL B CA 1
ATOM 4979 C C . VAL B 1 279 ? -18.32018 18.50693 -42.27721 1.000 31.85648 306 VAL B C 1
ATOM 4980 O O . VAL B 1 279 ? -17.51054 17.71899 -42.76835 1.000 29.34975 306 VAL B O 1
ATOM 4984 N N . ARG B 1 280 ? -18.40623 18.72067 -40.96123 1.000 31.28465 307 ARG B N 1
ATOM 4985 C CA . ARG B 1 280 ? -17.46394 18.09957 -40.01342 1.000 30.91993 307 ARG B CA 1
ATOM 4986 C C . ARG B 1 280 ? -17.99453 16.82257 -39.36925 1.000 31.52562 307 ARG B C 1
ATOM 4987 O O . ARG B 1 280 ? -19.18047 16.71327 -39.06977 1.000 31.69338 307 ARG B O 1
ATOM 4995 N N . THR B 1 281 ? -17.10003 15.86086 -39.16160 1.000 33.51982 308 THR B N 1
ATOM 4996 C CA . THR B 1 281 ? -17.47727 14.57493 -38.58991 1.000 31.21815 308 THR B CA 1
ATOM 4997 C C . THR B 1 281 ? -17.62573 14.64286 -37.08047 1.000 33.78521 308 THR B C 1
ATOM 4998 O O . THR B 1 281 ? -18.21959 13.74570 -36.48182 1.000 36.74525 308 THR B O 1
ATOM 5002 N N . ASP B 1 282 ? -17.07532 15.68758 -36.46394 1.000 31.43893 309 ASP B N 1
ATOM 5003 C CA . ASP B 1 282 ? -17.11400 15.79540 -34.99574 1.000 32.95589 309 ASP B CA 1
ATOM 5004 C C . ASP B 1 282 ? -18.11455 16.84312 -34.49917 1.000 34.83047 309 ASP B C 1
ATOM 5005 O O . ASP B 1 282 ? -18.11275 17.22002 -33.32415 1.000 36.65330 309 ASP B O 1
ATOM 5010 N N . VAL B 1 283 ? -18.97442 17.29356 -35.40314 1.000 33.95938 310 VAL B N 1
ATOM 5011 C CA . VAL B 1 283 ? -20.05501 18.22165 -35.08838 1.000 34.93028 310 VAL B CA 1
ATOM 5012 C C . VAL B 1 283 ? -21.38152 17.47645 -35.11818 1.000 34.15875 310 VAL B C 1
ATOM 5013 O O . VAL B 1 283 ? -21.73885 16.88316 -36.13300 1.000 31.91476 310 VAL B O 1
ATOM 5017 N N . ALA B 1 284 ? -22.10153 17.48439 -33.99816 1.000 34.51296 311 ALA B N 1
ATOM 5018 C CA . ALA B 1 284 ? -23.34624 16.73453 -33.92264 1.000 33.20477 311 ALA B CA 1
ATOM 5019 C C . ALA B 1 284 ? -24.37845 17.29592 -34.88483 1.000 33.94334 311 ALA B C 1
ATOM 5020 O O . ALA B 1 284 ? -24.50439 18.51345 -35.04837 1.000 34.30995 311 ALA B O 1
ATOM 5022 N N . PRO B 1 285 ? -25.11289 16.39831 -35.55585 1.000 32.84538 312 PRO B N 1
ATOM 5023 C CA . PRO B 1 285 ? -26.23401 16.88360 -36.35832 1.000 32.69821 312 PRO B CA 1
ATOM 5024 C C . PRO B 1 285 ? -27.23577 17.57586 -35.44210 1.000 31.72514 312 PRO B C 1
ATOM 5025 O O . PRO B 1 285 ? -27.26295 17.25720 -34.24325 1.000 31.14113 312 PRO B O 1
ATOM 5029 N N . PRO B 1 286 ? -28.03007 18.52472 -35.97005 1.000 35.52921 313 PRO B N 1
ATOM 5030 C CA . PRO B 1 286 ? -29.01075 19.15179 -35.07051 1.000 39.09195 313 PRO B CA 1
ATOM 5031 C C . PRO B 1 286 ? -29.94648 18.09687 -34.52274 1.000 36.91062 313 PRO B C 1
ATOM 5032 O O . PRO B 1 286 ? -30.22150 17.11803 -35.22690 1.000 32.67683 313 PRO B O 1
ATOM 5036 N N . ALA B 1 287 ? -30.41985 18.29407 -33.29381 1.000 33.39547 314 ALA B N 1
ATOM 5037 C CA . ALA B 1 287 ? -31.25240 17.30498 -32.62291 1.000 36.28474 314 ALA B CA 1
ATOM 5038 C C . ALA B 1 287 ? -32.41316 16.87813 -33.51026 1.000 35.78208 314 ALA B C 1
ATOM 5039 O O . ALA B 1 287 ? -33.12531 17.71602 -34.06353 1.000 34.55728 314 ALA B O 1
ATOM 5041 N N . GLY B 1 288 ? -32.59717 15.56872 -33.62554 1.000 34.97752 315 GLY B N 1
ATOM 5042 C CA . GLY B 1 288 ? -33.65194 15.01558 -34.45549 1.000 34.71996 315 GLY B CA 1
ATOM 5043 C C . GLY B 1 288 ? -33.17198 14.61372 -35.83782 1.000 35.11221 315 GLY B C 1
ATOM 5044 O O . GLY B 1 288 ? -33.90715 13.97195 -36.58382 1.000 38.47701 315 GLY B O 1
ATOM 5045 N N . TYR B 1 289 ? -31.93452 14.96753 -36.17317 1.000 33.10251 316 TYR B N 1
ATOM 5046 C CA . TYR B 1 289 ? -31.38733 14.68504 -37.50772 1.000 29.00449 316 TYR B CA 1
ATOM 5047 C C . TYR B 1 289 ? -30.14356 13.80748 -37.45164 1.000 29.60136 316 TYR B C 1
ATOM 5048 O O . TYR B 1 289 ? -29.55620 13.60125 -36.39036 1.000 29.49914 316 TYR B O 1
ATOM 5057 N N . LYS B 1 290 ? -29.78558 13.26091 -38.60709 1.000 30.74714 317 LYS B N 1
ATOM 5058 C CA . LYS B 1 290 ? -28.54817 12.51780 -38.79340 1.000 31.85538 317 LYS B CA 1
ATOM 5059 C C . LYS B 1 290 ? -27.52531 13.37243 -39.53857 1.000 29.19117 317 LYS B C 1
ATOM 5060 O O . LYS B 1 290 ? -27.86003 14.45499 -40.03422 1.000 28.37158 317 LYS B O 1
ATOM 5066 N N . HIS B 1 291 ? -26.28694 12.88644 -39.64449 1.000 28.98451 318 HIS B N 1
ATOM 5067 C CA . HIS B 1 291 ? -25.30311 13.52780 -40.52562 1.000 28.15635 318 HIS B CA 1
ATOM 5068 C C . HIS B 1 291 ? -25.84789 13.43954 -41.93673 1.000 26.62083 318 HIS B C 1
ATOM 5069 O O . HIS B 1 291 ? -26.61162 12.53152 -42.22731 1.000 27.71860 318 HIS B O 1
ATOM 5076 N N . ILE B 1 292 ? -25.48690 14.37809 -42.81011 1.000 25.57597 319 ILE B N 1
ATOM 5077 C CA . ILE B 1 292 ? -26.03625 14.35583 -44.16223 1.000 25.46844 319 ILE B CA 1
ATOM 5078 C C . ILE B 1 292 ? -25.64232 13.06503 -44.89219 1.000 28.03842 319 ILE B C 1
ATOM 5079 O O . ILE B 1 292 ? -26.42013 12.55838 -45.70012 1.000 29.11539 319 ILE B O 1
ATOM 5084 N N . TRP B 1 293 ? -24.46308 12.52026 -44.58855 1.000 26.53674 320 TRP B N 1
ATOM 5085 C CA . TRP B 1 293 ? -23.99588 11.30012 -45.25077 1.000 28.36525 320 TRP B CA 1
ATOM 5086 C C . TRP B 1 293 ? -24.63568 10.02198 -44.71715 1.000 29.42511 320 TRP B C 1
ATOM 5087 O O . TRP B 1 293 ? -24.29729 8.91910 -45.16732 1.000 31.72502 320 TRP B O 1
ATOM 5098 N N . GLU B 1 294 ? -25.56644 10.15890 -43.77094 1.000 27.82474 321 GLU B N 1
ATOM 5099 C CA . GLU B 1 294 ? -26.25809 9.00619 -43.21772 1.000 26.33750 321 GLU B CA 1
ATOM 5100 C C . GLU B 1 294 ? -27.67401 8.85205 -43.79271 1.000 25.27970 321 GLU B C 1
ATOM 5101 O O . GLU B 1 294 ? -28.39054 7.91257 -43.43658 1.000 29.01776 321 GLU B O 1
ATOM 5107 N N . TYR B 1 295 ? -28.06470 9.73734 -44.70812 1.000 26.65528 322 TYR B N 1
ATOM 5108 C CA . TYR B 1 295 ? -29.38258 9.62528 -45.33782 1.000 24.27430 322 TYR B CA 1
ATOM 5109 C C . TYR B 1 295 ? -29.30192 8.78270 -46.59840 1.000 26.42249 322 TYR B C 1
ATOM 5110 O O . TYR B 1 295 ? -28.57000 9.11714 -47.52334 1.000 27.15558 322 TYR B O 1
ATOM 5119 N N . SER B 1 296 ? -30.08713 7.71527 -46.65556 1.000 27.31934 323 SER B N 1
ATOM 5120 C CA . SER B 1 296 ? -30.05553 6.85536 -47.83730 1.000 29.59155 323 SER B CA 1
ATOM 5121 C C . SER B 1 296 ? -30.72502 7.51438 -49.04806 1.000 28.54491 323 SER B C 1
ATOM 5122 O O . SER B 1 296 ? -30.52455 7.06600 -50.17994 1.000 30.03369 323 SER B O 1
ATOM 5125 N N . ASN B 1 297 ? -31.52928 8.55478 -48.82413 1.000 24.60694 324 ASN B N 1
ATOM 5126 C CA . ASN B 1 297 ? -32.23617 9.21047 -49.93892 1.000 26.21441 324 ASN B CA 1
ATOM 5127 C C . ASN B 1 297 ? -31.62877 10.54682 -50.38548 1.000 25.75466 324 ASN B C 1
ATOM 5128 O O . ASN B 1 297 ? -32.30439 11.36629 -51.00611 1.000 26.39617 324 ASN B O 1
ATOM 5133 N N . THR B 1 298 ? -30.34952 10.75636 -50.08125 1.000 21.34367 325 THR B N 1
ATOM 5134 C CA . THR B 1 298 ? -29.58566 11.83903 -50.68478 1.000 23.84447 325 THR B CA 1
ATOM 5135 C C . THR B 1 298 ? -28.12502 11.39711 -50.82646 1.000 27.94684 325 THR B C 1
ATOM 5136 O O . THR B 1 298 ? -27.68641 10.46418 -50.17041 1.000 28.24718 325 THR B O 1
ATOM 5140 N N . ARG B 1 299 ? -27.39694 12.03488 -51.74030 1.000 27.56042 326 ARG B N 1
ATOM 5141 C CA . ARG B 1 299 ? -26.00182 11.69715 -51.98560 1.000 27.85717 326 ARG B CA 1
ATOM 5142 C C . ARG B 1 299 ? -25.29871 12.97404 -52.44190 1.000 28.12732 326 ARG B C 1
ATOM 5143 O O . ARG B 1 299 ? -25.35489 13.30533 -53.62241 1.000 26.45152 326 ARG B O 1
ATOM 5151 N N . PRO B 1 300 ? -24.64138 13.70654 -51.52486 1.000 25.17175 327 PRO B N 1
ATOM 5152 C CA . PRO B 1 300 ? -23.94869 14.94355 -51.92882 1.000 25.70452 327 PRO B CA 1
ATOM 5153 C C . PRO B 1 300 ? -22.99858 14.75002 -53.10686 1.000 27.03966 327 PRO B C 1
ATOM 5154 O O . PRO B 1 300 ? -22.88311 15.62143 -53.97335 1.000 26.27375 327 PRO B O 1
ATOM 5158 N N . GLN B 1 301 ? -22.31881 13.61037 -53.13258 1.000 27.43570 328 GLN B N 1
ATOM 5159 C CA . GLN B 1 301 ? -21.37477 13.33335 -54.19990 1.000 26.93745 328 GLN B CA 1
ATOM 5160 C C . GLN B 1 301 ? -22.07832 13.19248 -55.55340 1.000 26.61335 328 GLN B C 1
ATOM 5161 O O . GLN B 1 301 ? -21.47764 13.46559 -56.58910 1.000 24.76063 328 GLN B O 1
ATOM 5167 N N . ALA B 1 302 ? -23.34027 12.77027 -55.54105 1.000 23.76089 329 ALA B N 1
ATOM 5168 C CA . ALA B 1 302 ? -24.09105 12.58541 -56.79419 1.000 24.16179 329 ALA B CA 1
ATOM 5169 C C . ALA B 1 302 ? -24.31368 13.92276 -57.49413 1.000 22.16745 329 ALA B C 1
ATOM 5170 O O . ALA B 1 302 ? -24.30836 13.99636 -58.73111 1.000 23.40028 329 ALA B O 1
ATOM 5172 N N . PHE B 1 303 ? -24.50484 14.98644 -56.71800 1.000 21.49849 330 PHE B N 1
ATOM 5173 C CA . PHE B 1 303 ? -24.63843 16.31068 -57.30978 1.000 22.50221 330 PHE B CA 1
ATOM 5174 C C . PHE B 1 303 ? -23.30651 16.73430 -57.92350 1.000 26.34201 330 PHE B C 1
ATOM 5175 O O . PHE B 1 303 ? -23.26898 17.29027 -59.01780 1.000 25.02755 330 PHE B O 1
ATOM 5183 N N . ALA B 1 304 ? -22.20523 16.48426 -57.21414 1.000 24.58439 331 ALA B N 1
ATOM 5184 C CA . ALA B 1 304 ? -20.89604 16.82000 -57.76192 1.000 24.43851 331 ALA B CA 1
ATOM 5185 C C . ALA B 1 304 ? -20.63401 16.04393 -59.05177 1.000 24.60588 331 ALA B C 1
ATOM 5186 O O . ALA B 1 304 ? -20.11087 16.58577 -60.02294 1.000 28.29921 331 ALA B O 1
ATOM 5188 N N . ASP B 1 305 ? -20.98618 14.76452 -59.05730 1.000 24.06487 332 ASP B N 1
ATOM 5189 C CA . ASP B 1 305 ? -20.79955 13.94691 -60.25654 1.000 25.65582 332 ASP B CA 1
ATOM 5190 C C . ASP B 1 305 ? -21.68964 14.42654 -61.41185 1.000 25.04914 332 ASP B C 1
ATOM 5191 O O . ASP B 1 305 ? -21.25656 14.47298 -62.57009 1.000 25.20030 332 ASP B O 1
ATOM 5196 N N . PHE B 1 306 ? -22.93417 14.76069 -61.09976 1.000 21.93927 333 PHE B N 1
ATOM 5197 C CA . PHE B 1 306 ? -23.85725 15.34667 -62.08638 1.000 24.42545 333 PHE B CA 1
ATOM 5198 C C . PHE B 1 306 ? -23.24709 16.59609 -62.73426 1.000 26.05268 333 PHE B C 1
ATOM 5199 O O . PHE B 1 306 ? -23.19763 16.71750 -63.97197 1.000 21.86127 333 PHE B O 1
ATOM 5207 N N . MET B 1 307 ? -22.72991 17.49568 -61.90064 1.000 24.46692 334 MET B N 1
ATOM 5208 C CA . MET B 1 307 ? -22.22213 18.79067 -62.35426 1.000 23.71223 334 MET B CA 1
ATOM 5209 C C . MET B 1 307 ? -20.94709 18.72823 -63.18777 1.000 23.34423 334 MET B C 1
ATOM 5210 O O . MET B 1 307 ? -20.62848 19.68243 -63.89046 1.000 24.52944 334 MET B O 1
ATOM 5215 N N . SER B 1 308 ? -20.20855 17.62675 -63.10858 1.000 22.43862 335 SER B N 1
ATOM 5216 C CA . SER B 1 308 ? -18.96014 17.50379 -63.85878 1.000 26.55784 335 SER B CA 1
ATOM 5217 C C . SER B 1 308 ? -19.18224 17.28725 -65.36272 1.000 28.71828 335 SER B C 1
ATOM 5218 O O . SER B 1 308 ? -18.29504 17.57457 -66.15664 1.000 28.42341 335 SER B O 1
ATOM 5221 N N . ASP B 1 309 ? -20.34698 16.75993 -65.73455 1.000 26.58567 336 ASP B N 1
ATOM 5222 C CA . ASP B 1 309 ? -20.64497 16.43518 -67.13699 1.000 25.64219 336 ASP B CA 1
ATOM 5223 C C . ASP B 1 309 ? -21.57450 17.49880 -67.71301 1.000 23.75251 336 ASP B C 1
ATOM 5224 O O . ASP B 1 309 ? -22.79682 17.34994 -67.67019 1.000 25.09914 336 ASP B O 1
ATOM 5229 N N . ARG B 1 310 ? -21.00131 18.57324 -68.24346 1.000 25.19776 337 ARG B N 1
ATOM 5230 C CA . ARG B 1 310 ? -21.80085 19.73245 -68.62332 1.000 25.08925 337 ARG B CA 1
ATOM 5231 C C . ARG B 1 310 ? -22.76883 19.42394 -69.77752 1.000 22.62255 337 ARG B C 1
ATOM 5232 O O . ARG B 1 310 ? -23.86402 19.98788 -69.84317 1.000 23.33202 337 ARG B O 1
ATOM 5240 N N . GLY B 1 311 ? -22.36446 18.53535 -70.68167 1.000 25.61468 338 GLY B N 1
ATOM 5241 C CA . GLY B 1 311 ? -23.21335 18.13293 -71.79759 1.000 25.55777 338 GLY B CA 1
ATOM 5242 C C . GLY B 1 311 ? -24.45062 17.40607 -71.31205 1.000 23.35097 338 GLY B C 1
ATOM 5243 O O . GLY B 1 311 ? -25.56139 17.65378 -71.78604 1.000 24.84749 338 GLY B O 1
ATOM 5244 N N . ALA B 1 312 ? -24.27161 16.51415 -70.34047 1.000 22.26865 339 ALA B N 1
ATOM 5245 C CA . ALA B 1 312 ? -25.39923 15.78787 -69.78788 1.000 23.08227 339 ALA B CA 1
ATOM 5246 C C . ALA B 1 312 ? -26.32182 16.73399 -69.02340 1.000 23.16183 339 ALA B C 1
ATOM 5247 O O . ALA B 1 312 ? -27.54898 16.62656 -69.10186 1.000 23.06886 339 ALA B O 1
ATOM 5249 N N . VAL B 1 313 ? -25.73985 17.65724 -68.26297 1.000 22.00661 340 VAL B N 1
ATOM 5250 C CA . VAL B 1 313 ? -26.56341 18.63188 -67.57695 1.000 21.38826 340 VAL B CA 1
ATOM 5251 C C . VAL B 1 313 ? -27.36033 19.48290 -68.56997 1.000 21.00025 340 VAL B C 1
ATOM 5252 O O . VAL B 1 313 ? -28.56412 19.68616 -68.38938 1.000 21.49408 340 VAL B O 1
ATOM 5256 N N . GLU B 1 314 ? -26.68939 19.95419 -69.61917 1.000 23.83750 341 GLU B N 1
ATOM 5257 C CA . GLU B 1 314 ? -27.33342 20.77474 -70.65459 1.000 22.67692 341 GLU B CA 1
ATOM 5258 C C . GLU B 1 314 ? -28.50348 20.03916 -71.32964 1.000 21.13932 341 GLU B C 1
ATOM 5259 O O . GLU B 1 314 ? -29.58045 20.60012 -71.47840 1.000 24.69328 341 GLU B O 1
ATOM 5265 N N . ARG B 1 315 ? -28.29993 18.77881 -71.69796 1.000 24.10713 342 ARG B N 1
ATOM 5266 C CA . ARG B 1 315 ? -29.35404 18.01698 -72.36314 1.000 24.91658 342 ARG B CA 1
ATOM 5267 C C . ARG B 1 315 ? -30.55359 17.82682 -71.45399 1.000 25.68214 342 ARG B C 1
ATOM 5268 O O . ARG B 1 315 ? -31.68749 17.89033 -71.91744 1.000 25.43956 342 ARG B O 1
ATOM 5276 N N . PHE B 1 316 ? -30.31572 17.60439 -70.15707 1.000 22.12834 343 PHE B N 1
ATOM 5277 C CA . PHE B 1 316 ? -31.41944 17.46428 -69.22746 1.000 23.31343 343 PHE B CA 1
ATOM 5278 C C . PHE B 1 316 ? -32.09148 18.81814 -68.97974 1.000 23.06242 343 PHE B C 1
ATOM 5279 O O . PHE B 1 316 ? -33.31877 18.90868 -68.93826 1.000 23.39290 343 PHE B O 1
ATOM 5287 N N . ARG B 1 317 ? -31.29861 19.87521 -68.85055 1.000 23.35542 344 ARG B N 1
ATOM 5288 C CA . ARG B 1 317 ? -31.87150 21.20781 -68.64245 1.000 23.45284 344 ARG B CA 1
ATOM 5289 C C . ARG B 1 317 ? -32.79072 21.61251 -69.79887 1.000 23.77222 344 ARG B C 1
ATOM 5290 O O . ARG B 1 317 ? -33.89466 22.12009 -69.59712 1.000 24.90130 344 ARG B O 1
ATOM 5298 N N . ALA B 1 318 ? -32.31898 21.38139 -71.01311 1.000 23.66809 345 ALA B N 1
ATOM 5299 C CA . ALA B 1 318 ? -33.06099 21.79391 -72.19423 1.000 22.80087 345 ALA B CA 1
ATOM 5300 C C . ALA B 1 318 ? -34.39306 21.04570 -72.28862 1.000 23.58686 345 ALA B C 1
ATOM 5301 O O . ALA B 1 318 ? -35.41917 21.61339 -72.66369 1.000 25.20076 345 ALA B O 1
ATOM 5303 N N . GLN B 1 319 ? -34.38579 19.76412 -71.94621 1.000 22.50436 346 GLN B N 1
ATOM 5304 C CA . GLN B 1 319 ? -35.63090 19.01967 -71.89976 1.000 22.99481 346 GLN B CA 1
ATOM 5305 C C . GLN B 1 319 ? -36.58920 19.57514 -70.83349 1.000 23.22012 346 GLN B C 1
ATOM 5306 O O . GLN B 1 319 ? -37.79795 19.70396 -71.05702 1.000 23.21576 346 GLN B O 1
ATOM 5312 N N . MET B 1 320 ? -36.06216 19.91336 -69.66096 1.000 24.47742 347 MET B N 1
ATOM 5313 C CA . MET B 1 320 ? -36.90633 20.51730 -68.64199 1.000 21.93087 347 MET B CA 1
ATOM 5314 C C . MET B 1 320 ? -37.47674 21.84308 -69.13043 1.000 22.07202 347 MET B C 1
ATOM 5315 O O . MET B 1 320 ? -38.60600 22.18072 -68.79536 1.000 26.52384 347 MET B O 1
ATOM 5320 N N . SER B 1 321 ? -36.70468 22.57728 -69.93271 1.000 25.82292 348 SER B N 1
ATOM 5321 C CA . SER B 1 321 ? -37.17314 23.86007 -70.45983 1.000 25.02454 348 SER B CA 1
ATOM 5322 C C . SER B 1 321 ? -38.43874 23.69609 -71.29309 1.000 24.45798 348 SER B C 1
ATOM 5323 O O . SER B 1 321 ? -39.30485 24.56103 -71.27564 1.000 25.36253 348 SER B O 1
ATOM 5326 N N . LEU B 1 322 ? -38.55540 22.57707 -72.00020 1.000 23.62901 349 LEU B N 1
ATOM 5327 C CA . LEU B 1 322 ? -39.73064 22.34641 -72.82748 1.000 25.07415 349 LEU B CA 1
ATOM 5328 C C . LEU B 1 322 ? -40.98976 22.16487 -71.98897 1.000 26.42410 349 LEU B C 1
ATOM 5329 O O . LEU B 1 322 ? -42.08722 22.48171 -72.44361 1.000 28.13405 349 LEU B O 1
ATOM 5334 N N . TYR B 1 323 ? -40.83099 21.70419 -70.74612 1.000 23.29753 350 TYR B N 1
ATOM 5335 C CA . TYR B 1 323 ? -41.96914 21.53288 -69.85085 1.000 25.39277 350 TYR B CA 1
ATOM 5336 C C . TYR B 1 323 ? -42.35485 22.82008 -69.11412 1.000 27.44658 350 TYR B C 1
ATOM 5337 O O . TYR B 1 323 ? -43.53909 23.11167 -68.95052 1.000 28.61129 350 TYR B O 1
ATOM 5346 N N . VAL B 1 324 ? -41.36621 23.58733 -68.66066 1.000 26.77220 351 VAL B N 1
ATOM 5347 C CA . VAL B 1 324 ? -41.66070 24.71085 -67.76480 1.000 26.37502 351 VAL B CA 1
ATOM 5348 C C . VAL B 1 324 ? -41.58515 26.07059 -68.44517 1.000 27.08328 351 VAL B C 1
ATOM 5349 O O . VAL B 1 324 ? -41.99814 27.08190 -67.87534 1.000 28.35445 351 VAL B O 1
ATOM 5353 N N . GLY B 1 325 ? -41.08903 26.09327 -69.67710 1.000 26.94205 352 GLY B N 1
ATOM 5354 C CA . GLY B 1 325 ? -40.91499 27.34344 -70.39703 1.000 28.83581 352 GLY B CA 1
ATOM 5355 C C . GLY B 1 325 ? -39.57830 27.99425 -70.09596 1.000 30.17126 352 GLY B C 1
ATOM 5356 O O . GLY B 1 325 ? -38.85347 27.54668 -69.21290 1.000 25.73997 352 GLY B O 1
ATOM 5357 N N . GLU B 1 326 ? -39.23254 29.04348 -70.83656 1.000 26.39182 353 GLU B N 1
ATOM 5358 C CA . GLU B 1 326 ? -37.98855 29.75699 -70.56448 1.000 27.59026 353 GLU B CA 1
ATOM 5359 C C . GLU B 1 326 ? -38.09504 30.45033 -69.20772 1.000 28.54397 353 GLU B C 1
ATOM 5360 O O . GLU B 1 326 ? -39.18460 30.84137 -68.80069 1.000 30.57937 353 GLU B O 1
ATOM 5366 N N . ALA B 1 327 ? -36.96678 30.59699 -68.52087 1.000 28.58960 354 ALA B N 1
ATOM 5367 C CA . ALA B 1 327 ? -36.94896 31.24267 -67.21038 1.000 31.90959 354 ALA B CA 1
ATOM 5368 C C . ALA B 1 327 ? -37.23131 32.72666 -67.38959 1.000 37.68642 354 ALA B C 1
ATOM 5369 O O . ALA B 1 327 ? -36.41166 33.44679 -67.95351 1.000 46.77361 354 ALA B O 1
ATOM 5371 N N . LYS B 1 328 ? -38.39308 33.17788 -66.92670 1.000 35.88954 355 LYS B N 1
ATOM 5372 C CA . LYS B 1 328 ? -38.82912 34.54935 -67.17293 1.000 36.49532 355 LYS B CA 1
ATOM 5373 C C . LYS B 1 328 ? -38.51094 35.45952 -65.99710 1.000 34.26606 355 LYS B C 1
ATOM 5374 O O . LYS B 1 328 ? -38.44380 35.00584 -64.84982 1.000 33.51755 355 LYS B O 1
ATOM 5380 N N . GLY B 1 329 ? -38.33016 36.74520 -66.27942 1.000 33.98326 356 GLY B N 1
ATOM 5381 C CA . GLY B 1 329 ? -38.08639 37.72284 -65.23582 1.000 36.10604 356 GLY B CA 1
ATOM 5382 C C . GLY B 1 329 ? -36.63264 38.12824 -65.05867 1.000 35.63990 356 GLY B C 1
ATOM 5383 O O . GLY B 1 329 ? -35.72108 37.47970 -65.57049 1.000 34.91037 356 GLY B O 1
ATOM 5384 N N . ASP B 1 330 ? -36.42400 39.19720 -64.29459 1.000 33.14077 357 ASP B N 1
ATOM 5385 C CA . ASP B 1 330 ? -35.08951 39.71801 -64.03599 1.000 35.40471 357 ASP B CA 1
ATOM 5386 C C . ASP B 1 330 ? -34.33163 38.76131 -63.11788 1.000 32.84929 357 ASP B C 1
ATOM 5387 O O . ASP B 1 330 ? -34.94503 38.05435 -62.32359 1.000 35.70803 357 ASP B O 1
ATOM 5392 N N . PRO B 1 331 ? -32.99887 38.72909 -63.23321 1.000 32.81947 358 PRO B N 1
ATOM 5393 C CA . PRO B 1 331 ? -32.18160 37.94117 -62.30173 1.000 30.74654 358 PRO B CA 1
ATOM 5394 C C . PRO B 1 331 ? -32.24986 38.52774 -60.89861 1.000 30.96453 358 PRO B C 1
ATOM 5395 O O . PRO B 1 331 ? -32.08678 39.73273 -60.74388 1.000 30.05507 358 PRO B O 1
ATOM 5399 N N . THR B 1 332 ? -32.49052 37.69202 -59.89509 1.000 29.88340 359 THR B N 1
ATOM 5400 C CA . THR B 1 332 ? -32.75813 38.21675 -58.55462 1.000 31.50653 359 THR B CA 1
ATOM 5401 C C . THR B 1 332 ? -31.57091 38.94625 -57.90088 1.000 31.87401 359 THR B C 1
ATOM 5402 O O . THR B 1 332 ? -31.78386 39.84527 -57.08418 1.000 33.89899 359 THR B O 1
ATOM 5406 N N . PRO B 1 333 ? -30.31967 38.58288 -58.24521 1.000 30.68482 360 PRO B N 1
ATOM 5407 C CA . PRO B 1 333 ? -29.20783 39.36180 -57.67077 1.000 30.56595 360 PRO B CA 1
ATOM 5408 C C . PRO B 1 333 ? -29.03748 40.76431 -58.26959 1.000 34.26757 360 PRO B C 1
ATOM 5409 O O . PRO B 1 333 ? -28.18717 41.53043 -57.81244 1.000 37.58241 360 PRO B O 1
ATOM 5413 N N . GLY B 1 334 ? -29.82736 41.10245 -59.28009 1.000 31.31496 361 GLY B N 1
ATOM 5414 C CA . GLY B 1 334 ? -29.54715 42.30837 -60.03632 1.000 34.88682 361 GLY B CA 1
ATOM 5415 C C . GLY B 1 334 ? -28.46260 41.96995 -61.04327 1.000 34.32340 361 GLY B C 1
ATOM 5416 O O . GLY B 1 334 ? -28.16270 40.79116 -61.26330 1.000 34.23881 361 GLY B O 1
ATOM 5417 N N . TRP B 1 335 ? -27.87536 42.98798 -61.65779 1.000 34.93161 362 TRP B N 1
ATOM 5418 C CA . TRP B 1 335 ? -26.84910 42.77189 -62.67523 1.000 36.88723 362 TRP B CA 1
ATOM 5419 C C . TRP B 1 335 ? -25.52867 43.40660 -62.24602 1.000 36.10194 362 TRP B C 1
ATOM 5420 O O . TRP B 1 335 ? -25.40936 44.63147 -62.19504 1.000 35.86300 362 TRP B O 1
ATOM 5431 N N . LEU B 1 336 ? -24.53426 42.57312 -61.94799 1.000 36.50529 363 LEU B N 1
ATOM 5432 C CA . LEU B 1 336 ? -23.29564 43.04698 -61.32858 1.000 38.24591 363 LEU B CA 1
ATOM 5433 C C . LEU B 1 336 ? -22.19984 43.45361 -62.31342 1.000 40.50712 363 LEU B C 1
ATOM 5434 O O . LEU B 1 336 ? -21.27666 44.17835 -61.94820 1.000 42.65554 363 LEU B O 1
ATOM 5439 N N . GLY B 1 337 ? -22.28761 42.98551 -63.55406 1.000 38.66555 364 GLY B N 1
ATOM 5440 C CA . GLY B 1 337 ? -21.28269 43.32352 -64.54435 1.000 41.03614 364 GLY B CA 1
ATOM 5441 C C . GLY B 1 337 ? -20.01718 42.50162 -64.39481 1.000 40.31579 364 GLY B C 1
ATOM 5442 O O . GLY B 1 337 ? -20.00459 41.47963 -63.71233 1.000 40.06315 364 GLY B O 1
ATOM 5443 N N . LEU B 1 338 ? -18.93718 42.96423 -65.01714 1.000 38.94644 365 LEU B N 1
ATOM 5444 C CA . LEU B 1 338 ? -17.71014 42.17930 -65.06095 1.000 37.20834 365 LEU B CA 1
ATOM 5445 C C . LEU B 1 338 ? -16.82661 42.31582 -63.81104 1.000 37.31483 365 LEU B C 1
ATOM 5446 O O . LEU B 1 338 ? -16.11684 41.37725 -63.44954 1.000 34.28598 365 LEU B O 1
ATOM 5451 N N . HIS B 1 339 ? -16.86459 43.47277 -63.15660 1.000 39.82731 366 HIS B N 1
ATOM 5452 C CA . HIS B 1 339 ? -15.91771 43.74560 -62.07146 1.000 40.32688 366 HIS B CA 1
ATOM 5453 C C . HIS B 1 339 ? -16.55257 44.37827 -60.83216 1.000 39.16588 366 HIS B C 1
ATOM 5454 O O . HIS B 1 339 ? -16.14064 45.45424 -60.40943 1.000 40.39194 366 HIS B O 1
ATOM 5461 N N . PRO B 1 340 ? -17.54251 43.70863 -60.23402 1.000 37.96644 367 PRO B N 1
ATOM 5462 C CA . PRO B 1 340 ? -18.10935 44.24707 -58.99155 1.000 38.38428 367 PRO B CA 1
ATOM 5463 C C . PRO B 1 340 ? -17.09084 44.16090 -57.86287 1.000 36.27453 367 PRO B C 1
ATOM 5464 O O . PRO B 1 340 ? -16.48146 43.11324 -57.68297 1.000 32.91590 367 PRO B O 1
ATOM 5468 N N . GLU B 1 341 ? -16.86442 45.26720 -57.16540 1.000 38.85230 368 GLU B N 1
ATOM 5469 C CA . GLU B 1 341 ? -15.87892 45.32174 -56.09063 1.000 44.32955 368 GLU B CA 1
ATOM 5470 C C . GLU B 1 341 ? -16.54598 45.44948 -54.71467 1.000 44.15578 368 GLU B C 1
ATOM 5471 O O . GLU B 1 341 ? -15.90530 45.28752 -53.67818 1.000 45.05211 368 GLU B O 1
ATOM 5477 N N . VAL B 1 342 ? -17.84377 45.73909 -54.73783 1.000 43.42718 369 VAL B N 1
ATOM 5478 C CA . VAL B 1 342 ? -18.66590 45.83955 -53.54072 1.000 42.55558 369 VAL B CA 1
ATOM 5479 C C . VAL B 1 342 ? -20.05230 45.31337 -53.90408 1.000 43.42271 369 VAL B C 1
ATOM 5480 O O . VAL B 1 342 ? -20.35038 45.11428 -55.08113 1.000 43.23709 369 VAL B O 1
ATOM 5484 N N . PRO B 1 343 ? -20.90885 45.08238 -52.90019 1.000 42.23692 370 PRO B N 1
ATOM 5485 C CA . PRO B 1 343 ? -22.28438 44.65577 -53.18690 1.000 40.65739 370 PRO B CA 1
ATOM 5486 C C . PRO B 1 343 ? -23.04377 45.73329 -53.95183 1.000 43.90717 370 PRO B C 1
ATOM 5487 O O . PRO B 1 343 ? -22.64757 46.89999 -53.88310 1.000 45.24156 370 PRO B O 1
ATOM 5491 N N . LEU B 1 344 ? -24.12116 45.36015 -54.63968 1.000 45.96726 371 LEU B N 1
ATOM 5492 C CA . LEU B 1 344 ? -24.92718 46.33139 -55.37928 1.000 52.91607 371 LEU B CA 1
ATOM 5493 C C . LEU B 1 344 ? -25.56095 47.38369 -54.47781 1.000 59.51231 371 LEU B C 1
ATOM 5494 O O . LEU B 1 344 ? -25.80192 47.14674 -53.29229 1.000 60.54827 371 LEU B O 1
ATOM 5499 N N . ALA B 1 345 ? -25.84121 48.54416 -55.06492 1.000 65.07191 372 ALA B N 1
ATOM 5500 C CA . ALA B 1 345 ? -26.42826 49.66693 -54.34534 1.000 68.91320 372 ALA B CA 1
ATOM 5501 C C . ALA B 1 345 ? -27.77349 49.29711 -53.72955 1.000 70.35675 372 ALA B C 1
ATOM 5502 O O . ALA B 1 345 ? -28.69408 50.11488 -53.69510 1.000 72.72204 372 ALA B O 1
ATOM 5504 N N . ALA C 1 1 ? -34.11607 -1.49833 -11.85920 1.000 71.51994 28 ALA C N 1
ATOM 5505 C CA . ALA C 1 1 ? -34.29911 -1.99980 -13.21449 1.000 73.57540 28 ALA C CA 1
ATOM 5506 C C . ALA C 1 1 ? -33.36045 -1.29504 -14.18535 1.000 73.10452 28 ALA C C 1
ATOM 5507 O O . ALA C 1 1 ? -33.18775 -0.07976 -14.11182 1.000 73.50057 28 ALA C O 1
ATOM 5509 N N . THR C 1 2 ? -32.75615 -2.05290 -15.09666 1.000 72.51691 29 THR C N 1
ATOM 5510 C CA . THR C 1 2 ? -31.88020 -1.45160 -16.09763 1.000 70.64390 29 THR C CA 1
ATOM 5511 C C . THR C 1 2 ? -32.69394 -1.14288 -17.34658 1.000 66.76655 29 THR C C 1
ATOM 5512 O O . THR C 1 2 ? -33.36484 -2.01916 -17.89431 1.000 68.47526 29 THR C O 1
ATOM 5516 N N . VAL C 1 3 ? -32.63139 0.10351 -17.79787 1.000 60.53973 30 VAL C N 1
ATOM 5517 C CA . VAL C 1 3 ? -33.39882 0.51689 -18.96018 1.000 59.69952 30 VAL C CA 1
ATOM 5518 C C . VAL C 1 3 ? -32.52776 1.14601 -20.03201 1.000 59.46184 30 VAL C C 1
ATOM 5519 O O . VAL C 1 3 ? -31.43600 1.64171 -19.75922 1.000 57.96116 30 VAL C O 1
ATOM 5523 N N . ALA C 1 4 ? -33.02283 1.10265 -21.25964 1.000 59.40433 31 ALA C N 1
ATOM 5524 C CA . ALA C 1 4 ? -32.37698 1.76455 -22.37974 1.000 59.56714 31 ALA C CA 1
ATOM 5525 C C . ALA C 1 4 ? -33.25538 2.93979 -22.76550 1.000 57.94051 31 ALA C C 1
ATOM 5526 O O . ALA C 1 4 ? -34.43554 2.95621 -22.42209 1.000 56.41043 31 ALA C O 1
ATOM 5528 N N . PRO C 1 5 ? -32.68263 3.94096 -23.44851 1.000 57.31631 32 PRO C N 1
ATOM 5529 C CA . PRO C 1 5 ? -33.49187 5.07002 -23.91607 1.000 55.53912 32 PRO C CA 1
ATOM 5530 C C . PRO C 1 5 ? -34.72165 4.59765 -24.68597 1.000 55.24534 32 PRO C C 1
ATOM 5531 O O . PRO C 1 5 ? -34.64237 3.62352 -25.42837 1.000 57.49409 32 PRO C O 1
ATOM 5535 N N . ASP C 1 6 ? -35.84932 5.26304 -24.46047 1.000 53.02381 33 ASP C N 1
ATOM 5536 C CA . ASP C 1 6 ? -37.09872 4.95165 -25.13930 1.000 52.50239 33 ASP C CA 1
ATOM 5537 C C . ASP C 1 6 ? -36.92333 5.11291 -26.64562 1.000 53.93411 33 ASP C C 1
ATOM 5538 O O . ASP C 1 6 ? -36.41495 6.13569 -27.10516 1.000 52.82322 33 ASP C O 1
ATOM 5543 N N . THR C 1 7 ? -37.34561 4.10899 -27.40504 1.000 58.21025 34 THR C N 1
ATOM 5544 C CA . THR C 1 7 ? -37.15807 4.12700 -28.85527 1.000 60.03330 34 THR C CA 1
ATOM 5545 C C . THR C 1 7 ? -38.39388 4.58997 -29.62404 1.000 63.39861 34 THR C C 1
ATOM 5546 O O . THR C 1 7 ? -38.34572 4.74174 -30.84810 1.000 63.93934 34 THR C O 1
ATOM 5550 N N . ARG C 1 8 ? -39.50246 4.78442 -28.91933 1.000 54.68552 35 ARG C N 1
ATOM 5551 C CA . ARG C 1 8 ? -40.74623 5.20096 -29.55891 1.000 58.51129 35 ARG C CA 1
ATOM 5552 C C . ARG C 1 8 ? -40.64145 6.64037 -30.05036 1.000 59.16522 35 ARG C C 1
ATOM 5553 O O . ARG C 1 8 ? -39.78492 7.39312 -29.59592 1.000 58.07125 35 ARG C O 1
ATOM 5561 N N . SER C 1 9 ? -41.49163 7.01286 -31.00049 1.000 57.44044 36 SER C N 1
ATOM 5562 C CA . SER C 1 9 ? -41.63713 8.41816 -31.36205 1.000 60.61378 36 SER C CA 1
ATOM 5563 C C . SER C 1 9 ? -42.53565 9.07039 -30.31662 1.000 57.40896 36 SER C C 1
ATOM 5564 O O . SER C 1 9 ? -43.17864 8.36978 -29.53945 1.000 55.25427 36 SER C O 1
ATOM 5567 N N . LEU C 1 10 ? -42.59329 10.39761 -30.29268 1.000 55.53608 37 LEU C N 1
ATOM 5568 C CA . LEU C 1 10 ? -43.49384 11.06664 -29.36876 1.000 54.38432 37 LEU C CA 1
ATOM 5569 C C . LEU C 1 10 ? -44.93810 10.66829 -29.66216 1.000 57.00728 37 LEU C C 1
ATOM 5570 O O . LEU C 1 10 ? -45.74213 10.53120 -28.74659 1.000 56.09885 37 LEU C O 1
ATOM 5575 N N . ASP C 1 11 ? -45.27254 10.43626 -30.92837 1.000 60.04086 38 ASP C N 1
ATOM 5576 C CA . ASP C 1 11 ? -46.65766 10.11332 -31.22675 1.000 59.07082 38 ASP C CA 1
ATOM 5577 C C . ASP C 1 11 ? -47.03733 8.72004 -30.73638 1.000 59.16655 38 ASP C C 1
ATOM 5578 O O . ASP C 1 11 ? -48.16137 8.50692 -30.29277 1.000 64.68635 38 ASP C O 1
ATOM 5583 N N . GLU C 1 12 ? -46.09663 7.78543 -30.77336 1.000 59.11898 39 GLU C N 1
ATOM 5584 C CA . GLU C 1 12 ? -46.35293 6.44034 -30.27155 1.000 59.22747 39 GLU C CA 1
ATOM 5585 C C . GLU C 1 12 ? -46.57109 6.44372 -28.75786 1.000 62.01168 39 GLU C C 1
ATOM 5586 O O . GLU C 1 12 ? -47.44723 5.74430 -28.24251 1.000 57.20073 39 GLU C O 1
ATOM 5592 N N . ILE C 1 13 ? -45.77319 7.22754 -28.04566 1.000 55.01134 40 ILE C N 1
ATOM 5593 C CA . ILE C 1 13 ? -45.98641 7.36224 -26.60819 1.000 52.91250 40 ILE C CA 1
ATOM 5594 C C . ILE C 1 13 ? -47.33327 8.01153 -26.34086 1.000 53.00285 40 ILE C C 1
ATOM 5595 O O . ILE C 1 13 ? -48.05586 7.60880 -25.43530 1.000 52.36134 40 ILE C O 1
ATOM 5600 N N . TYR C 1 14 ? -47.64098 9.03723 -27.12678 1.000 53.85330 41 TYR C N 1
ATOM 5601 C CA . TYR C 1 14 ? -48.88070 9.79820 -27.01301 1.000 54.15753 41 TYR C CA 1
ATOM 5602 C C . TYR C 1 14 ? -50.11975 8.91778 -27.17888 1.000 61.02789 41 TYR C C 1
ATOM 5603 O O . TYR C 1 14 ? -51.08236 9.03714 -26.42085 1.000 55.20694 41 TYR C O 1
ATOM 5612 N N . GLN C 1 15 ? -50.08725 8.03071 -28.16908 1.000 57.59061 42 GLN C N 1
ATOM 5613 C CA . GLN C 1 15 ? -51.19832 7.11264 -28.39682 1.000 59.23559 42 GLN C CA 1
ATOM 5614 C C . GLN C 1 15 ? -51.42379 6.26091 -27.13960 1.000 62.60566 42 GLN C C 1
ATOM 5615 O O . GLN C 1 15 ? -52.56303 6.02713 -26.72502 1.000 58.39961 42 GLN C O 1
ATOM 5621 N N . SER C 1 16 ? -50.32621 5.80804 -26.53450 1.000 56.56751 43 SER C N 1
ATOM 5622 C CA . SER C 1 16 ? -50.39605 4.98412 -25.32898 1.000 61.61228 43 SER C CA 1
ATOM 5623 C C . SER C 1 16 ? -50.85430 5.76280 -24.09418 1.000 58.30255 43 SER C C 1
ATOM 5624 O O . SER C 1 16 ? -51.58522 5.23790 -23.25231 1.000 58.48301 43 SER C O 1
ATOM 5627 N N . ALA C 1 17 ? -50.41267 7.01028 -23.98346 1.000 53.72910 44 ALA C N 1
ATOM 5628 C CA . ALA C 1 17 ? -50.80795 7.85583 -22.86121 1.000 51.68449 44 ALA C CA 1
ATOM 5629 C C . ALA C 1 17 ? -52.30704 8.16422 -22.91706 1.000 52.47848 44 ALA C C 1
ATOM 5630 O O . ALA C 1 17 ? -52.95072 8.31889 -21.88714 1.000 50.56605 44 ALA C O 1
ATOM 5632 N N . LEU C 1 18 ? -52.86816 8.23602 -24.12235 1.000 53.65602 45 LEU C N 1
ATOM 5633 C CA . LEU C 1 18 ? -54.28575 8.56117 -24.27033 1.000 54.86375 45 LEU C CA 1
ATOM 5634 C C . LEU C 1 18 ? -55.16908 7.54959 -23.53701 1.000 59.69885 45 LEU C C 1
ATOM 5635 O O . LEU C 1 18 ? -56.29110 7.86119 -23.13339 1.000 63.52813 45 LEU C O 1
ATOM 5640 N N . LYS C 1 19 ? -54.64550 6.34050 -23.36897 1.000 58.28318 46 LYS C N 1
ATOM 5641 C CA . LYS C 1 19 ? -55.34475 5.25922 -22.68434 1.000 60.47519 46 LYS C CA 1
ATOM 5642 C C . LYS C 1 19 ? -55.50370 5.49234 -21.17238 1.000 61.19231 46 LYS C C 1
ATOM 5643 O O . LYS C 1 19 ? -56.32391 4.84468 -20.52031 1.000 63.66804 46 LYS C O 1
ATOM 5649 N N . GLU C 1 20 ? -54.72619 6.42201 -20.62309 1.000 56.64912 47 GLU C N 1
ATOM 5650 C CA . GLU C 1 20 ? -54.62378 6.59335 -19.16731 1.000 54.61950 47 GLU C CA 1
ATOM 5651 C C . GLU C 1 20 ? -55.57805 7.61474 -18.54964 1.000 55.36923 47 GLU C C 1
ATOM 5652 O O . GLU C 1 20 ? -55.50435 7.87572 -17.34856 1.000 57.51632 47 GLU C O 1
ATOM 5658 N N . GLY C 1 21 ? -56.43956 8.22614 -19.35578 1.000 54.60711 48 GLY C N 1
ATOM 5659 C CA . GLY C 1 21 ? -57.43367 9.12137 -18.79115 1.000 55.86590 48 GLY C CA 1
ATOM 5660 C C . GLY C 1 21 ? -57.32103 10.57248 -19.21157 1.000 58.24590 48 GLY C C 1
ATOM 5661 O O . GLY C 1 21 ? -58.20591 11.37701 -18.91534 1.000 60.82320 48 GLY C O 1
ATOM 5662 N N . GLY C 1 22 ? -56.21727 10.91679 -19.86646 1.000 56.64853 49 GLY C N 1
ATOM 5663 C CA . GLY C 1 22 ? -56.05180 12.23419 -20.45460 1.000 56.28596 49 GLY C CA 1
ATOM 5664 C C . GLY C 1 22 ? -55.53151 13.31756 -19.53244 1.000 51.83590 49 GLY C C 1
ATOM 5665 O O . GLY C 1 22 ? -55.73682 14.50532 -19.78600 1.000 48.91619 49 GLY C O 1
ATOM 5666 N N . THR C 1 23 ? -54.86217 12.91412 -18.45469 1.000 49.14327 50 THR C N 1
ATOM 5667 C CA . THR C 1 23 ? -54.22223 13.85891 -17.55225 1.000 50.24650 50 THR C CA 1
ATOM 5668 C C . THR C 1 23 ? -52.89422 13.31988 -17.03498 1.000 45.29354 50 THR C C 1
ATOM 5669 O O . THR C 1 23 ? -52.75872 12.13294 -16.74731 1.000 45.67166 50 THR C O 1
ATOM 5673 N N . VAL C 1 24 ? -51.90495 14.19518 -16.95841 1.000 43.01896 51 VAL C N 1
ATOM 5674 C CA . VAL C 1 24 ? -50.66382 13.88309 -16.26218 1.000 41.49644 51 VAL C CA 1
ATOM 5675 C C . VAL C 1 24 ? -50.49164 14.98161 -15.24169 1.000 38.36840 51 VAL C C 1
ATOM 5676 O O . VAL C 1 24 ? -50.68483 16.14807 -15.56627 1.000 37.98119 51 VAL C O 1
ATOM 5680 N N . THR C 1 25 ? -50.17796 14.61473 -13.99794 1.000 37.64526 52 THR C N 1
ATOM 5681 C CA . THR C 1 25 ? -50.06402 15.60072 -12.93555 1.000 34.19055 52 THR C CA 1
ATOM 5682 C C . THR C 1 25 ? -48.59899 15.82701 -12.56736 1.000 33.45408 52 THR C C 1
ATOM 5683 O O . THR C 1 25 ? -47.83651 14.88615 -12.32395 1.000 32.63892 52 THR C O 1
ATOM 5687 N N . VAL C 1 26 ? -48.20829 17.09406 -12.55523 1.000 32.09448 53 VAL C N 1
ATOM 5688 C CA . VAL C 1 26 ? -46.83040 17.48325 -12.31519 1.000 30.81879 53 VAL C CA 1
ATOM 5689 C C . VAL C 1 26 ? -46.74807 18.49376 -11.18643 1.000 35.01611 53 VAL C C 1
ATOM 5690 O O . VAL C 1 26 ? -47.39234 19.54207 -11.24086 1.000 29.66662 53 VAL C O 1
ATOM 5694 N N . TYR C 1 27 ? -45.98136 18.16372 -10.14682 1.000 34.22222 54 TYR C N 1
ATOM 5695 C CA . TYR C 1 27 ? -45.62811 19.14734 -9.13979 1.000 29.59203 54 TYR C CA 1
ATOM 5696 C C . TYR C 1 27 ? -44.37160 19.86432 -9.62713 1.000 26.94950 54 TYR C C 1
ATOM 5697 O O . TYR C 1 27 ? -43.27560 19.29485 -9.61119 1.000 27.43347 54 TYR C O 1
ATOM 5706 N N . ALA C 1 28 ? -44.52529 21.10969 -10.06594 1.000 28.95501 55 ALA C N 1
ATOM 5707 C CA . ALA C 1 28 ? -43.40958 21.87102 -10.61474 1.000 26.37453 55 ALA C CA 1
ATOM 5708 C C . ALA C 1 28 ? -43.03075 23.04628 -9.72064 1.000 25.93602 55 ALA C C 1
ATOM 5709 O O . ALA C 1 28 ? -43.90529 23.77474 -9.25814 1.000 27.63970 55 ALA C O 1
ATOM 5711 N N . GLY C 1 29 ? -41.72838 23.22437 -9.51080 1.000 27.02826 56 GLY C N 1
ATOM 5712 C CA . GLY C 1 29 ? -41.18902 24.36584 -8.79093 1.000 26.89559 56 GLY C CA 1
ATOM 5713 C C . GLY C 1 29 ? -41.35809 25.64681 -9.58551 1.000 30.19500 56 GLY C C 1
ATOM 5714 O O . GLY C 1 29 ? -41.23053 25.65470 -10.81649 1.000 30.68219 56 GLY C O 1
ATOM 5715 N N . GLY C 1 30 ? -41.67085 26.72799 -8.88059 1.000 29.67291 57 GLY C N 1
ATOM 5716 C CA . GLY C 1 30 ? -41.81345 28.03964 -9.49157 1.000 32.86344 57 GLY C CA 1
ATOM 5717 C C . GLY C 1 30 ? -42.31530 29.03765 -8.46603 1.000 35.33132 57 GLY C C 1
ATOM 5718 O O . GLY C 1 30 ? -42.63720 28.66075 -7.33141 1.000 32.86286 57 GLY C O 1
ATOM 5719 N N . ASP C 1 31 ? -42.38809 30.30449 -8.86056 1.000 37.49161 58 ASP C N 1
ATOM 5720 C CA . ASP C 1 31 ? -42.83182 31.36379 -7.96423 1.000 38.11695 58 ASP C CA 1
ATOM 5721 C C . ASP C 1 31 ? -44.31978 31.61058 -8.09675 1.000 38.95252 58 ASP C C 1
ATOM 5722 O O . ASP C 1 31 ? -44.99544 31.93054 -7.12161 1.000 36.78218 58 ASP C O 1
ATOM 5727 N N . VAL C 1 32 ? -44.82203 31.46157 -9.32018 1.000 36.18954 59 VAL C N 1
ATOM 5728 C CA . VAL C 1 32 ? -46.22148 31.70597 -9.62616 1.000 36.26233 59 VAL C CA 1
ATOM 5729 C C . VAL C 1 32 ? -46.67326 30.74782 -10.73297 1.000 39.10898 59 VAL C C 1
ATOM 5730 O O . VAL C 1 32 ? -45.86879 30.34364 -11.57611 1.000 38.14985 59 VAL C O 1
ATOM 5734 N N . GLN C 1 33 ? -47.95678 30.40219 -10.74063 1.000 39.39288 60 GLN C N 1
ATOM 5735 C CA . GLN C 1 33 ? -48.47016 29.40847 -11.67532 1.000 40.65437 60 GLN C CA 1
ATOM 5736 C C . GLN C 1 33 ? -48.23601 29.83028 -13.12906 1.000 42.66774 60 GLN C C 1
ATOM 5737 O O . GLN C 1 33 ? -48.01275 28.99092 -14.00675 1.000 38.87461 60 GLN C O 1
ATOM 5743 N N . SER C 1 34 ? -48.26877 31.13709 -13.37373 1.000 44.46876 61 SER C N 1
ATOM 5744 C CA . SER C 1 34 ? -48.12253 31.66012 -14.72673 1.000 45.22539 61 SER C CA 1
ATOM 5745 C C . SER C 1 34 ? -46.76994 31.31950 -15.35009 1.000 43.13274 61 SER C C 1
ATOM 5746 O O . SER C 1 34 ? -46.63240 31.33143 -16.57563 1.000 43.77880 61 SER C O 1
ATOM 5749 N N . GLN C 1 35 ? -45.77824 31.00022 -14.52059 1.000 40.90410 62 GLN C N 1
ATOM 5750 C CA . GLN C 1 35 ? -44.45728 30.64333 -15.03710 1.000 40.62406 62 GLN C CA 1
ATOM 5751 C C . GLN C 1 35 ? -44.47898 29.33909 -15.83100 1.000 39.13470 62 GLN C C 1
ATOM 5752 O O . GLN C 1 35 ? -43.60485 29.09368 -16.66757 1.000 42.09836 62 GLN C O 1
ATOM 5758 N N . GLN C 1 36 ? -45.50013 28.52555 -15.59886 1.000 36.33555 63 GLN C N 1
ATOM 5759 C CA . GLN C 1 36 ? -45.65044 27.26946 -16.32277 1.000 39.83038 63 GLN C CA 1
ATOM 5760 C C . GLN C 1 36 ? -46.69471 27.37546 -17.43170 1.000 43.55025 63 GLN C C 1
ATOM 5761 O O . GLN C 1 36 ? -46.98472 26.39255 -18.10969 1.000 43.08491 63 GLN C O 1
ATOM 5767 N N . ALA C 1 37 ? -47.24059 28.57366 -17.62790 1.000 46.92293 64 ALA C N 1
ATOM 5768 C CA . ALA C 1 37 ? -48.33235 28.76626 -18.58187 1.000 48.11560 64 ALA C CA 1
ATOM 5769 C C . ALA C 1 37 ? -47.89852 28.44816 -20.01538 1.000 47.39536 64 ALA C C 1
ATOM 5770 O O . ALA C 1 37 ? -48.67581 27.91065 -20.79643 1.000 47.93562 64 ALA C O 1
ATOM 5772 N N . GLY C 1 38 ? -46.65433 28.77567 -20.34598 1.000 46.77600 65 GLY C N 1
ATOM 5773 C CA . GLY C 1 38 ? -46.11533 28.51690 -21.67181 1.000 44.31400 65 GLY C CA 1
ATOM 5774 C C . GLY C 1 38 ? -45.88447 27.04456 -21.96623 1.000 43.68076 65 GLY C C 1
ATOM 5775 O O . GLY C 1 38 ? -46.18971 26.56382 -23.05679 1.000 45.31993 65 GLY C O 1
ATOM 5776 N N . PHE C 1 39 ? -45.31554 26.32795 -21.00320 1.000 42.07188 66 PHE C N 1
ATOM 5777 C CA . PHE C 1 39 ? -45.10497 24.89364 -21.13566 1.000 42.66988 66 PHE C CA 1
ATOM 5778 C C . PHE C 1 39 ? -46.43872 24.17519 -21.25746 1.000 43.73089 66 PHE C C 1
ATOM 5779 O O . PHE C 1 39 ? -46.60810 23.28914 -22.10005 1.000 45.63167 66 PHE C O 1
ATOM 5787 N N . LYS C 1 40 ? -47.38490 24.55707 -20.40398 1.000 44.82324 67 LYS C N 1
ATOM 5788 C CA . LYS C 1 40 ? -48.70885 23.94631 -20.41809 1.000 46.67370 67 LYS C CA 1
ATOM 5789 C C . LYS C 1 40 ? -49.37261 24.07722 -21.79026 1.000 50.78082 67 LYS C C 1
ATOM 5790 O O . LYS C 1 40 ? -49.78385 23.08512 -22.38786 1.000 45.62317 67 LYS C O 1
ATOM 5796 N N . GLN C 1 41 ? -49.43754 25.30241 -22.29717 1.000 50.26733 68 GLN C N 1
ATOM 5797 C CA . GLN C 1 41 ? -50.10301 25.56763 -23.56840 1.000 49.25172 68 GLN C CA 1
ATOM 5798 C C . GLN C 1 41 ? -49.40020 24.83781 -24.71285 1.000 48.96029 68 GLN C C 1
ATOM 5799 O O . GLN C 1 41 ? -50.05732 24.29175 -25.60045 1.000 51.57910 68 GLN C O 1
ATOM 5805 N N . ALA C 1 42 ? -48.06776 24.85096 -24.70566 1.000 47.95415 69 ALA C N 1
ATOM 5806 C CA . ALA C 1 42 ? -47.28921 24.18805 -25.75410 1.000 48.89382 69 ALA C CA 1
ATOM 5807 C C . ALA C 1 42 ? -47.51411 22.67320 -25.74967 1.000 48.89110 69 ALA C C 1
ATOM 5808 O O . ALA C 1 42 ? -47.67929 22.05834 -26.80595 1.000 50.55815 69 ALA C O 1
ATOM 5810 N N . PHE C 1 43 ? -47.50741 22.07273 -24.56005 1.000 47.09493 70 PHE C N 1
ATOM 5811 C CA . PHE C 1 43 ? -47.74929 20.63805 -24.42161 1.000 47.03999 70 PHE C CA 1
ATOM 5812 C C . PHE C 1 43 ? -49.15965 20.25703 -24.87249 1.000 51.20455 70 PHE C C 1
ATOM 5813 O O . PHE C 1 43 ? -49.34057 19.27339 -25.58397 1.000 51.51483 70 PHE C O 1
ATOM 5821 N N . GLU C 1 44 ? -50.15714 21.02238 -24.43339 1.000 49.22375 71 GLU C N 1
ATOM 5822 C CA . GLU C 1 44 ? -51.55067 20.67343 -24.69867 1.000 50.20487 71 GLU C CA 1
ATOM 5823 C C . GLU C 1 44 ? -51.95646 20.96153 -26.14153 1.000 52.65646 71 GLU C C 1
ATOM 5824 O O . GLU C 1 44 ? -52.82236 20.28189 -26.67961 1.000 54.16405 71 GLU C O 1
ATOM 5830 N N . ASN C 1 45 ? -51.33123 21.95928 -26.75798 1.000 53.11949 72 ASN C N 1
ATOM 5831 C CA . ASN C 1 45 ? -51.54674 22.21148 -28.18452 1.000 55.48197 72 ASN C CA 1
ATOM 5832 C C . ASN C 1 45 ? -50.96986 21.07710 -29.01233 1.000 56.28268 72 ASN C C 1
ATOM 5833 O O . ASN C 1 45 ? -51.51601 20.70554 -30.04884 1.000 58.33091 72 ASN C O 1
ATOM 5838 N N . ARG C 1 46 ? -49.85240 20.53107 -28.55248 1.000 54.73295 73 ARG C N 1
ATOM 5839 C CA . ARG C 1 46 ? -49.13779 19.49086 -29.28193 1.000 58.82989 73 ARG C CA 1
ATOM 5840 C C . ARG C 1 46 ? -49.85421 18.14548 -29.09023 1.000 57.22680 73 ARG C C 1
ATOM 5841 O O . ARG C 1 46 ? -49.93729 17.33161 -30.01676 1.000 59.02619 73 ARG C O 1
ATOM 5849 N N . PHE C 1 47 ? -50.41138 17.93896 -27.89697 1.000 46.59788 74 PHE C N 1
ATOM 5850 C CA . PHE C 1 47 ? -51.06330 16.67467 -27.54820 1.000 47.75925 74 PHE C CA 1
ATOM 5851 C C . PHE C 1 47 ? -52.51198 16.83650 -27.11692 1.000 49.21123 74 PHE C C 1
ATOM 5852 O O . PHE C 1 47 ? -52.81806 16.86133 -25.92787 1.000 48.01045 74 PHE C O 1
ATOM 5860 N N . PRO C 1 48 ? -53.41164 16.96980 -28.09575 1.000 53.63163 75 PRO C N 1
ATOM 5861 C CA . PRO C 1 48 ? -54.84459 17.06214 -27.82834 1.000 55.05695 75 PRO C CA 1
ATOM 5862 C C . PRO C 1 48 ? -55.32616 15.83685 -27.05279 1.000 54.05963 75 PRO C C 1
ATOM 5863 O O . PRO C 1 48 ? -54.97960 14.70661 -27.40544 1.000 50.57746 75 PRO C O 1
ATOM 5867 N N . GLY C 1 49 ? -56.11528 16.06061 -26.01261 1.000 46.86422 76 GLY C N 1
ATOM 5868 C CA . GLY C 1 49 ? -56.66550 14.96715 -25.23693 1.000 50.21274 76 GLY C CA 1
ATOM 5869 C C . GLY C 1 49 ? -55.86328 14.61368 -24.00049 1.000 48.96242 76 GLY C C 1
ATOM 5870 O O . GLY C 1 49 ? -56.29866 13.78838 -23.19967 1.000 47.54053 76 GLY C O 1
ATOM 5871 N N . ILE C 1 50 ? -54.67967 15.20216 -23.85611 1.000 48.04265 77 ILE C N 1
ATOM 5872 C CA . ILE C 1 50 ? -53.92182 15.05152 -22.61310 1.000 45.02260 77 ILE C CA 1
ATOM 5873 C C . ILE C 1 50 ? -53.72259 16.40322 -21.93632 1.000 46.58029 77 ILE C C 1
ATOM 5874 O O . ILE C 1 50 ? -53.16129 17.33459 -22.52223 1.000 45.35326 77 ILE C O 1
ATOM 5879 N N . LYS C 1 51 ? -54.13945 16.48098 -20.67988 1.000 47.16608 78 LYS C N 1
ATOM 5880 C CA . LYS C 1 51 ? -54.03332 17.70290 -19.90075 1.000 47.25610 78 LYS C CA 1
ATOM 5881 C C . LYS C 1 51 ? -52.69701 17.68970 -19.18766 1.000 41.21570 78 LYS C C 1
ATOM 5882 O O . LYS C 1 51 ? -52.32011 16.67286 -18.60918 1.000 39.81967 78 LYS C O 1
ATOM 5888 N N . LEU C 1 52 ? -51.97072 18.79770 -19.23793 1.000 38.43898 79 LEU C N 1
ATOM 5889 C CA . LEU C 1 52 ? -50.78844 18.91010 -18.39871 1.000 37.09907 79 LEU C CA 1
ATOM 5890 C C . LEU C 1 52 ? -51.25654 19.57264 -17.11742 1.000 37.38015 79 LEU C C 1
ATOM 5891 O O . LEU C 1 52 ? -51.33927 20.79464 -17.02717 1.000 37.80522 79 LEU C O 1
ATOM 5896 N N . ASN C 1 53 ? -51.59627 18.75919 -16.12961 1.000 37.73559 80 ASN C N 1
ATOM 5897 C CA . ASN C 1 53 ? -52.05467 19.29326 -14.85956 1.000 36.17199 80 ASN C CA 1
ATOM 5898 C C . ASN C 1 53 ? -50.84667 19.69104 -14.02356 1.000 38.09600 80 ASN C C 1
ATOM 5899 O O . ASN C 1 53 ? -50.50205 19.01925 -13.05127 1.000 34.50320 80 ASN C O 1
ATOM 5904 N N . VAL C 1 54 ? -50.19281 20.78151 -14.41694 1.000 38.58029 81 VAL C N 1
ATOM 5905 C CA . VAL C 1 54 ? -49.00394 21.22213 -13.70775 1.000 35.99494 81 VAL C CA 1
ATOM 5906 C C . VAL C 1 54 ? -49.39841 22.20433 -12.60733 1.000 37.19056 81 VAL C C 1
ATOM 5907 O O . VAL C 1 54 ? -50.20253 23.12215 -12.81316 1.000 36.01039 81 VAL C O 1
ATOM 5911 N N . ILE C 1 55 ? -48.81969 21.98518 -11.43315 1.000 31.49304 82 ILE C N 1
ATOM 5912 C CA . ILE C 1 55 ? -49.17122 22.71650 -10.22246 1.000 32.90639 82 ILE C CA 1
ATOM 5913 C C . ILE C 1 55 ? -47.91858 23.35829 -9.64550 1.000 29.64175 82 ILE C C 1
ATOM 5914 O O . ILE C 1 55 ? -46.95561 22.67014 -9.28273 1.000 28.96970 82 ILE C O 1
ATOM 5919 N N . VAL C 1 56 ? -47.90155 24.68464 -9.58136 1.000 30.42315 83 VAL C N 1
ATOM 5920 C CA . VAL C 1 56 ? -46.68731 25.37993 -9.16810 1.000 29.75906 83 VAL C CA 1
ATOM 5921 C C . VAL C 1 56 ? -46.64394 25.76387 -7.68563 1.000 30.77713 83 VAL C C 1
ATOM 5922 O O . VAL C 1 56 ? -47.60657 26.28595 -7.12724 1.000 31.64812 83 VAL C O 1
ATOM 5926 N N . ASP C 1 57 ? -45.50953 25.48280 -7.06073 1.000 31.48744 84 ASP C N 1
ATOM 5927 C CA . ASP C 1 57 ? -45.24335 25.92564 -5.70202 1.000 31.49891 84 ASP C CA 1
ATOM 5928 C C . ASP C 1 57 ? -43.73992 26.04576 -5.58671 1.000 28.45667 84 ASP C C 1
ATOM 5929 O O . ASP C 1 57 ? -43.00934 25.50082 -6.41384 1.000 28.26232 84 ASP C O 1
ATOM 5934 N N . TYR C 1 58 ? -43.26983 26.75694 -4.57557 1.000 25.10003 85 TYR C N 1
ATOM 5935 C CA . TYR C 1 58 ? -41.84395 26.78637 -4.27946 1.000 27.23220 85 TYR C CA 1
ATOM 5936 C C . TYR C 1 58 ? -41.31504 25.36121 -4.15526 1.000 28.74049 85 TYR C C 1
ATOM 5937 O O . TYR C 1 58 ? -41.97262 24.50260 -3.56030 1.000 30.68319 85 TYR C O 1
ATOM 5946 N N . SER C 1 59 ? -40.11851 25.12169 -4.67792 1.000 27.54277 86 SER C N 1
ATOM 5947 C CA . SER C 1 59 ? -39.52472 23.79062 -4.63356 1.000 27.27295 86 SER C CA 1
ATOM 5948 C C . SER C 1 59 ? -39.37073 23.29392 -3.19029 1.000 25.19276 86 SER C C 1
ATOM 5949 O O . SER C 1 59 ? -39.51996 22.10413 -2.92509 1.000 24.88310 86 SER C O 1
ATOM 5952 N N . LYS C 1 60 ? -39.06725 24.21134 -2.27687 1.000 26.84180 87 LYS C N 1
ATOM 5953 C CA . LYS C 1 60 ? -38.85758 23.86348 -0.86799 1.000 28.56379 87 LYS C CA 1
ATOM 5954 C C . LYS C 1 60 ? -40.13569 23.41677 -0.15861 1.000 29.73734 87 LYS C C 1
ATOM 5955 O O . LYS C 1 60 ? -40.07431 22.81735 0.92947 1.000 28.09939 87 LYS C O 1
ATOM 5961 N N . TYR C 1 61 ? -41.28182 23.69291 -0.77208 1.000 27.15096 88 TYR C N 1
ATOM 5962 C CA . TYR C 1 61 ? -42.55328 23.20748 -0.26512 1.000 26.40105 88 TYR C CA 1
ATOM 5963 C C . TYR C 1 61 ? -43.00531 21.95074 -1.00462 1.000 28.12683 88 TYR C C 1
ATOM 5964 O O . TYR C 1 61 ? -43.51068 21.01196 -0.38899 1.000 26.84608 88 TYR C O 1
ATOM 5973 N N . HIS C 1 62 ? -42.81208 21.91174 -2.32494 1.000 26.06034 89 HIS C N 1
ATOM 5974 C CA . HIS C 1 62 ? -43.13091 20.69533 -3.06221 1.000 25.01134 89 HIS C CA 1
ATOM 5975 C C . HIS C 1 62 ? -42.35267 19.47249 -2.56281 1.000 22.10656 89 HIS C C 1
ATOM 5976 O O . HIS C 1 62 ? -42.91866 18.37677 -2.48918 1.000 23.37396 89 HIS C O 1
ATOM 5983 N N . ASP C 1 63 ? -41.07075 19.62879 -2.24574 1.000 23.96491 90 ASP C N 1
ATOM 5984 C CA . ASP C 1 63 ? -40.30547 18.44167 -1.85908 1.000 26.11000 90 ASP C CA 1
ATOM 5985 C C . ASP C 1 63 ? -40.77528 17.93522 -0.49925 1.000 24.40065 90 ASP C C 1
ATOM 5986 O O . ASP C 1 63 ? -40.89282 16.72099 -0.28757 1.000 23.33114 90 ASP C O 1
ATOM 5991 N N . ALA C 1 64 ? -41.10340 18.85073 0.40153 1.000 22.91539 91 ALA C N 1
ATOM 5992 C CA . ALA C 1 64 ? -41.66233 18.42975 1.68808 1.000 23.57099 91 ALA C CA 1
ATOM 5993 C C . ALA C 1 64 ? -43.01443 17.76436 1.51118 1.000 24.15177 91 ALA C C 1
ATOM 5994 O O . ALA C 1 64 ? -43.34336 16.78078 2.18856 1.000 23.00181 91 ALA C O 1
ATOM 5996 N N . ARG C 1 65 ? -43.79775 18.30778 0.57863 1.000 23.57940 92 ARG C N 1
ATOM 5997 C CA . ARG C 1 65 ? -45.11849 17.80112 0.27185 1.000 23.54233 92 ARG C CA 1
ATOM 5998 C C . ARG C 1 65 ? -45.00453 16.36025 -0.24454 1.000 24.85726 92 ARG C C 1
ATOM 5999 O O . ARG C 1 65 ? -45.77307 15.48608 0.14632 1.000 27.90186 92 ARG C O 1
ATOM 6007 N N . ILE C 1 66 ? -44.03496 16.11794 -1.12290 1.000 23.61980 93 ILE C N 1
ATOM 6008 C CA . ILE C 1 66 ? -43.81776 14.76638 -1.62248 1.000 26.69745 93 ILE C CA 1
ATOM 6009 C C . ILE C 1 66 ? -43.31989 13.81628 -0.52692 1.000 26.89392 93 ILE C C 1
ATOM 6010 O O . ILE C 1 66 ? -43.78692 12.67907 -0.42690 1.000 25.94853 93 ILE C O 1
ATOM 6015 N N . ASP C 1 67 ? -42.38187 14.26859 0.30116 1.000 27.07999 94 ASP C N 1
ATOM 6016 C CA . ASP C 1 67 ? -41.92152 13.42237 1.39182 1.000 26.37447 94 ASP C CA 1
ATOM 6017 C C . ASP C 1 67 ? -43.08673 13.00582 2.28886 1.000 25.08562 94 ASP C C 1
ATOM 6018 O O . ASP C 1 67 ? -43.19121 11.84771 2.68178 1.000 24.15125 94 ASP C O 1
ATOM 6023 N N . ASN C 1 68 ? -43.97752 13.94346 2.59533 1.000 25.19406 95 ASN C N 1
ATOM 6024 C CA . ASN C 1 68 ? -45.06777 13.65161 3.51850 1.000 26.27095 95 ASN C CA 1
ATOM 6025 C C . ASN C 1 68 ? -46.10153 12.73370 2.87059 1.000 26.60585 95 ASN C C 1
ATOM 6026 O O . ASN C 1 68 ? -46.65495 11.84827 3.53154 1.000 26.80659 95 ASN C O 1
ATOM 6031 N N . GLN C 1 69 ? -46.34407 12.94077 1.57281 1.000 24.06709 96 GLN C N 1
ATOM 6032 C CA . GLN C 1 69 ? -47.25904 12.06943 0.85338 1.000 26.56077 96 GLN C CA 1
ATOM 6033 C C . GLN C 1 69 ? -46.69391 10.65754 0.79050 1.000 28.74029 96 GLN C C 1
ATOM 6034 O O . GLN C 1 69 ? -47.42095 9.68853 0.96571 1.000 32.84867 96 GLN C O 1
ATOM 6040 N N . LEU C 1 70 ? -45.39230 10.54328 0.56125 1.000 29.46101 97 LEU C N 1
ATOM 6041 C CA . LEU C 1 70 ? -44.75633 9.23006 0.54019 1.000 29.41285 97 LEU C CA 1
ATOM 6042 C C . LEU C 1 70 ? -44.88320 8.54252 1.90481 1.000 28.85437 97 LEU C C 1
ATOM 6043 O O . LEU C 1 70 ? -45.14652 7.34040 1.98269 1.000 28.72321 97 LEU C O 1
ATOM 6048 N N . ALA C 1 71 ? -44.70594 9.31007 2.97490 1.000 29.77275 98 ALA C N 1
ATOM 6049 C CA . ALA C 1 71 ? -44.76176 8.76492 4.33213 1.000 29.59946 98 ALA C CA 1
ATOM 6050 C C . ALA C 1 71 ? -46.16732 8.29754 4.71482 1.000 32.62398 98 ALA C C 1
ATOM 6051 O O . ALA C 1 71 ? -46.32492 7.36160 5.50668 1.000 36.36837 98 ALA C O 1
ATOM 6053 N N . THR C 1 72 ? -47.18584 8.96334 4.17802 1.000 28.45671 99 THR C N 1
ATOM 6054 C CA . THR C 1 72 ? -48.57069 8.65725 4.52622 1.000 27.43512 99 THR C CA 1
ATOM 6055 C C . THR C 1 72 ? -49.28803 7.85115 3.44595 1.000 31.51960 99 THR C C 1
ATOM 6056 O O . THR C 1 72 ? -50.48178 7.56934 3.57606 1.000 33.13250 99 THR C O 1
ATOM 6060 N N . ASP C 1 73 ? -48.56310 7.48927 2.38519 1.000 31.90856 100 ASP C N 1
ATOM 6061 C CA . ASP C 1 73 ? -49.12096 6.72819 1.25799 1.000 31.87637 100 ASP C CA 1
ATOM 6062 C C . ASP C 1 73 ? -50.29609 7.46571 0.61907 1.000 31.65544 100 ASP C C 1
ATOM 6063 O O . ASP C 1 73 ? -51.37030 6.89071 0.39457 1.000 34.16172 100 ASP C O 1
ATOM 6068 N N . THR C 1 74 ? -50.08049 8.74842 0.33288 1.000 32.78388 101 THR C N 1
ATOM 6069 C CA . THR C 1 74 ? -51.09301 9.58615 -0.30569 1.000 34.28171 101 THR C CA 1
ATOM 6070 C C . THR C 1 74 ? -50.51489 10.36689 -1.49459 1.000 34.11110 101 THR C C 1
ATOM 6071 O O . THR C 1 74 ? -50.97071 11.47116 -1.80105 1.000 33.49358 101 THR C O 1
ATOM 6075 N N . LEU C 1 75 ? -49.51563 9.78615 -2.15628 1.000 32.97061 102 LEU C N 1
ATOM 6076 C CA . LEU C 1 75 ? -48.84231 10.42899 -3.28680 1.000 32.31921 102 LEU C CA 1
ATOM 6077 C C . LEU C 1 75 ? -49.82587 10.84109 -4.38754 1.000 31.99029 102 LEU C C 1
ATOM 6078 O O . LEU C 1 75 ? -50.65637 10.04518 -4.81931 1.000 33.79663 102 LEU C O 1
ATOM 6083 N N . ILE C 1 76 ? -49.72394 12.09013 -4.83420 1.000 31.01812 103 ILE C N 1
ATOM 6084 C CA . ILE C 1 76 ? -50.66506 12.62228 -5.82404 1.000 32.24429 103 ILE C CA 1
ATOM 6085 C C . ILE C 1 76 ? -50.10454 12.73521 -7.24693 1.000 33.06450 103 ILE C C 1
ATOM 6086 O O . ILE C 1 76 ? -50.75638 12.29231 -8.19258 1.000 30.56450 103 ILE C O 1
ATOM 6091 N N . PRO C 1 77 ? -48.91364 13.33218 -7.41504 1.000 33.23129 104 PRO C N 1
ATOM 6092 C CA . PRO C 1 77 ? -48.44415 13.59151 -8.78511 1.000 33.68395 104 PRO C CA 1
ATOM 6093 C C . PRO C 1 77 ? -47.80941 12.39182 -9.48672 1.000 34.81400 104 PRO C C 1
ATOM 6094 O O . PRO C 1 77 ? -47.36305 11.43675 -8.85094 1.000 32.33354 104 PRO C O 1
ATOM 6098 N N . ASP C 1 78 ? -47.75043 12.47156 -10.81212 1.000 32.64739 105 ASP C N 1
ATOM 6099 C CA . ASP C 1 78 ? -47.02896 11.48710 -11.59452 1.000 33.09744 105 ASP C CA 1
ATOM 6100 C C . ASP C 1 78 ? -45.57037 11.88352 -11.71037 1.000 31.55929 105 ASP C C 1
ATOM 6101 O O . ASP C 1 78 ? -44.69005 11.02957 -11.80973 1.000 31.86763 105 ASP C O 1
ATOM 6106 N N . VAL C 1 79 ? -45.32293 13.19256 -11.71438 1.000 30.19536 106 VAL C N 1
ATOM 6107 C CA . VAL C 1 79 ? -43.98804 13.71737 -11.95876 1.000 30.18942 106 VAL C CA 1
ATOM 6108 C C . VAL C 1 79 ? -43.62411 14.82733 -10.98107 1.000 30.11931 106 VAL C C 1
ATOM 6109 O O . VAL C 1 79 ? -44.46600 15.65100 -10.63280 1.000 29.26645 106 VAL C O 1
ATOM 6113 N N . VAL C 1 80 ? -42.36089 14.87117 -10.57351 1.000 24.98839 107 VAL C N 1
ATOM 6114 C CA . VAL C 1 80 ? -41.87997 15.98109 -9.76707 1.000 28.43912 107 VAL C CA 1
ATOM 6115 C C . VAL C 1 80 ? -40.73805 16.68153 -10.49454 1.000 27.18233 107 VAL C C 1
ATOM 6116 O O . VAL C 1 80 ? -39.87703 16.04491 -11.10042 1.000 30.03770 107 VAL C O 1
ATOM 6120 N N . GLN C 1 81 ? -40.74657 18.00723 -10.44904 1.000 30.52602 108 GLN C N 1
ATOM 6121 C CA . GLN C 1 81 ? -39.78376 18.81429 -11.19060 1.000 28.20381 108 GLN C CA 1
ATOM 6122 C C . GLN C 1 81 ? -39.38651 20.03266 -10.36222 1.000 26.35074 108 GLN C C 1
ATOM 6123 O O . GLN C 1 81 ? -40.20795 20.92056 -10.15808 1.000 30.10672 108 GLN C O 1
ATOM 6129 N N . LEU C 1 82 ? -38.13722 20.06971 -9.89288 1.000 25.68702 109 LEU C N 1
ATOM 6130 C CA . LEU C 1 82 ? -37.75709 21.04355 -8.87075 1.000 26.43263 109 LEU C CA 1
ATOM 6131 C C . LEU C 1 82 ? -36.34346 21.60332 -9.02947 1.000 27.66434 109 LEU C C 1
ATOM 6132 O O . LEU C 1 82 ? -35.50766 21.03783 -9.74004 1.000 26.42721 109 LEU C O 1
ATOM 6137 N N . GLN C 1 83 ? -36.05878 22.68729 -8.30489 1.000 26.28329 110 GLN C N 1
ATOM 6138 C CA . GLN C 1 83 ? -34.70230 23.21611 -8.24006 1.000 24.17697 110 GLN C CA 1
ATOM 6139 C C . GLN C 1 83 ? -33.95041 22.69506 -7.02171 1.000 24.44841 110 GLN C C 1
ATOM 6140 O O . GLN C 1 83 ? -32.74962 22.91675 -6.88706 1.000 23.75930 110 GLN C O 1
ATOM 6146 N N . THR C 1 84 ? -34.66470 22.01070 -6.13930 1.000 24.35355 111 THR C N 1
ATOM 6147 C CA . THR C 1 84 ? -34.02736 21.37791 -4.97851 1.000 25.68720 111 THR C CA 1
ATOM 6148 C C . THR C 1 84 ? -33.35968 20.07284 -5.43806 1.000 26.21468 111 THR C C 1
ATOM 6149 O O . THR C 1 84 ? -33.82075 18.96991 -5.13271 1.000 25.21216 111 THR C O 1
ATOM 6153 N N . VAL C 1 85 ? -32.26042 20.21744 -6.17286 1.000 24.60411 112 VAL C N 1
ATOM 6154 C CA . VAL C 1 85 ? -31.70606 19.10320 -6.94624 1.000 26.04029 112 VAL C CA 1
ATOM 6155 C C . VAL C 1 85 ? -31.19446 17.97025 -6.06662 1.000 25.98351 112 VAL C C 1
ATOM 6156 O O . VAL C 1 85 ? -31.12002 16.81890 -6.49927 1.000 25.10596 112 VAL C O 1
ATOM 6160 N N . GLN C 1 86 ? -30.87732 18.28263 -4.81079 1.000 26.58354 113 GLN C N 1
ATOM 6161 C CA . GLN C 1 86 ? -30.37315 17.25702 -3.90492 1.000 26.48640 113 GLN C CA 1
ATOM 6162 C C . GLN C 1 86 ? -31.42443 16.21068 -3.52089 1.000 25.74948 113 GLN C C 1
ATOM 6163 O O . GLN C 1 86 ? -31.07194 15.13397 -3.01238 1.000 25.22181 113 GLN C O 1
ATOM 6169 N N . ASP C 1 87 ? -32.70493 16.52089 -3.72117 1.000 25.33790 114 ASP C N 1
ATOM 6170 C CA . ASP C 1 87 ? -33.76725 15.56438 -3.39815 1.000 25.38856 114 ASP C CA 1
ATOM 6171 C C . ASP C 1 87 ? -33.72860 14.34742 -4.29841 1.000 26.60938 114 ASP C C 1
ATOM 6172 O O . ASP C 1 87 ? -34.16459 13.26049 -3.92064 1.000 28.24043 114 ASP C O 1
ATOM 6177 N N . PHE C 1 88 ? -33.23493 14.53386 -5.50805 1.000 27.50962 115 PHE C N 1
ATOM 6178 C CA . PHE C 1 88 ? -33.42281 13.49114 -6.49835 1.000 26.77804 115 PHE C CA 1
ATOM 6179 C C . PHE C 1 88 ? -32.55319 12.25745 -6.25144 1.000 25.56931 115 PHE C C 1
ATOM 6180 O O . PHE C 1 88 ? -33.07683 11.13509 -6.27639 1.000 28.78235 115 PHE C O 1
ATOM 6188 N N . PRO C 1 89 ? -31.25850 12.44329 -5.93970 1.000 28.23689 116 PRO C N 1
ATOM 6189 C CA . PRO C 1 89 ? -30.48219 11.25996 -5.54524 1.000 28.54784 116 PRO C CA 1
ATOM 6190 C C . PRO C 1 89 ? -31.02823 10.60938 -4.27674 1.000 26.78133 116 PRO C C 1
ATOM 6191 O O . PRO C 1 89 ? -30.93111 9.39092 -4.12522 1.000 28.11081 116 PRO C O 1
ATOM 6195 N N . ARG C 1 90 ? -31.60784 11.40985 -3.39072 1.000 26.12141 117 ARG C N 1
ATOM 6196 C CA . ARG C 1 90 ? -32.18067 10.87663 -2.16001 1.000 28.51750 117 ARG C CA 1
ATOM 6197 C C . ARG C 1 90 ? -33.41424 10.03545 -2.45675 1.000 29.52310 117 ARG C C 1
ATOM 6198 O O . ARG C 1 90 ? -33.53660 8.90720 -1.96501 1.000 29.28054 117 ARG C O 1
ATOM 6206 N N . TRP C 1 91 ? -34.33105 10.57743 -3.25732 1.000 28.16517 118 TRP C N 1
ATOM 6207 C CA . TRP C 1 91 ? -35.51622 9.82054 -3.64783 1.000 27.12525 118 TRP C CA 1
ATOM 6208 C C . TRP C 1 91 ? -35.15994 8.58635 -4.45909 1.000 27.81890 118 TRP C C 1
ATOM 6209 O O . TRP C 1 91 ? -35.84568 7.57260 -4.36783 1.000 31.85673 118 TRP C O 1
ATOM 6220 N N . LYS C 1 92 ? -34.10093 8.68075 -5.25865 1.000 27.80353 119 LYS C N 1
ATOM 6221 C CA . LYS C 1 92 ? -33.63842 7.53454 -6.03601 1.000 30.23062 119 LYS C CA 1
ATOM 6222 C C . LYS C 1 92 ? -33.23304 6.41026 -5.09847 1.000 30.77753 119 LYS C C 1
ATOM 6223 O O . LYS C 1 92 ? -33.63441 5.26198 -5.27538 1.000 31.78409 119 LYS C O 1
ATOM 6229 N N . LYS C 1 93 ? -32.44986 6.75802 -4.08292 1.000 33.85029 120 LYS C N 1
ATOM 6230 C CA . LYS C 1 93 ? -31.94780 5.77371 -3.14222 1.000 35.49994 120 LYS C CA 1
ATOM 6231 C C . LYS C 1 93 ? -33.08298 5.15454 -2.33391 1.000 35.18033 120 LYS C C 1
ATOM 6232 O O . LYS C 1 93 ? -33.03530 3.97360 -1.98886 1.000 36.87797 120 LYS C O 1
ATOM 6238 N N . GLN C 1 94 ? -34.12279 5.93891 -2.07334 1.000 33.06196 121 GLN C N 1
ATOM 6239 C CA . GLN C 1 94 ? -35.27566 5.44185 -1.33237 1.000 34.01047 121 GLN C CA 1
ATOM 6240 C C . GLN C 1 94 ? -36.09588 4.46364 -2.15233 1.000 34.49547 121 GLN C C 1
ATOM 6241 O O . GLN C 1 94 ? -36.92104 3.72696 -1.60922 1.000 35.04364 121 GLN C O 1
ATOM 6247 N N . GLY C 1 95 ? -35.88269 4.46006 -3.46386 1.000 32.56997 122 GLY C N 1
ATOM 6248 C CA . GLY C 1 95 ? -36.57280 3.51568 -4.32629 1.000 31.40813 122 GLY C CA 1
ATOM 6249 C C . GLY C 1 95 ? -37.93396 3.96547 -4.82770 1.000 32.90970 122 GLY C C 1
ATOM 6250 O O . GLY C 1 95 ? -38.74410 3.14087 -5.25778 1.000 37.07742 122 GLY C O 1
ATOM 6251 N N . VAL C 1 96 ? -38.19868 5.26797 -4.79557 1.000 30.04780 123 VAL C N 1
ATOM 6252 C CA . VAL C 1 96 ? -39.52855 5.75543 -5.16512 1.000 31.41541 123 VAL C CA 1
ATOM 6253 C C . VAL C 1 96 ? -39.60449 6.32101 -6.58834 1.000 30.46228 123 VAL C C 1
ATOM 6254 O O . VAL C 1 96 ? -40.66987 6.74882 -7.03119 1.000 30.26193 123 VAL C O 1
ATOM 6258 N N . LEU C 1 97 ? -38.47807 6.30645 -7.29267 1.000 29.08749 124 LEU C N 1
ATOM 6259 C CA . LEU C 1 97 ? -38.41040 6.86351 -8.64639 1.000 29.75411 124 LEU C CA 1
ATOM 6260 C C . LEU C 1 97 ? -38.39792 5.78216 -9.71684 1.000 34.02092 124 LEU C C 1
ATOM 6261 O O . LEU C 1 97 ? -37.77179 4.73552 -9.55345 1.000 36.89443 124 LEU C O 1
ATOM 6266 N N . LEU C 1 98 ? -39.07772 6.06151 -10.82186 1.000 34.06569 125 LEU C N 1
ATOM 6267 C CA . LEU C 1 98 ? -39.10218 5.14893 -11.95708 1.000 35.27557 125 LEU C CA 1
ATOM 6268 C C . LEU C 1 98 ? -37.90996 5.40117 -12.86664 1.000 37.51503 125 LEU C C 1
ATOM 6269 O O . LEU C 1 98 ? -37.73246 6.51283 -13.37320 1.000 40.75353 125 LEU C O 1
ATOM 6274 N N . ASN C 1 99 ? -37.07494 4.38917 -13.06361 1.000 35.67410 126 ASN C N 1
ATOM 6275 C CA . ASN C 1 99 ? -35.98479 4.52854 -14.02212 1.000 37.51978 126 ASN C CA 1
ATOM 6276 C C . ASN C 1 99 ? -36.55780 4.63347 -15.43066 1.000 37.26482 126 ASN C C 1
ATOM 6277 O O . ASN C 1 99 ? -37.20511 3.70027 -15.92014 1.000 35.72062 126 ASN C O 1
ATOM 6282 N N . TYR C 1 100 ? -36.33508 5.77362 -16.07649 1.000 34.70271 127 TYR C N 1
ATOM 6283 C CA . TYR C 1 100 ? -36.81692 5.97309 -17.43850 1.000 36.64756 127 TYR C CA 1
ATOM 6284 C C . TYR C 1 100 ? -35.87743 6.89761 -18.19217 1.000 35.84952 127 TYR C C 1
ATOM 6285 O O . TYR C 1 100 ? -35.66596 8.04686 -17.79039 1.000 34.76399 127 TYR C O 1
ATOM 6294 N N . LYS C 1 101 ? -35.29910 6.38622 -19.27457 1.000 36.07739 128 LYS C N 1
ATOM 6295 C CA . LYS C 1 101 ? -34.46623 7.19495 -20.15591 1.000 37.08519 128 LYS C CA 1
ATOM 6296 C C . LYS C 1 101 ? -35.33206 7.64666 -21.32014 1.000 38.67886 128 LYS C C 1
ATOM 6297 O O . LYS C 1 101 ? -35.70501 6.83549 -22.15159 1.000 41.79113 128 LYS C O 1
ATOM 6303 N N . PRO C 1 102 ? -35.68846 8.93869 -21.35591 1.000 37.58132 129 PRO C N 1
ATOM 6304 C CA . PRO C 1 102 ? -36.62122 9.42913 -22.37154 1.000 39.91169 129 PRO C CA 1
ATOM 6305 C C . PRO C 1 102 ? -35.97443 9.44589 -23.74552 1.000 40.00186 129 PRO C C 1
ATOM 6306 O O . PRO C 1 102 ? -34.76429 9.23047 -23.85802 1.000 39.60055 129 PRO C O 1
ATOM 6310 N N . VAL C 1 103 ? -36.77110 9.70604 -24.77339 1.000 43.90431 130 VAL C N 1
ATOM 6311 C CA . VAL C 1 103 ? -36.24210 9.87577 -26.11768 1.000 44.26740 130 VAL C CA 1
ATOM 6312 C C . VAL C 1 103 ? -35.24381 11.02926 -26.12249 1.000 43.45281 130 VAL C C 1
ATOM 6313 O O . VAL C 1 103 ? -35.57105 12.13415 -25.68098 1.000 44.86220 130 VAL C O 1
ATOM 6317 N N . GLY C 1 104 ? -34.02700 10.77142 -26.59555 1.000 40.72565 131 GLY C N 1
ATOM 6318 C CA . GLY C 1 104 ? -32.99256 11.79414 -26.59804 1.000 43.16427 131 GLY C CA 1
ATOM 6319 C C . GLY C 1 104 ? -32.03406 11.73640 -25.41689 1.000 40.11957 131 GLY C C 1
ATOM 6320 O O . GLY C 1 104 ? -31.13840 12.58503 -25.28716 1.000 40.29390 131 GLY C O 1
ATOM 6321 N N . TRP C 1 105 ? -32.22974 10.75887 -24.53455 1.000 37.43916 132 TRP C N 1
ATOM 6322 C CA . TRP C 1 105 ? -31.41680 10.64131 -23.31621 1.000 36.92780 132 TRP C CA 1
ATOM 6323 C C . TRP C 1 105 ? -29.92275 10.62497 -23.62918 1.000 36.31090 132 TRP C C 1
ATOM 6324 O O . TRP C 1 105 ? -29.11880 11.16900 -22.86851 1.000 37.44591 132 TRP C O 1
ATOM 6335 N N . ASP C 1 106 ? -29.55161 10.02010 -24.76179 1.000 35.48218 133 ASP C N 1
ATOM 6336 C CA . ASP C 1 106 ? -28.13844 9.94226 -25.15007 1.000 38.48438 133 ASP C CA 1
ATOM 6337 C C . ASP C 1 106 ? -27.52847 11.30120 -25.49035 1.000 37.74884 133 ASP C C 1
ATOM 6338 O O . ASP C 1 106 ? -26.30453 11.46653 -25.48450 1.000 37.02220 133 ASP C O 1
ATOM 6343 N N . LYS C 1 107 ? -28.37710 12.26705 -25.81252 1.000 36.68002 134 LYS C N 1
ATOM 6344 C CA . LYS C 1 107 ? -27.89916 13.59731 -26.17545 1.000 36.73184 134 LYS C CA 1
ATOM 6345 C C . LYS C 1 107 ? -27.92366 14.60533 -25.02536 1.000 34.55386 134 LYS C C 1
ATOM 6346 O O . LYS C 1 107 ? -27.55336 15.75959 -25.20070 1.000 35.42017 134 LYS C O 1
ATOM 6352 N N . VAL C 1 108 ? -28.35657 14.17131 -23.84867 1.000 33.57164 135 VAL C N 1
ATOM 6353 C CA . VAL C 1 108 ? -28.34877 15.05065 -22.68511 1.000 31.08603 135 VAL C CA 1
ATOM 6354 C C . VAL C 1 108 ? -26.92297 15.12308 -22.12667 1.000 31.77304 135 VAL C C 1
ATOM 6355 O O . VAL C 1 108 ? -26.27628 14.08865 -21.95904 1.000 31.84558 135 VAL C O 1
ATOM 6359 N N . TYR C 1 109 ? -26.43021 16.34003 -21.88991 1.000 31.04985 136 TYR C N 1
ATOM 6360 C CA . TYR C 1 109 ? -25.13217 16.55189 -21.24117 1.000 32.30360 136 TYR C CA 1
ATOM 6361 C C . TYR C 1 109 ? -25.09051 15.70040 -19.96449 1.000 29.45005 136 TYR C C 1
ATOM 6362 O O . TYR C 1 109 ? -26.02533 15.73317 -19.17977 1.000 29.12837 136 TYR C O 1
ATOM 6371 N N . PRO C 1 110 ? -24.03216 14.89025 -19.79795 1.000 33.81844 137 PRO C N 1
ATOM 6372 C CA . PRO C 1 110 ? -24.00166 13.81121 -18.79893 1.000 35.76128 137 PRO C CA 1
ATOM 6373 C C . PRO C 1 110 ? -24.27400 14.25041 -17.35890 1.000 32.19193 137 PRO C C 1
ATOM 6374 O O . PRO C 1 110 ? -24.87352 13.49813 -16.58373 1.000 30.57721 137 PRO C O 1
ATOM 6378 N N . GLU C 1 111 ? -23.85050 15.44541 -16.97867 1.000 35.17133 138 GLU C N 1
ATOM 6379 C CA . GLU C 1 111 ? -24.09559 15.83656 -15.59161 1.000 35.76743 138 GLU C CA 1
ATOM 6380 C C . GLU C 1 111 ? -25.56104 16.22795 -15.38868 1.000 35.49470 138 GLU C C 1
ATOM 6381 O O . GLU C 1 111 ? -26.00820 16.39714 -14.25396 1.000 32.66871 138 GLU C O 1
ATOM 6387 N N . PHE C 1 112 ? -26.31003 16.34824 -16.49106 1.000 31.78829 139 PHE C N 1
ATOM 6388 C CA . PHE C 1 112 ? -27.73364 16.69314 -16.42968 1.000 31.19544 139 PHE C CA 1
ATOM 6389 C C . PHE C 1 112 ? -28.65220 15.48172 -16.52359 1.000 31.39861 139 PHE C C 1
ATOM 6390 O O . PHE C 1 112 ? -29.82797 15.61533 -16.85226 1.000 32.48910 139 PHE C O 1
ATOM 6398 N N . ARG C 1 113 ? -28.13097 14.30046 -16.22215 1.000 31.93552 140 ARG C N 1
ATOM 6399 C CA . ARG C 1 113 ? -28.93619 13.09026 -16.26805 1.000 33.36535 140 ARG C CA 1
ATOM 6400 C C . ARG C 1 113 ? -28.41759 12.09295 -15.25399 1.000 33.79814 140 ARG C C 1
ATOM 6401 O O . ARG C 1 113 ? -27.21483 12.01132 -15.02451 1.000 36.01785 140 ARG C O 1
ATOM 6409 N N . ASP C 1 114 ? -29.32707 11.35895 -14.62350 1.000 34.69057 141 ASP C N 1
ATOM 6410 C CA . ASP C 1 114 ? -28.93029 10.23189 -13.79187 1.000 33.26124 141 ASP C CA 1
ATOM 6411 C C . ASP C 1 114 ? -28.52907 9.05480 -14.67131 1.000 37.32359 141 ASP C C 1
ATOM 6412 O O . ASP C 1 114 ? -29.20047 8.75905 -15.66715 1.000 37.73812 141 ASP C O 1
ATOM 6417 N N . ALA C 1 115 ? -27.45322 8.37308 -14.29130 1.000 37.70694 142 ALA C N 1
ATOM 6418 C CA . ALA C 1 115 ? -26.89560 7.29447 -15.11010 1.000 40.44661 142 ALA C CA 1
ATOM 6419 C C . ALA C 1 115 ? -27.88279 6.14479 -15.33376 1.000 37.66283 142 ALA C C 1
ATOM 6420 O O . ALA C 1 115 ? -27.78838 5.40862 -16.32298 1.000 37.56128 142 ALA C O 1
ATOM 6422 N N . ASP C 1 116 ? -28.80255 5.97295 -14.39088 1.000 36.87579 143 ASP C N 1
ATOM 6423 C CA . ASP C 1 116 ? -29.77871 4.89168 -14.44673 1.000 38.05313 143 ASP C CA 1
ATOM 6424 C C . ASP C 1 116 ? -31.13911 5.29349 -15.01670 1.000 37.37530 143 ASP C C 1
ATOM 6425 O O . ASP C 1 116 ? -32.00963 4.44364 -15.20846 1.000 37.23297 143 ASP C O 1
ATOM 6430 N N . GLY C 1 117 ? -31.33264 6.58589 -15.25675 1.000 35.70345 144 GLY C N 1
ATOM 6431 C CA . GLY C 1 117 ? -32.61935 7.08739 -15.70772 1.000 35.32450 144 GLY C CA 1
ATOM 6432 C C . GLY C 1 117 ? -33.54081 7.51275 -14.57118 1.000 34.39376 144 GLY C C 1
ATOM 6433 O O . GLY C 1 117 ? -34.73601 7.73103 -14.78170 1.000 32.33388 144 GLY C O 1
ATOM 6434 N N . ALA C 1 118 ? -32.99498 7.65353 -13.36324 1.000 32.40645 145 ALA C N 1
ATOM 6435 C CA . ALA C 1 118 ? -33.83349 7.96014 -12.20959 1.000 31.49771 145 ALA C CA 1
ATOM 6436 C C . ALA C 1 118 ? -34.41530 9.36993 -12.31285 1.000 31.42800 145 ALA C C 1
ATOM 6437 O O . ALA C 1 118 ? -35.51777 9.63878 -11.83626 1.000 28.91003 145 ALA C O 1
ATOM 6439 N N . TRP C 1 119 ? -33.67410 10.26234 -12.96026 1.000 29.79608 146 TRP C N 1
ATOM 6440 C CA . TRP C 1 119 ? -34.13492 11.62858 -13.15353 1.000 28.78061 146 TRP C CA 1
ATOM 6441 C C . TRP C 1 119 ? -33.41824 12.22086 -14.34935 1.000 32.19230 146 TRP C C 1
ATOM 6442 O O . TRP C 1 119 ? -32.41321 11.67540 -14.81047 1.000 32.50424 146 TRP C O 1
ATOM 6453 N N . ILE C 1 120 ? -33.94682 13.33388 -14.84731 1.000 31.87644 147 ILE C N 1
ATOM 6454 C CA . ILE C 1 120 ? -33.39778 14.01094 -16.00735 1.000 30.17863 147 ILE C CA 1
ATOM 6455 C C . ILE C 1 120 ? -33.44739 15.52625 -15.80838 1.000 32.70910 147 ILE C C 1
ATOM 6456 O O . ILE C 1 120 ? -34.34978 16.04280 -15.13721 1.000 31.63460 147 ILE C O 1
ATOM 6461 N N . GLY C 1 121 ? -32.47059 16.23698 -16.36506 1.000 33.10995 148 GLY C N 1
ATOM 6462 C CA . GLY C 1 121 ? -32.54788 17.68510 -16.45234 1.000 34.53935 148 GLY C CA 1
ATOM 6463 C C . GLY C 1 121 ? -33.58894 18.08720 -17.48569 1.000 37.31845 148 GLY C C 1
ATOM 6464 O O . GLY C 1 121 ? -33.55986 17.60140 -18.61102 1.000 40.95018 148 GLY C O 1
ATOM 6465 N N . ALA C 1 122 ? -34.52031 18.95708 -17.10779 1.000 36.25077 149 ALA C N 1
ATOM 6466 C CA . ALA C 1 122 ? -35.60382 19.35579 -18.00960 1.000 36.62419 149 ALA C CA 1
ATOM 6467 C C . ALA C 1 122 ? -35.22249 20.56283 -18.87128 1.000 35.50680 149 ALA C C 1
ATOM 6468 O O . ALA C 1 122 ? -35.49647 20.60278 -20.07481 1.000 34.71693 149 ALA C O 1
ATOM 6470 N N . TYR C 1 123 ? -34.58512 21.54352 -18.24683 1.000 32.80194 150 TYR C N 1
ATOM 6471 C CA . TYR C 1 123 ? -34.16899 22.74754 -18.94528 1.000 34.08432 150 TYR C CA 1
ATOM 6472 C C . TYR C 1 123 ? -33.18674 23.47145 -18.04461 1.000 31.13949 150 TYR C C 1
ATOM 6473 O O . TYR C 1 123 ? -33.08273 23.14998 -16.86270 1.000 30.44559 150 TYR C O 1
ATOM 6482 N N . VAL C 1 124 ? -32.46105 24.43689 -18.59104 1.000 30.39342 151 VAL C N 1
ATOM 6483 C CA . VAL C 1 124 ? -31.48804 25.18025 -17.80095 1.000 32.76748 151 VAL C CA 1
ATOM 6484 C C . VAL C 1 124 ? -32.03385 26.56509 -17.45827 1.000 33.27252 151 VAL C C 1
ATOM 6485 O O . VAL C 1 124 ? -32.56613 27.27332 -18.32179 1.000 31.26663 151 VAL C O 1
ATOM 6489 N N . ILE C 1 125 ? -31.90053 26.94030 -16.19749 1.000 31.87244 152 ILE C N 1
ATOM 6490 C CA . ILE C 1 125 ? -32.22810 28.27496 -15.72005 1.000 31.03065 152 ILE C CA 1
ATOM 6491 C C . ILE C 1 125 ? -30.95797 28.97072 -15.26019 1.000 28.57433 152 ILE C C 1
ATOM 6492 O O . ILE C 1 125 ? -30.03986 28.32983 -14.72848 1.000 26.75323 152 ILE C O 1
ATOM 6497 N N . ALA C 1 126 ? -30.89263 30.28347 -15.43196 1.000 29.38736 153 ALA C N 1
ATOM 6498 C CA . ALA C 1 126 ? -29.78570 31.02182 -14.82732 1.000 29.43209 153 ALA C CA 1
ATOM 6499 C C . ALA C 1 126 ? -30.27977 32.30446 -14.16812 1.000 28.91763 153 ALA C C 1
ATOM 6500 O O . ALA C 1 126 ? -31.21666 32.95082 -14.65713 1.000 30.64573 153 ALA C O 1
ATOM 6502 N N . PHE C 1 127 ? -29.64973 32.66161 -13.05480 1.000 27.24137 154 PHE C N 1
ATOM 6503 C CA . PHE C 1 127 ? -29.96849 33.88979 -12.36171 1.000 27.66907 154 PHE C CA 1
ATOM 6504 C C . PHE C 1 127 ? -28.81621 34.87147 -12.50699 1.000 30.66391 154 PHE C C 1
ATOM 6505 O O . PHE C 1 127 ? -27.67194 34.57773 -12.10526 1.000 30.55742 154 PHE C O 1
ATOM 6513 N N . SER C 1 128 ? -29.11648 36.04534 -13.05467 1.000 30.53784 155 SER C N 1
ATOM 6514 C CA . SER C 1 128 ? -28.10973 37.07310 -13.22015 1.000 32.78634 155 SER C CA 1
ATOM 6515 C C . SER C 1 128 ? -28.79272 38.42724 -13.41166 1.000 35.27718 155 SER C C 1
ATOM 6516 O O . SER C 1 128 ? -29.92982 38.62436 -12.96341 1.000 35.46157 155 SER C O 1
ATOM 6519 N N . ASN C 1 129 ? -28.09519 39.35868 -14.05893 1.000 33.89076 156 ASN C N 1
ATOM 6520 C CA . ASN C 1 129 ? -28.59160 40.72150 -14.23838 1.000 35.43834 156 ASN C CA 1
ATOM 6521 C C . ASN C 1 129 ? -29.84635 40.83946 -15.09492 1.000 36.13943 156 ASN C C 1
ATOM 6522 O O . ASN C 1 129 ? -29.91504 40.29969 -16.19984 1.000 36.11416 156 ASN C O 1
ATOM 6527 N N . LEU C 1 130 ? -30.82296 41.57763 -14.58264 1.000 34.77938 157 LEU C N 1
ATOM 6528 C CA . LEU C 1 130 ? -31.95950 41.99394 -15.38616 1.000 34.82689 157 LEU C CA 1
ATOM 6529 C C . LEU C 1 130 ? -32.10713 43.50495 -15.29378 1.000 39.15476 157 LEU C C 1
ATOM 6530 O O . LEU C 1 130 ? -32.25861 44.05733 -14.20088 1.000 37.53732 157 LEU C O 1
ATOM 6535 N N . VAL C 1 131 ? -32.04616 44.17325 -16.44062 1.000 39.83091 158 VAL C N 1
ATOM 6536 C CA . VAL C 1 131 ? -32.01104 45.62869 -16.45245 1.000 43.26270 158 VAL C CA 1
ATOM 6537 C C . VAL C 1 131 ? -33.15350 46.23352 -17.24105 1.000 42.14232 158 VAL C C 1
ATOM 6538 O O . VAL C 1 131 ? -33.67642 45.62156 -18.16370 1.000 45.93613 158 VAL C O 1
ATOM 6542 N N . ASN C 1 132 ? -33.56067 47.43127 -16.83486 1.000 44.67754 159 ASN C N 1
ATOM 6543 C CA . ASN C 1 132 ? -34.52009 48.22674 -17.58713 1.000 46.41815 159 ASN C CA 1
ATOM 6544 C C . ASN C 1 132 ? -33.78137 49.02375 -18.65538 1.000 50.06526 159 ASN C C 1
ATOM 6545 O O . ASN C 1 132 ? -32.97067 49.89709 -18.35069 1.000 50.75884 159 ASN C O 1
ATOM 6550 N N . THR C 1 133 ? -34.05295 48.70054 -19.91189 1.000 50.52902 160 THR C N 1
ATOM 6551 C CA . THR C 1 133 ? -33.30713 49.26922 -21.02404 1.000 52.93625 160 THR C CA 1
ATOM 6552 C C . THR C 1 133 ? -33.76729 50.67754 -21.38419 1.000 55.48979 160 THR C C 1
ATOM 6553 O O . THR C 1 133 ? -33.13730 51.34652 -22.20194 1.000 58.21669 160 THR C O 1
ATOM 6557 N N . GLN C 1 134 ? -34.86448 51.12355 -20.77984 1.000 56.05388 161 GLN C N 1
ATOM 6558 C CA . GLN C 1 134 ? -35.37070 52.46973 -21.02659 1.000 59.58446 161 GLN C CA 1
ATOM 6559 C C . GLN C 1 134 ? -34.82889 53.45062 -19.99560 1.000 59.10827 161 GLN C C 1
ATOM 6560 O O . GLN C 1 134 ? -34.67776 54.63959 -20.26573 1.000 59.55433 161 GLN C O 1
ATOM 6566 N N . LEU C 1 135 ? -34.53445 52.94748 -18.80942 1.000 56.70541 162 LEU C N 1
ATOM 6567 C CA . LEU C 1 135 ? -33.93711 53.77728 -17.77799 1.000 57.75609 162 LEU C CA 1
ATOM 6568 C C . LEU C 1 135 ? -32.41702 53.78647 -17.91190 1.000 58.95424 162 LEU C C 1
ATOM 6569 O O . LEU C 1 135 ? -31.77196 54.80506 -17.66366 1.000 62.01732 162 LEU C O 1
ATOM 6574 N N . LEU C 1 136 ? -31.85080 52.66044 -18.33834 1.000 55.79283 163 LEU C N 1
ATOM 6575 C CA . LEU C 1 136 ? -30.40156 52.53780 -18.45061 1.000 55.36416 163 LEU C CA 1
ATOM 6576 C C . LEU C 1 136 ? -29.94481 52.24607 -19.87958 1.000 56.78151 163 LEU C C 1
ATOM 6577 O O . LEU C 1 136 ? -30.36030 51.25375 -20.47737 1.000 57.38610 163 LEU C O 1
ATOM 6582 N N . ASN C 1 137 ? -29.07267 53.09620 -20.41167 1.000 59.79370 164 ASN C N 1
ATOM 6583 C CA . ASN C 1 137 ? -28.44552 52.83023 -21.70592 1.000 63.10824 164 ASN C CA 1
ATOM 6584 C C . ASN C 1 137 ? -27.41445 51.71034 -21.56379 1.000 58.22806 164 ASN C C 1
ATOM 6585 O O . ASN C 1 137 ? -26.97772 51.40687 -20.44505 1.000 53.10736 164 ASN C O 1
ATOM 6590 N N . GLU C 1 138 ? -27.04737 51.08017 -22.67950 1.000 56.08085 165 GLU C N 1
ATOM 6591 C CA . GLU C 1 138 ? -26.22974 49.85999 -22.63870 1.000 54.89597 165 GLU C CA 1
ATOM 6592 C C . GLU C 1 138 ? -24.88927 50.03499 -21.92002 1.000 52.34322 165 GLU C C 1
ATOM 6593 O O . GLU C 1 138 ? -24.45441 49.14040 -21.18583 1.000 52.53863 165 GLU C O 1
ATOM 6599 N N . LYS C 1 139 ? -24.24402 51.18397 -22.10699 1.000 49.94135 166 LYS C N 1
ATOM 6600 C CA . LYS C 1 139 ? -22.97645 51.44677 -21.42582 1.000 51.63413 166 LYS C CA 1
ATOM 6601 C C . LYS C 1 139 ? -23.12346 51.50710 -19.91112 1.000 52.30589 166 LYS C C 1
ATOM 6602 O O . LYS C 1 139 ? -22.14648 51.31901 -19.18896 1.000 52.38233 166 LYS C O 1
ATOM 6608 N N . SER C 1 140 ? -24.33691 51.73744 -19.42304 1.000 52.36205 167 SER C N 1
ATOM 6609 C CA . SER C 1 140 ? -24.53323 51.84581 -17.97856 1.000 54.11726 167 SER C CA 1
ATOM 6610 C C . SER C 1 140 ? -25.25451 50.65085 -17.36049 1.000 50.18390 167 SER C C 1
ATOM 6611 O O . SER C 1 140 ? -25.60767 50.67656 -16.17032 1.000 49.28074 167 SER C O 1
ATOM 6614 N N . TRP C 1 141 ? -25.46837 49.59670 -18.14229 1.000 46.29984 168 TRP C N 1
ATOM 6615 C CA . TRP C 1 141 ? -26.02328 48.37064 -17.57259 1.000 44.35635 168 TRP C CA 1
ATOM 6616 C C . TRP C 1 141 ? -25.06091 47.79078 -16.55133 1.000 43.29543 168 TRP C C 1
ATOM 6617 O O . TRP C 1 141 ? -23.90260 47.51511 -16.87419 1.000 43.40945 168 TRP C O 1
ATOM 6628 N N . PRO C 1 142 ? -25.53293 47.59483 -15.31581 1.000 41.15800 169 PRO C N 1
ATOM 6629 C CA . PRO C 1 142 ? -24.67432 46.91777 -14.34056 1.000 39.87038 169 PRO C CA 1
ATOM 6630 C C . PRO C 1 142 ? -24.52233 45.43597 -14.69488 1.000 39.43196 169 PRO C C 1
ATOM 6631 O O . PRO C 1 142 ? -25.52427 44.77303 -14.95555 1.000 38.84841 169 PRO C O 1
ATOM 6635 N N . ARG C 1 143 ? -23.29363 44.92774 -14.69229 1.000 40.48354 170 ARG C N 1
ATOM 6636 C CA . ARG C 1 143 ? -23.03021 43.54550 -15.09227 1.000 39.14732 170 ARG C CA 1
ATOM 6637 C C . ARG C 1 143 ? -22.24028 42.78331 -14.03119 1.000 38.66590 170 ARG C C 1
ATOM 6638 O O . ARG C 1 143 ? -22.41504 41.57284 -13.86236 1.000 37.04738 170 ARG C O 1
ATOM 6646 N N . GLU C 1 144 ? -21.34093 43.48683 -13.35066 1.000 40.06450 171 GLU C N 1
ATOM 6647 C CA . GLU C 1 144 ? -20.56092 42.89878 -12.27026 1.000 38.44822 171 GLU C CA 1
ATOM 6648 C C . GLU C 1 144 ? -21.19434 43.24211 -10.92854 1.000 34.99645 171 GLU C C 1
ATOM 6649 O O . GLU C 1 144 ? -21.90047 44.23595 -10.80943 1.000 34.16082 171 GLU C O 1
ATOM 6655 N N . ALA C 1 145 ? -20.93594 42.42991 -9.90985 1.000 34.13968 172 ALA C N 1
ATOM 6656 C CA . ALA C 1 145 ? -21.56527 42.64729 -8.62468 1.000 36.30750 172 ALA C CA 1
ATOM 6657 C C . ALA C 1 145 ? -21.29939 44.05827 -8.11262 1.000 37.65575 172 ALA C C 1
ATOM 6658 O O . ALA C 1 145 ? -22.21087 44.73565 -7.64151 1.000 39.70223 172 ALA C O 1
ATOM 6660 N N . ASN C 1 146 ? -20.05857 44.51416 -8.22730 1.000 37.88183 173 ASN C N 1
ATOM 6661 C CA . ASN C 1 146 ? -19.70830 45.81656 -7.67044 1.000 41.87973 173 ASN C CA 1
ATOM 6662 C C . ASN C 1 146 ? -20.27471 47.00183 -8.44640 1.000 40.06952 173 ASN C C 1
ATOM 6663 O O . ASN C 1 146 ? -20.22924 48.12584 -7.95462 1.000 43.99662 173 ASN C O 1
ATOM 6668 N N . ASP C 1 147 ? -20.80816 46.76502 -9.64465 1.000 37.53039 174 ASP C N 1
ATOM 6669 C CA . ASP C 1 147 ? -21.50031 47.83086 -10.38502 1.000 38.91385 174 ASP C CA 1
ATOM 6670 C C . ASP C 1 147 ? -22.72030 48.32619 -9.61518 1.000 40.93771 174 ASP C C 1
ATOM 6671 O O . ASP C 1 147 ? -23.08515 49.49853 -9.68638 1.000 40.27738 174 ASP C O 1
ATOM 6676 N N . TYR C 1 148 ? -23.33849 47.41677 -8.87321 1.000 37.61191 175 TYR C N 1
ATOM 6677 C CA . TYR C 1 148 ? -24.55450 47.71364 -8.11680 1.000 40.23804 175 TYR C CA 1
ATOM 6678 C C . TYR C 1 148 ? -24.30557 48.59873 -6.90224 1.000 40.52156 175 TYR C C 1
ATOM 6679 O O . TYR C 1 148 ? -25.24866 49.09513 -6.28725 1.000 43.32015 175 TYR C O 1
ATOM 6688 N N . LEU C 1 149 ? -23.03639 48.82134 -6.57732 1.000 39.25474 176 LEU C N 1
ATOM 6689 C CA . LEU C 1 149 ? -22.68809 49.67979 -5.45237 1.000 39.73162 176 LEU C CA 1
ATOM 6690 C C . LEU C 1 149 ? -22.47937 51.13173 -5.84848 1.000 44.31353 176 LEU C C 1
ATOM 6691 O O . LEU C 1 149 ? -22.19777 51.96790 -4.99560 1.000 48.86418 176 LEU C O 1
ATOM 6696 N N . ARG C 1 150 ? -22.61847 51.44676 -7.13478 1.000 41.28833 177 ARG C N 1
ATOM 6697 C CA . ARG C 1 150 ? -22.37135 52.81403 -7.58140 1.000 43.76442 177 ARG C CA 1
ATOM 6698 C C . ARG C 1 150 ? -23.48745 53.73365 -7.09621 1.000 46.73611 177 ARG C C 1
ATOM 6699 O O . ARG C 1 150 ? -24.63172 53.31260 -6.96269 1.000 49.47175 177 ARG C O 1
ATOM 6707 N N . PRO C 1 151 ? -23.15033 54.99982 -6.82760 1.000 49.77671 178 PRO C N 1
ATOM 6708 C CA . PRO C 1 151 ? -24.09084 55.94529 -6.22106 1.000 51.06448 178 PRO C CA 1
ATOM 6709 C C . PRO C 1 151 ? -25.42965 56.07560 -6.94868 1.000 51.21777 178 PRO C C 1
ATOM 6710 O O . PRO C 1 151 ? -26.45305 56.17124 -6.27348 1.000 52.18786 178 PRO C O 1
ATOM 6714 N N . ASP C 1 152 ? -25.44203 56.05041 -8.27850 1.000 49.25308 179 ASP C N 1
ATOM 6715 C CA . ASP C 1 152 ? -26.68993 56.31123 -8.99592 1.000 50.46469 179 ASP C CA 1
ATOM 6716 C C . ASP C 1 152 ? -27.64006 55.10962 -9.06356 1.000 48.77838 179 ASP C C 1
ATOM 6717 O O . ASP C 1 152 ? -28.71078 55.19636 -9.66146 1.000 49.82291 179 ASP C O 1
ATOM 6722 N N . LEU C 1 153 ? -27.26182 53.99540 -8.44329 1.000 46.13535 180 LEU C N 1
ATOM 6723 C CA . LEU C 1 153 ? -28.18116 52.86918 -8.31332 1.000 44.38910 180 LEU C CA 1
ATOM 6724 C C . LEU C 1 153 ? -28.78068 52.79468 -6.91396 1.000 44.50585 180 LEU C C 1
ATOM 6725 O O . LEU C 1 153 ? -29.54904 51.88296 -6.61244 1.000 44.37815 180 LEU C O 1
ATOM 6730 N N . LYS C 1 154 ? -28.40817 53.73348 -6.05186 1.000 44.40227 181 LYS C N 1
ATOM 6731 C CA . LYS C 1 154 ? -28.97420 53.76300 -4.70348 1.000 46.06084 181 LYS C CA 1
ATOM 6732 C C . LYS C 1 154 ? -30.46639 54.03709 -4.78572 1.000 47.22554 181 LYS C C 1
ATOM 6733 O O . LYS C 1 154 ? -30.88777 55.00967 -5.41416 1.000 49.10386 181 LYS C O 1
ATOM 6739 N N . GLY C 1 155 ? -31.26153 53.18989 -4.14688 1.000 48.23363 182 GLY C N 1
ATOM 6740 C CA . GLY C 1 155 ? -32.70060 53.35139 -4.17046 1.000 50.25400 182 GLY C CA 1
ATOM 6741 C C . GLY C 1 155 ? -33.35053 52.90266 -5.46108 1.000 50.41442 182 GLY C C 1
ATOM 6742 O O . GLY C 1 155 ? -34.55246 53.06461 -5.63130 1.000 53.53999 182 GLY C O 1
ATOM 6743 N N . ASN C 1 156 ? -32.56209 52.35056 -6.37639 1.000 50.27600 183 ASN C N 1
ATOM 6744 C CA . ASN C 1 156 ? -33.09311 51.92777 -7.67031 1.000 48.68934 183 ASN C CA 1
ATOM 6745 C C . ASN C 1 156 ? -33.00955 50.41652 -7.90347 1.000 44.81593 183 ASN C C 1
ATOM 6746 O O . ASN C 1 156 ? -33.16178 49.94299 -9.02449 1.000 42.86078 183 ASN C O 1
ATOM 6751 N N . LEU C 1 157 ? -32.76681 49.66739 -6.83468 1.000 40.45540 184 LEU C N 1
ATOM 6752 C CA . LEU C 1 157 ? -32.62588 48.21603 -6.91824 1.000 41.31409 184 LEU C CA 1
ATOM 6753 C C . LEU C 1 157 ? -33.77196 47.49450 -6.21089 1.000 40.49600 184 LEU C C 1
ATOM 6754 O O . LEU C 1 157 ? -34.20607 47.90285 -5.13145 1.000 39.65111 184 LEU C O 1
ATOM 6759 N N . ILE C 1 158 ? -34.26300 46.43099 -6.83757 1.000 40.07745 185 ILE C N 1
ATOM 6760 C CA . ILE C 1 158 ? -35.21158 45.51647 -6.21449 1.000 38.04220 185 ILE C CA 1
ATOM 6761 C C . ILE C 1 158 ? -34.65748 44.10065 -6.33848 1.000 35.29678 185 ILE C C 1
ATOM 6762 O O . ILE C 1 158 ? -34.17003 43.71549 -7.39758 1.000 34.98138 185 ILE C O 1
ATOM 6767 N N . LEU C 1 159 ? -34.71911 43.34091 -5.24780 1.000 37.02073 186 LEU C N 1
ATOM 6768 C CA . LEU C 1 159 ? -34.04208 42.04735 -5.14966 1.000 35.30496 186 LEU C CA 1
ATOM 6769 C C . LEU C 1 159 ? -34.93447 40.97239 -4.52015 1.000 34.44138 186 LEU C C 1
ATOM 6770 O O . LEU C 1 159 ? -35.67472 41.24081 -3.56717 1.000 34.99084 186 LEU C O 1
ATOM 6775 N N . ALA C 1 160 ? -34.85119 39.75020 -5.03412 1.000 31.11786 187 ALA C N 1
ATOM 6776 C CA . ALA C 1 160 ? -35.53103 38.62241 -4.41052 1.000 29.33922 187 ALA C CA 1
ATOM 6777 C C . ALA C 1 160 ? -34.86304 38.29394 -3.07108 1.000 27.66542 187 ALA C C 1
ATOM 6778 O O . ALA C 1 160 ? -33.64393 38.38040 -2.94007 1.000 28.64897 187 ALA C O 1
ATOM 6780 N N . TYR C 1 161 ? -35.66024 37.93512 -2.07422 1.000 28.75475 188 TYR C N 1
ATOM 6781 C CA . TYR C 1 161 ? -35.10014 37.54618 -0.78104 1.000 27.29439 188 TYR C CA 1
ATOM 6782 C C . TYR C 1 161 ? -34.17911 36.32611 -0.90631 1.000 27.77512 188 TYR C C 1
ATOM 6783 O O . TYR C 1 161 ? -34.63080 35.24392 -1.27261 1.000 28.51389 188 TYR C O 1
ATOM 6792 N N . PRO C 1 162 ? -32.88197 36.48681 -0.58195 1.000 28.05531 189 PRO C N 1
ATOM 6793 C CA . PRO C 1 162 ? -31.98627 35.32727 -0.65602 1.000 26.37734 189 PRO C CA 1
ATOM 6794 C C . PRO C 1 162 ? -32.33022 34.25655 0.38551 1.000 28.43723 189 PRO C C 1
ATOM 6795 O O . PRO C 1 162 ? -31.93344 33.10143 0.22461 1.000 30.01557 189 PRO C O 1
ATOM 6799 N N . ASN C 1 163 ? -33.02092 34.64495 1.45597 1.000 27.20386 190 ASN C N 1
ATOM 6800 C CA . ASN C 1 163 ? -33.40558 33.67493 2.48220 1.000 26.09107 190 ASN C CA 1
ATOM 6801 C C . ASN C 1 163 ? -34.75675 33.01499 2.21608 1.000 29.99071 190 ASN C C 1
ATOM 6802 O O . ASN C 1 163 ? -35.28042 32.30724 3.07912 1.000 31.35970 190 ASN C O 1
ATOM 6807 N N . ASP C 1 164 ? -35.30536 33.21766 1.01536 1.000 27.79724 191 ASP C N 1
ATOM 6808 C CA . ASP C 1 164 ? -36.55264 32.56807 0.64012 1.000 28.45290 191 ASP C CA 1
ATOM 6809 C C . ASP C 1 164 ? -36.40497 31.61969 -0.55057 1.000 29.30285 191 ASP C C 1
ATOM 6810 O O . ASP C 1 164 ? -37.36272 30.93694 -0.91904 1.000 31.23711 191 ASP C O 1
ATOM 6815 N N . ASP C 1 165 ? -35.21190 31.58063 -1.13867 1.000 30.12897 192 ASP C N 1
ATOM 6816 C CA . ASP C 1 165 ? -34.95773 30.81340 -2.36505 1.000 27.39728 192 ASP C CA 1
ATOM 6817 C C . ASP C 1 165 ? -33.47169 30.47457 -2.43469 1.000 27.41713 192 ASP C C 1
ATOM 6818 O O . ASP C 1 165 ? -32.63109 31.36328 -2.50066 1.000 29.59186 192 ASP C O 1
ATOM 6823 N N . ASP C 1 166 ? -33.13715 29.18858 -2.40681 1.000 26.73866 193 ASP C N 1
ATOM 6824 C CA . ASP C 1 166 ? -31.73253 28.79275 -2.28508 1.000 25.36641 193 ASP C CA 1
ATOM 6825 C C . ASP C 1 166 ? -30.90686 29.05578 -3.55800 1.000 25.25340 193 ASP C C 1
ATOM 6826 O O . ASP C 1 166 ? -29.68110 29.14171 -3.50581 1.000 22.80078 193 ASP C O 1
ATOM 6831 N N . ALA C 1 167 ? -31.56632 29.17119 -4.70106 1.000 25.70683 194 ALA C N 1
ATOM 6832 C CA . ALA C 1 167 ? -30.83661 29.48916 -5.92412 1.000 25.25422 194 ALA C CA 1
ATOM 6833 C C . ALA C 1 167 ? -30.41945 30.95142 -5.89447 1.000 26.91364 194 ALA C C 1
ATOM 6834 O O . ALA C 1 167 ? -29.30146 31.29753 -6.27634 1.000 28.77602 194 ALA C O 1
ATOM 6836 N N . VAL C 1 168 ? -31.32192 31.80299 -5.42347 1.000 28.02172 195 VAL C N 1
ATOM 6837 C CA . VAL C 1 168 ? -30.98533 33.19996 -5.16553 1.000 28.40790 195 VAL C CA 1
ATOM 6838 C C . VAL C 1 168 ? -29.85107 33.26183 -4.14874 1.000 28.37649 195 VAL C C 1
ATOM 6839 O O . VAL C 1 168 ? -28.85512 33.97150 -4.34108 1.000 26.47337 195 VAL C O 1
ATOM 6843 N N . LEU C 1 169 ? -29.99143 32.48453 -3.07357 1.000 26.41594 196 LEU C N 1
ATOM 6844 C CA . LEU C 1 169 ? -28.98245 32.43187 -2.03198 1.000 25.40788 196 LEU C CA 1
ATOM 6845 C C . LEU C 1 169 ? -27.59763 32.08337 -2.57935 1.000 24.51625 196 LEU C C 1
ATOM 6846 O O . LEU C 1 169 ? -26.59513 32.68233 -2.17744 1.000 22.95586 196 LEU C O 1
ATOM 6851 N N . PHE C 1 170 ? -27.53375 31.12648 -3.50138 1.000 25.61591 197 PHE C N 1
ATOM 6852 C CA . PHE C 1 170 ? -26.24798 30.70319 -4.03446 1.000 23.97282 197 PHE C CA 1
ATOM 6853 C C . PHE C 1 170 ? -25.52707 31.82328 -4.80951 1.000 25.47273 197 PHE C C 1
ATOM 6854 O O . PHE C 1 170 ? -24.29338 31.86426 -4.84147 1.000 26.11805 197 PHE C O 1
ATOM 6862 N N . TRP C 1 171 ? -26.27997 32.73301 -5.42343 1.000 24.98536 198 TRP C N 1
ATOM 6863 C CA . TRP C 1 171 ? -25.65640 33.88536 -6.05863 1.000 26.98382 198 TRP C CA 1
ATOM 6864 C C . TRP C 1 171 ? -24.80188 34.62785 -5.02469 1.000 28.46629 198 TRP C C 1
ATOM 6865 O O . TRP C 1 171 ? -23.63860 34.97462 -5.27586 1.000 28.20206 198 TRP C O 1
ATOM 6876 N N . TYR C 1 172 ? -25.37732 34.85426 -3.84724 1.000 28.27783 199 TYR C N 1
ATOM 6877 C CA . TYR C 1 172 ? -24.65973 35.55670 -2.80377 1.000 27.84669 199 TYR C CA 1
ATOM 6878 C C . TYR C 1 172 ? -23.49525 34.72619 -2.26770 1.000 28.40022 199 TYR C C 1
ATOM 6879 O O . TYR C 1 172 ? -22.44310 35.26846 -1.92071 1.000 30.75457 199 TYR C O 1
ATOM 6888 N N . LYS C 1 173 ? -23.67922 33.41182 -2.20499 1.000 26.25509 200 LYS C N 1
ATOM 6889 C CA . LYS C 1 173 ? -22.59337 32.54863 -1.75266 1.000 29.88267 200 LYS C CA 1
ATOM 6890 C C . LYS C 1 173 ? -21.38242 32.71694 -2.65215 1.000 28.97337 200 LYS C C 1
ATOM 6891 O O . LYS C 1 173 ? -20.26172 32.84635 -2.16946 1.000 29.07277 200 LYS C O 1
ATOM 6897 N N . GLN C 1 174 ? -21.60272 32.73157 -3.96463 1.000 27.69469 201 GLN C N 1
ATOM 6898 C CA . GLN C 1 174 ? -20.49083 32.89265 -4.88333 1.000 28.45632 201 GLN C CA 1
ATOM 6899 C C . GLN C 1 174 ? -19.85066 34.27883 -4.74771 1.000 28.11515 201 GLN C C 1
ATOM 6900 O O . GLN C 1 174 ? -18.63069 34.41684 -4.77863 1.000 30.53483 201 GLN C O 1
ATOM 6906 N N . ILE C 1 175 ? -20.67216 35.30150 -4.55520 1.000 27.58095 202 ILE C N 1
ATOM 6907 C CA . ILE C 1 175 ? -20.14950 36.65707 -4.51485 1.000 30.02647 202 ILE C CA 1
ATOM 6908 C C . ILE C 1 175 ? -19.41676 36.92846 -3.18150 1.000 30.68335 202 ILE C C 1
ATOM 6909 O O . ILE C 1 175 ? -18.36733 37.56625 -3.16530 1.000 30.27401 202 ILE C O 1
ATOM 6914 N N . VAL C 1 176 ? -19.93555 36.41143 -2.07236 1.000 29.49665 203 VAL C N 1
ATOM 6915 C CA . VAL C 1 176 ? -19.22732 36.55871 -0.79563 1.000 31.66457 203 VAL C CA 1
ATOM 6916 C C . VAL C 1 176 ? -17.91407 35.78768 -0.82515 1.000 31.60164 203 VAL C C 1
ATOM 6917 O O . VAL C 1 176 ? -16.91357 36.25099 -0.28900 1.000 30.67345 203 VAL C O 1
ATOM 6921 N N . ASP C 1 177 ? -17.91555 34.62235 -1.47364 1.000 32.72256 204 ASP C N 1
ATOM 6922 C CA . ASP C 1 177 ? -16.68164 33.86198 -1.65492 1.000 35.09464 204 ASP C CA 1
ATOM 6923 C C . ASP C 1 177 ? -15.61067 34.71231 -2.33534 1.000 35.86701 204 ASP C C 1
ATOM 6924 O O . ASP C 1 177 ? -14.43411 34.67234 -1.96452 1.000 37.64969 204 ASP C O 1
ATOM 6929 N N . LYS C 1 178 ? -16.03027 35.48373 -3.33675 1.000 32.69087 205 LYS C N 1
ATOM 6930 C CA . LYS C 1 178 ? -15.09780 36.28234 -4.12580 1.000 35.52303 205 LYS C CA 1
ATOM 6931 C C . LYS C 1 178 ? -14.78645 37.64890 -3.50835 1.000 36.87704 205 LYS C C 1
ATOM 6932 O O . LYS C 1 178 ? -13.64850 38.10652 -3.56578 1.000 39.27421 205 LYS C O 1
ATOM 6938 N N . TYR C 1 179 ? -15.79433 38.30660 -2.93874 1.000 35.57555 206 TYR C N 1
ATOM 69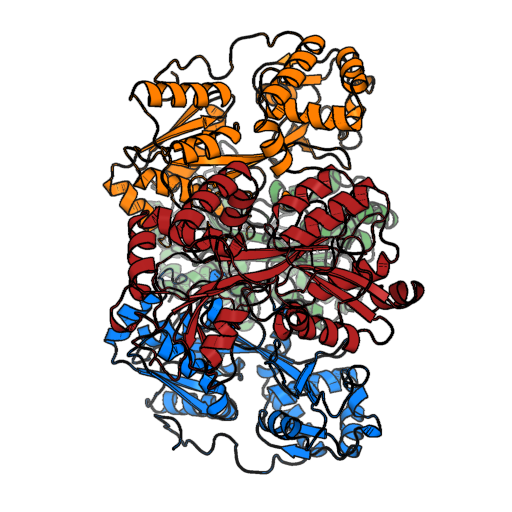39 C CA . TYR C 1 179 ? -15.63773 39.69576 -2.51341 1.000 36.64720 206 TYR C CA 1
ATOM 6940 C C . TYR C 1 179 ? -15.80091 39.92252 -1.00786 1.000 38.20001 206 TYR C C 1
ATOM 6941 O O . TYR C 1 179 ? -15.62887 41.04126 -0.52194 1.000 38.51533 206 TYR C O 1
ATOM 6950 N N . GLY C 1 180 ? -16.16459 38.87511 -0.27865 1.000 36.70114 207 GLY C N 1
ATOM 6951 C CA . GLY C 1 180 ? -16.30037 38.97800 1.16352 1.000 36.21172 207 GLY C CA 1
ATOM 6952 C C . GLY C 1 180 ? -17.62397 39.56914 1.60461 1.000 35.58332 207 GLY C C 1
ATOM 6953 O O . GLY C 1 180 ? -18.41958 40.02141 0.77830 1.000 32.60883 207 GLY C O 1
ATOM 6954 N N . TRP C 1 181 ? -17.85399 39.57882 2.91783 1.000 33.73201 208 TRP C N 1
ATOM 6955 C CA . TRP C 1 181 ? -19.10134 40.08722 3.47431 1.000 29.97819 208 TRP C CA 1
ATOM 6956 C C . TRP C 1 181 ? -19.26319 41.58509 3.26265 1.000 32.22696 208 TRP C C 1
ATOM 6957 O O . TRP C 1 181 ? -20.38053 42.09806 3.32340 1.000 34.20881 208 TRP C O 1
ATOM 6968 N N . GLU C 1 182 ? -18.15734 42.27154 2.98783 1.000 33.48907 209 GLU C N 1
ATOM 6969 C CA . GLU C 1 182 ? -18.18211 43.71679 2.76474 1.000 38.51405 209 GLU C CA 1
ATOM 6970 C C . GLU C 1 182 ? -19.09587 44.06321 1.59549 1.000 38.41592 209 GLU C C 1
ATOM 6971 O O . GLU C 1 182 ? -19.69962 45.13448 1.56625 1.000 39.95983 209 GLU C O 1
ATOM 6973 N N . PHE C 1 183 ? -19.20174 43.15552 0.63246 1.000 37.47581 210 PHE C N 1
ATOM 6974 C CA . PHE C 1 183 ? -20.11514 43.38242 -0.48353 1.000 33.62352 210 PHE C CA 1
ATOM 6975 C C . PHE C 1 183 ? -21.55003 43.42729 0.00680 1.000 33.83848 210 PHE C C 1
ATOM 6976 O O . PHE C 1 183 ? -22.32656 44.28217 -0.39631 1.000 32.74866 210 PHE C O 1
ATOM 6984 N N . VAL C 1 184 ? -21.91334 42.48831 0.87462 1.000 32.16068 211 VAL C N 1
ATOM 6985 C CA . VAL C 1 184 ? -23.28228 42.44185 1.35189 1.000 32.70320 211 VAL C CA 1
ATOM 6986 C C . VAL C 1 184 ? -23.57873 43.67543 2.19541 1.000 34.99311 211 VAL C C 1
ATOM 6987 O O . VAL C 1 184 ? -24.65029 44.26622 2.07450 1.000 35.92211 211 VAL C O 1
ATOM 6991 N N . GLU C 1 185 ? -22.59808 44.08661 2.99925 1.000 32.25938 212 GLU C N 1
ATOM 6992 C CA . GLU C 1 185 ? -22.71565 45.26320 3.84679 1.000 36.04979 212 GLU C CA 1
ATOM 6993 C C . GLU C 1 185 ? -22.94320 46.52979 3.03714 1.000 38.68717 212 GLU C C 1
ATOM 6994 O O . GLU C 1 185 ? -23.82674 47.32464 3.35671 1.000 40.28496 212 GLU C O 1
ATOM 7000 N N . LYS C 1 186 ? -22.13969 46.70627 1.98588 1.000 39.50194 213 LYS C N 1
ATOM 7001 C CA . LYS C 1 186 ? -22.19227 47.90985 1.16651 1.000 41.78506 213 LYS C CA 1
ATOM 7002 C C . LYS C 1 186 ? -23.49684 47.93835 0.38070 1.000 40.86560 213 LYS C C 1
ATOM 7003 O O . LYS C 1 186 ? -24.06856 48.99761 0.13482 1.000 42.23057 213 LYS C O 1
ATOM 7009 N N . LEU C 1 187 ? -23.95629 46.76197 -0.02165 1.000 37.03975 214 LEU C N 1
ATOM 7010 C CA . LEU C 1 187 ? -25.19750 46.63560 -0.77131 1.000 36.62033 214 LEU C CA 1
ATOM 7011 C C . LEU C 1 187 ? -26.41104 47.13327 0.00393 1.000 37.44183 214 LEU C C 1
ATOM 7012 O O . LEU C 1 187 ? -27.33336 47.69915 -0.57679 1.000 38.45458 214 LEU C O 1
ATOM 7017 N N . GLN C 1 188 ? -26.43661 46.90458 1.31437 1.000 35.75130 215 GLN C N 1
ATOM 7018 C CA . GLN C 1 188 ? -27.58077 47.34520 2.09022 1.000 37.04808 215 GLN C CA 1
ATOM 7019 C C . GLN C 1 188 ? -27.63272 48.86678 2.10814 1.000 39.59628 215 GLN C C 1
ATOM 7020 O O . GLN C 1 188 ? -28.70876 49.45132 2.21910 1.000 42.74488 215 GLN C O 1
ATOM 7026 N N . GLU C 1 189 ? -26.47314 49.50630 1.96515 1.000 40.24222 216 GLU C N 1
ATOM 7027 C CA . GLU C 1 189 ? -26.40581 50.96744 1.94990 1.000 44.61594 216 GLU C CA 1
ATOM 7028 C C . GLU C 1 189 ? -26.98310 51.55230 0.66363 1.000 44.05079 216 GLU C C 1
ATOM 7029 O O . GLU C 1 189 ? -27.16855 52.76549 0.54876 1.000 45.49523 216 GLU C O 1
ATOM 7035 N N . GLN C 1 190 ? -27.25398 50.68993 -0.30705 1.000 42.31855 217 GLN C N 1
ATOM 7036 C CA . GLN C 1 190 ? -27.93201 51.11438 -1.52640 1.000 43.66405 217 GLN C CA 1
ATOM 7037 C C . GLN C 1 190 ? -29.42967 51.19939 -1.28734 1.000 45.29963 217 GLN C C 1
ATOM 7038 O O . GLN C 1 190 ? -30.18245 51.61051 -2.16233 1.000 44.56288 217 GLN C O 1
ATOM 7044 N N . ASP C 1 191 ? -29.85221 50.84035 -0.07895 1.000 46.38647 218 ASP C N 1
ATOM 7045 C CA . ASP C 1 191 ? -31.27478 50.76214 0.24380 1.000 46.50938 218 ASP C CA 1
ATOM 7046 C C . ASP C 1 191 ? -32.06676 49.91778 -0.77119 1.000 42.01994 218 ASP C C 1
ATOM 7047 O O . ASP C 1 191 ? -33.08498 50.36818 -1.29483 1.000 43.15542 218 ASP C O 1
ATOM 7052 N N . PRO C 1 192 ? -31.60800 48.68427 -1.03769 1.000 41.70365 219 PRO C N 1
ATOM 7053 C CA . PRO C 1 192 ? -32.37643 47.81323 -1.92799 1.000 41.16488 219 PRO C CA 1
ATOM 7054 C C . PRO C 1 192 ? -33.72908 47.43123 -1.33913 1.000 43.20347 219 PRO C C 1
ATOM 7055 O O . PRO C 1 192 ? -33.88340 47.35673 -0.11357 1.000 43.10986 219 PRO C O 1
ATOM 7059 N N . VAL C 1 193 ? -34.70062 47.19832 -2.21483 1.000 39.98762 220 VAL C N 1
ATOM 7060 C CA . VAL C 1 193 ? -36.00614 46.69492 -1.81120 1.000 40.15153 220 VAL C CA 1
ATOM 7061 C C . VAL C 1 193 ? -36.07961 45.18130 -2.03077 1.000 39.11810 220 VAL C C 1
ATOM 7062 O O . VAL C 1 193 ? -35.89926 44.71655 -3.15187 1.000 39.24091 220 VAL C O 1
ATOM 7066 N N . TYR C 1 194 ? -36.35813 44.42187 -0.97017 1.000 36.81139 221 TYR C N 1
ATOM 7067 C CA . TYR C 1 194 ? -36.45007 42.96162 -1.06284 1.000 33.95700 221 TYR C CA 1
ATOM 7068 C C . TYR C 1 194 ? -37.90127 42.49664 -1.15374 1.000 34.56170 221 TYR C C 1
ATOM 7069 O O . TYR C 1 194 ? -38.78595 43.07343 -0.52285 1.000 38.88596 221 TYR C O 1
ATOM 7078 N N . VAL C 1 195 ? -38.13644 41.45996 -1.95923 1.000 31.70854 222 VAL C N 1
ATOM 7079 C CA . VAL C 1 195 ? -39.47435 40.90155 -2.16668 1.000 32.00372 222 VAL C CA 1
ATOM 7080 C C . VAL C 1 195 ? -39.38987 39.38748 -2.27232 1.000 33.36482 222 VAL C C 1
ATOM 7081 O O . VAL C 1 195 ? -38.36199 38.85255 -2.69023 1.000 34.06458 222 VAL C O 1
ATOM 7085 N N . ARG C 1 196 ? -40.46140 38.69348 -1.89565 1.000 32.21747 223 ARG C N 1
ATOM 7086 C CA . ARG C 1 196 ? -40.54909 37.25651 -2.16059 1.000 32.86363 223 ARG C CA 1
ATOM 7087 C C . ARG C 1 196 ? -40.95183 36.99863 -3.61279 1.000 33.10463 223 ARG C C 1
ATOM 7088 O O . ARG C 1 196 ? -41.69910 37.78275 -4.20532 1.000 32.53868 223 ARG C O 1
ATOM 7096 N N . GLY C 1 197 ? -40.46187 35.89482 -4.17621 1.000 33.76010 224 GLY C N 1
ATOM 7097 C CA . GLY C 1 197 ? -40.78020 35.51753 -5.54390 1.000 33.79224 224 GLY C CA 1
ATOM 7098 C C . GLY C 1 197 ? -39.80619 36.10133 -6.55302 1.000 33.54007 224 GLY C C 1
ATOM 7099 O O . GLY C 1 197 ? -39.75761 37.31750 -6.71856 1.000 35.33048 224 GLY C O 1
ATOM 7100 N N . THR C 1 198 ? -39.04330 35.24663 -7.23351 1.000 28.43528 225 THR C N 1
ATOM 7101 C CA . THR C 1 198 ? -38.00470 35.72105 -8.15496 1.000 28.02540 225 THR C CA 1
ATOM 7102 C C . THR C 1 198 ? -38.61570 36.36002 -9.40023 1.000 32.10299 225 THR C C 1
ATOM 7103 O O . THR C 1 198 ? -37.92217 37.01821 -10.17773 1.000 32.82903 225 THR C O 1
ATOM 7107 N N . ASN C 1 199 ? -39.92024 36.18246 -9.57221 1.000 34.25753 226 ASN C N 1
ATOM 7108 C CA . ASN C 1 199 ? -40.65947 36.84553 -10.63971 1.000 36.25566 226 ASN C CA 1
ATOM 7109 C C . ASN C 1 199 ? -40.89760 38.32384 -10.35518 1.000 36.64730 226 ASN C C 1
ATOM 7110 O O . ASN C 1 199 ? -40.99749 39.13649 -11.27330 1.000 39.31692 226 ASN C O 1
ATOM 7115 N N . VAL C 1 200 ? -40.99533 38.67298 -9.07677 1.000 34.81015 227 VAL C N 1
ATOM 7116 C CA . VAL C 1 200 ? -41.45984 40.00862 -8.70523 1.000 38.97758 227 VAL C CA 1
ATOM 7117 C C . VAL C 1 200 ? -40.49480 41.15314 -9.05218 1.000 38.30920 227 VAL C C 1
ATOM 7118 O O . VAL C 1 200 ? -40.93627 42.21456 -9.49606 1.000 39.24124 227 VAL C O 1
ATOM 7122 N N . PRO C 1 201 ? -39.18255 40.95668 -8.84162 1.000 34.74055 228 PRO C N 1
ATOM 7123 C CA . PRO C 1 201 ? -38.25202 42.03159 -9.21655 1.000 35.04915 228 PRO C CA 1
ATOM 7124 C C . PRO C 1 201 ? -38.39087 42.45811 -10.68036 1.000 37.50645 228 PRO C C 1
ATOM 7125 O O . PRO C 1 201 ? -38.47842 43.65747 -10.99749 1.000 37.07130 228 PRO C O 1
ATOM 7129 N N . GLY C 1 202 ? -38.43155 41.47428 -11.56574 1.000 32.12397 229 GLY C N 1
ATOM 7130 C CA . GLY C 1 202 ? -38.54102 41.74896 -12.98849 1.000 33.18149 229 GLY C CA 1
ATOM 7131 C C . GLY C 1 202 ? -39.82858 42.46287 -13.36726 1.000 39.73314 229 GLY C C 1
ATOM 7132 O O . GLY C 1 202 ? -39.84192 43.31349 -14.25943 1.000 40.47953 229 GLY C O 1
ATOM 7133 N N . ALA C 1 203 ? -40.91080 42.10949 -12.68165 1.000 40.67275 230 ALA C N 1
ATOM 7134 C CA . ALA C 1 203 ? -42.21267 42.72138 -12.89593 1.000 44.51043 230 ALA C CA 1
ATOM 7135 C C . ALA C 1 203 ? -42.19210 44.20899 -12.54963 1.000 44.79980 230 ALA C C 1
ATOM 7136 O O . ALA C 1 203 ? -42.76415 45.02671 -13.26016 1.000 4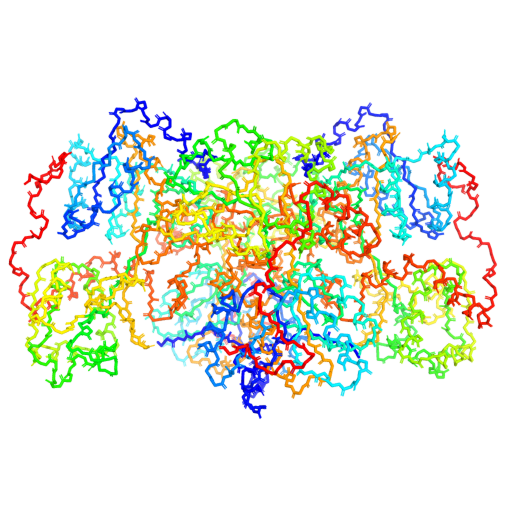5.37668 230 ALA C O 1
ATOM 7138 N N . GLN C 1 204 ? -41.54372 44.54891 -11.44248 1.000 43.81379 231 GLN C N 1
ATOM 7139 C CA . GLN C 1 204 ? -41.49956 45.92917 -10.97692 1.000 45.57377 231 GLN C CA 1
ATOM 7140 C C . GLN C 1 204 ? -40.45752 46.75342 -11.74123 1.000 47.21299 231 GLN C C 1
ATOM 7141 O O . GLN C 1 204 ? -40.57759 47.97524 -11.83250 1.000 51.17830 231 GLN C O 1
ATOM 7147 N N . ILE C 1 205 ? -39.42539 46.09861 -12.26836 1.000 43.46626 232 ILE C N 1
ATOM 7148 C CA . ILE C 1 205 ? -38.49020 46.78533 -13.15888 1.000 44.53457 232 ILE C CA 1
ATOM 7149 C C . ILE C 1 205 ? -39.16878 47.11971 -14.49148 1.000 43.87460 232 ILE C C 1
ATOM 7150 O O . ILE C 1 205 ? -38.95397 48.18751 -15.06855 1.000 44.79814 232 ILE C O 1
ATOM 7155 N N . THR C 1 206 ? -39.99895 46.19860 -14.96966 1.000 41.81950 233 THR C N 1
ATOM 7156 C CA . THR C 1 206 ? -40.74464 46.40397 -16.21161 1.000 45.21786 233 THR C CA 1
ATOM 7157 C C . THR C 1 206 ? -41.62835 47.64686 -16.14985 1.000 47.27758 233 THR C C 1
ATOM 7158 O O . THR C 1 206 ? -41.77563 48.36457 -17.14065 1.000 49.58772 233 THR C O 1
ATOM 7162 N N . THR C 1 207 ? -42.23130 47.89840 -14.99387 1.000 45.46237 234 THR C N 1
ATOM 7163 C CA . THR C 1 207 ? -43.08437 49.07566 -14.85727 1.000 49.65781 234 THR C CA 1
ATOM 7164 C C . THR C 1 207 ? -42.26874 50.35182 -14.66019 1.000 50.51109 234 THR C C 1
ATOM 7165 O O . THR C 1 207 ? -42.82242 51.45299 -14.65032 1.000 54.80013 234 THR C O 1
ATOM 7169 N N . GLY C 1 208 ? -40.95380 50.20242 -14.52206 1.000 48.86872 235 GLY C N 1
ATOM 7170 C CA . GLY C 1 208 ? -40.07251 51.34399 -14.35518 1.000 53.07994 235 GLY C CA 1
ATOM 7171 C C . GLY C 1 208 ? -39.85116 51.86414 -12.94375 1.000 54.77461 235 GLY C C 1
ATOM 7172 O O . GLY C 1 208 ? -39.25422 52.93047 -12.77213 1.000 55.83322 235 GLY C O 1
ATOM 7173 N N . LYS C 1 209 ? -40.33123 51.14338 -11.93123 1.000 54.91654 236 LYS C N 1
ATOM 7174 C CA . LYS C 1 209 ? -40.14361 51.59490 -10.55258 1.000 55.24127 236 LYS C CA 1
ATOM 7175 C C . LYS C 1 209 ? -38.72130 51.32877 -10.04241 1.000 51.21499 236 LYS C C 1
ATOM 7176 O O . LYS C 1 209 ? -38.25015 51.99597 -9.11740 1.000 54.38236 236 LYS C O 1
ATOM 7182 N N . TYR C 1 210 ? -38.04897 50.34368 -10.62885 1.000 44.18572 237 TYR C N 1
ATOM 7183 C CA . TYR C 1 210 ? -36.65437 50.06305 -10.30232 1.000 42.43805 237 TYR C CA 1
ATOM 7184 C C . TYR C 1 210 ? -35.88830 49.85944 -11.60528 1.000 44.90339 237 TYR C C 1
ATOM 7185 O O . TYR C 1 210 ? -36.49911 49.66392 -12.65079 1.000 45.96202 237 TYR C O 1
ATOM 7194 N N . SER C 1 211 ? -34.55964 49.92569 -11.54681 1.000 45.06669 238 SER C N 1
ATOM 7195 C CA . SER C 1 211 ? -33.74613 49.91581 -12.76298 1.000 48.09542 238 SER C CA 1
ATOM 7196 C C . SER C 1 211 ? -33.08702 48.57421 -13.06496 1.000 45.62301 238 SER C C 1
ATOM 7197 O O . SER C 1 211 ? -32.85646 48.25208 -14.22809 1.000 45.43742 238 SER C O 1
ATOM 7200 N N . ALA C 1 212 ? -32.77419 47.80336 -12.02718 1.000 43.51622 239 ALA C N 1
ATOM 7201 C CA . ALA C 1 212 ? -32.00592 46.57332 -12.20362 1.000 40.14529 239 ALA C CA 1
ATOM 7202 C C . ALA C 1 212 ? -32.11279 45.64453 -11.01912 1.000 37.74995 239 ALA C C 1
ATOM 7203 O O . ALA C 1 212 ? -32.46288 46.06490 -9.90764 1.000 34.30583 239 ALA C O 1
ATOM 7205 N N . THR C 1 213 ? -31.75252 44.38820 -11.26623 1.000 33.55080 240 THR C N 1
ATOM 7206 C CA . THR C 1 213 ? -31.64207 43.36270 -10.22999 1.000 33.23540 240 THR C CA 1
ATOM 7207 C C . THR C 1 213 ? -30.60903 42.34936 -10.72758 1.000 34.25003 240 THR C C 1
ATOM 7208 O O . THR C 1 213 ? -30.42488 42.20944 -11.93678 1.000 33.95030 240 THR C O 1
ATOM 7212 N N . PHE C 1 214 ? -29.91724 41.65766 -9.81967 1.000 32.96826 241 PHE C N 1
ATOM 7213 C CA . PHE C 1 214 ? -28.85180 40.75923 -10.26635 1.000 32.98874 241 PHE C CA 1
ATOM 7214 C C . PHE C 1 214 ? -29.12517 39.27239 -10.00449 1.000 29.94725 241 PHE C C 1
ATOM 7215 O O . PHE C 1 214 ? -28.24856 38.43954 -10.23332 1.000 31.30696 241 PHE C O 1
ATOM 7223 N N . THR C 1 215 ? -30.32415 38.93322 -9.53781 1.000 29.86620 242 THR C N 1
ATOM 7224 C CA . THR C 1 215 ? -30.67948 37.52320 -9.33465 1.000 27.96066 242 THR C CA 1
ATOM 7225 C C . THR C 1 215 ? -32.00118 37.16882 -10.01457 1.000 28.45372 242 THR C C 1
ATOM 7226 O O . THR C 1 215 ? -32.96079 36.74202 -9.37650 1.000 31.31986 242 THR C O 1
ATOM 7230 N N . SER C 1 216 ? -32.04584 37.35540 -11.32791 1.000 29.43064 243 SER C N 1
ATOM 7231 C CA . SER C 1 216 ? -33.25943 37.08633 -12.07770 1.000 31.14339 243 SER C CA 1
ATOM 7232 C C . SER C 1 216 ? -32.96416 36.25477 -13.32567 1.000 31.51686 243 SER C C 1
ATOM 7233 O O . SER C 1 216 ? -31.85783 36.30195 -13.85901 1.000 30.59264 243 SER C O 1
ATOM 7236 N N . SER C 1 217 ? -33.93989 35.46299 -13.75493 1.000 32.05168 244 SER C N 1
ATOM 7237 C CA . SER C 1 217 ? -33.84523 34.78582 -15.04636 1.000 37.29251 244 SER C CA 1
ATOM 7238 C C . SER C 1 217 ? -34.44051 35.69003 -16.10986 1.000 34.62707 244 SER C C 1
ATOM 7239 O O . SER C 1 217 ? -34.91186 36.78544 -15.80317 1.000 34.27267 244 SER C O 1
ATOM 7242 N N . GLY C 1 218 ? -34.41427 35.24625 -17.36411 1.000 35.66091 245 GLY C N 1
ATOM 7243 C CA . GLY C 1 218 ? -34.94082 36.04171 -18.45742 1.000 37.96445 245 GLY C CA 1
ATOM 7244 C C . GLY C 1 218 ? -34.65297 35.39094 -19.79375 1.000 35.87714 245 GLY C C 1
ATOM 7245 O O . GLY C 1 218 ? -33.81672 34.49419 -19.88565 1.000 33.77797 245 GLY C O 1
ATOM 7246 N N . ALA C 1 219 ? -35.34813 35.83646 -20.83556 1.000 37.01329 246 ALA C N 1
ATOM 7247 C CA . ALA C 1 219 ? -35.16271 35.25938 -22.15748 1.000 39.82479 246 ALA C CA 1
ATOM 7248 C C . ALA C 1 219 ? -33.77751 35.60666 -22.69046 1.000 39.38051 246 ALA C C 1
ATOM 7249 O O . ALA C 1 219 ? -33.35432 36.75727 -22.60915 1.000 41.61245 246 ALA C O 1
ATOM 7251 N N . LEU C 1 220 ? -33.07062 34.60997 -23.22196 1.000 37.64144 247 LEU C N 1
ATOM 7252 C CA . LEU C 1 220 ? -31.77756 34.84340 -23.87399 1.000 37.00272 247 LEU C CA 1
ATOM 7253 C C . LEU C 1 220 ? -31.95674 35.60035 -25.18989 1.000 40.74606 247 LEU C C 1
ATOM 7254 O O . LEU C 1 220 ? -31.08028 36.35819 -25.61704 1.000 39.85120 247 LEU C O 1
ATOM 7259 N N . VAL C 1 221 ? -33.11008 35.38040 -25.81224 1.000 40.78286 248 VAL C N 1
ATOM 7260 C CA . VAL C 1 221 ? -33.51844 36.07012 -27.02948 1.000 47.94179 248 VAL C CA 1
ATOM 7261 C C . VAL C 1 221 ? -34.75197 36.88230 -26.68176 1.000 52.47582 248 VAL C C 1
ATOM 7262 O O . VAL C 1 221 ? -35.86764 36.36967 -26.73333 1.000 54.80946 248 VAL C O 1
ATOM 7266 N N . PRO C 1 222 ? -34.55015 38.13372 -26.24964 1.000 56.19914 249 PRO C N 1
ATOM 7267 C CA . PRO C 1 222 ? -35.69357 38.94723 -25.82707 1.000 59.10926 249 PRO C CA 1
ATOM 7268 C C . PRO C 1 222 ? -36.59623 39.30173 -27.00336 1.000 61.91486 249 PRO C C 1
ATOM 7269 O O . PRO C 1 222 ? -36.13000 39.39228 -28.14412 1.000 60.03145 249 PRO C O 1
ATOM 7273 N N . ALA C 1 223 ? -37.87683 39.51399 -26.71642 1.000 64.37385 250 ALA C N 1
ATOM 7274 C CA . ALA C 1 223 ? -38.82228 39.95238 -27.73172 1.000 65.46756 250 ALA C CA 1
ATOM 7275 C C . ALA C 1 223 ? -38.46201 41.35423 -28.19313 1.000 65.99207 250 ALA C C 1
ATOM 7276 O O . ALA C 1 223 ? -37.80467 42.10581 -27.47182 1.000 63.94715 250 ALA C O 1
ATOM 7278 N N . ALA C 1 224 ? -38.87376 41.69534 -29.40778 1.000 69.43964 251 ALA C N 1
ATOM 7279 C CA . ALA C 1 224 ? -38.59324 43.01295 -29.96034 1.000 72.46571 251 ALA C CA 1
ATOM 7280 C C . ALA C 1 224 ? -39.24659 44.09855 -29.11245 1.000 75.12246 251 ALA C C 1
ATOM 7281 O O . ALA C 1 224 ? -40.43155 44.00723 -28.78184 1.000 76.58047 251 ALA C O 1
ATOM 7283 N N . GLY C 1 225 ? -38.47671 45.12993 -28.77627 1.000 74.69454 252 GLY C N 1
ATOM 7284 C CA . GLY C 1 225 ? -38.98905 46.22862 -27.97766 1.000 76.27151 252 GLY C CA 1
ATOM 7285 C C . GLY C 1 225 ? -39.11190 45.92230 -26.49298 1.000 73.19783 252 GLY C C 1
ATOM 7286 O O . GLY C 1 225 ? -39.78166 46.65284 -25.76234 1.000 75.04725 252 GLY C O 1
ATOM 7287 N N . SER C 1 226 ? -38.47757 44.84189 -26.04285 1.000 69.25773 253 SER C N 1
ATOM 7288 C CA . SER C 1 226 ? -38.53766 44.45849 -24.63390 1.000 66.85241 253 SER C CA 1
ATOM 7289 C C . SER C 1 226 ? -37.98567 45.53296 -23.70259 1.000 64.26098 253 SER C C 1
ATOM 7290 O O . SER C 1 226 ? -36.89488 46.06033 -23.91781 1.000 63.41897 253 SER C O 1
ATOM 7293 N N . VAL C 1 227 ? -38.72401 45.82118 -22.63761 1.000 61.29403 254 VAL C N 1
ATOM 7294 C CA . VAL C 1 227 ? -38.31525 46.86091 -21.70937 1.000 61.76431 254 VAL C CA 1
ATOM 7295 C C . VAL C 1 227 ? -37.19382 46.35096 -20.80299 1.000 57.58702 254 VAL C C 1
ATOM 7296 O O . VAL C 1 227 ? -36.33631 47.12022 -20.36660 1.000 55.76305 254 VAL C O 1
ATOM 7300 N N . THR C 1 228 ? -37.17285 45.04260 -20.57193 1.000 56.32401 255 THR C N 1
ATOM 7301 C CA . THR C 1 228 ? -36.12016 44.42570 -19.76301 1.000 55.93155 255 THR C CA 1
ATOM 7302 C C . THR C 1 228 ? -35.20537 43.55902 -20.61536 1.000 55.75777 255 THR C C 1
ATOM 7303 O O . THR C 1 228 ? -35.59787 43.08248 -21.67850 1.000 57.30444 255 THR C O 1
ATOM 7307 N N . ARG C 1 229 ? -33.97821 43.36651 -20.14995 1.000 53.31647 256 ARG C N 1
ATOM 7308 C CA . ARG C 1 229 ? -33.03281 42.52691 -20.86226 1.000 51.37659 256 ARG C CA 1
ATOM 7309 C C . ARG C 1 229 ? -32.15118 41.77617 -19.86578 1.000 47.29850 256 ARG C C 1
ATOM 7310 O O . ARG C 1 229 ? -31.57578 42.37784 -18.95755 1.000 46.24191 256 ARG C O 1
ATOM 7318 N N . PHE C 1 230 ? -32.06157 40.46240 -20.04476 1.000 44.37244 257 PHE C N 1
ATOM 7319 C CA . PHE C 1 230 ? -31.16444 39.61148 -19.26701 1.000 39.97252 257 PHE C CA 1
ATOM 7320 C C . PHE C 1 230 ? -29.73412 39.76695 -19.77744 1.000 39.45906 257 PHE C C 1
ATOM 7321 O O . PHE C 1 230 ? -29.47448 39.61056 -20.96735 1.000 41.27410 257 PHE C O 1
ATOM 7329 N N . VAL C 1 231 ? -28.80724 40.07802 -18.87678 1.000 37.93911 258 VAL C N 1
ATOM 7330 C CA . VAL C 1 231 ? -27.43023 40.35307 -19.26922 1.000 38.25699 258 VAL C CA 1
ATOM 7331 C C . VAL C 1 231 ? -26.44039 39.65568 -18.34714 1.000 38.80004 258 VAL C C 1
ATOM 7332 O O . VAL C 1 231 ? -26.47945 39.84310 -17.13197 1.000 35.24505 258 VAL C O 1
ATOM 7336 N N . LEU C 1 232 ? -25.53547 38.87852 -18.93173 1.000 37.40891 259 LEU C N 1
ATOM 7337 C CA . LEU C 1 232 ? -24.53744 38.15863 -18.15218 1.000 35.51329 259 LEU C CA 1
ATOM 7338 C C . LEU C 1 232 ? -23.40973 39.09970 -17.77552 1.000 35.56271 259 LEU C C 1
ATOM 7339 O O . LEU C 1 232 ? -23.16599 40.09911 -18.45932 1.000 39.28008 259 LEU C O 1
ATOM 7344 N N . PRO C 1 233 ? -22.70444 38.77414 -16.69100 1.000 35.04055 260 PRO C N 1
ATOM 7345 C CA . PRO C 1 233 ? -21.49868 39.49641 -16.28391 1.000 35.52275 260 PRO C CA 1
ATOM 7346 C C . PRO C 1 233 ? -20.39023 39.32693 -17.31204 1.000 40.46376 260 PRO C C 1
ATOM 7347 O O . PRO C 1 233 ? -20.45134 38.40029 -18.12073 1.000 42.27944 260 PRO C O 1
ATOM 7351 N N . LYS C 1 234 ? -19.41734 40.23025 -17.32428 1.000 44.44409 261 LYS C N 1
ATOM 7352 C CA . LYS C 1 234 ? -18.23932 40.01370 -18.14998 1.000 47.02379 261 LYS C CA 1
ATOM 7353 C C . LYS C 1 234 ? -17.31997 38.98826 -17.49758 1.000 47.26040 261 LYS C C 1
ATOM 7354 O O . LYS C 1 234 ? -16.76907 38.12242 -18.17654 1.000 49.49628 261 LYS C O 1
ATOM 7360 N N . THR C 1 235 ? -17.15926 39.09129 -16.17875 1.000 45.07122 262 THR C N 1
ATOM 7361 C CA . THR C 1 235 ? -16.22287 38.23964 -15.45208 1.000 43.95394 262 THR C CA 1
ATOM 7362 C C . THR C 1 235 ? -16.80903 37.62627 -14.17954 1.000 40.13894 262 THR C C 1
ATOM 7363 O O . THR C 1 235 ? -16.44823 36.50750 -13.81162 1.000 41.28681 262 THR C O 1
ATOM 7367 N N . ASP C 1 236 ? -17.69498 38.35133 -13.49885 1.000 37.20426 263 ASP C N 1
ATOM 7368 C CA . ASP C 1 236 ? -18.19015 37.89791 -12.19022 1.000 34.99921 263 ASP C CA 1
ATOM 7369 C C . ASP C 1 236 ? -19.07028 36.65787 -12.32005 1.000 35.61988 263 ASP C C 1
ATOM 7370 O O . ASP C 1 236 ? -19.64933 36.40395 -13.37262 1.000 33.63205 263 ASP C O 1
ATOM 7375 N N . PRO C 1 237 ? -19.19396 35.88400 -11.23630 1.000 30.89932 264 PRO C N 1
ATOM 7376 C CA . PRO C 1 237 ? -19.97117 34.64289 -11.32834 1.000 29.74531 264 PRO C CA 1
ATOM 7377 C C . PRO C 1 237 ? -21.46986 34.87812 -11.48670 1.000 30.91638 264 PRO C C 1
ATOM 7378 O O . PRO C 1 237 ? -21.97362 35.92948 -11.09072 1.000 34.38847 264 PRO C O 1
ATOM 7382 N N . PHE C 1 238 ? -22.16598 33.91793 -12.08883 1.000 29.18670 265 PHE C N 1
ATOM 7383 C CA . PHE C 1 238 ? -23.61945 33.90239 -12.04346 1.000 28.28493 265 PHE C CA 1
ATOM 7384 C C . PHE C 1 238 ? -24.09488 32.48608 -11.74364 1.000 27.86276 265 PHE C C 1
ATOM 7385 O O . PHE C 1 238 ? -23.30204 31.54809 -11.73731 1.000 27.77738 265 PHE C O 1
ATOM 7393 N N . VAL C 1 239 ? -25.38132 32.34912 -11.45062 1.000 27.36366 266 VAL C N 1
ATOM 7394 C CA . VAL C 1 239 ? -25.94424 31.06929 -11.03570 1.000 27.03343 266 VAL C CA 1
ATOM 7395 C C . VAL C 1 239 ? -26.69296 30.40617 -12.19161 1.000 29.27748 266 VAL C C 1
ATOM 7396 O O . VAL C 1 239 ? -27.42271 31.07776 -12.93175 1.000 28.50931 266 VAL C O 1
ATOM 7400 N N . SER C 1 240 ? -26.48334 29.10126 -12.34991 1.000 25.33459 267 SER C N 1
ATOM 7401 C CA . SER C 1 240 ? -27.19995 28.30534 -13.32847 1.000 26.63321 267 SER C CA 1
ATOM 7402 C C . SER C 1 240 ? -27.31329 26.87833 -12.82307 1.000 23.83452 267 SER C C 1
ATOM 7403 O O . SER C 1 240 ? -26.49317 26.43332 -12.00363 1.000 27.32112 267 SER C O 1
ATOM 7406 N N . TRP C 1 241 ? -28.34040 26.18010 -13.29572 1.000 25.35023 268 TRP C N 1
ATOM 7407 C CA . TRP C 1 241 ? -28.54926 24.77394 -12.98057 1.000 27.00962 268 TRP C CA 1
ATOM 7408 C C . TRP C 1 241 ? -29.54928 24.16103 -13.96087 1.000 31.14349 268 TRP C C 1
ATOM 7409 O O . TRP C 1 241 ? -30.29812 24.87702 -14.64087 1.000 28.53561 268 TRP C O 1
ATOM 7420 N N . ALA C 1 242 ? -29.53419 22.83494 -14.06190 1.000 30.08671 269 ALA C N 1
ATOM 7421 C CA . ALA C 1 242 ? -30.56291 22.13408 -14.80095 1.000 32.87865 269 ALA C CA 1
ATOM 7422 C C . ALA C 1 242 ? -31.64268 21.69567 -13.82945 1.000 32.15646 269 ALA C C 1
ATOM 7423 O O . ALA C 1 242 ? -31.38379 20.92252 -12.90382 1.000 31.23950 269 ALA C O 1
ATOM 7425 N N . GLN C 1 243 ? -32.85249 22.19523 -14.05558 1.000 29.45991 270 GLN C N 1
ATOM 7426 C CA . GLN C 1 243 ? -34.02127 21.79890 -13.29162 1.000 28.37000 270 GLN C CA 1
ATOM 7427 C C . GLN C 1 243 ? -34.20428 20.28669 -13.44817 1.000 29.50173 270 GLN C C 1
ATOM 7428 O O . GLN C 1 243 ? -34.13235 19.76907 -14.56745 1.000 32.66016 270 GLN C O 1
ATOM 7434 N N . ARG C 1 244 ? -34.37767 19.56873 -12.33518 1.000 26.85879 271 ARG C N 1
ATOM 7435 C CA . ARG C 1 244 ? -34.47297 18.10934 -12.40994 1.000 26.12405 271 ARG C CA 1
ATOM 7436 C C . ARG C 1 244 ? -35.92706 17.64340 -12.38361 1.000 27.30205 271 ARG C C 1
ATOM 7437 O O . ARG C 1 244 ? -36.76419 18.20984 -11.68112 1.000 30.73477 271 ARG C O 1
ATOM 7445 N N . ALA C 1 245 ? -36.21970 16.59706 -13.14724 1.000 24.27939 272 ALA C N 1
ATOM 7446 C CA . ALA C 1 245 ? -37.56777 16.06423 -13.21647 1.000 25.72241 272 ALA C CA 1
ATOM 7447 C C . ALA C 1 245 ? -37.48495 14.55643 -13.08441 1.000 27.84629 272 ALA C C 1
ATOM 7448 O O . ALA C 1 245 ? -36.53768 13.93272 -13.56784 1.000 30.58135 272 ALA C O 1
ATOM 7450 N N . ALA C 1 246 ? -38.49100 13.96457 -12.46072 1.000 29.07521 273 ALA C N 1
ATOM 7451 C CA . ALA C 1 246 ? -38.49662 12.51952 -12.28418 1.000 30.18989 273 ALA C CA 1
ATOM 7452 C C . ALA C 1 246 ? -39.90837 11.98287 -12.27263 1.000 29.56047 273 ALA C C 1
ATOM 7453 O O . ALA C 1 246 ? -40.84322 12.67104 -11.87743 1.000 30.35510 273 ALA C O 1
ATOM 7455 N N . ILE C 1 247 ? -40.05268 10.73196 -12.69079 1.000 29.81831 274 ILE C N 1
ATOM 7456 C CA . ILE C 1 247 ? -41.33324 10.05285 -12.61902 1.000 29.95178 274 ILE C CA 1
ATOM 7457 C C . ILE C 1 247 ? -41.33835 9.18777 -11.36430 1.000 33.85388 274 ILE C C 1
ATOM 7458 O O . ILE C 1 247 ? -40.34270 8.52675 -11.05831 1.000 30.91611 274 ILE C O 1
ATOM 7463 N N . PHE C 1 248 ? -42.44539 9.19541 -10.63535 1.000 30.33489 275 PHE C N 1
ATOM 7464 C CA . PHE C 1 248 ? -42.55960 8.33282 -9.46596 1.000 30.84109 275 PHE C CA 1
ATOM 7465 C C . PHE C 1 248 ? -42.87290 6.92003 -9.88908 1.000 34.84757 275 PHE C C 1
ATOM 7466 O O . PHE C 1 248 ? -43.67109 6.68586 -10.81144 1.000 34.89780 275 PHE C O 1
ATOM 7474 N N . LYS C 1 249 ? -42.23556 5.97545 -9.21460 1.000 34.31954 276 LYS C N 1
ATOM 7475 C CA . LYS C 1 249 ? -42.47638 4.57378 -9.49279 1.000 38.45348 276 LYS C CA 1
ATOM 7476 C C . LYS C 1 249 ? -43.96375 4.23323 -9.38457 1.000 39.97808 276 LYS C C 1
ATOM 7477 O O . LYS C 1 249 ? -44.47174 3.40846 -10.14251 1.000 40.58701 276 LYS C O 1
ATOM 7483 N N . GLN C 1 250 ? -44.66378 4.84973 -8.43514 1.000 40.31084 277 GLN C N 1
ATOM 7484 C CA . GLN C 1 250 ? -46.09025 4.57371 -8.27886 1.000 46.71002 277 GLN C CA 1
ATOM 7485 C C . GLN C 1 250 ? -47.01962 5.53105 -9.03024 1.000 44.14973 277 GLN C C 1
ATOM 7486 O O . GLN C 1 250 ? -48.19524 5.63139 -8.70465 1.000 45.49649 277 GLN C O 1
ATOM 7492 N N . ALA C 1 251 ? -46.49607 6.23609 -10.02609 1.000 42.65838 278 ALA C N 1
ATOM 7493 C CA . ALA C 1 251 ? -47.32389 7.13080 -10.83522 1.000 41.34868 278 ALA C CA 1
ATOM 7494 C C . ALA C 1 251 ? -48.55891 6.40505 -11.38224 1.000 43.32044 278 ALA C C 1
ATOM 7495 O O . ALA C 1 251 ? -48.47226 5.27215 -11.86959 1.000 41.54873 278 ALA C O 1
ATOM 7497 N N . LYS C 1 252 ? -49.70993 7.05997 -11.26809 1.000 39.74926 279 LYS C N 1
ATOM 7498 C CA . LYS C 1 252 ? -50.96771 6.52031 -11.75845 1.000 45.77443 279 LYS C CA 1
ATOM 7499 C C . LYS C 1 252 ? -51.03409 6.55820 -13.28490 1.000 46.87682 279 LYS C C 1
ATOM 7500 O O . LYS C 1 252 ? -51.76308 5.78428 -13.90567 1.000 49.64947 279 LYS C O 1
ATOM 7506 N N . HIS C 1 253 ? -50.27395 7.47200 -13.87855 1.000 45.12291 280 HIS C N 1
ATOM 7507 C CA . HIS C 1 253 ? -50.29298 7.68488 -15.32547 1.000 45.84948 280 HIS C CA 1
ATOM 7508 C C . HIS C 1 253 ? -48.87078 7.64249 -15.88396 1.000 41.49562 280 HIS C C 1
ATOM 7509 O O . HIS C 1 253 ? -48.33824 8.66301 -16.32569 1.000 43.75918 280 HIS C O 1
ATOM 7516 N N . PRO C 1 254 ? -48.24211 6.46125 -15.84391 1.000 39.55971 281 PRO C N 1
ATOM 7517 C CA . PRO C 1 254 ? -46.82805 6.31926 -16.20157 1.000 40.47880 281 PRO C CA 1
ATOM 7518 C C . PRO C 1 254 ? -46.53303 6.62969 -17.66604 1.000 39.41686 281 PRO C C 1
ATOM 7519 O O . PRO C 1 254 ? -45.50818 7.23371 -17.96002 1.000 40.25328 281 PRO C O 1
ATOM 7523 N N . GLU C 1 255 ? -47.40844 6.22118 -18.57382 1.000 41.16561 282 GLU C N 1
ATOM 7524 C CA . GLU C 1 255 ? -47.13510 6.48475 -19.97644 1.000 46.12771 282 GLU C CA 1
ATOM 7525 C C . GLU C 1 255 ? -47.24866 7.97872 -20.26787 1.000 41.14121 282 GLU C C 1
ATOM 7526 O O . GLU C 1 255 ? -46.48205 8.52537 -21.06610 1.000 43.85900 282 GLU C O 1
ATOM 7532 N N . SER C 1 256 ? -48.21451 8.63205 -19.63044 1.000 40.98853 283 SER C N 1
ATOM 7533 C CA . SER C 1 256 ? -48.37613 10.07426 -19.77115 1.000 40.34275 283 SER C CA 1
ATOM 7534 C C . SER C 1 256 ? -47.17817 10.81436 -19.16772 1.000 40.39598 283 SER C C 1
ATOM 7535 O O . SER C 1 256 ? -46.72756 11.82584 -19.70232 1.000 37.86342 283 SER C O 1
ATOM 7538 N N . ALA C 1 257 ? -46.66477 10.29571 -18.05968 1.000 37.34528 284 ALA C N 1
ATOM 7539 C CA . ALA C 1 257 ? -45.45196 10.85442 -17.45812 1.000 35.60019 284 ALA C CA 1
ATOM 7540 C C . ALA C 1 257 ? -44.27309 10.72114 -18.42229 1.000 39.31323 284 ALA C C 1
ATOM 7541 O O . ALA C 1 257 ? -43.49545 11.65924 -18.60727 1.000 34.60073 284 ALA C O 1
ATOM 7543 N N . LYS C 1 258 ? -44.14593 9.54691 -19.03604 1.000 39.01258 285 LYS C N 1
ATOM 7544 C CA . LYS C 1 258 ? -43.08234 9.31837 -20.00830 1.000 39.87344 285 LYS C CA 1
ATOM 7545 C C . LYS C 1 258 ? -43.21253 10.27387 -21.18684 1.000 40.33444 285 LYS C C 1
ATOM 7546 O O . LYS C 1 258 ? -42.20943 10.75571 -21.70422 1.000 40.33454 285 LYS C O 1
ATOM 7552 N N . LEU C 1 259 ? -44.45029 10.53571 -21.61041 1.000 42.08009 286 LEU C N 1
ATOM 7553 C CA . LEU C 1 259 ? -44.70293 11.47425 -22.69580 1.000 41.61521 286 LEU C CA 1
ATOM 7554 C C . LEU C 1 259 ? -44.21775 12.85392 -22.29484 1.000 38.65929 286 LEU C C 1
ATOM 7555 O O . LEU C 1 259 ? -43.58053 13.54872 -23.08513 1.000 38.90188 286 LEU C O 1
ATOM 7560 N N . TYR C 1 260 ? -44.49986 13.23908 -21.05324 1.000 36.49580 287 TYR C N 1
ATOM 7561 C CA . TYR C 1 260 ? -44.09211 14.55201 -20.57214 1.000 40.14953 287 TYR C CA 1
ATOM 7562 C C . TYR C 1 260 ? -42.56961 14.68498 -20.59240 1.000 38.63231 287 TYR C C 1
ATOM 7563 O O . TYR C 1 260 ? -42.02455 15.67786 -21.07838 1.000 37.24224 287 TYR C O 1
ATOM 7572 N N . LEU C 1 261 ? -41.86837 13.69232 -20.06184 1.000 38.41972 288 LEU C N 1
ATOM 7573 C CA . LEU C 1 261 ? -40.40485 13.77699 -20.05316 1.000 39.62967 288 LEU C CA 1
ATOM 7574 C C . LEU C 1 261 ? -39.80411 13.69668 -21.45726 1.000 38.70117 288 LEU C C 1
ATOM 7575 O O . LEU C 1 261 ? -38.83473 14.38373 -21.75880 1.000 36.69817 288 LEU C O 1
ATOM 7580 N N . SER C 1 262 ? -40.33076 12.81871 -22.29105 1.000 39.78078 289 SER C N 1
ATOM 7581 C CA . SER C 1 262 ? -39.80245 12.73470 -23.65464 1.000 39.89041 289 SER C CA 1
ATOM 7582 C C . SER C 1 262 ? -40.08115 14.02675 -24.40335 1.000 40.81120 289 SER C C 1
ATOM 7583 O O . SER C 1 262 ? -39.25422 14.49696 -25.18838 1.000 42.91513 289 SER C O 1
ATOM 7586 N N . TRP C 1 263 ? -41.24539 14.60886 -24.15180 1.000 39.20529 290 TRP C N 1
ATOM 7587 C CA . TRP C 1 263 ? -41.57170 15.90632 -24.72501 1.000 41.26076 290 TRP C CA 1
ATOM 7588 C C . TRP C 1 263 ? -40.61040 16.99354 -24.21596 1.000 37.47063 290 TRP C C 1
ATOM 7589 O O . TRP C 1 263 ? -40.22495 17.88292 -24.97064 1.000 37.33112 290 TRP C O 1
ATOM 7600 N N . LEU C 1 264 ? -40.23590 16.94749 -22.93635 1.000 35.59787 291 LEU C N 1
ATOM 7601 C CA . LEU C 1 264 ? -39.27740 17.92833 -22.43617 1.000 35.60342 291 LEU C CA 1
ATOM 7602 C C . LEU C 1 264 ? -37.98332 17.90425 -23.26159 1.000 36.56569 291 LEU C C 1
ATOM 7603 O O . LEU C 1 264 ? -37.43313 18.95326 -23.61156 1.000 34.37849 291 LEU C O 1
ATOM 7608 N N . LEU C 1 265 ? -37.52140 16.70405 -23.59591 1.000 34.47607 292 LEU C N 1
ATOM 7609 C CA . LEU C 1 265 ? -36.25438 16.54367 -24.29399 1.000 36.09808 292 LEU C CA 1
ATOM 7610 C C . LEU C 1 265 ? -36.35819 16.71523 -25.81116 1.000 37.84822 292 LEU C C 1
ATOM 7611 O O . LEU C 1 265 ? -35.34021 16.72363 -26.51758 1.000 37.39503 292 LEU C O 1
ATOM 7616 N N . ASP C 1 266 ? -37.57938 16.85453 -26.31244 1.000 38.19063 293 ASP C N 1
ATOM 7617 C CA . ASP C 1 266 ? -37.78490 16.94733 -27.76645 1.000 39.92230 293 ASP C CA 1
ATOM 7618 C C . ASP C 1 266 ? -37.11774 18.20702 -28.30395 1.000 41.80234 293 ASP C C 1
ATOM 7619 O O . ASP C 1 266 ? -37.14270 19.24650 -27.64996 1.000 43.15198 293 ASP C O 1
ATOM 7624 N N . PRO C 1 267 ? -36.49156 18.11628 -29.49655 1.000 44.50424 294 PRO C N 1
ATOM 7625 C CA . PRO C 1 267 ? -35.76278 19.27313 -30.04015 1.000 42.83911 294 PRO C CA 1
ATOM 7626 C C . PRO C 1 267 ? -36.61705 20.53565 -30.14526 1.000 43.04640 294 PRO C C 1
ATOM 7627 O O . PRO C 1 267 ? -36.10892 21.62835 -29.90264 1.000 43.98000 294 PRO C O 1
ATOM 7631 N N . GLN C 1 268 ? -37.89428 20.38859 -30.47704 1.000 46.01068 295 GLN C N 1
ATOM 7632 C CA . GLN C 1 268 ? -38.79150 21.53682 -30.55538 1.000 48.12669 295 GLN C CA 1
ATOM 7633 C C . GLN C 1 268 ? -39.00251 22.22767 -29.20225 1.000 47.71440 295 GLN C C 1
ATOM 7634 O O . GLN C 1 268 ? -38.97477 23.45841 -29.11001 1.000 48.06433 295 GLN C O 1
ATOM 7640 N N . THR C 1 269 ? -39.19444 21.43450 -28.15288 1.000 42.64619 296 THR C N 1
ATOM 7641 C CA . THR C 1 269 ? -39.36289 21.98146 -26.81535 1.000 41.77281 296 THR C CA 1
ATOM 7642 C C . THR C 1 269 ? -38.08877 22.67278 -26.34137 1.000 38.66665 296 THR C C 1
ATOM 7643 O O . THR C 1 269 ? -38.13019 23.77301 -25.78705 1.000 44.12939 296 THR C O 1
ATOM 7647 N N . GLN C 1 270 ? -36.95438 22.02475 -26.57258 1.000 39.51067 297 GLN C N 1
ATOM 7648 C CA . GLN C 1 270 ? -35.67049 22.56511 -26.13223 1.000 40.63078 297 GLN C CA 1
ATOM 7649 C C . GLN C 1 270 ? -35.27942 23.81411 -26.91152 1.000 42.07472 297 GLN C C 1
ATOM 7650 O O . GLN C 1 270 ? -34.50916 24.63737 -26.41123 1.000 36.89817 297 GLN C O 1
ATOM 7656 N N . THR C 1 271 ? -35.80869 23.96212 -28.12782 1.000 43.34437 298 THR C N 1
ATOM 7657 C CA . THR C 1 271 ? -35.42991 25.11082 -28.94506 1.000 45.82486 298 THR C CA 1
ATOM 7658 C C . THR C 1 271 ? -36.47527 26.22428 -28.95582 1.000 48.28500 298 THR C C 1
ATOM 7659 O O . THR C 1 271 ? -36.11401 27.39329 -29.06091 1.000 52.82793 298 THR C O 1
ATOM 7663 N N . GLN C 1 272 ? -37.75536 25.88817 -28.82239 1.000 48.60131 299 GLN C N 1
ATOM 7664 C CA . GLN C 1 272 ? -38.79416 26.90898 -28.94861 1.000 50.31568 299 GLN C CA 1
ATOM 7665 C C . GLN C 1 272 ? -39.48662 27.28619 -27.62913 1.000 53.18148 299 GLN C C 1
ATOM 7666 O O . GLN C 1 272 ? -40.00915 28.39612 -27.48199 1.000 56.75722 299 GLN C O 1
ATOM 7672 N N . VAL C 1 273 ? -39.44095 26.38533 -26.65596 1.000 46.06485 300 VAL C N 1
ATOM 7673 C CA . VAL C 1 273 ? -40.21154 26.54877 -25.42998 1.000 48.23778 300 VAL C CA 1
ATOM 7674 C C . VAL C 1 273 ? -39.31712 26.98829 -24.27408 1.000 47.28403 300 VAL C C 1
ATOM 7675 O O . VAL C 1 273 ? -39.65286 27.92441 -23.55407 1.000 47.89262 300 VAL C O 1
ATOM 7679 N N . SER C 1 274 ? -38.20559 26.29109 -24.06908 1.000 49.16291 301 SER C N 1
ATOM 7680 C CA . SER C 1 274 ? -37.20376 26.75364 -23.10892 1.000 46.18453 301 SER C CA 1
ATOM 7681 C C . SER C 1 274 ? -36.68851 28.12010 -23.54396 1.000 46.38245 301 SER C C 1
ATOM 7682 O O . SER C 1 274 ? -36.34536 28.30467 -24.71065 1.000 48.38625 301 SER C O 1
ATOM 7685 N N . ARG C 1 275 ? -36.65346 29.08634 -22.63012 1.000 42.17607 302 ARG C N 1
ATOM 7686 C CA . ARG C 1 275 ? -36.28203 30.44291 -23.02050 1.000 42.73821 302 ARG C CA 1
ATOM 7687 C C . ARG C 1 275 ? -34.82482 30.73001 -22.67819 1.000 37.15761 302 ARG C C 1
ATOM 7688 O O . ARG C 1 275 ? -34.29239 31.77793 -23.04136 1.000 36.37916 302 ARG C O 1
ATOM 7696 N N . MET C 1 276 ? -34.17456 29.79426 -21.98777 1.000 35.54794 303 MET C N 1
ATOM 7697 C CA . MET C 1 276 ? -32.75561 29.95193 -21.68259 1.000 33.41111 303 MET C CA 1
ATOM 7698 C C . MET C 1 276 ? -31.99062 28.78558 -22.30831 1.000 37.69934 303 MET C C 1
ATOM 7699 O O . MET C 1 276 ? -32.24374 28.44768 -23.46509 1.000 42.65883 303 MET C O 1
ATOM 7704 N N . TRP C 1 277 ? -31.01827 28.21523 -21.60672 1.000 36.04310 304 TRP C N 1
ATOM 7705 C CA . TRP C 1 277 ? -30.19821 27.16373 -22.21482 1.000 35.88625 304 TRP C CA 1
ATOM 7706 C C . TRP C 1 277 ? -30.87813 25.80414 -22.27006 1.000 30.66034 304 TRP C C 1
ATOM 7707 O O . TRP C 1 277 ? -31.83231 25.53833 -21.54909 1.000 35.30805 304 TRP C O 1
ATOM 7718 N N . SER C 1 278 ? -30.36140 24.94803 -23.14011 1.000 29.61252 305 SER C N 1
ATOM 7719 C CA . SER C 1 278 ? -30.85542 23.59019 -23.29734 1.000 30.07257 305 SER C CA 1
ATOM 7720 C C . SER C 1 278 ? -29.93760 22.61443 -22.56216 1.000 32.90786 305 SER C C 1
ATOM 7721 O O . SER C 1 278 ? -28.74588 22.87226 -22.40761 1.000 32.73795 305 SER C O 1
ATOM 7724 N N . VAL C 1 279 ? -30.49477 21.48942 -22.13159 1.000 35.49315 306 VAL C N 1
ATOM 7725 C CA . VAL C 1 279 ? -29.71410 20.42628 -21.50523 1.000 33.03829 306 VAL C CA 1
ATOM 7726 C C . VAL C 1 279 ? -29.04436 19.51098 -22.54377 1.000 34.66165 306 VAL C C 1
ATOM 7727 O O . VAL C 1 279 ? -28.20536 18.67287 -22.20176 1.000 28.91337 306 VAL C O 1
ATOM 7731 N N . ARG C 1 280 ? -29.37407 19.69890 -23.81893 1.000 29.48128 307 ARG C N 1
ATOM 7732 C CA . ARG C 1 280 ? -28.87183 18.79482 -24.85242 1.000 30.52380 307 ARG C CA 1
ATOM 7733 C C . ARG C 1 280 ? -27.58841 19.31465 -25.50334 1.000 31.72842 307 ARG C C 1
ATOM 7734 O O . ARG C 1 280 ? -27.41184 20.51955 -25.70480 1.000 33.90785 307 ARG C O 1
ATOM 7742 N N . THR C 1 281 ? -26.68965 18.39298 -25.82782 1.000 31.68654 308 THR C N 1
ATOM 7743 C CA . THR C 1 281 ? -25.41801 18.74319 -26.43412 1.000 31.69069 308 THR C CA 1
ATOM 7744 C C . THR C 1 281 ? -25.56292 19.03343 -27.92075 1.000 32.88841 308 THR C C 1
ATOM 7745 O O . THR C 1 281 ? -24.68236 19.65001 -28.51043 1.000 36.49655 308 THR C O 1
ATOM 7749 N N . ASP C 1 282 ? -26.66874 18.59104 -28.51266 1.000 33.61075 309 ASP C N 1
ATOM 7750 C CA . ASP C 1 282 ? -26.86269 18.74724 -29.96588 1.000 37.09004 309 ASP C CA 1
ATOM 7751 C C . ASP C 1 282 ? -27.87591 19.84258 -30.30094 1.000 38.65997 309 ASP C C 1
ATOM 7752 O O . ASP C 1 282 ? -28.38730 19.91494 -31.42062 1.000 43.38840 309 ASP C O 1
ATOM 7757 N N . VAL C 1 283 ? -28.18199 20.67294 -29.31096 1.000 38.11849 310 VAL C N 1
ATOM 7758 C CA . VAL C 1 283 ? -29.02574 21.84675 -29.50019 1.000 37.13567 310 VAL C CA 1
ATOM 7759 C C . VAL C 1 283 ? -28.15847 23.10468 -29.42173 1.000 37.28905 310 VAL C C 1
ATOM 7760 O O . VAL C 1 283 ? -27.50029 23.35524 -28.41287 1.000 37.92112 310 VAL C O 1
ATOM 7764 N N . ALA C 1 284 ? -28.12336 23.87352 -30.50376 1.000 35.85950 311 ALA C N 1
ATOM 7765 C CA . ALA C 1 284 ? -27.28140 25.06579 -30.54221 1.000 38.69013 311 ALA C CA 1
ATOM 7766 C C . ALA C 1 284 ? -27.81445 26.12947 -29.59698 1.000 40.50916 311 ALA C C 1
ATOM 7767 O O . ALA C 1 284 ? -29.02366 26.36811 -29.55339 1.000 40.42315 311 ALA C O 1
ATOM 7769 N N . PRO C 1 285 ? -26.91676 26.76958 -28.82999 1.000 39.63378 312 PRO C N 1
ATOM 7770 C CA . PRO C 1 285 ? -27.33900 27.92945 -28.04263 1.000 42.51463 312 PRO C CA 1
ATOM 7771 C C . PRO C 1 285 ? -27.76856 29.06434 -28.96998 1.000 46.62260 312 PRO C C 1
ATOM 7772 O O . PRO C 1 285 ? -27.36948 29.08412 -30.14233 1.000 45.93687 312 PRO C O 1
ATOM 7776 N N . PRO C 1 286 ? -28.61442 29.97563 -28.46950 1.000 47.22988 313 PRO C N 1
ATOM 7777 C CA . PRO C 1 286 ? -29.01385 31.15424 -29.24760 1.000 47.78172 313 PRO C CA 1
ATOM 7778 C C . PRO C 1 286 ? -27.78006 31.98281 -29.60267 1.000 46.09021 313 PRO C C 1
ATOM 7779 O O . PRO C 1 286 ? -26.79685 31.95253 -28.85502 1.000 44.45711 313 PRO C O 1
ATOM 7783 N N . ALA C 1 287 ? -27.82536 32.69490 -30.72517 1.000 47.81258 314 ALA C N 1
ATOM 7784 C CA . ALA C 1 287 ? -26.68811 33.47711 -31.18991 1.000 48.15321 314 ALA C CA 1
ATOM 7785 C C . ALA C 1 287 ? -26.12303 34.36858 -30.08451 1.000 48.59197 314 ALA C C 1
ATOM 7786 O O . ALA C 1 287 ? -26.86646 35.01735 -29.34462 1.000 48.70777 314 ALA C O 1
ATOM 7788 N N . GLY C 1 288 ? -24.80202 34.35903 -29.94577 1.000 48.02426 315 GLY C N 1
ATOM 7789 C CA . GLY C 1 288 ? -24.14720 35.15603 -28.92511 1.000 47.47146 315 GLY C CA 1
ATOM 7790 C C . GLY C 1 288 ? -23.82339 34.39859 -27.65075 1.000 44.37078 315 GLY C C 1
ATOM 7791 O O . GLY C 1 288 ? -23.13788 34.91966 -26.77143 1.000 46.34462 315 GLY C O 1
ATOM 7792 N N . TYR C 1 289 ? -24.31644 33.17046 -27.53840 1.000 42.55820 316 TYR C N 1
ATOM 7793 C CA . TYR C 1 289 ? -24.08553 32.38444 -26.32713 1.000 43.56654 316 TYR C CA 1
ATOM 7794 C C . TYR C 1 289 ? -23.37595 31.07609 -26.62487 1.000 43.01896 316 TYR C C 1
ATOM 7795 O O . TYR C 1 289 ? -23.40213 30.58015 -27.75453 1.000 42.63876 316 TYR C O 1
ATOM 7804 N N . LYS C 1 290 ? -22.77034 30.52210 -25.58388 1.000 39.68358 317 LYS C N 1
ATOM 7805 C CA . LYS C 1 290 ? -22.16823 29.19802 -25.60290 1.000 39.35676 317 LYS C CA 1
ATOM 7806 C C . LYS C 1 290 ? -23.08471 28.24575 -24.84480 1.000 36.64900 317 LYS C C 1
ATOM 7807 O O . LYS C 1 290 ? -24.09293 28.66732 -24.26701 1.000 35.16057 317 LYS C O 1
ATOM 7813 N N . HIS C 1 291 ? -22.74028 26.96313 -24.83646 1.000 34.20602 318 HIS C N 1
ATOM 7814 C CA . HIS C 1 291 ? -23.43272 26.02369 -23.96370 1.000 31.70632 318 HIS C CA 1
ATOM 7815 C C . HIS C 1 291 ? -23.20135 26.44109 -22.50901 1.000 30.62000 318 HIS C C 1
ATOM 7816 O O . HIS C 1 291 ? -22.16362 27.01661 -22.18210 1.000 32.00409 318 HIS C O 1
ATOM 7823 N N . ILE C 1 292 ? -24.15121 26.14322 -21.63280 1.000 30.22592 319 ILE C N 1
ATOM 7824 C CA . ILE C 1 292 ? -24.03737 26.58789 -20.23770 1.000 27.33124 319 ILE C CA 1
ATOM 7825 C C . ILE C 1 292 ? -22.78491 25.99296 -19.57958 1.000 31.06016 319 ILE C C 1
ATOM 7826 O O . ILE C 1 292 ? -22.16789 26.62676 -18.71622 1.000 32.16290 319 ILE C O 1
ATOM 7831 N N . TRP C 1 293 ? -22.39057 24.79146 -19.99922 1.000 29.92130 320 TRP C N 1
ATOM 7832 C CA . TRP C 1 293 ? -21.21629 24.14193 -19.41689 1.000 30.27664 320 TRP C CA 1
ATOM 7833 C C . TRP C 1 293 ? -19.88522 24.67187 -19.93523 1.000 30.43574 320 TRP C C 1
ATOM 7834 O O . TRP C 1 293 ? -18.82950 24.18888 -19.51746 1.000 32.46132 320 TRP C O 1
ATOM 7845 N N . GLU C 1 294 ? -19.92819 25.67140 -20.81857 1.000 30.32561 321 GLU C N 1
ATOM 7846 C CA . GLU C 1 294 ? -18.71741 26.25491 -21.38003 1.000 31.21888 321 GLU C CA 1
ATOM 7847 C C . GLU C 1 294 ? -18.35709 27.62090 -20.79191 1.000 33.12734 321 GLU C C 1
ATOM 7848 O O . GLU C 1 294 ? -17.38248 28.23328 -21.21605 1.000 35.99086 321 GLU C O 1
ATOM 7854 N N . TYR C 1 295 ? -19.14390 28.09735 -19.83206 1.000 32.12982 322 TYR C N 1
ATOM 7855 C CA . TYR C 1 295 ? -18.84596 29.35865 -19.15200 1.000 33.60456 322 TYR C CA 1
ATOM 7856 C C . TYR C 1 295 ? -18.00213 29.10353 -17.90861 1.000 35.00631 322 TYR C C 1
ATOM 7857 O O . TYR C 1 295 ? -18.41629 28.35726 -17.03338 1.000 33.94112 322 TYR C O 1
ATOM 7866 N N . SER C 1 296 ? -16.83809 29.72676 -17.81502 1.000 34.59805 323 SER C N 1
ATOM 7867 C CA . SER C 1 296 ? -15.99671 29.50668 -16.63829 1.000 36.83156 323 SER C CA 1
ATOM 7868 C C . SER C 1 296 ? -16.54912 30.20593 -15.40150 1.000 36.84773 323 SER C C 1
ATOM 7869 O O . SER C 1 296 ? -16.19881 29.84041 -14.27282 1.000 35.37465 323 SER C O 1
ATOM 7872 N N . ASN C 1 297 ? -17.42430 31.19303 -15.60067 1.000 34.68638 324 ASN C N 1
ATOM 7873 C CA . ASN C 1 297 ? -17.94849 31.95163 -14.46014 1.000 31.66816 324 ASN C CA 1
ATOM 7874 C C . ASN C 1 297 ? -19.33121 31.49654 -14.01334 1.000 31.11262 324 ASN C C 1
ATOM 7875 O O . ASN C 1 297 ? -20.05390 32.21594 -13.32055 1.000 30.99680 324 ASN C O 1
ATOM 7880 N N . THR C 1 298 ? -19.68737 30.27400 -14.37665 1.000 30.24759 325 THR C N 1
ATOM 7881 C CA . THR C 1 298 ? -20.82214 29.64123 -13.74465 1.000 28.23639 325 THR C CA 1
ATOM 7882 C C . THR C 1 298 ? -20.54402 28.16344 -13.70984 1.000 30.65754 325 THR C C 1
ATOM 7883 O O . THR C 1 298 ? -19.78155 27.65006 -14.53300 1.000 32.26044 325 THR C O 1
ATOM 7887 N N . ARG C 1 299 ? -21.16442 27.47886 -12.75950 1.000 31.59737 326 ARG C N 1
ATOM 7888 C CA . ARG C 1 299 ? -20.95626 26.05160 -12.61993 1.000 33.69498 326 ARG C CA 1
ATOM 7889 C C . ARG C 1 299 ? -22.19404 25.38126 -12.03497 1.000 31.85196 326 ARG C C 1
ATOM 7890 O O . ARG C 1 299 ? -22.39203 25.36309 -10.81164 1.000 30.77839 326 ARG C O 1
ATOM 7898 N N . PRO C 1 300 ? -23.03756 24.82570 -12.91497 1.000 29.70427 327 PRO C N 1
ATOM 7899 C CA . PRO C 1 300 ? -24.25907 24.12803 -12.50911 1.000 30.43880 327 PRO C CA 1
ATOM 7900 C C . PRO C 1 300 ? -23.97862 23.09331 -11.42322 1.000 32.57248 327 PRO C C 1
ATOM 7901 O O . PRO C 1 300 ? -24.77167 22.96413 -10.49363 1.000 33.61535 327 PRO C O 1
ATOM 7905 N N . GLN C 1 301 ? -22.85703 22.38843 -11.52952 1.000 33.29651 328 GLN C N 1
ATOM 7906 C CA . GLN C 1 301 ? -22.50972 21.37766 -10.53484 1.000 32.66529 328 GLN C CA 1
ATOM 7907 C C . GLN C 1 301 ? -22.18261 21.99670 -9.17310 1.000 31.62924 328 GLN C C 1
ATOM 7908 O O . GLN C 1 301 ? -22.31853 21.33669 -8.13802 1.000 32.55188 328 GLN C O 1
ATOM 7914 N N . ALA C 1 302 ? -21.71293 23.24192 -9.17246 1.000 29.59049 329 ALA C N 1
ATOM 7915 C CA . ALA C 1 302 ? -21.39239 23.92194 -7.90789 1.000 29.63386 329 ALA C CA 1
ATOM 7916 C C . ALA C 1 302 ? -22.67668 24.15790 -7.10359 1.000 30.43153 329 ALA C C 1
ATOM 7917 O O . ALA C 1 302 ? -22.68743 24.04963 -5.86249 1.000 28.16139 329 ALA C O 1
ATOM 7919 N N . PHE C 1 303 ? -23.76692 24.44011 -7.81253 1.000 29.05725 330 PHE C N 1
ATOM 7920 C CA . PHE C 1 303 ? -25.06506 24.60714 -7.17604 1.000 27.58199 330 PHE C CA 1
ATOM 7921 C C . PHE C 1 303 ? -25.55204 23.28270 -6.58520 1.000 30.30419 330 PHE C C 1
ATOM 7922 O O . PHE C 1 303 ? -26.03972 23.23870 -5.44783 1.000 28.61120 330 PHE C O 1
ATOM 7930 N N . ALA C 1 304 ? -25.40258 22.19815 -7.34257 1.000 31.56146 331 ALA C N 1
ATOM 7931 C CA . ALA C 1 304 ? -25.80456 20.88989 -6.83838 1.000 29.44858 331 ALA C CA 1
ATOM 7932 C C . ALA C 1 304 ? -25.01530 20.52665 -5.57643 1.000 29.97590 331 ALA C C 1
ATOM 7933 O O . ALA C 1 304 ? -25.57927 20.00580 -4.60719 1.000 28.45046 331 ALA C O 1
ATOM 7935 N N . ASP C 1 305 ? -23.71550 20.80340 -5.58599 1.000 31.22557 332 ASP C N 1
ATOM 7936 C CA . ASP C 1 305 ? -22.86908 20.50265 -4.43602 1.000 31.23195 332 ASP C CA 1
ATOM 7937 C C . ASP C 1 305 ? -23.26917 21.34528 -3.22739 1.000 30.88259 332 ASP C C 1
ATOM 7938 O O . ASP C 1 305 ? -23.32329 20.85276 -2.10303 1.000 29.65852 332 ASP C O 1
ATOM 7943 N N . PHE C 1 306 ? -23.54233 22.62043 -3.48095 1.000 29.97272 333 PHE C N 1
ATOM 7944 C CA . PHE C 1 306 ? -24.04207 23.55161 -2.46460 1.000 27.80732 333 PHE C CA 1
ATOM 7945 C C . PHE C 1 306 ? -25.29952 22.99775 -1.80664 1.000 25.70450 333 PHE C C 1
ATOM 7946 O O . PHE C 1 306 ? -25.38650 22.87638 -0.57816 1.000 24.30525 333 PHE C O 1
ATOM 7954 N N . MET C 1 307 ? -26.25094 22.58977 -2.64276 1.000 23.92575 334 MET C N 1
ATOM 7955 C CA . MET C 1 307 ? -27.54882 22.16468 -2.15812 1.000 23.06266 334 MET C CA 1
ATOM 7956 C C . MET C 1 307 ? -27.47675 20.85993 -1.39571 1.000 23.66658 334 MET C C 1
ATOM 7957 O O . MET C 1 307 ? -28.38332 20.54301 -0.63559 1.000 26.31111 334 MET C O 1
ATOM 7962 N N . SER C 1 308 ? -26.40745 20.10324 -1.60188 1.000 24.96100 335 SER C N 1
ATOM 7963 C CA . SER C 1 308 ? -26.28080 18.80845 -0.93903 1.000 26.99568 335 SER C CA 1
ATOM 7964 C C . SER C 1 308 ? -25.93858 18.92406 0.54842 1.000 27.47894 335 SER C C 1
ATOM 7965 O O . SER C 1 308 ? -26.25125 18.01823 1.31884 1.000 30.86472 335 SER C O 1
ATOM 7968 N N . ASP C 1 309 ? -25.31880 20.03251 0.94721 1.000 26.05446 336 ASP C N 1
ATOM 7969 C CA . ASP C 1 309 ? -24.88614 20.21595 2.35295 1.000 27.70051 336 ASP C CA 1
ATOM 7970 C C . ASP C 1 309 ? -25.86378 21.14193 3.08030 1.000 24.20465 336 ASP C C 1
ATOM 7971 O O . ASP C 1 309 ? -25.65984 22.34802 3.11979 1.000 26.59377 336 ASP C O 1
ATOM 7976 N N . ARG C 1 310 ? -26.92763 20.58179 3.64685 1.000 24.56117 337 ARG C N 1
ATOM 7977 C CA . ARG C 1 310 ? -28.02570 21.41266 4.13615 1.000 22.78213 337 ARG C CA 1
ATOM 7978 C C . ARG C 1 310 ? -27.59175 22.28544 5.32188 1.000 22.36503 337 ARG C C 1
ATOM 7979 O O . ARG C 1 310 ? -28.05271 23.41901 5.45495 1.000 23.69651 337 ARG C O 1
ATOM 7987 N N . GLY C 1 311 ? -26.68482 21.77518 6.15301 1.000 23.56846 338 GLY C N 1
ATOM 7988 C CA . GLY C 1 311 ? -26.17260 22.55597 7.28042 1.000 24.65869 338 GLY C CA 1
ATOM 7989 C C . GLY C 1 311 ? -25.39820 23.77363 6.80084 1.000 26.20791 338 GLY C C 1
ATOM 7990 O O . GLY C 1 311 ? -25.52875 24.87392 7.35531 1.000 26.13771 338 GLY C O 1
ATOM 7991 N N . ALA C 1 312 ? -24.57954 23.58537 5.76876 1.000 24.97999 339 ALA C N 1
ATOM 7992 C CA . ALA C 1 312 ? -23.80836 24.69660 5.22230 1.000 26.94964 339 ALA C CA 1
ATOM 7993 C C . ALA C 1 312 ? -24.73510 25.72900 4.58987 1.000 26.46250 339 ALA C C 1
ATOM 7994 O O . ALA C 1 312 ? -24.52915 26.93513 4.73550 1.000 24.05132 339 ALA C O 1
ATOM 7996 N N . VAL C 1 313 ? -25.75978 25.26040 3.88392 1.000 24.51093 340 VAL C N 1
ATOM 7997 C CA . VAL C 1 313 ? -26.73005 26.18007 3.28999 1.000 24.23064 340 VAL C CA 1
ATOM 7998 C C . VAL C 1 313 ? -27.45160 26.97939 4.37766 1.000 22.90228 340 VAL C C 1
ATOM 7999 O O . VAL C 1 313 ? -27.55832 28.20295 4.29589 1.000 24.38665 340 VAL C O 1
ATOM 8003 N N . GLU C 1 314 ? -27.90809 26.27993 5.41116 1.000 23.06302 341 GLU C N 1
ATOM 8004 C CA . GLU C 1 314 ? -28.60446 26.90544 6.54345 1.000 23.02778 341 GLU C CA 1
ATOM 8005 C C . GLU C 1 314 ? -27.75503 27.97641 7.22263 1.000 22.66135 341 GLU C C 1
ATOM 8006 O O . GLU C 1 314 ? -28.23760 29.07380 7.52899 1.000 25.51287 341 GLU C O 1
ATOM 8012 N N . ARG C 1 315 ? -26.48695 27.67185 7.46215 1.000 23.98778 342 ARG C N 1
ATOM 8013 C CA . ARG C 1 315 ? -25.61352 28.63426 8.14036 1.000 26.50381 342 ARG C CA 1
ATOM 8014 C C . ARG C 1 315 ? -25.38809 29.89252 7.31232 1.000 27.59894 342 ARG C C 1
ATOM 8015 O O . ARG C 1 315 ? -25.34317 31.00674 7.84439 1.000 26.27679 342 ARG C O 1
ATOM 8023 N N . PHE C 1 316 ? -25.26187 29.72652 6.00013 1.000 23.85485 343 PHE C N 1
ATOM 8024 C CA . PHE C 1 316 ? -25.09866 30.88202 5.14692 1.000 24.66034 343 PHE C CA 1
ATOM 8025 C C . PHE C 1 316 ? -26.40313 31.66068 5.02018 1.000 23.72836 343 PHE C C 1
ATOM 8026 O O . PHE C 1 316 ? -26.39278 32.89374 5.04550 1.000 28.18203 343 PHE C O 1
ATOM 8034 N N . ARG C 1 317 ? -27.51771 30.94058 4.90838 1.000 21.72992 344 ARG C N 1
ATOM 8035 C CA . ARG C 1 317 ? -28.83033 31.56506 4.79227 1.000 21.78201 344 ARG C CA 1
ATOM 8036 C C . ARG C 1 317 ? -29.11887 32.42711 6.01667 1.000 25.23202 344 ARG C C 1
ATOM 8037 O O . ARG C 1 317 ? -29.58388 33.56124 5.90524 1.000 24.58384 344 ARG C O 1
ATOM 8045 N N . ALA C 1 318 ? -28.81189 31.87779 7.18803 1.000 27.24738 345 ALA C N 1
ATOM 8046 C CA . ALA C 1 318 ? -29.07251 32.57445 8.44007 1.000 27.04430 345 ALA C CA 1
ATOM 8047 C C . ALA C 1 318 ? -28.24894 33.85544 8.56207 1.000 28.08733 345 ALA C C 1
ATOM 8048 O O . ALA C 1 318 ? -28.73501 34.88513 9.04907 1.000 31.73961 345 ALA C O 1
ATOM 8050 N N . GLN C 1 319 ? -26.99528 33.80462 8.13623 1.000 25.86027 346 GLN C N 1
ATOM 8051 C CA . GLN C 1 319 ? -26.17404 35.00799 8.13376 1.000 24.80310 346 GLN C CA 1
ATOM 8052 C C . GLN C 1 319 ? -26.72980 36.06862 7.17710 1.000 25.48944 346 GLN C C 1
ATOM 8053 O O . GLN C 1 319 ? -26.76515 37.26301 7.50002 1.000 26.91318 346 GLN C O 1
ATOM 8059 N N . MET C 1 320 ? -27.16968 35.64040 5.99713 1.000 27.46169 347 MET C N 1
ATOM 8060 C CA . MET C 1 320 ? -27.77282 36.57152 5.04592 1.000 28.12440 347 MET C CA 1
ATOM 8061 C C . MET C 1 320 ? -29.03482 37.21986 5.60548 1.000 30.50173 347 MET C C 1
ATOM 8062 O O . MET C 1 320 ? -29.28640 38.40377 5.36224 1.000 30.71457 347 MET C O 1
ATOM 8067 N N . SER C 1 321 ? -29.79517 36.46260 6.39400 1.000 29.10740 348 SER C N 1
ATOM 8068 C CA . SER C 1 321 ? -31.00607 36.98223 7.02927 1.000 29.53365 348 SER C CA 1
ATOM 8069 C C . SER C 1 321 ? -30.69298 38.17330 7.94314 1.000 28.72866 348 SER C C 1
ATOM 8070 O O . SER C 1 321 ? -31.50226 39.09118 8.07813 1.000 27.73965 348 SER C O 1
ATOM 8073 N N . LEU C 1 322 ? -29.52300 38.15533 8.57620 1.000 31.34945 349 LEU C N 1
ATOM 8074 C CA . LEU C 1 322 ? -29.14320 39.25477 9.46865 1.000 31.54927 349 LEU C CA 1
ATOM 8075 C C . LEU C 1 322 ? -28.87921 40.53631 8.68203 1.000 32.66365 349 LEU C C 1
ATOM 8076 O O . LEU C 1 322 ? -28.99675 41.64060 9.21626 1.000 33.17812 349 LEU C O 1
ATOM 8081 N N . TYR C 1 323 ? -28.51000 40.39160 7.41453 1.000 31.40654 350 TYR C N 1
ATOM 8082 C CA . TYR C 1 323 ? -28.26461 41.55650 6.58278 1.000 32.35782 350 TYR C CA 1
ATOM 8083 C C . TYR C 1 323 ? -29.55793 42.06844 5.94985 1.000 33.46619 350 TYR C C 1
ATOM 8084 O O . TYR C 1 323 ? -29.77750 43.27904 5.88454 1.000 35.08241 350 TYR C O 1
ATOM 8093 N N . VAL C 1 324 ? -30.42077 41.15738 5.50323 1.000 31.47756 351 VAL C N 1
ATOM 8094 C CA . VAL C 1 324 ? -31.57811 41.57430 4.71304 1.000 33.36786 351 VAL C CA 1
ATOM 8095 C C . VAL C 1 324 ? -32.90013 41.56018 5.46531 1.000 32.59688 351 VAL C C 1
ATOM 8096 O O . VAL C 1 324 ? -33.90050 42.06817 4.95562 1.000 34.57269 351 VAL C O 1
ATOM 8100 N N . GLY C 1 325 ? -32.90123 41.01833 6.68873 1.000 30.88272 352 GLY C N 1
ATOM 8101 C CA . GLY C 1 325 ? -34.11610 40.89712 7.47051 1.000 31.93573 352 GLY C CA 1
ATOM 8102 C C . GLY C 1 325 ? -34.84981 39.61931 7.12576 1.000 32.67494 352 GLY C C 1
ATOM 8103 O O . GLY C 1 325 ? -34.48397 38.93706 6.17125 1.000 32.82443 352 GLY C O 1
ATOM 8104 N N . GLU C 1 326 ? -35.88342 39.29433 7.89606 1.000 30.89671 353 GLU C N 1
ATOM 8105 C CA . GLU C 1 326 ? -36.69346 38.11889 7.61887 1.000 31.84030 353 GLU C CA 1
ATOM 8106 C C . GLU C 1 326 ? -37.45660 38.31362 6.32261 1.000 35.75279 353 GLU C C 1
ATOM 8107 O O . GLU C 1 326 ? -37.78945 39.43811 5.95483 1.000 36.50186 353 GLU C O 1
ATOM 8113 N N . ALA C 1 327 ? -37.71341 37.21554 5.62703 1.000 37.06672 354 ALA C N 1
ATOM 8114 C CA . ALA C 1 327 ? -38.44157 37.28121 4.36859 1.000 36.84588 354 ALA C CA 1
ATOM 8115 C C . ALA C 1 327 ? -39.89216 37.63176 4.65347 1.000 40.27009 354 ALA C C 1
ATOM 8116 O O . ALA C 1 327 ? -40.61000 36.85342 5.28197 1.000 46.01747 354 ALA C O 1
ATOM 8118 N N . LYS C 1 328 ? -40.29641 38.83611 4.26983 1.000 40.25040 355 LYS C N 1
ATOM 8119 C CA . LYS C 1 328 ? -41.64650 39.30284 4.55064 1.000 42.52114 355 LYS C CA 1
ATOM 8120 C C . LYS C 1 328 ? -42.58980 39.18135 3.37229 1.000 39.91386 355 LYS C C 1
ATOM 8121 O O . LYS C 1 328 ? -42.17497 39.15400 2.20895 1.000 37.41104 355 LYS C O 1
ATOM 8127 N N . GLY C 1 329 ? -43.87084 39.08391 3.70056 1.000 39.69409 356 GLY C N 1
ATOM 8128 C CA . GLY C 1 329 ? -44.90594 38.99165 2.70085 1.000 42.79746 356 GLY C CA 1
ATOM 8129 C C . GLY C 1 329 ? -45.37188 37.56417 2.53062 1.000 39.80511 356 GLY C C 1
ATOM 8130 O O . GLY C 1 329 ? -44.75680 36.61782 3.02978 1.000 37.01174 356 GLY C O 1
ATOM 8131 N N . ASP C 1 330 ? -46.47618 37.44181 1.80565 1.000 41.35120 357 ASP C N 1
ATOM 8132 C CA . ASP C 1 330 ? -47.12584 36.18096 1.48519 1.000 41.15987 357 ASP C CA 1
ATOM 8133 C C . ASP C 1 330 ? -46.30185 35.38797 0.47634 1.000 37.40435 357 ASP C C 1
ATOM 8134 O O . ASP C 1 330 ? -45.57993 35.98551 -0.32593 1.000 35.56277 357 ASP C O 1
ATOM 8139 N N . PRO C 1 331 ? -46.38857 34.04377 0.52381 1.000 36.85551 358 PRO C N 1
ATOM 8140 C CA . PRO C 1 331 ? -45.72001 33.21051 -0.47770 1.000 34.95109 358 PRO C CA 1
ATOM 8141 C C . PRO C 1 331 ? -46.39027 33.43583 -1.81198 1.000 32.97500 358 PRO C C 1
ATOM 8142 O O . PRO C 1 331 ? -47.61985 33.40574 -1.87131 1.000 32.87506 358 PRO C O 1
ATOM 8146 N N . THR C 1 332 ? -45.61363 33.68252 -2.85329 1.000 37.23728 359 THR C N 1
ATOM 8147 C CA . THR C 1 332 ? -46.21932 34.10576 -4.10931 1.000 38.78998 359 THR C CA 1
ATOM 8148 C C . THR C 1 332 ? -47.07798 33.02368 -4.78120 1.000 37.87643 359 THR C C 1
ATOM 8149 O O . THR C 1 332 ? -48.04691 33.35086 -5.45614 1.000 35.95944 359 THR C O 1
ATOM 8153 N N . PRO C 1 333 ? -46.75492 31.73289 -4.57547 1.000 36.78800 360 PRO C N 1
ATOM 8154 C CA . PRO C 1 333 ? -47.63627 30.72571 -5.18013 1.000 35.35263 360 PRO C CA 1
ATOM 8155 C C . PRO C 1 333 ? -48.98781 30.58389 -4.47592 1.000 39.26761 360 PRO C C 1
ATOM 8156 O O . PRO C 1 333 ? -49.84833 29.84444 -4.95218 1.000 42.26733 360 PRO C O 1
ATOM 8160 N N . GLY C 1 334 ? -49.19206 31.29636 -3.37477 1.000 36.88098 361 GLY C N 1
ATOM 8161 C CA . GLY C 1 334 ? -50.35254 31.03059 -2.55076 1.000 36.98006 361 GLY C CA 1
ATOM 8162 C C . GLY C 1 334 ? -50.04974 29.86317 -1.62403 1.000 36.25711 361 GLY C C 1
ATOM 8163 O O . GLY C 1 334 ? -48.89227 29.48541 -1.45653 1.000 38.03601 361 GLY C O 1
ATOM 8164 N N . TRP C 1 335 ? -51.07787 29.30515 -1.00179 1.000 35.02211 362 TRP C N 1
ATOM 8165 C CA . TRP C 1 335 ? -50.86131 28.21325 -0.04851 1.000 35.58123 362 TRP C CA 1
ATOM 8166 C C . TRP C 1 335 ? -51.59288 26.94039 -0.48787 1.000 32.63079 362 TRP C C 1
ATOM 8167 O O . TRP C 1 335 ? -52.81913 26.88844 -0.49558 1.000 37.28593 362 TRP C O 1
ATOM 8178 N N . LEU C 1 336 ? -50.83376 25.91494 -0.85790 1.000 32.09946 363 LEU C N 1
ATOM 8179 C CA . LEU C 1 336 ? -51.42096 24.73858 -1.49609 1.000 35.17948 363 LEU C CA 1
ATOM 8180 C C . LEU C 1 336 ? -51.85706 23.65316 -0.52084 1.000 36.88397 363 LEU C C 1
ATOM 8181 O O . LEU C 1 336 ? -52.69471 22.81254 -0.85412 1.000 38.84287 363 LEU C O 1
ATOM 8186 N N . GLY C 1 337 ? -51.29955 23.66230 0.68180 1.000 33.81151 364 GLY C N 1
ATOM 8187 C CA . GLY C 1 337 ? -51.66078 22.64630 1.65588 1.000 33.63983 364 GLY C CA 1
ATOM 8188 C C . GLY C 1 337 ? -50.95557 21.33345 1.36324 1.000 32.50380 364 GLY C C 1
ATOM 8189 O O . GLY C 1 337 ? -49.99862 21.30122 0.60020 1.000 30.02136 364 GLY C O 1
ATOM 8190 N N . LEU C 1 338 ? -51.44238 20.24363 1.95012 1.000 30.79813 365 LEU C N 1
ATOM 8191 C CA . LEU C 1 338 ? -50.75589 18.95868 1.83959 1.000 30.38401 365 LEU C CA 1
ATOM 8192 C C . LEU C 1 338 ? -51.03963 18.15385 0.56596 1.000 31.44927 365 LEU C C 1
ATOM 8193 O O . LEU C 1 338 ? -50.18310 17.38783 0.13154 1.000 30.52037 365 LEU C O 1
ATOM 8198 N N . HIS C 1 339 ? -52.23765 18.29514 0.00192 1.000 30.40254 366 HIS C N 1
ATOM 8199 C CA . HIS C 1 339 ? -52.66277 17.42175 -1.08021 1.000 31.22358 366 HIS C CA 1
ATOM 8200 C C . HIS C 1 339 ? -53.31883 18.21478 -2.20689 1.000 32.14996 366 HIS C C 1
ATOM 8201 O O . HIS C 1 339 ? -54.47929 17.97915 -2.53341 1.000 36.63754 366 HIS C O 1
ATOM 8208 N N . PRO C 1 340 ? -52.57827 19.15589 -2.79665 1.000 32.42058 367 PRO C N 1
ATOM 8209 C CA . PRO C 1 340 ? -53.15386 19.88666 -3.93163 1.000 33.81001 367 PRO C CA 1
ATOM 8210 C C . PRO C 1 340 ? -53.32566 18.95177 -5.12236 1.000 33.56937 367 PRO C C 1
ATOM 8211 O O . PRO C 1 340 ? -52.38312 18.22839 -5.44529 1.000 32.61297 367 PRO C O 1
ATOM 8215 N N . GLU C 1 341 ? -54.51769 18.94388 -5.72026 1.000 34.72614 368 GLU C N 1
ATOM 8216 C CA . GLU C 1 341 ? -54.83690 18.04120 -6.82061 1.000 39.85643 368 GLU C CA 1
ATOM 8217 C C . GLU C 1 341 ? -54.88802 18.80448 -8.14471 1.000 41.02508 368 GLU C C 1
ATOM 8218 O O . GLU C 1 341 ? -54.86307 18.20858 -9.22340 1.000 37.76652 368 GLU C O 1
ATOM 8224 N N . VAL C 1 342 ? -54.98653 20.12845 -8.04221 1.000 41.61833 369 VAL C N 1
ATOM 8225 C CA . VAL C 1 342 ? -55.01918 21.02687 -9.19833 1.000 43.01306 369 VAL C CA 1
ATOM 8226 C C . VAL C 1 342 ? -54.41358 22.36412 -8.78482 1.000 44.07177 369 VAL C C 1
ATOM 8227 O O . VAL C 1 342 ? -54.15184 22.57732 -7.60319 1.000 44.02501 369 VAL C O 1
ATOM 8231 N N . PRO C 1 343 ? -54.18314 23.27265 -9.74417 1.000 43.42103 370 PRO C N 1
ATOM 8232 C CA . PRO C 1 343 ? -53.68793 24.59648 -9.34776 1.000 42.14476 370 PRO C CA 1
ATOM 8233 C C . PRO C 1 343 ? -54.71290 25.32078 -8.47794 1.000 45.42335 370 PRO C C 1
ATOM 8234 O O . PRO C 1 343 ? -55.90339 24.99959 -8.55017 1.000 45.46818 370 PRO C O 1
ATOM 8238 N N . LEU C 1 344 ? -54.27015 26.30858 -7.70673 1.000 49.51519 371 LEU C N 1
ATOM 8239 C CA . LEU C 1 344 ? -55.18069 27.08275 -6.86967 1.000 56.67033 371 LEU C CA 1
ATOM 8240 C C . LEU C 1 344 ? -56.22910 27.78701 -7.72543 1.000 64.70736 371 LEU C C 1
ATOM 8241 O O . LEU C 1 344 ? -56.00234 28.04156 -8.90577 1.000 68.36589 371 LEU C O 1
ATOM 8246 N N . ALA C 1 345 ? -57.37901 28.08499 -7.12708 1.000 69.37678 372 ALA C N 1
ATOM 8247 C CA . ALA C 1 345 ? -58.47780 28.73288 -7.83927 1.000 74.51047 372 ALA C CA 1
ATOM 8248 C C . ALA C 1 345 ? -58.06546 30.08871 -8.40571 1.000 77.64259 372 ALA C C 1
ATOM 8249 O O . ALA C 1 345 ? -58.10164 31.10082 -7.70563 1.000 80.03271 372 ALA C O 1
ATOM 8251 N N . ALA D 1 1 ? -33.57680 -1.12650 -52.85911 1.000 85.79759 28 ALA D N 1
ATOM 8252 C CA . ALA D 1 1 ? -32.34017 -1.24270 -53.62510 1.000 83.20019 28 ALA D CA 1
ATOM 8253 C C . ALA D 1 1 ? -31.15365 -0.68416 -52.84497 1.000 78.72006 28 ALA D C 1
ATOM 8254 O O . ALA D 1 1 ? -30.00392 -0.81211 -53.26469 1.000 79.40896 28 ALA D O 1
ATOM 8256 N N . THR D 1 2 ? -31.45259 -0.05043 -51.71712 1.000 72.03269 29 THR D N 1
ATOM 8257 C CA . THR D 1 2 ? -30.45126 0.53597 -50.83103 1.000 67.09995 29 THR D CA 1
ATOM 8258 C C . THR D 1 2 ? -30.09114 -0.45010 -49.71500 1.000 61.38411 29 THR D C 1
ATOM 8259 O O . THR D 1 2 ? -30.97939 -1.10019 -49.17232 1.000 61.44684 29 THR D O 1
ATOM 8263 N N . VAL D 1 3 ? -28.81455 -0.57149 -49.35705 1.000 56.74152 30 VAL D N 1
ATOM 8264 C CA . VAL D 1 3 ? -28.44102 -1.56288 -48.34519 1.000 55.83349 30 VAL D CA 1
ATOM 8265 C C . VAL D 1 3 ? -27.86643 -0.94971 -47.05899 1.000 52.99347 30 VAL D C 1
ATOM 8266 O O . VAL D 1 3 ? -27.31761 0.14837 -47.06294 1.000 52.14828 30 VAL D O 1
ATOM 8270 N N . ALA D 1 4 ? -28.02191 -1.67319 -45.95455 1.000 54.07280 31 ALA D N 1
ATOM 8271 C CA . ALA D 1 4 ? -27.48292 -1.25529 -44.65791 1.000 52.19597 31 ALA D CA 1
ATOM 8272 C C . ALA D 1 4 ? -26.35516 -2.16465 -44.18326 1.000 51.36541 31 ALA D C 1
ATOM 8273 O O . ALA D 1 4 ? -26.28253 -3.32118 -44.58916 1.000 49.26562 31 ALA D O 1
ATOM 8275 N N . PRO D 1 5 ? -25.48620 -1.65150 -43.29687 1.000 50.73200 32 PRO D N 1
ATOM 8276 C CA . PRO D 1 5 ? -24.40639 -2.47170 -42.73914 1.000 49.61181 32 PRO D CA 1
ATOM 8277 C C . PRO D 1 5 ? -24.93635 -3.77415 -42.15253 1.000 52.55790 32 PRO D C 1
ATOM 8278 O O . PRO D 1 5 ? -25.98865 -3.78833 -41.50705 1.000 52.17678 32 PRO D O 1
ATOM 8282 N N . ASP D 1 6 ? -24.20305 -4.85692 -42.37486 1.000 53.29233 33 ASP D N 1
ATOM 8283 C CA . ASP D 1 6 ? -24.58505 -6.15989 -41.85301 1.000 55.13609 33 ASP D CA 1
ATOM 8284 C C . ASP D 1 6 ? -24.71720 -6.08768 -40.33423 1.000 56.26742 33 ASP D C 1
ATOM 8285 O O . ASP D 1 6 ? -23.83235 -5.56926 -39.66063 1.000 54.67457 33 ASP D O 1
ATOM 8290 N N . THR D 1 7 ? -25.82056 -6.62571 -39.81360 1.000 56.41386 34 THR D N 1
ATOM 8291 C CA . THR D 1 7 ? -26.14644 -6.55411 -38.39466 1.000 58.09542 34 THR D CA 1
ATOM 8292 C C . THR D 1 7 ? -25.68271 -7.79827 -37.65052 1.000 57.64275 34 THR D C 1
ATOM 8293 O O . THR D 1 7 ? -25.59597 -7.81263 -36.42402 1.000 58.46891 34 THR D O 1
ATOM 8297 N N . ARG D 1 8 ? -25.31741 -8.82447 -38.40454 1.000 56.00683 35 ARG D N 1
ATOM 8298 C CA . ARG D 1 8 ? -24.87269 -10.08249 -37.81688 1.000 57.88366 35 ARG D CA 1
ATOM 8299 C C . ARG D 1 8 ? -23.48847 -10.04245 -37.18244 1.000 54.91247 35 ARG D C 1
ATOM 8300 O O . ARG D 1 8 ? -22.65605 -9.20509 -37.52561 1.000 52.53961 35 ARG D O 1
ATOM 8308 N N . SER D 1 9 ? -23.25198 -10.98622 -36.27407 1.000 55.51632 36 SER D N 1
ATOM 8309 C CA . SER D 1 9 ? -21.91831 -11.24134 -35.75553 1.000 51.78624 36 SER D CA 1
ATOM 8310 C C . SER D 1 9 ? -21.19598 -12.04682 -36.82309 1.000 53.65281 36 SER D C 1
ATOM 8311 O O . SER D 1 9 ? -21.84693 -12.59606 -37.71445 1.000 55.05900 36 SER D O 1
ATOM 8314 N N . LEU D 1 10 ? -19.87223 -12.15382 -36.73223 1.000 52.76260 37 LEU D N 1
ATOM 8315 C CA . LEU D 1 10 ? -19.13421 -12.95985 -37.70289 1.000 53.43741 37 LEU D CA 1
ATOM 8316 C C . LEU D 1 10 ? -19.58494 -14.40689 -37.64460 1.000 53.64069 37 LEU D C 1
ATOM 8317 O O . LEU D 1 10 ? -19.65467 -15.08779 -38.66473 1.000 52.16558 37 LEU D O 1
ATOM 8322 N N A ASP D 1 11 ? -19.91401 -14.89308 -36.45542 0.470 52.65378 38 ASP D N 1
ATOM 8323 N N B ASP D 1 11 ? -19.89174 -14.85945 -36.43018 0.530 52.61475 38 ASP D N 1
ATOM 8324 C CA A ASP D 1 11 ? -20.31553 -16.28918 -36.35490 0.470 54.17675 38 ASP D CA 1
ATOM 8325 C CA B ASP D 1 11 ? -20.36021 -16.22075 -36.19038 0.530 54.20225 38 ASP D CA 1
ATOM 8326 C C A ASP D 1 11 ? -21.69717 -16.51062 -36.95815 0.470 55.46124 38 ASP D C 1
ATOM 8327 C C B ASP D 1 11 ? -21.66859 -16.48593 -36.92223 0.530 55.42176 38 ASP D C 1
ATOM 8328 O O A ASP D 1 11 ? -21.97541 -17.58699 -37.48080 0.470 56.56007 38 ASP D O 1
ATOM 8329 O O B ASP D 1 11 ? -21.86163 -17.55334 -37.50027 0.530 56.41719 38 ASP D O 1
ATOM 8338 N N . GLU D 1 12 ? -22.56567 -15.50732 -36.89054 1.000 55.44298 39 GLU D N 1
ATOM 8339 C CA . GLU D 1 12 ? -23.87053 -15.63568 -37.53016 1.000 56.70526 39 GLU D CA 1
ATOM 8340 C C . GLU D 1 12 ? -23.73915 -15.68869 -39.05645 1.000 56.73956 39 GLU D C 1
ATOM 8341 O O . GLU D 1 12 ? -24.41681 -16.48450 -39.70568 1.000 57.66158 39 GLU D O 1
ATOM 8347 N N . ILE D 1 13 ? -22.87233 -14.85238 -39.62374 1.000 54.67770 40 ILE D N 1
ATOM 8348 C CA . ILE D 1 13 ? -22.60006 -14.90892 -41.06690 1.000 54.37836 40 ILE D CA 1
ATOM 8349 C C . ILE D 1 13 ? -21.95018 -16.25368 -41.40864 1.000 59.73992 40 ILE D C 1
ATOM 8350 O O . ILE D 1 13 ? -22.31344 -16.91850 -42.38930 1.000 55.93522 40 ILE D O 1
ATOM 8355 N N . TYR D 1 14 ? -20.99974 -16.65222 -40.57048 1.000 54.47685 41 TYR D N 1
ATOM 8356 C CA . TYR D 1 14 ? -20.28630 -17.91808 -40.71113 1.000 56.79713 41 TYR D CA 1
ATOM 8357 C C . TYR D 1 14 ? -21.24290 -19.11887 -40.70530 1.000 57.40020 41 TYR D C 1
ATOM 8358 O O . TYR D 1 14 ? -21.07741 -20.05873 -41.48875 1.000 57.72582 41 TYR D O 1
ATOM 8367 N N . GLN D 1 15 ? -22.23694 -19.09384 -39.82121 1.000 57.88956 42 GLN D N 1
ATOM 8368 C CA . GLN D 1 15 ? -23.22509 -20.17302 -39.78273 1.000 63.95172 42 GLN D CA 1
ATOM 8369 C C . GLN D 1 15 ? -23.95346 -20.30215 -41.11419 1.000 60.76503 42 GLN D C 1
ATOM 8370 O O . GLN D 1 15 ? -24.18891 -21.40774 -41.59244 1.000 62.15572 42 GLN D O 1
ATOM 8376 N N . SER D 1 16 ? -24.32184 -19.16338 -41.69176 1.000 60.02409 43 SER D N 1
ATOM 8377 C CA . SER D 1 16 ? -25.01612 -19.12406 -42.97720 1.000 60.80064 43 SER D CA 1
ATOM 8378 C C . SER D 1 16 ? -24.11499 -19.53609 -44.14039 1.000 60.42013 43 SER D C 1
ATOM 8379 O O . SER D 1 16 ? -24.55952 -20.20502 -45.07967 1.000 61.75011 43 SER D O 1
ATOM 8382 N N . ALA D 1 17 ? -22.84765 -19.14490 -44.06464 1.000 58.76144 44 ALA D N 1
ATOM 8383 C CA . ALA D 1 17 ? -21.87161 -19.45971 -45.10712 1.000 58.38822 44 ALA D CA 1
ATOM 8384 C C . ALA D 1 17 ? -21.60670 -20.95831 -45.21479 1.000 59.68538 44 ALA D C 1
ATOM 8385 O O . ALA D 1 17 ? -21.26333 -21.45434 -46.28381 1.000 60.21191 44 ALA D O 1
ATOM 8387 N N . LEU D 1 18 ? -21.73838 -21.66635 -44.09765 1.000 60.27243 45 LEU D N 1
ATOM 8388 C CA . LEU D 1 18 ? -21.48841 -23.10897 -44.05723 1.000 61.54954 45 LEU D CA 1
ATOM 8389 C C . LEU D 1 18 ? -22.40210 -23.86997 -45.01369 1.000 63.46974 45 LEU D C 1
ATOM 8390 O O . LEU D 1 18 ? -22.06747 -24.96254 -45.47480 1.000 64.49238 45 LEU D O 1
ATOM 8395 N N . LYS D 1 19 ? -23.55744 -23.28138 -45.30408 1.000 67.47800 46 LYS D N 1
ATOM 8396 C CA . LYS D 1 19 ? -24.54492 -23.88576 -46.19191 1.000 68.91606 46 LYS D CA 1
ATOM 8397 C C . LYS D 1 19 ? -24.05503 -23.93592 -47.64230 1.000 66.74605 46 LYS D C 1
ATOM 8398 O O . LYS D 1 19 ? -24.62425 -24.64037 -48.48000 1.000 67.83656 46 LYS D O 1
ATOM 8404 N N . GLU D 1 20 ? -22.98968 -23.19639 -47.93207 1.000 64.29806 47 GLU D N 1
ATOM 8405 C CA . GLU D 1 20 ? -22.56011 -22.98849 -49.31318 1.000 64.30229 47 GLU D CA 1
ATOM 8406 C C . GLU D 1 20 ? -21.50108 -23.94817 -49.87345 1.000 70.12466 47 GLU D C 1
ATOM 8407 O O . GLU D 1 20 ? -21.08344 -23.79180 -51.02168 1.000 64.84994 47 GLU D O 1
ATOM 8413 N N . GLY D 1 21 ? -21.03072 -24.90443 -49.07582 1.000 70.07185 48 GLY D N 1
ATOM 8414 C CA . GLY D 1 21 ? -20.13477 -25.91917 -49.61338 1.000 68.77329 48 GLY D CA 1
ATOM 8415 C C . GLY D 1 21 ? -18.71379 -25.93647 -49.08127 1.000 68.20476 48 GLY D C 1
ATOM 8416 O O . GLY D 1 21 ? -17.95779 -26.87700 -49.34319 1.000 67.52659 48 GLY D O 1
ATOM 8417 N N . GLY D 1 22 ? -18.35263 -24.89068 -48.34465 1.000 64.83556 49 GLY D N 1
ATOM 8418 C CA . GLY D 1 22 ? -17.07143 -24.80270 -47.66296 1.000 70.67847 49 GLY D CA 1
ATOM 8419 C C . GLY D 1 22 ? -15.88614 -24.22322 -48.42071 1.000 69.04133 49 GLY D C 1
ATOM 8420 O O . GLY D 1 22 ? -14.73468 -24.45525 -48.04888 1.000 69.60142 49 GLY D O 1
ATOM 8421 N N . THR D 1 23 ? -16.15404 -23.44787 -49.46523 1.000 60.17594 50 THR D N 1
ATOM 8422 C CA . THR D 1 23 ? -15.08517 -22.74841 -50.17047 1.000 62.79734 50 THR D CA 1
ATOM 8423 C C . THR D 1 23 ? -15.53781 -21.37721 -50.64529 1.000 60.63091 50 THR D C 1
ATOM 8424 O O . THR D 1 23 ? -16.64841 -21.22271 -51.15358 1.000 62.52887 50 THR D O 1
ATOM 8428 N N . VAL D 1 24 ? -14.67161 -20.38408 -50.48337 1.000 55.67973 51 VAL D N 1
ATOM 8429 C CA . VAL D 1 24 ? -14.89360 -19.08789 -51.10664 1.000 53.59719 51 VAL D CA 1
ATOM 8430 C C . VAL D 1 24 ? -13.65511 -18.76493 -51.93335 1.000 51.76328 51 VAL D C 1
ATOM 8431 O O . VAL D 1 24 ? -12.52707 -18.91511 -51.45819 1.000 49.43159 51 VAL D O 1
ATOM 8435 N N . THR D 1 25 ? -13.85749 -18.32278 -53.17049 1.000 47.94988 52 THR D N 1
ATOM 8436 C CA . THR D 1 25 ? -12.73264 -18.07729 -54.05393 1.000 46.47869 52 THR D CA 1
ATOM 8437 C C . THR D 1 25 ? -12.43739 -16.59951 -54.25392 1.000 44.01387 52 THR D C 1
ATOM 8438 O O . THR D 1 25 ? -13.33240 -15.82201 -54.57607 1.000 46.92509 52 THR D O 1
ATOM 8442 N N . VAL D 1 26 ? -11.17167 -16.23649 -54.08375 1.000 43.04788 53 VAL D N 1
ATOM 8443 C CA . VAL D 1 26 ? -10.75375 -14.83545 -54.16679 1.000 40.83988 53 VAL D CA 1
ATOM 8444 C C . VAL D 1 26 ? -9.65350 -14.62217 -55.20601 1.000 51.06439 53 VAL D C 1
ATOM 8445 O O . VAL D 1 26 ? -8.59619 -15.24621 -55.11594 1.000 40.02350 53 VAL D O 1
ATOM 8449 N N . TYR D 1 27 ? -9.89845 -13.74827 -56.18738 1.000 37.81475 54 TYR D N 1
ATOM 8450 C CA . TYR D 1 27 ? -8.82814 -13.28200 -57.06443 1.000 36.30049 54 TYR D CA 1
ATOM 8451 C C . TYR D 1 27 ? -8.15320 -12.09047 -56.40675 1.000 35.56046 54 TYR D C 1
ATOM 8452 O O . TYR D 1 27 ? -8.72912 -10.99873 -56.35075 1.000 34.67957 54 TYR D O 1
ATOM 8461 N N . ALA D 1 28 ? -6.94438 -12.30098 -55.89745 1.000 35.07720 55 ALA D N 1
ATOM 8462 C CA . ALA D 1 28 ? -6.25012 -11.24207 -55.16991 1.000 33.99433 55 ALA D CA 1
ATOM 8463 C C . ALA D 1 28 ? -4.98630 -10.77492 -55.87844 1.000 33.52654 55 ALA D C 1
ATOM 8464 O O . ALA D 1 28 ? -4.15724 -11.58284 -56.29373 1.000 33.79332 55 ALA D O 1
ATOM 8466 N N . GLY D 1 29 ? -4.82614 -9.46000 -55.97855 1.000 32.98629 56 GLY D N 1
ATOM 8467 C CA . GLY D 1 29 ? -3.61247 -8.89911 -56.52852 1.000 33.66374 56 GLY D CA 1
ATOM 8468 C C . GLY D 1 29 ? -2.42662 -9.09831 -55.60224 1.000 33.35808 56 GLY D C 1
ATOM 8469 O O . GLY D 1 29 ? -2.55497 -8.98071 -54.38531 1.000 34.04303 56 GLY D O 1
ATOM 8470 N N . GLY D 1 30 ? -1.26824 -9.38203 -56.18486 1.000 31.03401 57 GLY D N 1
ATOM 8471 C CA . GLY D 1 30 ? -0.03279 -9.54549 -55.44517 1.000 36.07699 57 GLY D CA 1
ATOM 8472 C C . GLY D 1 30 ? 1.08395 -9.98238 -56.36835 1.000 36.73381 57 GLY D C 1
ATOM 8473 O O . GLY D 1 30 ? 0.85105 -10.21981 -57.55053 1.000 34.89042 57 GLY D O 1
ATOM 8474 N N . ASP D 1 31 ? 2.29524 -10.09780 -55.83608 1.000 36.70305 58 ASP D N 1
ATOM 8475 C CA . ASP D 1 31 ? 3.44394 -10.50565 -56.64584 1.000 35.28448 58 ASP D CA 1
ATOM 8476 C C . ASP D 1 31 ? 3.64665 -12.00502 -56.58090 1.000 35.94543 58 ASP D C 1
ATOM 8477 O O . ASP D 1 31 ? 4.10854 -12.61904 -57.54075 1.000 35.96079 58 ASP D O 1
ATOM 8482 N N . VAL D 1 32 ? 3.32874 -12.58662 -55.42376 1.000 34.58017 59 VAL D N 1
ATOM 8483 C CA . VAL D 1 32 ? 3.49620 -14.01882 -55.20451 1.000 36.70142 59 VAL D CA 1
ATOM 8484 C C . VAL D 1 32 ? 2.41473 -14.53533 -54.25645 1.000 38.03238 59 VAL D C 1
ATOM 8485 O O . VAL D 1 32 ? 1.90814 -13.79165 -53.41706 1.000 37.58281 59 VAL D O 1
ATOM 8489 N N . GLN D 1 33 ? 2.06786 -15.80855 -54.39290 1.000 40.79401 60 GLN D N 1
ATOM 8490 C CA . GLN D 1 33 ? 0.97729 -16.37473 -53.61870 1.000 41.13183 60 GLN D CA 1
ATOM 8491 C C . GLN D 1 33 ? 1.23087 -16.26122 -52.10398 1.000 42.12008 60 GLN D C 1
ATOM 8492 O O . GLN D 1 33 ? 0.29196 -16.08765 -51.31886 1.000 43.03023 60 GLN D O 1
ATOM 8498 N N . SER D 1 34 ? 2.49774 -16.32757 -51.69649 1.000 44.78730 61 SER D N 1
ATOM 8499 C CA . SER D 1 34 ? 2.84384 -16.31447 -50.27259 1.000 46.55535 61 SER D CA 1
ATOM 8500 C C . SER D 1 34 ? 2.44351 -15.00830 -49.57731 1.000 45.92494 61 SER D C 1
ATOM 8501 O O . SER D 1 34 ? 2.29604 -14.96116 -48.35488 1.000 48.06685 61 SER D O 1
ATOM 8504 N N . GLN D 1 35 ? 2.25218 -13.95036 -50.35704 1.000 40.21668 62 GLN D N 1
ATOM 8505 C CA . GLN D 1 35 ? 1.85638 -12.67279 -49.78430 1.000 38.89043 62 GLN D CA 1
ATOM 8506 C C . GLN D 1 35 ? 0.46481 -12.75212 -49.15426 1.000 39.45603 62 GLN D C 1
ATOM 8507 O O . GLN D 1 35 ? 0.09555 -11.89716 -48.34500 1.000 38.97143 62 GLN D O 1
ATOM 8513 N N . GLN D 1 36 ? -0.31498 -13.75882 -49.54152 1.000 40.52353 63 GLN D N 1
ATOM 8514 C CA . GLN D 1 36 ? -1.65692 -13.92563 -48.99746 1.000 44.21296 63 GLN D CA 1
ATOM 8515 C C . GLN D 1 36 ? -1.72583 -15.06718 -47.98119 1.000 50.32151 63 GLN D C 1
ATOM 8516 O O . GLN D 1 36 ? -2.80039 -15.38734 -47.47952 1.000 49.36890 63 GLN D O 1
ATOM 8522 N N . ALA D 1 37 ? -0.57959 -15.67611 -47.68672 1.000 44.85117 64 ALA D N 1
ATOM 8523 C CA . ALA D 1 37 ? -0.53149 -16.84402 -46.80858 1.000 47.38888 64 ALA D CA 1
ATOM 8524 C C . ALA D 1 37 ? -0.96655 -16.52300 -45.38160 1.000 54.11700 64 ALA D C 1
ATOM 8525 O O . ALA D 1 37 ? -1.60164 -17.34496 -44.72118 1.000 55.75187 64 ALA D O 1
ATOM 8527 N N . GLY D 1 38 ? -0.62534 -15.33014 -44.90741 1.000 46.82213 65 GLY D N 1
ATOM 8528 C CA . GLY D 1 38 ? -0.97284 -14.94420 -43.55589 1.000 49.30225 65 GLY D CA 1
ATOM 8529 C C . GLY D 1 38 ? -2.46791 -14.76098 -43.41459 1.000 49.93440 65 GLY D C 1
ATOM 8530 O O . GLY D 1 38 ? -3.08254 -15.22547 -42.44296 1.000 49.05143 65 GLY D O 1
ATOM 8531 N N . PHE D 1 39 ? -3.05089 -14.09044 -44.39973 1.000 48.48905 66 PHE D N 1
ATOM 8532 C CA . PHE D 1 39 ? -4.48924 -13.86855 -44.45545 1.000 49.95354 66 PHE D CA 1
ATOM 8533 C C . PHE D 1 39 ? -5.25962 -15.18259 -44.55946 1.000 47.24001 66 PHE D C 1
ATOM 8534 O O . PHE D 1 39 ? -6.23336 -15.40615 -43.83620 1.000 48.38583 66 PHE D O 1
ATOM 8542 N N . LYS D 1 40 ? -4.80297 -16.05004 -45.45760 1.000 47.66336 67 LYS D N 1
ATOM 8543 C CA . LYS D 1 40 ? -5.43043 -17.34883 -45.66273 1.000 49.56070 67 LYS D CA 1
ATOM 8544 C C . LYS D 1 40 ? -5.46706 -18.13120 -44.35060 1.000 55.80641 67 LYS D C 1
ATOM 8545 O O . LYS D 1 40 ? -6.51641 -18.64755 -43.94094 1.000 55.73996 67 LYS D O 1
ATOM 8551 N N . GLN D 1 41 ? -4.31027 -18.22340 -43.70249 1.000 52.59448 68 GLN D N 1
ATOM 8552 C CA . GLN D 1 41 ? -4.19950 -18.97167 -42.45771 1.000 54.99329 68 GLN D CA 1
ATOM 8553 C C . GLN D 1 41 ? -5.06408 -18.38240 -41.35036 1.000 59.53326 68 GLN D C 1
ATOM 8554 O O . GLN D 1 41 ? -5.73662 -19.11349 -40.62614 1.000 57.22544 68 GLN D O 1
ATOM 8560 N N . ALA D 1 42 ? -5.05236 -17.06092 -41.22114 1.000 53.23477 69 ALA D N 1
ATOM 8561 C CA . ALA D 1 42 ? -5.82137 -16.42519 -40.16094 1.000 53.39884 69 ALA D CA 1
ATOM 8562 C C . ALA D 1 42 ? -7.30905 -16.69529 -40.36715 1.000 53.85786 69 ALA D C 1
ATOM 8563 O O . ALA D 1 42 ? -8.02406 -17.03513 -39.42290 1.000 58.13166 69 ALA D O 1
ATOM 8565 N N . PHE D 1 43 ? -7.75807 -16.57732 -41.61273 1.000 52.54540 70 PHE D N 1
ATOM 8566 C CA . PHE D 1 43 ? -9.15958 -16.78751 -41.96263 1.000 52.86620 70 PHE D CA 1
ATOM 8567 C C . PHE D 1 43 ? -9.62171 -18.20940 -41.68178 1.000 56.03656 70 PHE D C 1
ATOM 8568 O O . PHE D 1 43 ? -10.66112 -18.43239 -41.05185 1.000 56.76680 70 PHE D O 1
ATOM 8576 N N . GLU D 1 44 ? -8.81636 -19.16288 -42.12061 1.000 56.41856 71 GLU D N 1
ATOM 8577 C CA . GLU D 1 44 ? -9.17875 -20.56523 -42.03045 1.000 58.93601 71 GLU D CA 1
ATOM 8578 C C . GLU D 1 44 ? -9.07365 -21.06623 -40.58727 1.000 61.19294 71 GLU D C 1
ATOM 8579 O O . GLU D 1 44 ? -9.80972 -21.96707 -40.18847 1.000 63.35191 71 GLU D O 1
ATOM 8585 N N . ASN D 1 45 ? -8.19345 -20.46500 -39.79502 1.000 60.76789 72 ASN D N 1
ATOM 8586 C CA . ASN D 1 45 ? -8.15278 -20.79226 -38.36541 1.000 65.08576 72 ASN D CA 1
ATOM 8587 C C . ASN D 1 45 ? -9.42480 -20.32706 -37.66404 1.000 65.10956 72 ASN D C 1
ATOM 8588 O O . ASN D 1 45 ? -9.91803 -20.98287 -36.74461 1.000 65.29102 72 ASN D O 1
ATOM 8593 N N . ARG D 1 46 ? -9.95822 -19.19592 -38.10928 1.000 62.12829 73 ARG D N 1
ATOM 8594 C CA . ARG D 1 46 ? -11.15156 -18.61435 -37.50560 1.000 64.06418 73 ARG D CA 1
ATOM 8595 C C . ARG D 1 46 ? -12.44557 -19.32055 -37.90158 1.000 64.98608 73 ARG D C 1
ATOM 8596 O O . ARG D 1 46 ? -13.38278 -19.41350 -37.10076 1.000 63.46528 73 ARG D O 1
ATOM 8604 N N . PHE D 1 47 ? -12.48076 -19.81237 -39.13587 1.000 63.26941 74 PHE D N 1
ATOM 8605 C CA . PHE D 1 47 ? -13.66492 -20.43554 -39.72285 1.000 66.49492 74 PHE D CA 1
ATOM 8606 C C . PHE D 1 47 ? -13.34551 -21.85335 -40.20293 1.000 66.74617 74 PHE D C 1
ATOM 8607 O O . PHE D 1 47 ? -13.10250 -22.07806 -41.38414 1.000 63.41457 74 PHE D O 1
ATOM 8615 N N . PRO D 1 48 ? -13.39522 -22.82405 -39.28284 1.000 70.46410 75 PRO D N 1
ATOM 8616 C CA . PRO D 1 48 ? -12.97342 -24.21598 -39.50527 1.000 69.09453 75 PRO D CA 1
ATOM 8617 C C . PRO D 1 48 ? -13.55567 -24.91249 -40.73438 1.000 81.31986 75 PRO D C 1
ATOM 8618 O O . PRO D 1 48 ? -12.82209 -25.63890 -41.41396 1.000 69.76347 75 PRO D O 1
ATOM 8622 N N . GLY D 1 49 ? -14.83006 -24.69383 -41.03252 1.000 82.60341 76 GLY D N 1
ATOM 8623 C CA . GLY D 1 49 ? -15.45273 -25.34786 -42.17327 1.000 69.55336 76 GLY D CA 1
ATOM 8624 C C . GLY D 1 49 ? -15.32018 -24.66611 -43.52911 1.000 66.95347 76 GLY D C 1
ATOM 8625 O O . GLY D 1 49 ? -15.74459 -25.21428 -44.54531 1.000 67.23940 76 GLY D O 1
ATOM 8626 N N . ILE D 1 50 ? -14.73658 -23.47293 -43.55249 1.000 64.50388 77 ILE D N 1
ATOM 8627 C CA . ILE D 1 50 ? -14.57394 -22.72995 -44.80287 1.000 63.61190 77 ILE D CA 1
ATOM 8628 C C . ILE D 1 50 ? -13.12537 -22.51778 -45.26249 1.000 63.69848 77 ILE D C 1
ATOM 8629 O O . ILE D 1 50 ? -12.28166 -22.04670 -44.49568 1.000 63.67779 77 ILE D O 1
ATOM 8634 N N . LYS D 1 51 ? -12.84326 -22.87784 -46.51298 1.000 60.03372 78 LYS D N 1
ATOM 8635 C CA . LYS D 1 51 ? -11.51902 -22.68779 -47.09438 1.000 58.70866 78 LYS D CA 1
ATOM 8636 C C . LYS D 1 51 ? -11.45367 -21.35903 -47.86504 1.000 55.75514 78 LYS D C 1
ATOM 8637 O O . LYS D 1 51 ? -12.35841 -21.03819 -48.63402 1.000 56.31463 78 LYS D O 1
ATOM 8639 N N . LEU D 1 52 ? -10.38425 -20.59690 -47.65889 1.000 54.27593 79 LEU D N 1
ATOM 8640 C CA . LEU D 1 52 ? -10.16841 -19.37344 -48.41964 1.000 51.57705 79 LEU D CA 1
ATOM 8641 C C . LEU D 1 52 ? -9.33094 -19.68145 -49.65580 1.000 50.83078 79 LEU D C 1
ATOM 8642 O O . LEU D 1 52 ? -8.10097 -19.72176 -49.60751 1.000 50.58295 79 LEU D O 1
ATOM 8647 N N . ASN D 1 53 ? -10.01765 -19.91120 -50.76617 1.000 50.57562 80 ASN D N 1
ATOM 8648 C CA . ASN D 1 53 ? -9.35202 -20.21624 -52.01844 1.000 49.93443 80 ASN D CA 1
ATOM 8649 C C . ASN D 1 53 ? -8.90815 -18.91583 -52.68081 1.000 47.22921 80 ASN D C 1
ATOM 8650 O O . ASN D 1 53 ? -9.50129 -18.47238 -53.66640 1.000 46.05187 80 ASN D O 1
ATOM 8655 N N . VAL D 1 54 ? -7.87559 -18.30042 -52.11152 1.000 46.36245 81 VAL D N 1
ATOM 8656 C CA . VAL D 1 54 ? -7.35440 -17.04018 -52.63490 1.000 43.91464 81 VAL D CA 1
ATOM 8657 C C . VAL D 1 54 ? -6.24220 -17.30955 -53.64115 1.000 43.33723 81 VAL D C 1
ATOM 8658 O O . VAL D 1 54 ? -5.35730 -18.14047 -53.41702 1.000 44.57641 81 VAL D O 1
ATOM 8662 N N . ILE D 1 55 ? -6.31288 -16.60814 -54.76573 1.000 41.54462 82 ILE D N 1
ATOM 8663 C CA . ILE D 1 55 ? -5.41515 -16.85281 -55.89344 1.000 43.00665 82 ILE D CA 1
ATOM 8664 C C . ILE D 1 55 ? -4.71530 -15.56018 -56.30854 1.000 41.89920 82 ILE D C 1
ATOM 8665 O O . ILE D 1 55 ? -5.36692 -14.62122 -56.76039 1.000 37.77744 82 ILE D O 1
ATOM 8670 N N . VAL D 1 56 ? -3.39298 -15.52508 -56.17605 1.000 38.44079 83 VAL D N 1
ATOM 8671 C CA . VAL D 1 56 ? -2.63781 -14.29415 -56.37697 1.000 36.45917 83 VAL D CA 1
ATOM 8672 C C . VAL D 1 56 ? -2.06964 -14.17066 -57.79375 1.000 39.72782 83 VAL D C 1
ATOM 8673 O O . VAL D 1 56 ? -1.44846 -15.09353 -58.31293 1.000 40.55463 83 VAL D O 1
ATOM 8677 N N . ASP D 1 57 ? -2.26766 -13.00464 -58.39762 1.000 36.64481 84 ASP D N 1
ATOM 8678 C CA . ASP D 1 57 ? -1.67845 -12.67394 -59.68691 1.000 35.75220 84 ASP D CA 1
ATOM 8679 C C . ASP D 1 57 ? -1.49862 -11.16813 -59.67726 1.000 35.36413 84 ASP D C 1
ATOM 8680 O O . ASP D 1 57 ? -2.05546 -10.48880 -58.80647 1.000 39.61518 84 ASP D O 1
ATOM 8685 N N . TYR D 1 58 ? -0.69638 -10.64730 -60.59865 1.000 31.47465 85 TYR D N 1
ATOM 8686 C CA . TYR D 1 58 ? -0.60870 -9.20258 -60.75263 1.000 27.45328 85 TYR D CA 1
ATOM 8687 C C . TYR D 1 58 ? -1.99984 -8.62103 -60.95121 1.000 33.89303 85 TYR D C 1
ATOM 8688 O O . TYR D 1 58 ? -2.83456 -9.21911 -61.62619 1.000 31.40677 85 TYR D O 1
ATOM 8697 N N . SER D 1 59 ? -2.26357 -7.46328 -60.35427 1.000 30.38946 86 SER D N 1
ATOM 8698 C CA . SER D 1 59 ? -3.58277 -6.85980 -60.49710 1.000 30.85147 86 SER D CA 1
ATOM 8699 C C . SER D 1 59 ? -3.90199 -6.55469 -61.96230 1.000 27.07128 86 SER D C 1
ATOM 8700 O O . SER D 1 59 ? -5.05473 -6.66956 -62.38836 1.000 26.66379 86 SER D O 1
ATOM 8703 N N . LYS D 1 60 ? -2.88814 -6.15771 -62.72856 1.000 27.39202 87 LYS D N 1
ATOM 8704 C CA . LYS D 1 60 ? -3.08948 -5.82374 -64.14044 1.000 29.11988 87 LYS D CA 1
ATOM 8705 C C . LYS D 1 60 ? -3.43014 -7.04504 -65.00462 1.000 31.32910 87 LYS D C 1
ATOM 8706 O O . LYS D 1 60 ? -3.84916 -6.89103 -66.14776 1.000 30.78386 87 LYS D O 1
ATOM 8712 N N . TYR D 1 61 ? -3.22606 -8.25140 -64.47821 1.000 31.92191 88 TYR D N 1
ATOM 8713 C CA . TYR D 1 61 ? -3.66198 -9.45509 -65.17612 1.000 32.62587 88 TYR D CA 1
ATOM 8714 C C . TYR D 1 61 ? -4.99224 -9.95167 -64.62378 1.000 28.14631 88 TYR D C 1
ATOM 8715 O O . TYR D 1 61 ? -5.85488 -10.39791 -65.37963 1.000 31.50580 88 TYR D O 1
ATOM 8724 N N . HIS D 1 62 ? -5.17591 -9.88113 -63.30419 1.000 29.75704 89 HIS D N 1
ATOM 8725 C CA . HIS D 1 62 ? -6.46431 -10.25075 -62.74891 1.000 29.19018 89 HIS D CA 1
ATOM 8726 C C . HIS D 1 62 ? -7.60957 -9.40894 -63.30324 1.000 28.59571 89 HIS D C 1
ATOM 8727 O O . HIS D 1 62 ? -8.69288 -9.94595 -63.53474 1.000 30.26379 89 HIS D O 1
ATOM 8734 N N . ASP D 1 63 ? -7.41461 -8.10032 -63.48732 1.000 27.19366 90 ASP D N 1
ATOM 8735 C CA . ASP D 1 63 ? -8.55037 -7.30897 -63.93789 1.000 36.14628 90 ASP D CA 1
ATOM 8736 C C . ASP D 1 63 ? -8.87766 -7.64334 -65.40049 1.000 32.68817 90 ASP D C 1
ATOM 8737 O O . ASP D 1 63 ? -10.04640 -7.73910 -65.74552 1.000 30.75844 90 ASP D O 1
ATOM 8742 N N . ALA D 1 64 ? -7.86605 -7.86505 -66.23343 1.000 31.03152 91 ALA D N 1
ATOM 8743 C CA . ALA D 1 64 ? -8.12204 -8.31159 -67.60919 1.000 31.00019 91 ALA D CA 1
ATOM 8744 C C . ALA D 1 64 ? -8.79051 -9.68462 -67.62602 1.000 34.38321 91 ALA D C 1
ATOM 8745 O O . ALA D 1 64 ? -9.66373 -9.96939 -68.46271 1.000 32.59226 91 ALA D O 1
ATOM 8747 N N . ARG D 1 65 ? -8.37417 -10.54057 -66.69831 1.000 33.51723 92 ARG D N 1
ATOM 8748 C CA . ARG D 1 65 ? -8.91991 -11.88658 -66.57951 1.000 35.36407 92 ARG D CA 1
ATOM 8749 C C . ARG D 1 65 ? -10.40895 -11.84916 -66.24515 1.000 35.99345 92 ARG D C 1
ATOM 8750 O O . ARG D 1 65 ? -11.20369 -12.58996 -66.82206 1.000 33.93439 92 ARG D O 1
ATOM 8758 N N . ILE D 1 66 ? -10.77645 -10.97840 -65.30582 1.000 36.89087 93 ILE D N 1
ATOM 8759 C CA . ILE D 1 66 ? -12.16726 -10.81592 -64.91031 1.000 35.02817 93 ILE D CA 1
ATOM 8760 C C . ILE D 1 66 ? -13.01120 -10.18530 -66.02754 1.000 35.98509 93 ILE D C 1
ATOM 8761 O O . ILE D 1 66 ? -14.12489 -10.64620 -66.28537 1.000 36.92407 93 ILE D O 1
ATOM 8766 N N . ASP D 1 67 ? -12.48591 -9.15874 -66.69827 1.000 32.10310 94 ASP D N 1
ATOM 8767 C CA . ASP D 1 67 ? -13.20492 -8.55282 -67.81560 1.000 36.49036 94 ASP D CA 1
ATOM 8768 C C . ASP D 1 67 ? -13.51820 -9.62732 -68.85960 1.000 35.73164 94 ASP D C 1
ATOM 8769 O O . ASP D 1 67 ? -14.63198 -9.67888 -69.41324 1.000 35.89418 94 ASP D O 1
ATOM 8774 N N . ASN D 1 68 ? -12.54673 -10.49399 -69.11973 1.000 35.54182 95 ASN D N 1
ATOM 8775 C CA . ASN D 1 68 ? -12.74288 -11.51391 -70.16497 1.000 39.43213 95 ASN D CA 1
ATOM 8776 C C . ASN D 1 68 ? -13.68808 -12.61811 -69.70127 1.000 43.26466 95 ASN D C 1
ATOM 8777 O O . ASN D 1 68 ? -14.47459 -13.15280 -70.49263 1.000 44.97739 95 ASN D O 1
ATOM 8782 N N . GLN D 1 69 ? -13.60686 -12.96832 -68.42127 1.000 38.96432 96 GLN D N 1
ATOM 8783 C CA . GLN D 1 69 ? -14.51774 -13.95462 -67.86802 1.000 40.75417 96 GLN D CA 1
ATOM 8784 C C . GLN D 1 69 ? -15.94156 -13.40725 -67.90956 1.000 40.87086 96 GLN D C 1
ATOM 8785 O O . GLN D 1 69 ? -16.88701 -14.13643 -68.21140 1.000 40.05692 96 GLN D O 1
ATOM 8791 N N . LEU D 1 70 ? -16.09199 -12.11809 -67.62000 1.000 38.76706 97 LEU D N 1
ATOM 8792 C CA . LEU D 1 70 ? -17.39836 -11.47842 -67.70489 1.000 38.56382 97 LEU D CA 1
ATOM 8793 C C . LEU D 1 70 ? -17.94647 -11.51328 -69.13333 1.000 43.61890 97 LEU D C 1
ATOM 8794 O O . LEU D 1 70 ? -19.13797 -11.76258 -69.33992 1.000 44.11806 97 LEU D O 1
ATOM 8799 N N . ALA D 1 71 ? -17.07104 -11.26171 -70.10532 1.000 42.71222 98 ALA D N 1
ATOM 8800 C CA . ALA D 1 71 ? -17.45449 -11.22138 -71.52095 1.000 41.72035 98 ALA D CA 1
ATOM 8801 C C . ALA D 1 71 ? -17.85600 -12.59292 -72.05142 1.000 44.31516 98 ALA D C 1
ATOM 8802 O O . ALA D 1 71 ? -18.71339 -12.69856 -72.92790 1.000 47.77556 98 ALA D O 1
ATOM 8804 N N . THR D 1 72 ? -17.23334 -13.64132 -71.52681 1.000 41.83528 99 THR D N 1
ATOM 8805 C CA . THR D 1 72 ? -17.49433 -14.99646 -72.00603 1.000 44.29876 99 THR D CA 1
ATOM 8806 C C . THR D 1 72 ? -18.37710 -15.80719 -71.06594 1.000 46.37682 99 THR D C 1
ATOM 8807 O O . THR D 1 72 ? -18.61967 -16.98534 -71.30716 1.000 46.80458 99 THR D O 1
ATOM 8811 N N . ASP D 1 73 ? -18.83773 -15.17214 -69.98896 1.000 51.41481 100 ASP D N 1
ATOM 8812 C CA . ASP D 1 73 ? -19.67909 -15.81718 -68.97736 1.000 54.17614 100 ASP D CA 1
ATOM 8813 C C . ASP D 1 73 ? -19.01042 -17.04751 -68.36013 1.000 54.00290 100 ASP D C 1
ATOM 8814 O O . ASP D 1 73 ? -19.60822 -18.12485 -68.26356 1.000 53.93110 100 ASP D O 1
ATOM 8819 N N . THR D 1 74 ? -17.76394 -16.87141 -67.94419 1.000 50.42352 101 THR D N 1
ATOM 8820 C CA . THR D 1 74 ? -17.00093 -17.92810 -67.30104 1.000 48.61924 101 THR D CA 1
ATOM 8821 C C . THR D 1 74 ? -16.39383 -17.39027 -65.99945 1.000 46.09959 101 THR D C 1
ATOM 8822 O O . THR D 1 74 ? -15.33508 -17.84793 -65.56644 1.000 45.73716 101 THR D O 1
ATOM 8826 N N . LEU D 1 75 ? -17.08460 -16.42813 -65.38171 1.000 46.72223 102 LEU D N 1
ATOM 8827 C CA . LEU D 1 75 ? -16.59810 -15.77235 -64.15713 1.000 43.30369 102 LEU D CA 1
ATOM 8828 C C . LEU D 1 75 ? -16.33988 -16.80875 -63.08180 1.000 43.80851 102 LEU D C 1
ATOM 8829 O O . LEU D 1 75 ? -17.21380 -17.61369 -62.77353 1.000 46.62204 102 LEU D O 1
ATOM 8834 N N . ILE D 1 76 ? -15.15327 -16.77037 -62.48791 1.000 42.56663 103 ILE D N 1
ATOM 8835 C CA . ILE D 1 76 ? -14.76919 -17.80931 -61.54221 1.000 45.25145 103 ILE D CA 1
ATOM 8836 C C . ILE D 1 76 ? -14.84547 -17.40389 -60.06717 1.000 45.79307 103 ILE D C 1
ATOM 8837 O O . ILE D 1 76 ? -15.46572 -18.10939 -59.27000 1.000 49.38489 103 ILE D O 1
ATOM 8842 N N . PRO D 1 77 ? -14.25753 -16.25899 -59.70194 1.000 41.09318 104 PRO D N 1
ATOM 8843 C CA . PRO D 1 77 ? -14.15777 -15.92487 -58.26460 1.000 40.76228 104 PRO D CA 1
ATOM 8844 C C . PRO D 1 77 ? -15.44509 -15.37660 -57.66764 1.000 41.46691 104 PRO D C 1
ATOM 8845 O O . PRO D 1 77 ? -16.31682 -14.91397 -58.40066 1.000 44.89850 104 PRO D O 1
ATOM 8849 N N . ASP D 1 78 ? -15.55936 -15.43809 -56.33640 1.000 41.86475 105 ASP D N 1
ATOM 8850 C CA . ASP D 1 78 ? -16.65988 -14.79836 -55.63224 1.000 42.45899 105 ASP D CA 1
ATOM 8851 C C . ASP D 1 78 ? -16.27983 -13.35949 -55.33643 1.000 40.78928 105 ASP D C 1
ATOM 8852 O O . ASP D 1 78 ? -17.12783 -12.47417 -55.31083 1.000 44.54945 105 ASP D O 1
ATOM 8857 N N A VAL D 1 79 ? -14.99260 -13.13112 -55.11712 0.241 43.38729 106 VAL D N 1
ATOM 8858 N N B VAL D 1 79 ? -14.98462 -13.14834 -55.12674 0.759 39.40804 106 VAL D N 1
ATOM 8859 C CA A VAL D 1 79 ? -14.51386 -11.80705 -54.74325 0.241 41.26427 106 VAL D CA 1
ATOM 8860 C CA B VAL D 1 79 ? -14.45722 -11.85056 -54.70581 0.759 41.34967 106 VAL D CA 1
ATOM 8861 C C A VAL D 1 79 ? -13.24765 -11.42904 -55.50962 0.241 39.06102 106 VAL D C 1
ATOM 8862 C C B VAL D 1 79 ? -13.22181 -11.43337 -55.50949 0.759 39.27682 106 VAL D C 1
ATOM 8863 O O A VAL D 1 79 ? -12.41661 -12.27906 -55.82859 0.241 37.87433 106 VAL D O 1
ATOM 8864 O O B VAL D 1 79 ? -12.38467 -12.26354 -55.86385 0.759 37.11081 106 VAL D O 1
ATOM 8871 N N . VAL D 1 80 ? -13.11581 -10.14156 -55.80376 1.000 34.86113 107 VAL D N 1
ATOM 8872 C CA . VAL D 1 80 ? -11.91531 -9.60358 -56.41536 1.000 33.26259 107 VAL D CA 1
ATOM 8873 C C . VAL D 1 80 ? -11.30708 -8.56498 -55.46381 1.000 32.74007 107 VAL D C 1
ATOM 8874 O O . VAL D 1 80 ? -12.02993 -7.86197 -54.75816 1.000 34.20001 107 VAL D O 1
ATOM 8878 N N . GLN D 1 81 ? -9.98138 -8.54237 -55.38507 1.000 30.99253 108 GLN D N 1
ATOM 8879 C CA . GLN D 1 81 ? -9.25657 -7.64748 -54.47039 1.000 30.36251 108 GLN D CA 1
ATOM 8880 C C . GLN D 1 81 ? -7.95337 -7.19213 -55.14553 1.000 30.04610 108 GLN D C 1
ATOM 8881 O O . GLN D 1 81 ? -7.03181 -7.98645 -55.29906 1.000 31.86418 108 GLN D O 1
ATOM 8887 N N . LEU D 1 82 ? -7.85908 -5.91790 -55.53134 1.000 27.74319 109 LEU D N 1
ATOM 8888 C CA . LEU D 1 82 ? -6.76583 -5.46651 -56.40119 1.000 30.52068 109 LEU D CA 1
ATOM 8889 C C . LEU D 1 82 ? -6.22557 -4.09550 -56.02699 1.000 28.43258 109 LEU D C 1
ATOM 8890 O O . LEU D 1 82 ? -6.85796 -3.37823 -55.27116 1.000 28.53217 109 LEU D O 1
ATOM 8895 N N . GLN D 1 83 ? -5.07337 -3.73041 -56.59321 1.000 26.99354 110 GLN D N 1
ATOM 8896 C CA . GLN D 1 83 ? -4.56371 -2.36739 -56.46581 1.000 26.58389 110 GLN D CA 1
ATOM 8897 C C . GLN D 1 83 ? -4.96073 -1.49217 -57.64843 1.000 27.82354 110 GLN D C 1
ATOM 8898 O O . GLN D 1 83 ? -4.74859 -0.29125 -57.62425 1.000 26.14416 110 GLN D O 1
ATOM 8904 N N . THR D 1 84 ? -5.52580 -2.09963 -58.68358 1.000 27.03040 111 THR D N 1
ATOM 8905 C CA . THR D 1 84 ? -6.03666 -1.34736 -59.81927 1.000 27.83045 111 THR D CA 1
ATOM 8906 C C . THR D 1 84 ? -7.38267 -0.73168 -59.44905 1.000 27.40327 111 THR D C 1
ATOM 8907 O O . THR D 1 84 ? -8.43647 -1.19020 -59.88857 1.000 27.85665 111 THR D O 1
ATOM 8911 N N . VAL D 1 85 ? -7.34033 0.30305 -58.62371 1.000 28.01345 112 VAL D N 1
ATOM 8912 C CA . VAL D 1 85 ? -8.53727 0.79017 -57.95585 1.000 27.77105 112 VAL D CA 1
ATOM 8913 C C . VAL D 1 85 ? -9.57625 1.37880 -58.90966 1.000 29.73861 112 VAL D C 1
ATOM 8914 O O . VAL D 1 85 ? -10.76496 1.41048 -58.58295 1.000 26.14652 112 VAL D O 1
ATOM 8918 N N . GLN D 1 86 ? -9.13126 1.81352 -60.08682 1.000 26.55802 113 GLN D N 1
ATOM 8919 C CA . GLN D 1 86 ? -10.03728 2.39754 -61.07829 1.000 29.73398 113 GLN D CA 1
ATOM 8920 C C . GLN D 1 86 ? -10.99076 1.34979 -61.68560 1.000 28.57210 113 GLN D C 1
ATOM 8921 O O . GLN D 1 86 ? -12.04507 1.69429 -62.22759 1.000 32.55885 113 GLN D O 1
ATOM 8927 N N . ASP D 1 87 ? -10.64968 0.07258 -61.57113 1.000 26.59777 114 ASP D N 1
ATOM 8928 C CA . ASP D 1 87 ? -11.53915 -0.96948 -62.06635 1.000 29.95917 114 ASP D CA 1
ATOM 8929 C C . ASP D 1 87 ? -12.83234 -1.00337 -61.27434 1.000 31.16595 114 ASP D C 1
ATOM 8930 O O . ASP D 1 87 ? -13.86436 -1.40540 -61.78938 1.000 33.94096 114 ASP D O 1
ATOM 8935 N N . PHE D 1 88 ? -12.78725 -0.60516 -60.00681 1.000 30.67818 115 PHE D N 1
ATOM 8936 C CA . PHE D 1 88 ? -13.94325 -0.88003 -59.16968 1.000 30.37254 115 PHE D CA 1
ATOM 8937 C C . PHE D 1 88 ? -15.16792 -0.00474 -59.47525 1.000 32.69308 115 PHE D C 1
ATOM 8938 O O . PHE D 1 88 ? -16.27341 -0.53509 -59.59199 1.000 31.73759 115 PHE D O 1
ATOM 8946 N N . PRO D 1 89 ? -14.98448 1.31127 -59.66480 1.000 32.42184 116 PRO D N 1
ATOM 8947 C CA . PRO D 1 89 ? -16.13643 2.09397 -60.13538 1.000 34.14723 116 PRO D CA 1
ATOM 8948 C C . PRO D 1 89 ? -16.63403 1.62635 -61.51995 1.000 35.10902 116 PRO D C 1
ATOM 8949 O O . PRO D 1 89 ? -17.82320 1.72270 -61.82619 1.000 34.13551 116 PRO D O 1
ATOM 8953 N N . ARG D 1 90 ? -15.72821 1.11906 -62.34937 1.000 36.03431 117 ARG D N 1
ATOM 8954 C CA . ARG D 1 90 ? -16.10418 0.64837 -63.68306 1.000 38.19673 117 ARG D CA 1
ATOM 8955 C C . ARG D 1 90 ? -16.98147 -0.60247 -63.58596 1.000 38.17078 117 ARG D C 1
ATOM 8956 O O . ARG D 1 90 ? -18.04742 -0.68481 -64.21545 1.000 38.65973 117 ARG D O 1
ATOM 8964 N N . TRP D 1 91 ? -16.54081 -1.57855 -62.79941 1.000 34.27191 118 TRP D N 1
ATOM 8965 C CA . TRP D 1 91 ? -17.34683 -2.77556 -62.58537 1.000 38.69540 118 TRP D CA 1
ATOM 8966 C C . TRP D 1 91 ? -18.66430 -2.42974 -61.89343 1.000 39.15611 118 TRP D C 1
ATOM 8967 O O . TRP D 1 91 ? -19.68690 -3.05099 -62.16469 1.000 40.14768 118 TRP D O 1
ATOM 8978 N N . LYS D 1 92 ? -18.64587 -1.42570 -61.01724 1.000 39.83160 119 LYS D N 1
ATOM 8979 C CA . LYS D 1 92 ? -19.86787 -1.01406 -60.33229 1.000 38.39107 119 LYS D CA 1
ATOM 8980 C C . LYS D 1 92 ? -20.89650 -0.54596 -61.35607 1.000 43.66335 119 LYS D C 1
ATOM 8981 O O . LYS D 1 92 ? -22.06333 -0.96901 -61.34150 1.000 43.35584 119 LYS D O 1
ATOM 8987 N N . LYS D 1 93 ? -20.43628 0.30040 -62.27253 1.000 44.46427 120 LYS D N 1
ATOM 8988 C CA . LYS D 1 93 ? -21.29227 0.87084 -63.29603 1.000 47.32332 120 LYS D CA 1
ATOM 8989 C C . LYS D 1 93 ? -21.82347 -0.21152 -64.22934 1.000 44.82897 120 LYS D C 1
ATOM 8990 O O . LYS D 1 93 ? -22.94784 -0.11779 -64.71560 1.000 45.62461 120 LYS D O 1
ATOM 8996 N N . GLN D 1 94 ? -21.02608 -1.25380 -64.44374 1.000 42.75152 121 GLN D N 1
ATOM 8997 C CA . GLN D 1 94 ? -21.43310 -2.36664 -65.30256 1.000 45.34820 121 GLN D CA 1
ATOM 8998 C C . GLN D 1 94 ? -22.49708 -3.24716 -64.64281 1.000 44.79513 121 GLN D C 1
ATOM 8999 O O . GLN D 1 94 ? -23.14647 -4.06200 -65.29970 1.000 43.03441 121 GLN D O 1
ATOM 9005 N N . GLY D 1 95 ? -22.64980 -3.09366 -63.33431 1.000 42.57295 122 GLY D N 1
ATOM 9006 C CA . GLY D 1 95 ? -23.67775 -3.78626 -62.58616 1.000 44.38724 122 GLY D CA 1
ATOM 9007 C C . GLY D 1 95 ? -23.26962 -5.16409 -62.11232 1.000 45.36322 122 GLY D C 1
ATOM 9008 O O . GLY D 1 95 ? -24.11825 -5.95772 -61.71956 1.000 47.37861 122 GLY D O 1
ATOM 9009 N N . VAL D 1 96 ? -21.97067 -5.43697 -62.09093 1.000 40.94988 123 VAL D N 1
ATOM 9010 C CA . VAL D 1 96 ? -21.51292 -6.78312 -61.76936 1.000 46.21402 123 VAL D CA 1
ATOM 9011 C C . VAL D 1 96 ? -21.06411 -6.94134 -60.31515 1.000 40.47549 123 VAL D C 1
ATOM 9012 O O . VAL D 1 96 ? -20.72032 -8.04808 -59.89203 1.000 40.80336 123 VAL D O 1
ATOM 9016 N N . LEU D 1 97 ? -21.10062 -5.85883 -59.54470 1.000 39.58440 124 LEU D N 1
ATOM 9017 C CA . LEU D 1 97 ? -20.68059 -5.94602 -58.15256 1.000 41.25744 124 LEU D CA 1
ATOM 9018 C C . LEU D 1 97 ? -21.89050 -5.96516 -57.23020 1.000 42.69021 124 LEU D C 1
ATOM 9019 O O . LEU D 1 97 ? -22.83497 -5.20073 -57.41525 1.000 43.59366 124 LEU D O 1
ATOM 9024 N N . LEU D 1 98 ? -21.82725 -6.80519 -56.20264 1.000 44.41536 125 LEU D N 1
ATOM 9025 C CA . LEU D 1 98 ? -22.89386 -6.91098 -55.21483 1.000 43.50935 125 LEU D CA 1
ATOM 9026 C C . LEU D 1 98 ? -22.70258 -5.88322 -54.10786 1.000 42.02264 125 LEU D C 1
ATOM 9027 O O . LEU D 1 98 ? -21.66359 -5.86484 -53.44595 1.000 41.89561 125 LEU D O 1
ATOM 9032 N N . ASN D 1 99 ? -23.69491 -5.02283 -53.91267 1.000 41.37744 126 ASN D N 1
ATOM 9033 C CA . ASN D 1 99 ? -23.63089 -4.05208 -52.82094 1.000 41.11671 126 ASN D CA 1
ATOM 9034 C C . ASN D 1 99 ? -23.68269 -4.75132 -51.48065 1.000 40.82951 126 ASN D C 1
ATOM 9035 O O . ASN D 1 99 ? -24.68648 -5.38524 -51.14383 1.000 42.91083 126 ASN D O 1
ATOM 9040 N N . TYR D 1 100 ? -22.60616 -4.62794 -50.71211 1.000 39.75532 127 TYR D N 1
ATOM 9041 C CA . TYR D 1 100 ? -22.57047 -5.22710 -49.39462 1.000 40.39320 127 TYR D CA 1
ATOM 9042 C C . TYR D 1 100 ? -21.72708 -4.38564 -48.46796 1.000 39.19401 127 TYR D C 1
ATOM 9043 O O . TYR D 1 100 ? -20.52805 -4.22053 -48.67936 1.000 39.14612 127 TYR D O 1
ATOM 9052 N N . LYS D 1 101 ? -22.36864 -3.86977 -47.43038 1.000 40.12759 128 LYS D N 1
ATOM 9053 C CA . LYS D 1 101 ? -21.67515 -3.14038 -46.38892 1.000 39.97029 128 LYS D CA 1
ATOM 9054 C C . LYS D 1 101 ? -21.39609 -4.12180 -45.26957 1.000 41.26093 128 LYS D C 1
ATOM 9055 O O . LYS D 1 101 ? -22.31352 -4.53836 -44.56643 1.000 41.93764 128 LYS D O 1
ATOM 9061 N N . PRO D 1 102 ? -20.12746 -4.52339 -45.12339 1.000 41.44239 129 PRO D N 1
ATOM 9062 C CA . PRO D 1 102 ? -19.77267 -5.55812 -44.15288 1.000 39.92233 129 PRO D CA 1
ATOM 9063 C C . PRO D 1 102 ? -19.87338 -5.04887 -42.72567 1.000 41.28031 129 PRO D C 1
ATOM 9064 O O . PRO D 1 102 ? -20.06037 -3.85341 -42.51527 1.000 39.58196 129 PRO D O 1
ATOM 9068 N N . VAL D 1 103 ? -19.75286 -5.94911 -41.75886 1.000 41.96746 130 VAL D N 1
ATOM 9069 C CA . VAL D 1 103 ? -19.72122 -5.53850 -40.36440 1.000 43.99517 130 VAL D CA 1
ATOM 9070 C C . VAL D 1 103 ? -18.54600 -4.58802 -40.16147 1.000 44.72706 130 VAL D C 1
ATOM 9071 O O . VAL D 1 103 ? -17.41070 -4.90605 -40.52408 1.000 42.73456 130 VAL D O 1
ATOM 9075 N N . GLY D 1 104 ? -18.82617 -3.41097 -39.61088 1.000 39.81105 131 GLY D N 1
ATOM 9076 C CA . GLY D 1 104 ? -17.79984 -2.41353 -39.38341 1.000 38.21824 131 GLY D CA 1
ATOM 9077 C C . GLY D 1 104 ? -17.72226 -1.33260 -40.44804 1.000 36.67092 131 GLY D C 1
ATOM 9078 O O . GLY D 1 104 ? -16.87356 -0.45512 -40.36767 1.000 35.29680 131 GLY D O 1
ATOM 9079 N N . TRP D 1 105 ? -18.59425 -1.40849 -41.44943 1.000 39.10141 132 TRP D N 1
ATOM 9080 C CA . TRP D 1 105 ? -18.58825 -0.46038 -42.57389 1.000 35.71654 132 TRP D CA 1
ATOM 9081 C C . TRP D 1 105 ? -18.65576 0.98896 -42.10820 1.000 35.92075 132 TRP D C 1
ATOM 9082 O O . TRP D 1 105 ? -18.04359 1.86738 -42.71585 1.000 34.31415 132 TRP D O 1
ATOM 9093 N N . ASP D 1 106 ? -19.39319 1.23622 -41.02480 1.000 38.75570 133 ASP D N 1
ATOM 9094 C CA . ASP D 1 106 ? -19.53045 2.59623 -40.49827 1.000 39.94952 133 ASP D CA 1
ATOM 9095 C C . ASP D 1 106 ? -18.21114 3.14886 -39.96788 1.000 37.28274 133 ASP D C 1
ATOM 9096 O O . ASP D 1 106 ? -18.01800 4.35804 -39.93945 1.000 33.59734 133 ASP D O 1
ATOM 9101 N N . LYS D 1 107 ? -17.28993 2.26747 -39.59989 1.000 35.97773 134 LYS D N 1
ATOM 9102 C CA . LYS D 1 107 ? -16.00111 2.69112 -39.04426 1.000 33.18783 134 LYS D CA 1
ATOM 9103 C C . LYS D 1 107 ? -14.87981 2.75639 -40.07870 1.000 35.66759 134 LYS D C 1
ATOM 9104 O O . LYS D 1 107 ? -13.74715 3.09339 -39.74802 1.000 34.37507 134 LYS D O 1
ATOM 9110 N N . VAL D 1 108 ? -15.18513 2.43345 -41.33445 1.000 31.27497 135 VAL D N 1
ATOM 9111 C CA . VAL D 1 108 ? -14.17955 2.53087 -42.38521 1.000 29.81679 135 VAL D CA 1
ATOM 9112 C C . VAL D 1 108 ? -14.04503 3.99249 -42.80563 1.000 28.61318 135 VAL D C 1
ATOM 9113 O O . VAL D 1 108 ? -15.04879 4.67097 -43.02134 1.000 32.66849 135 VAL D O 1
ATOM 9117 N N . TYR D 1 109 ? -12.81105 4.48275 -42.87185 1.000 27.25433 136 TYR D N 1
ATOM 9118 C CA . TYR D 1 109 ? -12.54908 5.83595 -43.38260 1.000 28.07742 136 TYR D CA 1
ATOM 9119 C C . TYR D 1 109 ? -13.28290 6.00950 -44.71311 1.000 29.79258 136 TYR D C 1
ATOM 9120 O O . TYR D 1 109 ? -13.13444 5.18154 -45.61319 1.000 31.04450 136 TYR D O 1
ATOM 9129 N N . PRO D 1 110 ? -14.10737 7.07108 -44.82556 1.000 31.08723 137 PRO D N 1
ATOM 9130 C CA . PRO D 1 110 ? -15.09409 7.23192 -45.90455 1.000 29.27309 137 PRO D CA 1
ATOM 9131 C C . PRO D 1 110 ? -14.50060 7.16135 -47.30632 1.000 29.26963 137 PRO D C 1
ATOM 9132 O O . PRO D 1 110 ? -15.15919 6.69553 -48.22218 1.000 31.98839 137 PRO D O 1
ATOM 9136 N N . GLU D 1 111 ? -13.26291 7.60773 -47.45445 1.000 30.34433 138 GLU D N 1
ATOM 9137 C CA . GLU D 1 111 ? -12.60499 7.58522 -48.74905 1.000 31.11518 138 GLU D CA 1
ATOM 9138 C C . GLU D 1 111 ? -12.21739 6.15344 -49.14382 1.000 32.41134 138 GLU D C 1
ATOM 9139 O O . GLU D 1 111 ? -11.91052 5.87350 -50.30399 1.000 33.15297 138 GLU D O 1
ATOM 9145 N N . PHE D 1 112 ? -12.27181 5.24420 -48.17770 1.000 28.41367 139 PHE D N 1
ATOM 9146 C CA . PHE D 1 112 ? -11.93671 3.83728 -48.41080 1.000 29.46159 139 PHE D CA 1
ATOM 9147 C C . PHE D 1 112 ? -13.16085 2.93240 -48.52351 1.000 30.12495 139 PHE D C 1
ATOM 9148 O O . PHE D 1 112 ? -13.06710 1.72601 -48.26266 1.000 30.04801 139 PHE D O 1
ATOM 9156 N N . ARG D 1 113 ? -14.31202 3.49818 -48.87574 1.000 32.14573 140 ARG D N 1
ATOM 9157 C CA . ARG D 1 113 ? -15.53334 2.70176 -49.03371 1.000 35.18759 140 ARG D CA 1
ATOM 9158 C C . ARG D 1 113 ? -16.41151 3.30907 -50.12155 1.000 37.40951 140 ARG D C 1
ATOM 9159 O O . ARG D 1 113 ? -16.49693 4.52845 -50.23215 1.000 34.00650 140 ARG D O 1
ATOM 9167 N N . ASP D 1 114 ? -17.05531 2.46272 -50.92852 1.000 39.05861 141 ASP D N 1
ATOM 9168 C CA . ASP D 1 114 ? -18.07574 2.93956 -51.85718 1.000 36.33994 141 ASP D CA 1
ATOM 9169 C C . ASP D 1 114 ? -19.34700 3.25839 -51.07868 1.000 35.10589 141 ASP D C 1
ATOM 9170 O O . ASP D 1 114 ? -19.71430 2.52929 -50.16333 1.000 36.51194 141 ASP D O 1
ATOM 9175 N N . ALA D 1 115 ? -20.00406 4.36075 -51.42181 1.000 39.43594 142 ALA D N 1
ATOM 9176 C CA . ALA D 1 115 ? -21.17528 4.82136 -50.66848 1.000 40.54554 142 ALA D CA 1
ATOM 9177 C C . ALA D 1 115 ? -22.34617 3.83770 -50.72192 1.000 40.33560 142 ALA D C 1
ATOM 9178 O O . ALA D 1 115 ? -23.15179 3.77894 -49.79499 1.000 40.35275 142 ALA D O 1
ATOM 9180 N N . ASP D 1 116 ? -22.43006 3.05962 -51.79930 1.000 36.52307 143 ASP D N 1
ATOM 9181 C CA . ASP D 1 116 ? -23.52958 2.11275 -51.97286 1.000 38.33316 143 ASP D CA 1
ATOM 9182 C C . ASP D 1 116 ? -23.17944 0.73977 -51.44011 1.000 38.22746 143 ASP D C 1
ATOM 9183 O O . ASP D 1 116 ? -24.04875 -0.10810 -51.31478 1.000 41.61577 143 ASP D O 1
ATOM 9188 N N . GLY D 1 117 ? -21.91270 0.53506 -51.09618 1.000 36.47877 144 GLY D N 1
ATOM 9189 C CA . GLY D 1 117 ? -21.45476 -0.77271 -50.66273 1.000 43.32319 144 GLY D CA 1
ATOM 9190 C C . GLY D 1 117 ? -20.91408 -1.61684 -51.80030 1.000 41.10058 144 GLY D C 1
ATOM 9191 O O . GLY D 1 117 ? -20.74867 -2.83191 -51.66089 1.000 36.55784 144 GLY D O 1
ATOM 9192 N N . ALA D 1 118 ? -20.63696 -0.98032 -52.93481 1.000 39.39691 145 ALA D N 1
ATOM 9193 C CA . ALA D 1 118 ? -20.19305 -1.72051 -54.11595 1.000 39.31922 145 ALA D CA 1
ATOM 9194 C C . ALA D 1 118 ? -18.81431 -2.34033 -53.91198 1.000 38.35088 145 ALA D C 1
ATOM 9195 O O . ALA D 1 118 ? -18.49602 -3.36903 -54.50881 1.000 36.96557 145 ALA D O 1
ATOM 9197 N N . TRP D 1 119 ? -17.99149 -1.69432 -53.09207 1.000 34.61940 146 TRP D N 1
ATOM 9198 C CA . TRP D 1 119 ? -16.65428 -2.18912 -52.78804 1.000 30.99113 146 TRP D CA 1
ATOM 9199 C C . TRP D 1 119 ? -16.18560 -1.60830 -51.45870 1.000 31.60888 146 TRP D C 1
ATOM 9200 O O . TRP D 1 119 ? -16.76322 -0.64650 -50.95858 1.000 34.35024 146 TRP D O 1
ATOM 9211 N N . ILE D 1 120 ? -15.13535 -2.19196 -50.90165 1.000 29.49610 147 ILE D N 1
ATOM 9212 C CA . ILE D 1 120 ? -14.60935 -1.72302 -49.62390 1.000 35.76989 147 ILE D CA 1
ATOM 9213 C C . ILE D 1 120 ? -13.08254 -1.75539 -49.66412 1.000 37.21083 147 ILE D C 1
ATOM 9214 O O . ILE D 1 120 ? -12.49355 -2.58607 -50.35075 1.000 34.92017 147 ILE D O 1
ATOM 9219 N N . GLY D 1 121 ? -12.44122 -0.82527 -48.96136 1.000 33.91341 148 GLY D N 1
ATOM 9220 C CA . GLY D 1 121 ? -11.00442 -0.90319 -48.73667 1.000 33.65707 148 GLY D CA 1
ATOM 9221 C C . GLY D 1 121 ? -10.70780 -2.03906 -47.77110 1.000 35.49222 148 GLY D C 1
ATOM 9222 O O . GLY D 1 121 ? -11.33320 -2.13890 -46.71568 1.000 40.88484 148 GLY D O 1
ATOM 9223 N N . ALA D 1 122 ? -9.79030 -2.92385 -48.14688 1.000 32.51570 149 ALA D N 1
ATOM 9224 C CA . ALA D 1 122 ? -9.48773 -4.09686 -47.32982 1.000 33.96818 149 ALA D CA 1
ATOM 9225 C C . ALA D 1 122 ? -8.38371 -3.82960 -46.29929 1.000 32.65441 149 ALA D C 1
ATOM 9226 O O . ALA D 1 122 ? -8.47810 -4.24494 -45.15141 1.000 37.48301 149 ALA D O 1
ATOM 9228 N N . TYR D 1 123 ? -7.33551 -3.14962 -46.73983 1.000 30.83061 150 TYR D N 1
ATOM 9229 C CA . TYR D 1 123 ? -6.19425 -2.82573 -45.90046 1.000 32.77037 150 TYR D CA 1
ATOM 9230 C C . TYR D 1 123 ? -5.37537 -1.78234 -46.61860 1.000 30.63643 150 TYR D C 1
ATOM 9231 O O . TYR D 1 123 ? -5.54101 -1.57742 -47.82148 1.000 28.08901 150 TYR D O 1
ATOM 9240 N N . VAL D 1 124 ? -4.46865 -1.13056 -45.90127 1.000 26.56746 151 VAL D N 1
ATOM 9241 C CA . VAL D 1 124 ? -3.65247 -0.10645 -46.52460 1.000 28.60464 151 VAL D CA 1
ATOM 9242 C C . VAL D 1 124 ? -2.26540 -0.64843 -46.82049 1.000 32.59247 151 VAL D C 1
ATOM 9243 O O . VAL D 1 124 ? -1.66043 -1.33611 -45.99521 1.000 37.14486 151 VAL D O 1
ATOM 9247 N N . ILE D 1 125 ? -1.79242 -0.36969 -48.02624 1.000 25.98640 152 ILE D N 1
ATOM 9248 C CA . ILE D 1 125 ? -0.42668 -0.64072 -48.43448 1.000 26.74132 152 ILE D CA 1
ATOM 9249 C C . ILE D 1 125 ? 0.29871 0.67647 -48.69233 1.000 25.98495 152 ILE D C 1
ATOM 9250 O O . ILE D 1 125 ? -0.30468 1.64133 -49.15909 1.000 25.00909 152 ILE D O 1
ATOM 9255 N N . ALA D 1 126 ? 1.59187 0.72944 -48.39086 1.000 24.49452 153 ALA D N 1
ATOM 9256 C CA . ALA D 1 126 ? 2.39652 1.88451 -48.78635 1.000 24.16762 153 ALA D CA 1
ATOM 9257 C C . ALA D 1 126 ? 3.74161 1.43711 -49.34782 1.000 25.44563 153 ALA D C 1
ATOM 9258 O O . ALA D 1 126 ? 4.30588 0.43201 -48.90612 1.000 26.50141 153 ALA D O 1
ATOM 9260 N N . PHE D 1 127 ? 4.23586 2.17896 -50.33731 1.000 21.53409 154 PHE D N 1
ATOM 9261 C CA . PHE D 1 127 ? 5.54822 1.94526 -50.91188 1.000 22.69417 154 PHE D CA 1
ATOM 9262 C C . PHE D 1 127 ? 6.48837 3.08800 -50.53594 1.000 25.58562 154 PHE D C 1
ATOM 9263 O O . PHE D 1 127 ? 6.23962 4.24514 -50.87063 1.000 23.67942 154 PHE D O 1
ATOM 9271 N N . SER D 1 128 ? 7.59249 2.76211 -49.87045 1.000 25.07040 155 SER D N 1
ATOM 9272 C CA . SER D 1 128 ? 8.58132 3.77308 -49.50370 1.000 21.76755 155 SER D CA 1
ATOM 9273 C C . SER D 1 128 ? 9.89573 3.03857 -49.21466 1.000 25.54251 155 SER D C 1
ATOM 9274 O O . SER D 1 128 ? 10.12562 1.95967 -49.75466 1.000 24.80152 155 SER D O 1
ATOM 9277 N N . ASN D 1 129 ? 10.76580 3.62809 -48.39920 1.000 22.60087 156 ASN D N 1
ATOM 9278 C CA . ASN D 1 129 ? 12.08349 3.06592 -48.12342 1.000 23.16547 156 ASN D CA 1
ATOM 9279 C C . ASN D 1 129 ? 12.06379 1.73125 -47.38774 1.000 25.03249 156 ASN D C 1
ATOM 9280 O O . ASN D 1 129 ? 11.36191 1.57647 -46.38859 1.000 25.71945 156 ASN D O 1
ATOM 9285 N N . LEU D 1 130 ? 12.84786 0.78262 -47.88165 1.000 23.99817 157 LEU D N 1
ATOM 9286 C CA . LEU D 1 130 ? 13.14171 -0.42378 -47.12961 1.000 26.52044 157 LEU D CA 1
ATOM 9287 C C . LEU D 1 130 ? 14.65116 -0.53265 -47.05649 1.000 29.80180 157 LEU D C 1
ATOM 9288 O O . LEU D 1 130 ? 15.33052 -0.56693 -48.08274 1.000 27.60812 157 LEU D O 1
ATOM 9293 N N . VAL D 1 131 ? 15.18759 -0.55040 -45.84071 1.000 25.02164 158 VAL D N 1
ATOM 9294 C CA . VAL D 1 131 ? 16.63216 -0.48184 -45.66912 1.000 26.13608 158 VAL D CA 1
ATOM 9295 C C . VAL D 1 131 ? 17.16183 -1.67153 -44.88920 1.000 30.80342 158 VAL D C 1
ATOM 9296 O O . VAL D 1 131 ? 16.47987 -2.20705 -44.01141 1.000 32.94127 158 VAL D O 1
ATOM 9300 N N . ASN D 1 132 ? 18.39059 -2.06913 -45.19790 1.000 28.80941 159 ASN D N 1
ATOM 9301 C CA . ASN D 1 132 ? 19.06368 -3.10561 -44.42993 1.000 30.67477 159 ASN D CA 1
ATOM 9302 C C . ASN D 1 132 ? 19.72528 -2.45857 -43.21868 1.000 38.39870 159 ASN D C 1
ATOM 9303 O O . ASN D 1 132 ? 20.68326 -1.69754 -43.36961 1.000 36.87616 159 ASN D O 1
ATOM 9308 N N . THR D 1 133 ? 19.21174 -2.76844 -42.02541 1.000 39.65100 160 THR D N 1
ATOM 9309 C CA . THR D 1 133 ? 19.62577 -2.08597 -40.80259 1.000 42.03805 160 THR D CA 1
ATOM 9310 C C . THR D 1 133 ? 20.93866 -2.61695 -40.26304 1.000 42.66706 160 THR D C 1
ATOM 9311 O O . THR D 1 133 ? 21.49741 -2.05833 -39.31625 1.000 41.96412 160 THR D O 1
ATOM 9315 N N . GLN D 1 134 ? 21.41992 -3.71250 -40.84394 1.000 42.77609 161 GLN D N 1
ATOM 9316 C CA . GLN D 1 134 ? 22.69486 -4.27649 -40.42527 1.000 45.39041 161 GLN D CA 1
ATOM 9317 C C . GLN D 1 134 ? 23.82032 -3.75405 -41.31784 1.000 43.96892 161 GLN D C 1
ATOM 9318 O O . GLN D 1 134 ? 24.97175 -3.69685 -40.89731 1.000 46.72090 161 GLN D O 1
ATOM 9324 N N . LEU D 1 135 ? 23.48645 -3.37733 -42.54921 1.000 41.91023 162 LEU D N 1
ATOM 9325 C CA . LEU D 1 135 ? 24.46950 -2.77280 -43.44536 1.000 43.38510 162 LEU D CA 1
ATOM 9326 C C . LEU D 1 135 ? 24.54956 -1.26575 -43.21218 1.000 44.04453 162 LEU D C 1
ATOM 9327 O O . LEU D 1 135 ? 25.61248 -0.66012 -43.33501 1.000 45.91456 162 LEU D O 1
ATOM 9332 N N . LEU D 1 136 ? 23.41065 -0.67377 -42.87082 1.000 42.85651 163 LEU D N 1
ATOM 9333 C CA . LEU D 1 136 ? 23.30709 0.76785 -42.68444 1.000 43.07981 163 LEU D CA 1
ATOM 9334 C C . LEU D 1 136 ? 22.85100 1.13567 -41.27952 1.000 45.28088 163 LEU D C 1
ATOM 9335 O O . LEU D 1 136 ? 21.78497 0.69353 -40.83458 1.000 43.48271 163 LEU D O 1
ATOM 9340 N N . ASN D 1 137 ? 23.63013 1.96897 -40.59500 1.000 47.61267 164 ASN D N 1
ATOM 9341 C CA . ASN D 1 137 ? 23.19807 2.49833 -39.30368 1.000 50.63496 164 ASN D CA 1
ATOM 9342 C C . ASN D 1 137 ? 22.07531 3.51531 -39.51768 1.000 48.43065 164 ASN D C 1
ATOM 9343 O O . ASN D 1 137 ? 21.86797 4.00609 -40.63931 1.000 42.79740 164 ASN D O 1
ATOM 9348 N N . GLU D 1 138 ? 21.32815 3.80018 -38.45379 1.000 46.00562 165 GLU D N 1
ATOM 9349 C CA . GLU D 1 138 ? 20.12454 4.62356 -38.55630 1.000 47.15408 165 GLU D CA 1
ATOM 9350 C C . GLU D 1 138 ? 20.40901 6.00187 -39.14949 1.000 45.72070 165 GLU D C 1
ATOM 9351 O O . GLU D 1 138 ? 19.59491 6.53899 -39.91118 1.000 40.72683 165 GLU D O 1
ATOM 9357 N N . LYS D 1 139 ? 21.55827 6.57665 -38.80181 1.000 44.25715 166 LYS D N 1
ATOM 9358 C CA . LYS D 1 139 ? 21.90881 7.89958 -39.31543 1.000 45.37252 166 LYS D CA 1
ATOM 9359 C C . LYS D 1 139 ? 22.13105 7.90778 -40.83472 1.000 45.75075 166 LYS D C 1
ATOM 9360 O O . LYS D 1 139 ? 22.01687 8.95056 -41.47782 1.000 47.91311 166 LYS D O 1
ATOM 9362 N N . SER D 1 140 ? 22.42431 6.74781 -41.41396 1.000 43.16494 167 SER D N 1
ATOM 9363 C CA . SER D 1 140 ? 22.68132 6.69272 -42.84977 1.000 44.58091 167 SER D CA 1
ATOM 9364 C C . SER D 1 140 ? 21.56958 6.00235 -43.64137 1.000 40.84975 167 SER D C 1
ATOM 9365 O O . SER D 1 140 ? 21.74091 5.74061 -44.83371 1.000 36.59279 167 SER D O 1
ATOM 9368 N N . TRP D 1 141 ? 20.43789 5.70511 -43.00084 1.000 38.66089 168 TRP D N 1
ATOM 9369 C CA . TRP D 1 141 ? 19.28668 5.17233 -43.73847 1.000 32.91918 168 TRP D CA 1
ATOM 9370 C C . TRP D 1 141 ? 18.83008 6.19417 -44.78246 1.000 32.61323 168 TRP D C 1
ATOM 9371 O O . TRP D 1 141 ? 18.53538 7.33318 -44.43018 1.000 32.21945 168 TRP D O 1
ATOM 9382 N N . PRO D 1 142 ? 18.76209 5.79764 -46.06673 1.000 29.55207 169 PRO D N 1
ATOM 9383 C CA . PRO D 1 142 ? 18.19237 6.74268 -47.03562 1.000 27.18892 169 PRO D CA 1
ATOM 9384 C C . PRO D 1 142 ? 16.69521 6.92335 -46.79401 1.000 30.97530 169 PRO D C 1
ATOM 9385 O O . PRO D 1 142 ? 15.97569 5.93370 -46.60732 1.000 32.18641 169 PRO D O 1
ATOM 9389 N N . ARG D 1 143 ? 16.23540 8.17102 -46.75935 1.000 27.11849 170 ARG D N 1
ATOM 9390 C CA . ARG D 1 143 ? 14.83699 8.44251 -46.47475 1.000 23.91152 170 ARG D CA 1
ATOM 9391 C C . ARG D 1 143 ? 14.20648 9.33985 -47.51413 1.000 26.42540 170 ARG D C 1
ATOM 9392 O O . ARG D 1 143 ? 13.03266 9.16819 -47.82620 1.000 25.36076 170 ARG D O 1
ATOM 9400 N N . GLU D 1 144 ? 14.98203 10.29799 -48.02824 1.000 27.42642 171 GLU D N 1
ATOM 9401 C CA . GLU D 1 144 ? 14.51344 11.18608 -49.08424 1.000 25.05692 171 GLU D CA 1
ATOM 9402 C C . GLU D 1 144 ? 14.98974 10.65673 -50.41748 1.000 25.04082 171 GLU D C 1
ATOM 9403 O O . GLU D 1 144 ? 15.97259 9.92509 -50.48449 1.000 28.47377 171 GLU D O 1
ATOM 9409 N N . ALA D 1 145 ? 14.29145 11.03093 -51.47928 1.000 24.32466 172 ALA D N 1
ATOM 9410 C CA . ALA D 1 145 ? 14.60854 10.51631 -52.80823 1.000 22.78622 172 ALA D CA 1
ATOM 9411 C C . ALA D 1 145 ? 16.06840 10.75962 -53.19677 1.000 23.91904 172 ALA D C 1
ATOM 9412 O O . ALA D 1 145 ? 16.74197 9.86591 -53.71235 1.000 24.84778 172 ALA D O 1
ATOM 9414 N N . ASN D 1 146 ? 16.56122 11.97226 -52.95880 1.000 23.55654 173 ASN D N 1
ATOM 9415 C CA . ASN D 1 146 ? 17.91943 12.30123 -53.36826 1.000 25.05360 173 ASN D CA 1
ATOM 9416 C C . ASN D 1 146 ? 19.00494 11.64125 -52.51542 1.000 24.58538 173 ASN D C 1
ATOM 9417 O O . ASN D 1 146 ? 20.17012 11.64544 -52.89409 1.000 28.04075 173 ASN D O 1
ATOM 9422 N N . ASP D 1 147 ? 18.62796 11.05518 -51.37906 1.000 26.35396 174 ASP D N 1
ATOM 9423 C CA . ASP D 1 147 ? 19.57908 10.27885 -50.59090 1.000 26.77275 174 ASP D CA 1
ATOM 9424 C C . ASP D 1 147 ? 20.10784 9.09729 -51.40652 1.000 24.25247 174 ASP D C 1
ATOM 9425 O O . ASP D 1 147 ? 21.25972 8.67676 -51.24116 1.000 28.19053 174 ASP D O 1
ATOM 9430 N N . TYR D 1 148 ? 19.25905 8.57362 -52.28331 1.000 25.10217 175 TYR D N 1
ATOM 9431 C CA . TYR D 1 148 ? 19.60835 7.39991 -53.09150 1.000 26.51956 175 TYR D CA 1
ATOM 9432 C C . TYR D 1 148 ? 20.64313 7.71691 -54.17997 1.000 26.92009 175 TYR D C 1
ATOM 9433 O O . TYR D 1 148 ? 21.20351 6.80625 -54.80560 1.000 27.72285 175 TYR D O 1
ATOM 9442 N N . LEU D 1 149 ? 20.92888 9.00220 -54.37616 1.000 23.74647 176 LEU D N 1
ATOM 9443 C CA . LEU D 1 149 ? 21.93669 9.42522 -55.35082 1.000 25.89232 176 LEU D CA 1
ATOM 9444 C C . LEU D 1 149 ? 23.34243 9.56374 -54.73971 1.000 30.03663 176 LEU D C 1
ATOM 9445 O O . LEU D 1 149 ? 24.30453 9.92135 -55.42860 1.000 32.25448 176 LEU D O 1
ATOM 9450 N N . ARG D 1 150 ? 23.47194 9.27575 -53.44721 1.000 25.71523 177 ARG D N 1
ATOM 9451 C CA . ARG D 1 150 ? 24.75641 9.45106 -52.78740 1.000 27.82091 177 ARG D CA 1
ATOM 9452 C C . ARG D 1 150 ? 25.74850 8.38064 -53.25250 1.000 28.42414 177 ARG D C 1
ATOM 9453 O O . ARG D 1 150 ? 25.36110 7.26678 -53.58673 1.000 28.60474 177 ARG D O 1
ATOM 9461 N N . PRO D 1 151 ? 27.03858 8.72638 -53.29107 1.000 31.60656 178 PRO D N 1
ATOM 9462 C CA . PRO D 1 151 ? 28.05361 7.83338 -53.86126 1.000 33.68978 178 PRO D CA 1
ATOM 9463 C C . PRO D 1 151 ? 28.09237 6.41706 -53.25429 1.000 33.88025 178 PRO D C 1
ATOM 9464 O O . PRO D 1 151 ? 28.29283 5.45245 -53.99919 1.000 33.71932 178 PRO D O 1
ATOM 9468 N N . ASP D 1 152 ? 27.87877 6.27586 -51.95132 1.000 31.74199 179 ASP D N 1
ATOM 9469 C CA . ASP D 1 152 ? 28.04929 4.95100 -51.35622 1.000 35.85576 179 ASP D CA 1
ATOM 9470 C C . ASP D 1 152 ? 26.84175 4.03102 -51.57063 1.000 35.27057 179 ASP D C 1
ATOM 9471 O O . ASP D 1 152 ? 26.83892 2.89564 -51.09514 1.000 40.45018 179 ASP D O 1
ATOM 9476 N N . LEU D 1 153 ? 25.82719 4.50034 -52.29138 1.000 31.05841 180 LEU D N 1
ATOM 9477 C CA . LEU D 1 153 ? 24.71851 3.61943 -52.65283 1.000 27.79726 180 LEU D CA 1
ATOM 9478 C C . LEU D 1 153 ? 24.83874 3.15422 -54.08933 1.000 30.78860 180 LEU D C 1
ATOM 9479 O O . LEU D 1 153 ? 24.02221 2.36743 -54.56278 1.000 31.72387 180 LEU D O 1
ATOM 9484 N N . LYS D 1 154 ? 25.86604 3.62949 -54.77803 1.000 30.44039 181 LYS D N 1
ATOM 9485 C CA . LYS D 1 154 ? 26.06495 3.21394 -56.15726 1.000 31.09473 181 LYS D CA 1
ATOM 9486 C C . LYS D 1 154 ? 26.35534 1.71466 -56.17694 1.000 29.66548 181 LYS D C 1
ATOM 9487 O O . LYS D 1 154 ? 27.25557 1.23097 -55.48714 1.000 33.70654 181 LYS D O 1
ATOM 9493 N N . GLY D 1 155 ? 25.59804 0.98021 -56.98240 1.000 31.04968 182 GLY D N 1
ATOM 9494 C CA . GLY D 1 155 ? 25.74414 -0.46039 -57.04433 1.000 29.44669 182 GLY D CA 1
ATOM 9495 C C . GLY D 1 155 ? 25.10613 -1.20864 -55.88598 1.000 30.73247 182 GLY D C 1
ATOM 9496 O O . GLY D 1 155 ? 25.18108 -2.43563 -55.83279 1.000 34.06978 182 GLY D O 1
ATOM 9497 N N . ASN D 1 156 ? 24.45383 -0.48736 -54.97551 1.000 31.81423 183 ASN D N 1
ATOM 9498 C CA . ASN D 1 156 ? 23.86440 -1.10515 -53.78060 1.000 28.02903 183 ASN D CA 1
ATOM 9499 C C . ASN D 1 156 ? 22.34596 -1.01502 -53.73252 1.000 26.96722 183 ASN D C 1
ATOM 9500 O O . ASN D 1 156 ? 21.73238 -1.22047 -52.67945 1.000 28.62424 183 ASN D O 1
ATOM 9505 N N . LEU D 1 157 ? 21.73682 -0.69998 -54.86653 1.000 23.95121 184 LEU D N 1
ATOM 9506 C CA . LEU D 1 157 ? 20.29855 -0.51493 -54.93427 1.000 24.07567 184 LEU D CA 1
ATOM 9507 C C . LEU D 1 157 ? 19.62010 -1.57070 -55.80742 1.000 28.15912 184 LEU D C 1
ATOM 9508 O O . LEU D 1 157 ? 20.12094 -1.91751 -56.87340 1.000 28.83151 184 LEU D O 1
ATOM 9513 N N . ILE D 1 158 ? 18.48387 -2.07866 -55.34661 1.000 27.20906 185 ILE D N 1
ATOM 9514 C CA . ILE D 1 158 ? 17.65535 -2.95304 -56.15935 1.000 28.87431 185 ILE D CA 1
ATOM 9515 C C . ILE D 1 158 ? 16.24296 -2.38475 -56.15660 1.000 27.57372 185 ILE D C 1
ATOM 9516 O O . ILE D 1 158 ? 15.71374 -2.03372 -55.10439 1.000 28.16587 185 ILE D O 1
ATOM 9521 N N . LEU D 1 159 ? 15.62816 -2.30544 -57.33227 1.000 26.22626 186 LEU D N 1
ATOM 9522 C CA . LEU D 1 159 ? 14.38841 -1.56748 -57.49393 1.000 22.19560 186 LEU D CA 1
ATOM 9523 C C . LEU D 1 159 ? 13.36697 -2.34792 -58.31577 1.000 25.10669 186 LEU D C 1
ATOM 9524 O O . LEU D 1 159 ? 13.71915 -2.96794 -59.32105 1.000 25.15021 186 LEU D O 1
ATOM 9529 N N . ALA D 1 160 ? 12.09870 -2.27850 -57.92418 1.000 24.88491 187 ALA D N 1
ATOM 9530 C CA . ALA D 1 160 ? 11.03855 -2.88456 -58.72692 1.000 25.61312 187 ALA D CA 1
ATOM 9531 C C . ALA D 1 160 ? 10.89111 -2.12942 -60.03562 1.000 22.34844 187 ALA D C 1
ATOM 9532 O O . ALA D 1 160 ? 11.03788 -0.90612 -60.06573 1.000 22.04081 187 ALA D O 1
ATOM 9534 N N . TYR D 1 161 ? 10.63812 -2.85788 -61.12393 1.000 23.57812 188 TYR D N 1
ATOM 9535 C CA . TYR D 1 161 ? 10.37941 -2.19790 -62.40958 1.000 21.16419 188 TYR D CA 1
ATOM 9536 C C . TYR D 1 161 ? 9.14669 -1.30316 -62.33874 1.000 22.35740 188 TYR D C 1
ATOM 9537 O O . TYR D 1 161 ? 8.02925 -1.78368 -62.09944 1.000 24.72575 188 TYR D O 1
ATOM 9546 N N . PRO D 1 162 ? 9.32974 0.00672 -62.55297 1.000 21.72106 189 PRO D N 1
ATOM 9547 C CA . PRO D 1 162 ? 8.17338 0.90477 -62.52968 1.000 23.18183 189 PRO D CA 1
ATOM 9548 C C . PRO D 1 162 ? 7.24036 0.68927 -63.71230 1.000 24.82948 189 PRO D C 1
ATOM 9549 O O . PRO D 1 162 ? 6.05276 0.99406 -63.59561 1.000 22.58501 189 PRO D O 1
ATOM 9553 N N . ASN D 1 163 ? 7.75786 0.14342 -64.81323 1.000 24.11457 190 ASN D N 1
ATOM 9554 C CA . ASN D 1 163 ? 6.92241 -0.13190 -65.98415 1.000 25.35728 190 ASN D CA 1
ATOM 9555 C C . ASN D 1 163 ? 6.26776 -1.51668 -65.90912 1.000 24.01477 190 ASN D C 1
ATOM 9556 O O . ASN D 1 163 ? 5.68654 -1.98756 -66.89019 1.000 25.24629 190 ASN D O 1
ATOM 9561 N N . ASP D 1 164 ? 6.34347 -2.16155 -64.74233 1.000 23.20044 191 ASP D N 1
ATOM 9562 C CA . ASP D 1 164 ? 5.66546 -3.44495 -64.54704 1.000 26.92075 191 ASP D CA 1
ATOM 9563 C C . ASP D 1 164 ? 4.58726 -3.38876 -63.43661 1.000 25.12263 191 ASP D C 1
ATOM 9564 O O . ASP D 1 164 ? 3.86530 -4.35257 -63.22049 1.000 27.02749 191 ASP D O 1
ATOM 9569 N N . ASP D 1 165 ? 4.46739 -2.25254 -62.75844 1.000 25.11844 192 ASP D N 1
ATOM 9570 C CA . ASP D 1 165 ? 3.57064 -2.11135 -61.60518 1.000 25.32533 192 ASP D CA 1
ATOM 9571 C C . ASP D 1 165 ? 3.20502 -0.64098 -61.43036 1.000 22.81909 192 ASP D C 1
ATOM 9572 O O . ASP D 1 165 ? 4.08518 0.17951 -61.20823 1.000 23.88421 192 ASP D O 1
ATOM 9577 N N . ASP D 1 166 ? 1.92367 -0.29753 -61.54493 1.000 22.50244 193 ASP D N 1
ATOM 9578 C CA . ASP D 1 166 ? 1.54794 1.12218 -61.57327 1.000 23.59284 193 ASP D CA 1
ATOM 9579 C C . ASP D 1 166 ? 1.68190 1.81011 -60.20664 1.000 23.00503 193 ASP D C 1
ATOM 9580 O O . ASP D 1 166 ? 1.84378 3.03111 -60.14331 1.000 20.81967 193 ASP D O 1
ATOM 9585 N N . ALA D 1 167 ? 1.65999 1.04695 -59.11410 1.000 22.27218 194 ALA D N 1
ATOM 9586 C CA . ALA D 1 167 ? 1.85683 1.66419 -57.79499 1.000 23.28315 194 ALA D CA 1
ATOM 9587 C C . ALA D 1 167 ? 3.31702 2.09118 -57.62107 1.000 22.82874 194 ALA D C 1
ATOM 9588 O O . ALA D 1 167 ? 3.60591 3.15407 -57.05520 1.000 21.20405 194 ALA D O 1
ATOM 9590 N N . VAL D 1 168 ? 4.23268 1.24514 -58.08507 1.000 22.13839 195 VAL D N 1
ATOM 9591 C CA . VAL D 1 168 ? 5.64986 1.58947 -58.17749 1.000 19.98830 195 VAL D CA 1
ATOM 9592 C C . VAL D 1 168 ? 5.84586 2.80152 -59.08609 1.000 20.00462 195 VAL D C 1
ATOM 9593 O O . VAL D 1 168 ? 6.57204 3.73901 -58.75323 1.000 19.59045 195 VAL D O 1
ATOM 9597 N N . LEU D 1 169 ? 5.18827 2.76226 -60.24186 1.000 20.91216 196 LEU D N 1
ATOM 9598 C CA . LEU D 1 169 ? 5.27133 3.86164 -61.20231 1.000 18.87440 196 LEU D CA 1
ATOM 9599 C C . LEU D 1 169 ? 4.88082 5.19457 -60.57731 1.000 20.69373 196 LEU D C 1
ATOM 9600 O O . LEU D 1 169 ? 5.52776 6.22534 -60.83111 1.000 19.62288 196 LEU D O 1
ATOM 9605 N N . PHE D 1 170 ? 3.81489 5.18174 -59.78069 1.000 19.53411 197 PHE D N 1
ATOM 9606 C CA . PHE D 1 170 ? 3.32322 6.42710 -59.17956 1.000 20.34836 197 PHE D CA 1
ATOM 9607 C C . PHE D 1 170 ? 4.33714 7.04507 -58.22993 1.000 21.56164 197 PHE D C 1
ATOM 9608 O O . PHE D 1 170 ? 4.34034 8.26559 -58.03829 1.000 20.23983 197 PHE D O 1
ATOM 9616 N N . TRP D 1 171 ? 5.17211 6.21860 -57.60460 1.000 21.86668 198 TRP D N 1
ATOM 9617 C CA . TRP D 1 171 ? 6.25157 6.76560 -56.77766 1.000 22.39565 198 TRP D CA 1
ATOM 9618 C C . TRP D 1 171 ? 7.13436 7.70209 -57.61905 1.000 21.87022 198 TRP D C 1
ATOM 9619 O O . TRP D 1 171 ? 7.43203 8.82567 -57.22406 1.000 20.46502 198 TRP D O 1
ATOM 9630 N N . TYR D 1 172 ? 7.52166 7.24513 -58.80515 1.000 18.78242 199 TYR D N 1
ATOM 9631 C CA . TYR D 1 172 ? 8.35214 8.04820 -59.66968 1.000 20.44469 199 TYR D CA 1
ATOM 9632 C C . TYR D 1 172 ? 7.58222 9.24870 -60.16960 1.000 21.77187 199 TYR D C 1
ATOM 9633 O O . TYR D 1 172 ? 8.16106 10.29617 -60.40427 1.000 24.92486 199 TYR D O 1
ATOM 9642 N N . LYS D 1 173 ? 6.27915 9.08928 -60.37527 1.000 19.71430 200 LYS D N 1
ATOM 9643 C CA . LYS D 1 173 ? 5.48678 10.22968 -60.85630 1.000 19.31429 200 LYS D CA 1
ATOM 9644 C C . LYS D 1 173 ? 5.55759 11.38124 -59.85616 1.000 20.60928 200 LYS D C 1
ATOM 9645 O O . LYS D 1 173 ? 5.76012 12.54124 -60.22654 1.000 19.75385 200 LYS D O 1
ATOM 9651 N N . GLN D 1 174 ? 5.39622 11.05923 -58.57770 1.000 18.57609 201 GLN D N 1
ATOM 9652 C CA . GLN D 1 174 ? 5.44222 12.09372 -57.56826 1.000 19.93353 201 GLN D CA 1
ATOM 9653 C C . GLN D 1 174 ? 6.82654 12.71970 -57.48125 1.000 20.49143 201 GLN D C 1
ATOM 9654 O O . GLN D 1 174 ? 6.95884 13.93637 -57.27505 1.000 22.48131 201 GLN D O 1
ATOM 9660 N N . ILE D 1 175 ? 7.85577 11.89995 -57.64025 1.000 20.58927 202 ILE D N 1
ATOM 9661 C CA . ILE D 1 175 ? 9.22593 12.37956 -57.47742 1.000 21.91895 202 ILE D CA 1
ATOM 9662 C C . ILE D 1 175 ? 9.65819 13.19957 -58.70606 1.000 21.57224 202 ILE D C 1
ATOM 9663 O O . ILE D 1 175 ? 10.33637 14.22190 -58.57045 1.000 24.46938 202 ILE D O 1
ATOM 9668 N N . VAL D 1 176 ? 9.24380 12.77184 -59.89718 1.000 19.48355 203 VAL D N 1
ATOM 9669 C CA . VAL D 1 176 ? 9.52526 13.57543 -61.09039 1.000 18.01062 203 VAL D CA 1
ATOM 9670 C C . VAL D 1 176 ? 8.76050 14.89534 -61.04544 1.000 20.17970 203 VAL D C 1
ATOM 9671 O O . VAL D 1 176 ? 9.253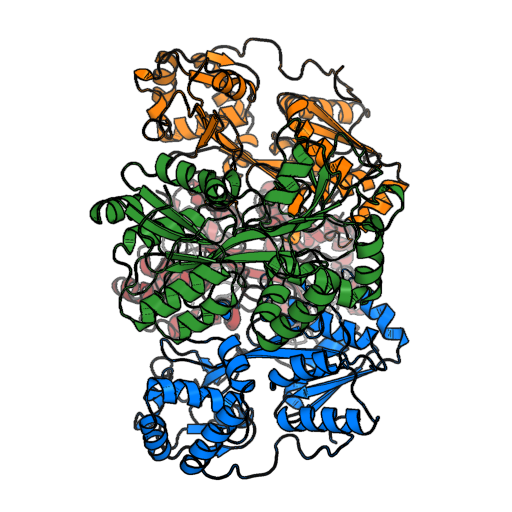76 15.92690 -61.50778 1.000 23.93206 203 VAL D O 1
ATOM 9675 N N . ASP D 1 177 ? 7.53906 14.87447 -60.51455 1.000 24.39007 204 ASP D N 1
ATOM 9676 C CA . ASP D 1 177 ? 6.78960 16.12132 -60.31795 1.000 25.50795 204 ASP D CA 1
ATOM 9677 C C . ASP D 1 177 ? 7.56160 17.10935 -59.43420 1.000 25.76799 204 ASP D C 1
ATOM 9678 O O . ASP D 1 177 ? 7.54930 18.30924 -59.66215 1.000 26.22414 204 ASP D O 1
ATOM 9683 N N . LYS D 1 178 ? 8.21905 16.59606 -58.40773 1.000 24.05978 205 LYS D N 1
ATOM 9684 C CA . LYS D 1 178 ? 8.90256 17.45354 -57.45157 1.000 22.93281 205 LYS D CA 1
ATOM 9685 C C . LYS D 1 178 ? 10.30924 17.85654 -57.89283 1.000 25.16134 205 LYS D C 1
ATOM 9686 O O . LYS D 1 178 ? 10.70333 19.00788 -57.71032 1.000 26.47649 205 LYS D O 1
ATOM 9692 N N . TYR D 1 179 ? 11.05244 16.92307 -58.48406 1.000 23.36889 206 TYR D N 1
ATOM 9693 C CA . TYR D 1 179 ? 12.48319 17.12180 -58.73910 1.000 23.61551 206 TYR D CA 1
ATOM 9694 C C . TYR D 1 179 ? 12.88813 17.10963 -60.21025 1.000 26.71020 206 TYR D C 1
ATOM 9695 O O . TYR D 1 179 ? 14.03766 17.40958 -60.53497 1.000 27.86724 206 TYR D O 1
ATOM 9704 N N . GLY D 1 180 ? 11.94623 16.77946 -61.08438 1.000 24.15619 207 GLY D N 1
ATOM 9705 C CA . GLY D 1 180 ? 12.19781 16.72851 -62.52383 1.000 25.18569 207 GLY D CA 1
ATOM 9706 C C . GLY D 1 180 ? 12.80857 15.42570 -63.02550 1.000 25.05750 207 GLY D C 1
ATOM 9707 O O . GLY D 1 180 ? 13.16810 14.53855 -62.25065 1.000 23.01266 207 GLY D O 1
ATOM 9708 N N . TRP D 1 181 ? 12.93396 15.30606 -64.34576 1.000 27.54279 208 TRP D N 1
ATOM 9709 C CA . TRP D 1 181 ? 13.47556 14.08879 -64.92962 1.000 23.49846 208 TRP D CA 1
ATOM 9710 C C . TRP D 1 181 ? 14.93864 13.87247 -64.56052 1.000 24.07752 208 TRP D C 1
ATOM 9711 O O . TRP D 1 181 ? 15.45390 12.75810 -64.66739 1.000 24.71979 208 TRP D O 1
ATOM 9722 N N . GLU D 1 182 ? 15.60250 14.93626 -64.12501 1.000 23.53171 209 GLU D N 1
ATOM 9723 C CA . GLU D 1 182 ? 17.00096 14.84075 -63.73099 1.000 26.14814 209 GLU D CA 1
ATOM 9724 C C . GLU D 1 182 ? 17.18912 13.79790 -62.63051 1.000 26.24758 209 GLU D C 1
ATOM 9725 O O . GLU D 1 182 ? 18.24777 13.17694 -62.53414 1.000 29.59451 209 GLU D O 1
ATOM 9727 N N . PHE D 1 183 ? 16.16865 13.60682 -61.80221 1.000 24.88316 210 PHE D N 1
ATOM 9728 C CA . PHE D 1 183 ? 16.27283 12.59728 -60.75534 1.000 26.08344 210 PHE D CA 1
ATOM 9729 C C . PHE D 1 183 ? 16.39921 11.21009 -61.36203 1.000 25.83817 210 PHE D C 1
ATOM 9730 O O . PHE D 1 183 ? 17.25347 10.43586 -60.96022 1.000 24.53965 210 PHE D O 1
ATOM 9738 N N . VAL D 1 184 ? 15.56249 10.90392 -62.35265 1.000 26.87269 211 VAL D N 1
ATOM 9739 C CA . VAL D 1 184 ? 15.60565 9.57423 -62.94924 1.000 23.50678 211 VAL D CA 1
ATOM 9740 C C . VAL D 1 184 ? 16.91297 9.36090 -63.69755 1.000 23.48533 211 VAL D C 1
ATOM 9741 O O . VAL D 1 184 ? 17.45824 8.26299 -63.68771 1.000 23.69678 211 VAL D O 1
ATOM 9745 N N . GLU D 1 185 ? 17.39515 10.40230 -64.37591 1.000 22.29537 212 GLU D N 1
ATOM 9746 C CA . GLU D 1 185 ? 18.65229 10.30268 -65.09877 1.000 26.03010 212 GLU D CA 1
ATOM 9747 C C . GLU D 1 185 ? 19.81442 10.02346 -64.13925 1.000 27.52902 212 GLU D C 1
ATOM 9748 O O . GLU D 1 185 ? 20.66440 9.16367 -64.39678 1.000 26.99263 212 GLU D O 1
ATOM 9754 N N . LYS D 1 186 ? 19.85444 10.74728 -63.02824 1.000 25.56727 213 LYS D N 1
ATOM 9755 C CA . LYS D 1 186 ? 20.95861 10.57199 -62.08356 1.000 26.34753 213 LYS D CA 1
ATOM 9756 C C . LYS D 1 186 ? 20.87233 9.20221 -61.41395 1.000 23.52911 213 LYS D C 1
ATOM 9757 O O . LYS D 1 186 ? 21.89870 8.57371 -61.12396 1.000 26.38729 213 LYS D O 1
ATOM 9763 N N . LEU D 1 187 ? 19.65029 8.73384 -61.19039 1.000 24.09322 214 LEU D N 1
ATOM 9764 C CA . LEU D 1 187 ? 19.44389 7.42605 -60.56093 1.000 26.10395 214 LEU D CA 1
ATOM 9765 C C . LEU D 1 187 ? 20.04970 6.30275 -61.39954 1.000 27.21073 214 LEU D C 1
ATOM 9766 O O . LEU D 1 187 ? 20.62538 5.35999 -60.84295 1.000 28.45588 214 LEU D O 1
ATOM 9771 N N . GLN D 1 188 ? 19.94421 6.39826 -62.72726 1.000 27.41947 215 GLN D N 1
ATOM 9772 C CA . GLN D 1 188 ? 20.50283 5.34401 -63.56624 1.000 24.61532 215 GLN D CA 1
ATOM 9773 C C . GLN D 1 188 ? 22.02365 5.30086 -63.42041 1.000 26.75128 215 GLN D C 1
ATOM 9774 O O . GLN D 1 188 ? 22.63479 4.24979 -63.57002 1.000 28.82130 215 GLN D O 1
ATOM 9780 N N . GLU D 1 189 ? 22.63253 6.43127 -63.08734 1.000 29.38750 216 GLU D N 1
ATOM 9781 C CA . GLU D 1 189 ? 24.07850 6.45759 -62.90882 1.000 32.23093 216 GLU D CA 1
ATOM 9782 C C . GLU D 1 189 ? 24.49401 5.73890 -61.62682 1.000 29.86794 216 GLU D C 1
ATOM 9783 O O . GLU D 1 189 ? 25.67107 5.47301 -61.42852 1.000 34.40551 216 GLU D O 1
ATOM 9789 N N . GLN D 1 190 ? 23.52406 5.41793 -60.77452 1.000 29.15409 217 GLN D N 1
ATOM 9790 C CA . GLN D 1 190 ? 23.78605 4.62938 -59.56646 1.000 27.48251 217 GLN D CA 1
ATOM 9791 C C . GLN D 1 190 ? 23.85128 3.13138 -59.89127 1.000 29.95590 217 GLN D C 1
ATOM 9792 O O . GLN D 1 190 ? 24.01386 2.30568 -58.99416 1.000 30.93569 217 GLN D O 1
ATOM 9798 N N . ASP D 1 191 ? 23.68865 2.78649 -61.16942 1.000 28.16661 218 ASP D N 1
ATOM 9799 C CA . ASP D 1 191 ? 23.64629 1.38434 -61.60614 1.000 30.55168 218 ASP D CA 1
ATOM 9800 C C . ASP D 1 191 ? 22.66156 0.52664 -60.80486 1.000 29.46236 218 ASP D C 1
ATOM 9801 O O . ASP D 1 191 ? 23.03366 -0.52019 -60.26516 1.000 30.93281 218 ASP D O 1
ATOM 9806 N N . PRO D 1 192 ? 21.40282 0.97137 -60.70626 1.000 29.52692 219 PRO D N 1
ATOM 9807 C CA . PRO D 1 192 ? 20.44093 0.14116 -59.98263 1.000 30.15975 219 PRO D CA 1
ATOM 9808 C C . PRO D 1 192 ? 20.15342 -1.16509 -60.70522 1.000 30.36472 219 PRO D C 1
ATOM 9809 O O . PRO D 1 192 ? 20.26528 -1.23321 -61.93781 1.000 32.02900 219 PRO D O 1
ATOM 9813 N N . VAL D 1 193 ? 19.79993 -2.19098 -59.94314 1.000 27.55831 220 VAL D N 1
ATOM 9814 C CA . VAL D 1 193 ? 19.33054 -3.44727 -60.51805 1.000 28.50899 220 VAL D CA 1
ATOM 9815 C C . VAL D 1 193 ? 17.80740 -3.45590 -60.48554 1.000 26.67438 220 VAL D C 1
ATOM 9816 O O . VAL D 1 193 ? 17.21708 -3.30980 -59.41611 1.000 26.63797 220 VAL D O 1
ATOM 9820 N N . TYR D 1 194 ? 17.16771 -3.61923 -61.64647 1.000 23.12377 221 TYR D N 1
ATOM 9821 C CA . TYR D 1 194 ? 15.70739 -3.65256 -61.71311 1.000 26.16449 221 TYR D CA 1
ATOM 9822 C C . TYR D 1 194 ? 15.17670 -5.08095 -61.79841 1.000 29.19475 221 TYR D C 1
ATOM 9823 O O . TYR D 1 194 ? 15.74937 -5.92759 -62.49515 1.000 30.29183 221 TYR D O 1
ATOM 9832 N N . VAL D 1 195 ? 14.06119 -5.32895 -61.11278 1.000 28.65358 222 VAL D N 1
ATOM 9833 C CA . VAL D 1 195 ? 13.45838 -6.65542 -61.07125 1.000 25.68946 222 VAL D CA 1
ATOM 9834 C C . VAL D 1 195 ? 11.94083 -6.57249 -61.15552 1.000 25.08640 222 VAL D C 1
ATOM 9835 O O . VAL D 1 195 ? 11.33989 -5.58822 -60.72638 1.000 25.52764 222 VAL D O 1
ATOM 9839 N N . ARG D 1 196 ? 11.31860 -7.60884 -61.69785 1.000 27.02077 223 ARG D N 1
ATOM 9840 C CA . ARG D 1 196 ? 9.86764 -7.73689 -61.59766 1.000 27.67074 223 ARG D CA 1
ATOM 9841 C C . ARG D 1 196 ? 9.47563 -8.24996 -60.20044 1.000 28.82891 223 ARG D C 1
ATOM 9842 O O . ARG D 1 196 ? 10.23863 -8.99044 -59.58458 1.000 32.49023 223 ARG D O 1
ATOM 9850 N N . GLY D 1 197 ? 8.29786 -7.86284 -59.71031 1.000 25.99982 224 GLY D N 1
ATOM 9851 C CA . GLY D 1 197 ? 7.82584 -8.31394 -58.40451 1.000 28.06164 224 GLY D CA 1
ATOM 9852 C C . GLY D 1 197 ? 8.28218 -7.37984 -57.29172 1.000 29.55635 224 GLY D C 1
ATOM 9853 O O . GLY D 1 197 ? 9.48508 -7.26623 -57.03391 1.000 28.46563 224 GLY D O 1
ATOM 9854 N N . THR D 1 198 ? 7.33619 -6.70211 -56.64494 1.000 29.98793 225 THR D N 1
ATOM 9855 C CA . THR D 1 198 ? 7.68592 -5.74360 -55.59664 1.000 27.38057 225 THR D CA 1
ATOM 9856 C C . THR D 1 198 ? 8.18594 -6.45063 -54.33984 1.000 28.66936 225 THR D C 1
ATOM 9857 O O . THR D 1 198 ? 8.71141 -5.79428 -53.43486 1.000 30.11491 225 THR D O 1
ATOM 9861 N N . ASN D 1 199 ? 8.00646 -7.76897 -54.28725 1.000 26.66375 226 ASN D N 1
ATOM 9862 C CA . ASN D 1 199 ? 8.52305 -8.60416 -53.20311 1.000 29.46415 226 ASN D CA 1
ATOM 9863 C C . ASN D 1 199 ? 10.02333 -8.82824 -53.30151 1.000 30.40187 226 ASN D C 1
ATOM 9864 O O . ASN D 1 199 ? 10.68427 -9.12799 -52.30039 1.000 30.53505 226 ASN D O 1
ATOM 9869 N N . VAL D 1 200 ? 10.54892 -8.77647 -54.52856 1.000 27.34443 227 VAL D N 1
ATOM 9870 C CA . VAL D 1 200 ? 11.92471 -9.20660 -54.74822 1.000 27.33130 227 VAL D CA 1
ATOM 9871 C C . VAL D 1 200 ? 13.00890 -8.28043 -54.18529 1.000 27.69452 227 VAL D C 1
ATOM 9872 O O . VAL D 1 200 ? 14.00675 -8.76256 -53.66545 1.000 27.83623 227 VAL D O 1
ATOM 9876 N N . PRO D 1 201 ? 12.84936 -6.95129 -54.32321 1.000 27.06617 228 PRO D N 1
ATOM 9877 C CA . PRO D 1 201 ? 13.85458 -6.08672 -53.69770 1.000 26.93816 228 PRO D CA 1
ATOM 9878 C C . PRO D 1 201 ? 14.03858 -6.36427 -52.19226 1.000 28.04421 228 PRO D C 1
ATOM 9879 O O . PRO D 1 201 ? 15.17685 -6.46519 -51.74396 1.000 29.54885 228 PRO D O 1
ATOM 9883 N N . GLY D 1 202 ? 12.95134 -6.48317 -51.43558 1.000 29.09849 229 GLY D N 1
ATOM 9884 C CA . GLY D 1 202 ? 13.06831 -6.73275 -50.00056 1.000 26.34086 229 GLY D CA 1
ATOM 9885 C C . GLY D 1 202 ? 13.73147 -8.06158 -49.70900 1.000 31.18684 229 GLY D C 1
ATOM 9886 O O . GLY D 1 202 ? 14.53514 -8.18804 -48.78787 1.000 34.17675 229 GLY D O 1
ATOM 9887 N N . ALA D 1 203 ? 13.42002 -9.06013 -50.52756 1.000 31.32729 230 ALA D N 1
ATOM 9888 C CA . ALA D 1 203 ? 14.02478 -10.36918 -50.36949 1.000 32.34141 230 ALA D CA 1
ATOM 9889 C C . ALA D 1 203 ? 15.53651 -10.27901 -50.58147 1.000 32.69312 230 ALA D C 1
ATOM 9890 O O . ALA D 1 203 ? 16.30157 -10.88795 -49.84551 1.000 36.09826 230 ALA D O 1
ATOM 9892 N N . GLN D 1 204 ? 15.95783 -9.51436 -51.58852 1.000 33.68319 231 GLN D N 1
ATOM 9893 C CA . GLN D 1 204 ? 17.37572 -9.38385 -51.91005 1.000 35.10165 231 GLN D CA 1
ATOM 9894 C C . GLN D 1 204 ? 18.13863 -8.45961 -50.97254 1.000 35.51610 231 GLN D C 1
ATOM 9895 O O . GLN D 1 204 ? 19.32459 -8.66534 -50.71241 1.000 39.28146 231 GLN D O 1
ATOM 9901 N N . ILE D 1 205 ? 17.45743 -7.46403 -50.43481 1.000 32.23818 232 ILE D N 1
ATOM 9902 C CA . ILE D 1 205 ? 18.07397 -6.61808 -49.42316 1.000 32.60942 232 ILE D CA 1
ATOM 9903 C C . ILE D 1 205 ? 18.29698 -7.42751 -48.15040 1.000 36.24581 232 ILE D C 1
ATOM 9904 O O . ILE D 1 205 ? 19.31949 -7.29173 -47.48148 1.000 37.15965 232 ILE D O 1
ATOM 9909 N N . THR D 1 206 ? 17.34284 -8.29649 -47.84136 1.000 34.64098 233 THR D N 1
ATOM 9910 C CA . THR D 1 206 ? 17.45636 -9.18303 -46.69086 1.000 37.70394 233 THR D CA 1
ATOM 9911 C C . THR D 1 206 ? 18.70646 -10.05651 -46.78842 1.000 39.93482 233 THR D C 1
ATOM 9912 O O . THR D 1 206 ? 19.34263 -10.33602 -45.78614 1.000 43.32999 233 THR D O 1
ATOM 9916 N N . THR D 1 207 ? 19.07645 -10.46760 -47.99778 1.000 43.67120 234 THR D N 1
ATOM 9917 C CA . THR D 1 207 ? 20.22825 -11.35526 -48.17219 1.000 46.61928 234 THR D CA 1
ATOM 9918 C C . THR D 1 207 ? 21.53955 -10.60961 -48.00605 1.000 40.97893 234 THR D C 1
ATOM 9919 O O . THR D 1 207 ? 22.60673 -11.21263 -48.01880 1.000 42.93359 234 THR D O 1
ATOM 9923 N N . GLY D 1 208 ? 21.45439 -9.29134 -47.88391 1.000 39.08464 235 GLY D N 1
ATOM 9924 C CA . GLY D 1 208 ? 22.63515 -8.46535 -47.70570 1.000 48.78556 235 GLY D CA 1
ATOM 9925 C C . GLY D 1 208 ? 23.31317 -8.12575 -49.02489 1.000 48.68087 235 GLY D C 1
ATOM 9926 O O . GLY D 1 208 ? 24.36701 -7.48914 -49.04699 1.000 49.69899 235 GLY D O 1
ATOM 9927 N N . LYS D 1 209 ? 22.69455 -8.52641 -50.13165 1.000 43.11960 236 LYS D N 1
ATOM 9928 C CA . LYS D 1 209 ? 23.26154 -8.27149 -51.45074 1.000 42.88975 236 LYS D CA 1
ATOM 9929 C C . LYS D 1 209 ? 23.04698 -6.81832 -51.87815 1.000 41.28274 236 LYS D C 1
ATOM 9930 O O . LYS D 1 209 ? 23.79120 -6.29008 -52.71058 1.000 43.99507 236 LYS D O 1
ATOM 9932 N N . TYR D 1 210 ? 22.01465 -6.18730 -51.31939 1.000 34.28658 237 TYR D N 1
ATOM 9933 C CA . TYR D 1 210 ? 21.72566 -4.77316 -51.56527 1.000 33.28380 237 TYR D CA 1
ATOM 9934 C C . TYR D 1 210 ? 21.36988 -4.07790 -50.26293 1.000 35.20823 237 TYR D C 1
ATOM 9935 O O . TYR D 1 210 ? 21.04730 -4.73842 -49.28137 1.000 39.21057 237 TYR D O 1
ATOM 9944 N N . SER D 1 211 ? 21.41504 -2.74976 -50.25835 1.000 33.19487 238 SER D N 1
ATOM 9945 C CA . SER D 1 211 ? 21.26618 -1.98735 -49.01169 1.000 36.09312 238 SER D CA 1
ATOM 9946 C C . SER D 1 211 ? 19.89193 -1.35312 -48.81392 1.000 32.64011 238 SER D C 1
ATOM 9947 O O . SER D 1 211 ? 19.42400 -1.16679 -47.67719 1.000 31.39773 238 SER D O 1
ATOM 9950 N N . ALA D 1 212 ? 19.24746 -0.98429 -49.91200 1.000 32.23431 239 ALA D N 1
ATOM 9951 C CA . ALA D 1 212 ? 18.01477 -0.23009 -49.80357 1.000 29.01132 239 ALA D CA 1
ATOM 9952 C C . ALA D 1 212 ? 17.20278 -0.22528 -51.09712 1.000 29.24217 239 ALA D C 1
ATOM 9953 O O . ALA D 1 212 ? 17.69167 -0.58397 -52.17254 1.000 27.22747 239 ALA D O 1
ATOM 9955 N N . THR D 1 213 ? 15.94470 0.16152 -50.95339 1.000 27.12862 240 THR D N 1
ATOM 9956 C CA . THR D 1 213 ? 15.04236 0.37841 -52.07912 1.000 26.52679 240 THR D CA 1
ATOM 9957 C C . THR D 1 213 ? 13.98537 1.37685 -51.60890 1.000 26.52610 240 THR D C 1
ATOM 9958 O O . THR D 1 213 ? 13.72240 1.47122 -50.40801 1.000 27.97153 240 THR D O 1
ATOM 9962 N N . PHE D 1 214 ? 13.40302 2.15164 -52.52710 1.000 23.93252 241 PHE D N 1
ATOM 9963 C CA . PHE D 1 214 ? 12.46242 3.17918 -52.12353 1.000 22.84765 241 PHE D CA 1
ATOM 9964 C C . PHE D 1 214 ? 11.02246 2.91531 -52.59996 1.000 22.88535 241 PHE D C 1
ATOM 9965 O O . PHE D 1 214 ? 10.15077 3.75919 -52.40214 1.000 25.99959 241 PHE D O 1
ATOM 9973 N N . THR D 1 215 ? 10.75589 1.74286 -53.18301 1.000 21.81575 242 THR D N 1
ATOM 9974 C CA . THR D 1 215 ? 9.38335 1.39842 -53.58735 1.000 21.15251 242 THR D CA 1
ATOM 9975 C C . THR D 1 215 ? 8.96790 0.03216 -53.03072 1.000 24.65590 242 THR D C 1
ATOM 9976 O O . THR D 1 215 ? 8.56068 -0.86980 -53.76852 1.000 27.13109 242 THR D O 1
ATOM 9980 N N . SER D 1 216 ? 9.03453 -0.10455 -51.70744 1.000 23.10178 243 SER D N 1
ATOM 9981 C CA . SER D 1 216 ? 8.68677 -1.36089 -51.06707 1.000 25.65559 243 SER D CA 1
ATOM 9982 C C . SER D 1 216 ? 7.74624 -1.13674 -49.88994 1.000 25.21995 243 SER D C 1
ATOM 9983 O O . SER D 1 216 ? 7.79301 -0.09324 -49.23482 1.000 26.17875 243 SER D O 1
ATOM 9986 N N . SER D 1 217 ? 6.88766 -2.12204 -49.63208 1.000 25.67142 244 SER D N 1
ATOM 9987 C CA . SER D 1 217 ? 6.11167 -2.15285 -48.39281 1.000 27.75939 244 SER D CA 1
ATOM 9988 C C . SER D 1 217 ? 6.88250 -2.90203 -47.31440 1.000 29.05935 244 SER D C 1
ATOM 9989 O O . SER D 1 217 ? 7.95974 -3.44075 -47.57670 1.000 31.09385 244 SER D O 1
ATOM 9992 N N . GLY D 1 218 ? 6.31242 -2.96618 -46.11048 1.000 26.75221 245 GLY D N 1
ATOM 9993 C CA . GLY D 1 218 ? 6.95586 -3.63015 -44.99662 1.000 28.52731 245 GLY D CA 1
ATOM 9994 C C . GLY D 1 218 ? 6.15864 -3.38402 -43.72596 1.000 29.78859 245 GLY D C 1
ATOM 9995 O O . GLY D 1 218 ? 5.33680 -2.46309 -43.67101 1.000 29.26421 245 GLY D O 1
ATOM 9996 N N . ALA D 1 219 ? 6.41739 -4.17465 -42.68894 1.000 31.31939 246 ALA D N 1
ATOM 9997 C CA . ALA D 1 219 ? 5.67080 -4.03821 -41.44711 1.000 32.14275 246 ALA D CA 1
ATOM 9998 C C . ALA D 1 219 ? 5.97536 -2.69542 -40.78472 1.000 34.65150 246 ALA D C 1
ATOM 9999 O O . ALA D 1 219 ? 7.12453 -2.26222 -40.75657 1.000 35.93115 246 ALA D O 1
ATOM 10001 N N . LEU D 1 220 ? 4.93563 -2.01779 -40.30603 1.000 32.71507 247 LEU D N 1
ATOM 10002 C CA . LEU D 1 220 ? 5.12126 -0.79606 -39.52397 1.000 32.55915 247 LEU D CA 1
ATOM 10003 C C . LEU D 1 220 ? 5.71193 -1.12147 -38.15525 1.000 31.46011 247 LEU D C 1
ATOM 10004 O O . LEU D 1 220 ? 6.44072 -0.31586 -37.57644 1.000 33.39870 247 LEU D O 1
ATOM 10009 N N . VAL D 1 221 ? 5.36416 -2.28718 -37.62124 1.000 32.62957 248 VAL D N 1
ATOM 10010 C CA . VAL D 1 221 ? 5.94688 -2.71477 -36.35330 1.000 36.80412 248 VAL D CA 1
ATOM 10011 C C . VAL D 1 221 ? 6.68581 -4.02996 -36.51653 1.000 40.64624 248 VAL D C 1
ATOM 10012 O O . VAL D 1 221 ? 6.16477 -5.08185 -36.15665 1.000 43.42613 248 VAL D O 1
ATOM 10016 N N . PRO D 1 222 ? 7.91315 -3.97247 -37.04179 1.000 44.22965 249 PRO D N 1
ATOM 10017 C CA . PRO D 1 222 ? 8.69970 -5.18974 -37.24430 1.000 44.92737 249 PRO D CA 1
ATOM 10018 C C . PRO D 1 222 ? 9.13811 -5.72965 -35.89278 1.000 43.69493 249 PRO D C 1
ATOM 10019 O O . PRO D 1 222 ? 9.14078 -4.98691 -34.91201 1.000 41.53820 249 PRO D O 1
ATOM 10023 N N . ALA D 1 223 ? 9.46315 -7.01176 -35.81492 1.000 45.06253 250 ALA D N 1
ATOM 10024 C CA . ALA D 1 223 ? 9.97524 -7.54180 -34.56148 1.000 46.30939 250 ALA D CA 1
ATOM 10025 C C . ALA D 1 223 ? 11.30692 -6.87923 -34.21986 1.000 44.73343 250 ALA D C 1
ATOM 10026 O O . ALA D 1 223 ? 12.01179 -6.38988 -35.09974 1.000 41.34777 250 ALA D O 1
ATOM 10028 N N . ALA D 1 224 ? 11.64444 -6.86338 -32.93682 1.000 50.16933 251 ALA D N 1
ATOM 10029 C CA . ALA D 1 224 ? 12.89504 -6.26381 -32.47815 1.000 52.86347 251 ALA D CA 1
ATOM 10030 C C . ALA D 1 224 ? 14.09071 -6.95084 -33.14074 1.000 53.13381 251 ALA D C 1
ATOM 10031 O O . ALA D 1 224 ? 14.16566 -8.17785 -33.19553 1.000 54.12280 251 ALA D O 1
ATOM 10033 N N . GLY D 1 225 ? 15.01874 -6.13993 -33.64186 1.000 56.15932 252 GLY D N 1
ATOM 10034 C CA . GLY D 1 225 ? 16.20056 -6.62109 -34.33866 1.000 56.08077 252 GLY D CA 1
ATOM 10035 C C . GLY D 1 225 ? 16.02844 -7.04219 -35.79483 1.000 52.78271 252 GLY D C 1
ATOM 10036 O O . GLY D 1 225 ? 16.92371 -7.66659 -36.36144 1.000 52.32666 252 GLY D O 1
ATOM 10037 N N . SER D 1 226 ? 14.90708 -6.68557 -36.41630 1.000 50.32330 253 SER D N 1
ATOM 10038 C CA . SER D 1 226 ? 14.65896 -7.04616 -37.81622 1.000 52.04341 253 SER D CA 1
ATOM 10039 C C . SER D 1 226 ? 15.73428 -6.47929 -38.75094 1.000 51.82618 253 SER D C 1
ATOM 10040 O O . SER D 1 226 ? 16.11767 -5.31688 -38.63433 1.000 50.80434 253 SER D O 1
ATOM 10043 N N . VAL D 1 227 ? 16.19791 -7.29133 -39.69781 1.000 50.68832 254 VAL D N 1
ATOM 10044 C CA . VAL D 1 227 ? 17.29586 -6.86320 -40.55228 1.000 48.25503 254 VAL D CA 1
ATOM 10045 C C . VAL D 1 227 ? 16.84788 -5.83709 -41.57207 1.000 44.95360 254 VAL D C 1
ATOM 10046 O O . VAL D 1 227 ? 17.61377 -4.93870 -41.92493 1.000 46.39341 254 VAL D O 1
ATOM 10050 N N . THR D 1 228 ? 15.59322 -5.91874 -41.99882 1.000 41.76683 255 THR D N 1
ATOM 10051 C CA . THR D 1 228 ? 15.07988 -4.90696 -42.90506 1.000 39.46683 255 THR D CA 1
ATOM 10052 C C . THR D 1 228 ? 14.06663 -4.08976 -42.13752 1.000 38.75803 255 THR D C 1
ATOM 10053 O O . THR D 1 228 ? 13.39711 -4.59182 -41.22674 1.000 40.47299 255 THR D O 1
ATOM 10057 N N . ARG D 1 229 ? 13.92973 -2.83392 -42.53061 1.000 34.52205 256 ARG D N 1
ATOM 10058 C CA . ARG D 1 229 ? 13.01015 -1.93867 -41.87017 1.000 36.09317 256 ARG D CA 1
ATOM 10059 C C . ARG D 1 229 ? 12.38875 -1.00084 -42.86574 1.000 32.03663 256 ARG D C 1
ATOM 10060 O O . ARG D 1 229 ? 13.08905 -0.39222 -43.67716 1.000 29.45850 256 ARG D O 1
ATOM 10068 N N . PHE D 1 230 ? 11.06511 -0.92152 -42.81198 1.000 30.63654 257 PHE D N 1
ATOM 10069 C CA . PHE D 1 230 ? 10.30308 0.06993 -43.56017 1.000 25.72750 257 PHE D CA 1
ATOM 10070 C C . PHE D 1 230 ? 10.42002 1.41195 -42.85011 1.000 26.13682 257 PHE D C 1
ATOM 10071 O O . PHE D 1 230 ? 10.14529 1.51394 -41.64314 1.000 28.52662 257 PHE D O 1
ATOM 10079 N N . VAL D 1 231 ? 10.83417 2.43365 -43.59405 1.000 26.82065 258 VAL D N 1
ATOM 10080 C CA . VAL D 1 231 ? 11.08013 3.75396 -43.03406 1.000 26.75452 258 VAL D CA 1
ATOM 10081 C C . VAL D 1 231 ? 10.51292 4.85107 -43.92583 1.000 28.31339 258 VAL D C 1
ATOM 10082 O O . VAL D 1 231 ? 10.81639 4.90404 -45.11883 1.000 26.88056 258 VAL D O 1
ATOM 10086 N N . LEU D 1 232 ? 9.71618 5.74345 -43.34578 1.000 29.05755 259 LEU D N 1
ATOM 10087 C CA . LEU D 1 232 ? 9.13267 6.83140 -44.12571 1.000 29.84131 259 LEU D CA 1
ATOM 10088 C C . LEU D 1 232 ? 10.13000 7.96990 -44.33198 1.000 27.62128 259 LEU D C 1
ATOM 10089 O O . LEU D 1 232 ? 11.05054 8.14976 -43.52527 1.000 27.76122 259 LEU D O 1
ATOM 10094 N N . PRO D 1 233 ? 9.94353 8.75001 -45.40961 1.000 24.31524 260 PRO D N 1
ATOM 10095 C CA . PRO D 1 233 ? 10.72938 9.97494 -45.60562 1.000 25.40129 260 PRO D CA 1
ATOM 10096 C C . PRO D 1 233 ? 10.42205 10.97855 -44.50869 1.000 30.63216 260 PRO D C 1
ATOM 10097 O O . PRO D 1 233 ? 9.35419 10.89214 -43.89192 1.000 31.19200 260 PRO D O 1
ATOM 10101 N N . LYS D 1 234 ? 11.33875 11.90748 -44.26075 1.000 28.48911 261 LYS D N 1
ATOM 10102 C CA . LYS D 1 234 ? 11.04338 13.01301 -43.36451 1.000 31.61958 261 LYS D CA 1
ATOM 10103 C C . LYS D 1 234 ? 10.14531 14.01971 -44.08337 1.000 31.50561 261 LYS D C 1
ATOM 10104 O O . LYS D 1 234 ? 9.21559 14.57052 -43.48223 1.000 33.69609 261 LYS D O 1
ATOM 10106 N N . THR D 1 235 ? 10.42002 14.24767 -45.36979 1.000 27.63992 262 THR D N 1
ATOM 10107 C CA . THR D 1 235 ? 9.71280 15.26336 -46.13985 1.000 28.67132 262 THR D CA 1
ATOM 10108 C C . THR D 1 235 ? 9.16955 14.81400 -47.49128 1.000 27.16149 262 THR D C 1
ATOM 10109 O O . THR D 1 235 ? 8.10311 15.26273 -47.91042 1.000 28.08967 262 THR D O 1
ATOM 10113 N N . ASP D 1 236 ? 9.91292 13.95442 -48.17578 1.000 24.86724 263 ASP D N 1
ATOM 10114 C CA . ASP D 1 236 ? 9.57134 13.57696 -49.54521 1.000 23.54250 263 ASP D CA 1
ATOM 10115 C C . ASP D 1 236 ? 8.31554 12.71008 -49.62829 1.000 23.90467 263 ASP D C 1
ATOM 10116 O O . ASP D 1 236 ? 7.90125 12.07345 -48.64679 1.000 22.48167 263 ASP D O 1
ATOM 10121 N N . PRO D 1 237 ? 7.68591 12.69135 -50.80437 1.000 23.69229 264 PRO D N 1
ATOM 10122 C CA . PRO D 1 237 ? 6.44270 11.92216 -50.95136 1.000 23.76121 264 PRO D CA 1
ATOM 10123 C C . PRO D 1 237 ? 6.65828 10.41379 -50.91273 1.000 23.13700 264 PRO D C 1
ATOM 10124 O O . PRO D 1 237 ? 7.75261 9.92504 -51.19383 1.000 28.57431 264 PRO D O 1
ATOM 10128 N N . PHE D 1 238 ? 5.62608 9.69288 -50.50460 1.000 20.86909 265 PHE D N 1
ATOM 10129 C CA . PHE D 1 238 ? 5.60978 8.24300 -50.64856 1.000 22.00971 265 PHE D CA 1
ATOM 10130 C C . PHE D 1 238 ? 4.23997 7.82301 -51.15090 1.000 22.51180 265 PHE D C 1
ATOM 10131 O O . PHE D 1 238 ? 3.32895 8.64744 -51.26447 1.000 22.19888 265 PHE D O 1
ATOM 10139 N N . VAL D 1 239 ? 4.11711 6.55968 -51.53589 1.000 22.64742 266 VAL D N 1
ATOM 10140 C CA . VAL D 1 239 ? 2.87846 6.07837 -52.12688 1.000 22.98806 266 VAL D CA 1
ATOM 10141 C C . VAL D 1 239 ? 2.06487 5.26358 -51.13492 1.000 22.46525 266 VAL D C 1
ATOM 10142 O O . VAL D 1 239 ? 2.60927 4.43102 -50.42378 1.000 23.07888 266 VAL D O 1
ATOM 10146 N N . SER D 1 240 ? 0.75359 5.47433 -51.11949 1.000 20.95841 267 SER D N 1
ATOM 10147 C CA . SER D 1 240 ? -0.13181 4.66399 -50.29758 1.000 23.46399 267 SER D CA 1
ATOM 10148 C C . SER D 1 240 ? -1.52165 4.55635 -50.91869 1.000 25.00344 267 SER D C 1
ATOM 10149 O O . SER D 1 240 ? -1.94470 5.42571 -51.67155 1.000 25.19811 267 SER D O 1
ATOM 10152 N N . TRP D 1 241 ? -2.22772 3.48725 -50.59128 1.000 23.27888 268 TRP D N 1
ATOM 10153 C CA . TRP D 1 241 ? -3.60174 3.31779 -51.05507 1.000 24.30919 268 TRP D CA 1
ATOM 10154 C C . TRP D 1 241 ? -4.26395 2.23583 -50.24477 1.000 27.08758 268 TRP D C 1
ATOM 10155 O O . TRP D 1 241 ? -3.57351 1.44784 -49.58212 1.000 27.08054 268 TRP D O 1
ATOM 10166 N N . ALA D 1 242 ? -5.59642 2.20969 -50.27579 1.000 25.00384 269 ALA D N 1
ATOM 10167 C CA . ALA D 1 242 ? -6.35881 1.10615 -49.72005 1.000 27.99662 269 ALA D CA 1
ATOM 10168 C C . ALA D 1 242 ? -6.64756 0.09507 -50.81816 1.000 29.08106 269 ALA D C 1
ATOM 10169 O O . ALA D 1 242 ? -7.26011 0.43384 -51.82883 1.000 26.35247 269 ALA D O 1
ATOM 10171 N N . GLN D 1 243 ? -6.18827 -1.13606 -50.62367 1.000 27.38161 270 GLN D N 1
ATOM 10172 C CA . GLN D 1 243 ? -6.49904 -2.21647 -51.54775 1.000 26.44334 270 GLN D CA 1
ATOM 10173 C C . GLN D 1 243 ? -8.01690 -2.39845 -51.56199 1.000 28.40926 270 GLN D C 1
ATOM 10174 O O . GLN D 1 243 ? -8.63430 -2.46553 -50.49662 1.000 30.84161 270 GLN D O 1
ATOM 10180 N N . ARG D 1 244 ? -8.62615 -2.45083 -52.74725 1.000 26.56364 271 ARG D N 1
ATOM 10181 C CA . ARG D 1 244 ? -10.07896 -2.53448 -52.83979 1.000 24.95317 271 ARG D CA 1
ATOM 10182 C C . ARG D 1 244 ? -10.55450 -3.96239 -53.05869 1.000 29.67135 271 ARG D C 1
ATOM 10183 O O . ARG D 1 244 ? -9.91554 -4.71252 -53.78767 1.000 32.56108 271 ARG D O 1
ATOM 10191 N N . ALA D 1 245 ? -11.68334 -4.31587 -52.43762 1.000 28.45678 272 ALA D N 1
ATOM 10192 C CA . ALA D 1 245 ? -12.27233 -5.65167 -52.54186 1.000 31.49497 272 ALA D CA 1
ATOM 10193 C C . ALA D 1 245 ? -13.77218 -5.53675 -52.82292 1.000 32.15323 272 ALA D C 1
ATOM 10194 O O . ALA D 1 245 ? -14.43257 -4.59456 -52.37624 1.000 33.86267 272 ALA D O 1
ATOM 10196 N N . ALA D 1 246 ? -14.30668 -6.49084 -53.57350 1.000 31.52687 273 ALA D N 1
ATOM 10197 C CA . ALA D 1 246 ? -15.71800 -6.47361 -53.94263 1.000 32.97806 273 ALA D CA 1
ATOM 10198 C C . ALA D 1 246 ? -16.24255 -7.87529 -54.16767 1.000 35.64052 273 ALA D C 1
ATOM 10199 O O . ALA D 1 246 ? -15.48825 -8.77512 -54.53047 1.000 35.55130 273 ALA D O 1
ATOM 10201 N N . ILE D 1 247 ? -17.54329 -8.04178 -53.95685 1.000 36.31702 274 ILE D N 1
ATOM 10202 C CA . ILE D 1 247 ? -18.23475 -9.28996 -54.26118 1.000 39.00116 274 ILE D CA 1
ATOM 10203 C C . ILE D 1 247 ? -18.96134 -9.18726 -55.59370 1.000 39.60640 274 ILE D C 1
ATOM 10204 O O . ILE D 1 247 ? -19.60365 -8.17187 -55.87350 1.000 37.21721 274 ILE D O 1
ATOM 10209 N N . PHE D 1 248 ? -18.88056 -10.23511 -56.40956 1.000 38.96008 275 PHE D N 1
ATOM 10210 C CA . PHE D 1 248 ? -19.65027 -10.25457 -57.64337 1.000 46.87414 275 PHE D CA 1
ATOM 10211 C C . PHE D 1 248 ? -21.09657 -10.66026 -57.37277 1.000 41.89689 275 PHE D C 1
ATOM 10212 O O . PHE D 1 248 ? -21.36397 -11.55890 -56.57411 1.000 43.21405 275 PHE D O 1
ATOM 10220 N N . LYS D 1 249 ? -22.02975 -9.98958 -58.03926 1.000 47.78334 276 LYS D N 1
ATOM 10221 C CA . LYS D 1 249 ? -23.44180 -10.33986 -57.93516 1.000 44.28291 276 LYS D CA 1
ATOM 10222 C C . LYS D 1 249 ? -23.65189 -11.80036 -58.29689 1.000 46.43592 276 LYS D C 1
ATOM 10223 O O . LYS D 1 249 ? -24.51927 -12.45913 -57.72286 1.000 48.24528 276 LYS D O 1
ATOM 10229 N N . GLN D 1 250 ? -22.84420 -12.31095 -59.22722 1.000 46.35616 277 GLN D N 1
ATOM 10230 C CA . GLN D 1 250 ? -23.02622 -13.67450 -59.72064 1.000 49.89584 277 GLN D CA 1
ATOM 10231 C C . GLN D 1 250 ? -22.28531 -14.67380 -58.83348 1.000 48.90945 277 GLN D C 1
ATOM 10232 O O . GLN D 1 250 ? -22.19555 -15.85300 -59.16752 1.000 50.64503 277 GLN D O 1
ATOM 10238 N N . ALA D 1 251 ? -21.78254 -14.21274 -57.68913 1.000 47.45800 278 ALA D N 1
ATOM 10239 C CA . ALA D 1 251 ? -21.01763 -15.08010 -56.79293 1.000 47.77341 278 ALA D CA 1
ATOM 10240 C C . ALA D 1 251 ? -21.78964 -16.34815 -56.42445 1.000 53.27877 278 ALA D C 1
ATOM 10241 O O . ALA D 1 251 ? -22.95612 -16.27723 -56.03720 1.000 54.40351 278 ALA D O 1
ATOM 10243 N N . LYS D 1 252 ? -21.13314 -17.50093 -56.53646 1.000 51.88914 279 LYS D N 1
ATOM 10244 C CA . LYS D 1 252 ? -21.75711 -18.77587 -56.19140 1.000 56.55283 279 LYS D CA 1
ATOM 10245 C C . LYS D 1 252 ? -21.89742 -18.93604 -54.67961 1.000 58.44934 279 LYS D C 1
ATOM 10246 O O . LYS D 1 252 ? -22.74373 -19.69537 -54.19798 1.000 56.96885 279 LYS D O 1
ATOM 10252 N N . HIS D 1 253 ? -21.05234 -18.22101 -53.94090 1.000 52.63289 280 HIS D N 1
ATOM 10253 C CA . HIS D 1 253 ? -20.98084 -18.34980 -52.49104 1.000 55.41467 280 HIS D CA 1
ATOM 10254 C C . HIS D 1 253 ? -21.09511 -16.98009 -51.84603 1.000 50.75569 280 HIS D C 1
ATOM 10255 O O . HIS D 1 253 ? -20.12938 -16.49714 -51.26765 1.000 49.07890 280 HIS D O 1
ATOM 10262 N N . PRO D 1 254 ? -22.27246 -16.34508 -51.96294 1.000 50.98057 281 PRO D N 1
ATOM 10263 C CA . PRO D 1 254 ? -22.45794 -14.95545 -51.52471 1.000 52.35339 281 PRO D CA 1
ATOM 10264 C C . PRO D 1 254 ? -22.30186 -14.77626 -50.01636 1.000 48.87309 281 PRO D C 1
ATOM 10265 O O . PRO D 1 254 ? -21.68499 -13.80222 -49.59302 1.000 47.62165 281 PRO D O 1
ATOM 10269 N N . GLU D 1 255 ? -22.82370 -15.70087 -49.21864 1.000 55.51131 282 GLU D N 1
ATOM 10270 C CA . GLU D 1 255 ? -22.68693 -15.56603 -47.76776 1.000 57.51779 282 GLU D CA 1
ATOM 10271 C C . GLU D 1 255 ? -21.23039 -15.75396 -47.35162 1.000 49.85965 282 GLU D C 1
ATOM 10272 O O . GLU D 1 255 ? -20.74633 -15.09556 -46.42793 1.000 52.54562 282 GLU D O 1
ATOM 10278 N N . SER D 1 256 ? -20.53611 -16.66018 -48.02687 1.000 50.39931 283 SER D N 1
ATOM 10279 C CA . SER D 1 256 ? -19.11646 -16.85409 -47.78496 1.000 49.43080 283 SER D CA 1
ATOM 10280 C C . SER D 1 256 ? -18.33322 -15.61014 -48.21342 1.000 46.62665 283 SER D C 1
ATOM 10281 O O . SER D 1 256 ? -17.37529 -15.21371 -47.54546 1.000 45.38121 283 SER D O 1
ATOM 10284 N N . ALA D 1 257 ? -18.74636 -14.98797 -49.31428 1.000 45.77005 284 ALA D N 1
ATOM 10285 C CA . ALA D 1 257 ? -18.11075 -13.74252 -49.74705 1.000 43.25942 284 ALA D CA 1
ATOM 10286 C C . ALA D 1 257 ? -18.33201 -12.65249 -48.70011 1.000 45.68147 284 ALA D C 1
ATOM 10287 O O . ALA D 1 257 ? -17.40428 -11.93900 -48.32175 1.000 43.31364 284 ALA D O 1
ATOM 10289 N N . LYS D 1 258 ? -19.56778 -12.54754 -48.22625 1.000 44.60102 285 LYS D N 1
ATOM 10290 C CA . LYS D 1 258 ? -19.92368 -11.57939 -47.19323 1.000 43.88166 285 LYS D CA 1
ATOM 10291 C C . LYS D 1 258 ? -19.10690 -11.83338 -45.92994 1.000 44.58283 285 LYS D C 1
ATOM 10292 O O . LYS D 1 258 ? -18.68338 -10.89497 -45.25219 1.000 45.82090 285 LYS D O 1
ATOM 10298 N N . LEU D 1 259 ? -18.88567 -13.10587 -45.61454 1.000 47.56918 286 LEU D N 1
ATOM 10299 C CA . LEU D 1 259 ? -18.07542 -13.47239 -44.45833 1.000 48.58086 286 LEU D CA 1
ATOM 10300 C C . LEU D 1 259 ? -16.64634 -12.98257 -44.63857 1.000 46.75879 286 LEU D C 1
ATOM 10301 O O . LEU D 1 259 ? -16.03288 -12.46900 -43.70755 1.000 41.78736 286 LEU D O 1
ATOM 10306 N N . TYR D 1 260 ? -16.12240 -13.14753 -45.84881 1.000 41.88784 287 TYR D N 1
ATOM 10307 C CA . TYR D 1 260 ? -14.74752 -12.75511 -46.14607 1.000 42.97882 287 TYR D CA 1
ATOM 10308 C C . TYR D 1 260 ? -14.50986 -11.24985 -45.97595 1.000 38.01287 287 TYR D C 1
ATOM 10309 O O . TYR D 1 260 ? -13.51024 -10.83903 -45.38686 1.000 39.43036 287 TYR D O 1
ATOM 10318 N N . LEU D 1 261 ? -15.40046 -10.42459 -46.52014 1.000 39.82074 288 LEU D N 1
ATOM 10319 C CA . LEU D 1 261 ? -15.24062 -8.97581 -46.39838 1.000 35.52532 288 LEU D CA 1
ATOM 10320 C C . LEU D 1 261 ? -15.43363 -8.50931 -44.95583 1.000 38.00495 288 LEU D C 1
ATOM 10321 O O . LEU D 1 261 ? -14.71019 -7.64402 -44.49605 1.000 34.34073 288 LEU D O 1
ATOM 10326 N N . SER D 1 262 ? -16.41941 -9.06844 -44.26444 1.000 37.41900 289 SER D N 1
ATOM 10327 C CA . SER D 1 262 ? -16.65121 -8.70932 -42.86373 1.000 40.84510 289 SER D CA 1
ATOM 10328 C C . SER D 1 262 ? -15.46051 -9.11051 -42.00609 1.000 42.15151 289 SER D C 1
ATOM 10329 O O . SER D 1 262 ? -15.10541 -8.41602 -41.05411 1.000 37.30307 289 SER D O 1
ATOM 10332 N N . TRP D 1 263 ? -14.86161 -10.25125 -42.32549 1.000 40.10136 290 TRP D N 1
ATOM 10333 C CA . TRP D 1 263 ? -13.65789 -10.66485 -41.63002 1.000 40.37112 290 TRP D CA 1
ATOM 10334 C C . TRP D 1 263 ? -12.50047 -9.69669 -41.86748 1.000 40.35209 290 TRP D C 1
ATOM 10335 O O . TRP D 1 263 ? -11.77000 -9.37001 -40.93392 1.000 39.21488 290 TRP D O 1
ATOM 10346 N N . LEU D 1 264 ? -12.33742 -9.21077 -43.09966 1.000 37.39097 291 LEU D N 1
ATOM 10347 C CA . LEU D 1 264 ? -11.26015 -8.26651 -43.37099 1.000 33.35546 291 LEU D CA 1
ATOM 10348 C C . LEU D 1 264 ? -11.35961 -7.05855 -42.44415 1.000 33.82113 291 LEU D C 1
ATOM 10349 O O . LEU D 1 264 ? -10.35518 -6.58373 -41.92613 1.000 33.49959 291 LEU D O 1
ATOM 10354 N N . LEU D 1 265 ? -12.58180 -6.58710 -42.22316 1.000 33.57877 292 LEU D N 1
ATOM 10355 C CA . LEU D 1 265 ? -12.80554 -5.36701 -41.45069 1.000 31.76495 292 LEU D CA 1
ATOM 10356 C C . LEU D 1 265 ? -12.82687 -5.61974 -39.94508 1.000 32.53307 292 LEU D C 1
ATOM 10357 O O . LEU D 1 265 ? -12.89832 -4.67910 -39.16259 1.000 32.84214 292 LEU D O 1
ATOM 10362 N N . ASP D 1 266 ? -12.76641 -6.88130 -39.54661 1.000 34.16276 293 ASP D N 1
ATOM 10363 C CA . ASP D 1 266 ? -12.88228 -7.22269 -38.12517 1.000 35.16285 293 ASP D CA 1
ATOM 10364 C C . ASP D 1 266 ? -11.72283 -6.62684 -37.33318 1.000 34.27674 293 ASP D C 1
ATOM 10365 O O . ASP D 1 266 ? -10.59547 -6.56144 -37.81902 1.000 33.60585 293 ASP D O 1
ATOM 10370 N N . PRO D 1 267 ? -11.99890 -6.15014 -36.10715 1.000 35.08965 294 PRO D N 1
ATOM 10371 C CA . PRO D 1 267 ? -10.90179 -5.51708 -35.37694 1.000 37.51833 294 PRO D CA 1
ATOM 10372 C C . PRO D 1 267 ? -9.66677 -6.41468 -35.26455 1.000 34.25618 294 PRO D C 1
ATOM 10373 O O . PRO D 1 267 ? -8.56292 -5.90678 -35.40791 1.000 40.59239 294 PRO D O 1
ATOM 10377 N N . GLN D 1 268 ? -9.84280 -7.71680 -35.06489 1.000 36.28216 295 GLN D N 1
ATOM 10378 C CA . GLN D 1 268 ? -8.68452 -8.59983 -34.93773 1.000 40.28585 295 GLN D CA 1
ATOM 10379 C C . GLN D 1 268 ? -7.88417 -8.66857 -36.24487 1.000 39.57300 295 GLN D C 1
ATOM 10380 O O . GLN D 1 268 ? -6.65071 -8.66118 -36.23188 1.000 38.08269 295 GLN D O 1
ATOM 10386 N N . THR D 1 269 ? -8.57711 -8.72141 -37.37726 1.000 38.22814 296 THR D N 1
ATOM 10387 C CA . THR D 1 269 ? -7.88010 -8.71307 -38.66094 1.000 36.52794 296 THR D CA 1
ATOM 10388 C C . THR D 1 269 ? -7.14621 -7.39412 -38.88552 1.000 35.72072 296 THR D C 1
ATOM 10389 O O . THR D 1 269 ? -5.96497 -7.37198 -39.23430 1.000 36.17113 296 THR D O 1
ATOM 10393 N N . GLN D 1 270 ? -7.82716 -6.28525 -38.62386 1.000 35.21726 297 GLN D N 1
ATOM 10394 C CA . GLN D 1 270 ? -7.23722 -4.97487 -38.85956 1.000 32.89563 297 GLN D CA 1
ATOM 10395 C C . GLN D 1 270 ? -6.09393 -4.63640 -37.90286 1.000 34.96027 297 GLN D C 1
ATOM 10396 O O . GLN D 1 270 ? -5.26634 -3.78211 -38.22210 1.000 35.02026 297 GLN D O 1
ATOM 10402 N N . THR D 1 271 ? -6.05438 -5.27081 -36.72873 1.000 35.51486 298 THR D N 1
ATOM 10403 C CA . THR D 1 271 ? -4.98731 -4.95697 -35.78068 1.000 34.88426 298 THR D CA 1
ATOM 10404 C C . THR D 1 271 ? -3.89819 -6.02809 -35.76286 1.000 37.77171 298 THR D C 1
ATOM 10405 O O . THR D 1 271 ? -2.72861 -5.71702 -35.54350 1.000 39.60936 298 THR D O 1
ATOM 10409 N N . GLN D 1 272 ? -4.27164 -7.28188 -36.01534 1.000 39.62953 299 GLN D N 1
ATOM 10410 C CA . GLN D 1 272 ? -3.33173 -8.38846 -35.84795 1.000 41.64537 299 GLN D CA 1
ATOM 10411 C C . GLN D 1 272 ? -2.84572 -9.03543 -37.14802 1.000 44.03153 299 GLN D C 1
ATOM 10412 O O . GLN D 1 272 ? -1.77995 -9.64734 -37.16891 1.000 47.98022 299 GLN D O 1
ATOM 10418 N N . VAL D 1 273 ? -3.60661 -8.89901 -38.23199 1.000 40.19635 300 VAL D N 1
ATOM 10419 C CA . VAL D 1 273 ? -3.26463 -9.61879 -39.46288 1.000 39.37093 300 VAL D CA 1
ATOM 10420 C C . VAL D 1 273 ? -2.66966 -8.66865 -40.49810 1.000 36.56738 300 VAL D C 1
ATOM 10421 O O . VAL D 1 273 ? -1.56886 -8.89473 -40.99573 1.000 39.28387 300 VAL D O 1
ATOM 10425 N N . SER D 1 274 ? -3.38629 -7.59254 -40.79659 1.000 37.37975 301 SER D N 1
ATOM 10426 C CA . SER D 1 274 ? -2.85513 -6.51111 -41.62938 1.000 38.76865 301 SER D CA 1
ATOM 10427 C C . SER D 1 274 ? -1.61402 -5.88920 -40.96669 1.000 39.86697 301 SER D C 1
ATOM 10428 O O . SER D 1 274 ? -1.64102 -5.58006 -39.77219 1.000 39.18316 301 SER D O 1
ATOM 10431 N N . ARG D 1 275 ? -0.52833 -5.72998 -41.72838 1.000 37.79703 302 ARG D N 1
ATOM 10432 C CA . ARG D 1 275 ? 0.76295 -5.30593 -41.16595 1.000 34.55054 302 ARG D CA 1
ATOM 10433 C C . ARG D 1 275 ? 1.13054 -3.83180 -41.34354 1.000 32.82625 302 ARG D C 1
ATOM 10434 O O . ARG D 1 275 ? 2.13759 -3.38081 -40.79757 1.000 35.14607 302 ARG D O 1
ATOM 10436 N N . MET D 1 276 ? 0.32964 -3.07291 -42.08430 1.000 28.36690 303 MET D N 1
ATOM 10437 C CA . MET D 1 276 ? 0.59292 -1.64627 -42.20938 1.000 25.83753 303 MET D CA 1
ATOM 10438 C C . MET D 1 276 ? -0.62154 -0.90683 -41.65838 1.000 31.84078 303 MET D C 1
ATOM 10439 O O . MET D 1 276 ? -1.17388 -1.32145 -40.62528 1.000 34.13483 303 MET D O 1
ATOM 10444 N N . TRP D 1 277 ? -1.04851 0.17658 -42.29751 1.000 30.86036 304 TRP D N 1
ATOM 10445 C CA . TRP D 1 277 ? -2.13621 0.95580 -41.72455 1.000 30.40699 304 TRP D CA 1
ATOM 10446 C C . TRP D 1 277 ? -3.47441 0.25301 -41.88605 1.000 32.06617 304 TRP D C 1
ATOM 10447 O O . TRP D 1 277 ? -3.64386 -0.56906 -42.78529 1.000 29.75646 304 TRP D O 1
ATOM 10458 N N . SER D 1 278 ? -4.43268 0.64092 -41.04297 1.000 31.32879 305 SER D N 1
ATOM 10459 C CA . SER D 1 278 ? -5.79273 0.10446 -41.07546 1.000 28.23765 305 SER D CA 1
ATOM 10460 C C . SER D 1 278 ? -6.70791 1.03717 -41.86293 1.000 25.79539 305 SER D C 1
ATOM 10461 O O . SER D 1 278 ? -6.46674 2.24991 -41.92785 1.000 23.69041 305 SER D O 1
ATOM 10464 N N . VAL D 1 279 ? -7.76349 0.48265 -42.44800 1.000 27.99632 306 VAL D N 1
ATOM 10465 C CA . VAL D 1 279 ? -8.76252 1.30453 -43.11261 1.000 27.54386 306 VAL D CA 1
ATOM 10466 C C . VAL D 1 279 ? -9.81072 1.89046 -42.16021 1.000 29.49948 306 VAL D C 1
ATOM 10467 O O . VAL D 1 279 ? -10.59530 2.75253 -42.56909 1.000 27.80689 306 VAL D O 1
ATOM 10471 N N . ARG D 1 280 ? -9.79837 1.46589 -40.88988 1.000 26.90943 307 ARG D N 1
ATOM 10472 C CA . ARG D 1 280 ? -10.80846 1.88321 -39.91817 1.000 27.33719 307 ARG D CA 1
ATOM 10473 C C . ARG D 1 280 ? -10.34448 3.10370 -39.10971 1.000 27.90351 307 ARG D C 1
ATOM 10474 O O . ARG D 1 280 ? -9.17335 3.22853 -38.76624 1.000 26.08140 307 ARG D O 1
ATOM 10482 N N . THR D 1 281 ? -11.27191 4.00255 -38.81302 1.000 30.41750 308 THR D N 1
ATOM 10483 C CA . THR D 1 281 ? -10.93786 5.22095 -38.08343 1.000 27.41073 308 THR D CA 1
ATOM 10484 C C . THR D 1 281 ? -10.74641 4.95910 -36.59750 1.000 27.81282 308 THR D C 1
ATOM 10485 O O . THR D 1 281 ? -10.17199 5.80142 -35.88039 1.000 27.51126 308 THR D O 1
ATOM 10489 N N . ASP D 1 282 ? -11.22658 3.80669 -36.13717 1.000 25.44641 309 ASP D N 1
ATOM 10490 C CA . ASP D 1 282 ? -11.19747 3.48187 -34.70588 1.000 27.91026 309 ASP D CA 1
ATOM 10491 C C . ASP D 1 282 ? -10.10105 2.46962 -34.38534 1.000 30.63685 309 ASP D C 1
ATOM 10492 O O . ASP D 1 282 ? -10.06535 1.91120 -33.28216 1.000 30.10874 309 ASP D O 1
ATOM 10497 N N . VAL D 1 283 ? -9.19487 2.25287 -35.33692 1.000 27.30747 310 VAL D N 1
ATOM 10498 C CA . VAL D 1 283 ? -8.02270 1.42565 -35.07872 1.000 29.74660 310 VAL D CA 1
ATOM 10499 C C . VAL D 1 283 ? -6.79852 2.35483 -34.98231 1.000 28.96277 310 VAL D C 1
ATOM 10500 O O . VAL D 1 283 ? -6.41626 3.01597 -35.93601 1.000 28.21525 310 VAL D O 1
ATOM 10504 N N . ALA D 1 284 ? -6.19304 2.42998 -33.80362 1.000 27.86001 311 ALA D N 1
ATOM 10505 C CA . ALA D 1 284 ? -5.07236 3.34745 -33.63846 1.000 28.03770 311 ALA D CA 1
ATOM 10506 C C . ALA D 1 284 ? -3.86824 2.84916 -34.42310 1.000 30.07679 311 ALA D C 1
ATOM 10507 O O . ALA D 1 284 ? -3.56361 1.65725 -34.41649 1.000 31.98361 311 ALA D O 1
ATOM 10509 N N . PRO D 1 285 ? -3.18395 3.75701 -35.12140 1.000 28.09792 312 PRO D N 1
ATOM 10510 C CA . PRO D 1 285 ? -1.91138 3.40032 -35.75387 1.000 28.95603 312 PRO D CA 1
ATOM 10511 C C . PRO D 1 285 ? -0.88147 3.05496 -34.67803 1.000 34.02201 312 PRO D C 1
ATOM 10512 O O . PRO D 1 285 ? -1.04022 3.48692 -33.52550 1.000 32.64051 312 PRO D O 1
ATOM 10516 N N . PRO D 1 286 ? 0.14060 2.26331 -35.03272 1.000 35.45850 313 PRO D N 1
ATOM 10517 C CA . PRO D 1 286 ? 1.22039 1.93310 -34.09542 1.000 33.97123 313 PRO D CA 1
ATOM 10518 C C . PRO D 1 286 ? 1.93381 3.19496 -33.62719 1.000 32.68024 313 PRO D C 1
ATOM 10519 O O . PRO D 1 286 ? 1.97173 4.17774 -34.37327 1.000 31.33251 313 PRO D O 1
ATOM 10523 N N . ALA D 1 287 ? 2.46910 3.18060 -32.40759 1.000 34.06177 314 ALA D N 1
ATOM 10524 C CA . ALA D 1 287 ? 3.17670 4.33240 -31.86708 1.000 33.04590 314 ALA D CA 1
ATOM 10525 C C . ALA D 1 287 ? 4.22658 4.80634 -32.86181 1.000 31.61734 314 ALA D C 1
ATOM 10526 O O . ALA D 1 287 ? 4.90320 4.00515 -33.48990 1.000 31.98656 314 ALA D O 1
ATOM 10528 N N . GLY D 1 288 ? 4.31969 6.11394 -33.04913 1.000 34.49622 315 GLY D N 1
ATOM 10529 C CA . GLY D 1 288 ? 5.28103 6.64996 -33.98939 1.000 33.86820 315 GLY D CA 1
ATOM 10530 C C . GLY D 1 288 ? 4.63661 6.93649 -35.32822 1.000 31.71547 315 GLY D C 1
ATOM 10531 O O . GLY D 1 288 ? 5.27067 7.52077 -36.20727 1.000 35.70322 315 GLY D O 1
ATOM 10532 N N . TYR D 1 289 ? 3.38857 6.50125 -35.50135 1.000 29.29901 316 TYR D N 1
ATOM 10533 C CA . TYR D 1 289 ? 2.67568 6.75111 -36.75392 1.000 28.13715 316 TYR D CA 1
ATOM 10534 C C . TYR D 1 289 ? 1.36360 7.48655 -36.53447 1.000 29.36548 316 TYR D C 1
ATOM 10535 O O . TYR D 1 289 ? 0.79169 7.45739 -35.44040 1.000 29.73899 316 TYR D O 1
ATOM 10544 N N . LYS D 1 290 ? 0.89515 8.13233 -37.59611 1.000 25.54530 317 LYS D N 1
ATOM 10545 C CA . LYS D 1 290 ? -0.42691 8.73580 -37.65274 1.000 24.58630 317 LYS D CA 1
ATOM 10546 C C . LYS D 1 290 ? -1.29570 7.87228 -38.55355 1.000 23.47706 317 LYS D C 1
ATOM 10547 O O . LYS D 1 290 ? -0.80374 6.91003 -39.14805 1.000 24.77411 317 LYS D O 1
ATOM 10553 N N . HIS D 1 291 ? -2.57717 8.20361 -38.66745 1.000 22.50427 318 HIS D N 1
ATOM 10554 C CA . HIS D 1 291 ? -3.40428 7.54794 -39.67199 1.000 23.65763 318 HIS D CA 1
ATOM 10555 C C . HIS D 1 291 ? -2.85211 7.87648 -41.04969 1.000 24.69141 318 HIS D C 1
ATOM 10556 O O . HIS D 1 291 ? -2.27303 8.93138 -41.25092 1.000 23.72182 318 HIS D O 1
ATOM 10563 N N . ILE D 1 292 ? -3.04847 6.97979 -42.00729 1.000 26.11721 319 ILE D N 1
ATOM 10564 C CA . ILE D 1 292 ? -2.48875 7.19818 -43.33264 1.000 24.45404 319 ILE D CA 1
ATOM 10565 C C . ILE D 1 292 ? -3.03851 8.47846 -43.97836 1.000 24.55901 319 ILE D C 1
ATOM 10566 O O . ILE D 1 292 ? -2.32299 9.15975 -44.72240 1.000 23.84887 319 ILE D O 1
ATOM 10571 N N . TRP D 1 293 ? -4.28843 8.82323 -43.66981 1.000 23.63781 320 TRP D N 1
ATOM 10572 C CA . TRP D 1 293 ? -4.91449 10.02345 -44.23985 1.000 25.59287 320 TRP D CA 1
ATOM 10573 C C . TRP D 1 293 ? -4.45360 11.30307 -43.55891 1.000 27.53482 320 TRP D C 1
ATOM 10574 O O . TRP D 1 293 ? -4.92035 12.39361 -43.91323 1.000 26.26558 320 TRP D O 1
ATOM 10585 N N . GLU D 1 294 ? -3.53450 11.18196 -42.60015 1.000 24.84817 321 GLU D N 1
ATOM 10586 C CA . GLU D 1 294 ? -3.04240 12.36854 -41.88181 1.000 24.29716 321 GLU D CA 1
ATOM 10587 C C . GLU D 1 294 ? -1.63843 12.81190 -42.30234 1.000 27.44081 321 GLU D C 1
ATOM 10588 O O . GLU D 1 294 ? -1.09869 13.78271 -41.75758 1.000 28.46178 321 GLU D O 1
ATOM 10594 N N . TYR D 1 295 ? -1.04994 12.11467 -43.27024 1.000 25.64035 322 TYR D N 1
ATOM 10595 C CA . TYR D 1 295 ? 0.27303 12.46987 -43.77367 1.000 26.11446 322 TYR D CA 1
ATOM 10596 C C . TYR D 1 295 ? 0.16880 13.40997 -44.94903 1.000 26.95858 322 TYR D C 1
ATOM 10597 O O . TYR D 1 295 ? -0.51920 13.11607 -45.91740 1.000 28.75006 322 TYR D O 1
ATOM 10606 N N . SER D 1 296 ? 0.83225 14.54939 -44.85914 1.000 27.45362 323 SER D N 1
ATOM 10607 C CA . SER D 1 296 ? 0.77222 15.49752 -45.95620 1.000 29.44086 323 SER D CA 1
ATOM 10608 C C . SER D 1 296 ? 1.61778 15.04803 -47.14632 1.000 26.63908 323 SER D C 1
ATOM 10609 O O . SER D 1 296 ? 1.44464 15.57973 -48.23777 1.000 27.49804 323 SER D O 1
ATOM 10612 N N . ASN D 1 297 ? 2.55302 14.11093 -46.93851 1.000 23.33923 324 ASN D N 1
ATOM 10613 C CA . ASN D 1 297 ? 3.43684 13.67985 -48.01775 1.000 23.36420 324 ASN D CA 1
ATOM 10614 C C . ASN D 1 297 ? 3.06040 12.32688 -48.63728 1.000 22.89054 324 ASN D C 1
ATOM 10615 O O . ASN D 1 297 ? 3.89065 11.66720 -49.25742 1.000 23.68982 324 ASN D O 1
ATOM 10620 N N . THR D 1 298 ? 1.80840 11.92912 -48.45716 1.000 21.61491 325 THR D N 1
ATOM 10621 C CA . THR D 1 298 ? 1.21459 10.85112 -49.24208 1.000 22.47586 325 THR D CA 1
ATOM 10622 C C . THR D 1 298 ? -0.26346 11.15886 -49.38216 1.000 21.66221 325 THR D C 1
ATOM 10623 O O . THR D 1 298 ? -0.85032 11.85889 -48.54900 1.000 26.84166 325 THR D O 1
ATOM 10627 N N . ARG D 1 299 ? -0.86458 10.64833 -50.44570 1.000 24.82463 326 ARG D N 1
ATOM 10628 C CA . ARG D 1 299 ? -2.26429 10.92452 -50.71892 1.000 27.73486 326 ARG D CA 1
ATOM 10629 C C . ARG D 1 299 ? -2.89257 9.75737 -51.45392 1.000 27.10477 326 ARG D C 1
ATOM 10630 O O . ARG D 1 299 ? -2.72149 9.63750 -52.66016 1.000 28.07078 326 ARG D O 1
ATOM 10638 N N . PRO D 1 300 ? -3.58553 8.88400 -50.72269 1.000 27.99678 327 PRO D N 1
ATOM 10639 C CA . PRO D 1 300 ? -4.28478 7.75368 -51.34457 1.000 30.89252 327 PRO D CA 1
ATOM 10640 C C . PRO D 1 300 ? -5.17589 8.19141 -52.50923 1.000 33.05417 327 PRO D C 1
ATOM 10641 O O . PRO D 1 300 ? -5.25486 7.47411 -53.51083 1.000 32.24291 327 PRO D O 1
ATOM 10645 N N . GLN D 1 301 ? -5.83732 9.34199 -52.38474 1.000 31.17170 328 GLN D N 1
ATOM 10646 C CA . GLN D 1 301 ? -6.71270 9.81864 -53.45386 1.000 33.89787 328 GLN D CA 1
ATOM 10647 C C . GLN D 1 301 ? -5.94497 10.21708 -54.71552 1.000 31.15472 328 GLN D C 1
ATOM 10648 O O . GLN D 1 301 ? -6.46812 10.09142 -55.82800 1.000 30.66964 328 GLN D O 1
ATOM 10654 N N . ALA D 1 302 ? -4.70265 10.67142 -54.55577 1.000 27.88939 329 ALA D N 1
ATOM 10655 C CA . ALA D 1 302 ? -3.88507 11.04847 -55.71097 1.000 27.78961 329 ALA D CA 1
ATOM 10656 C C . ALA D 1 302 ? -3.52541 9.81676 -56.54909 1.000 24.65305 329 ALA D C 1
ATOM 10657 O O . ALA D 1 302 ? -3.42455 9.88733 -57.78517 1.000 22.74543 329 ALA D O 1
ATOM 10659 N N . PHE D 1 303 ? -3.32022 8.68959 -55.87887 1.000 23.35617 330 PHE D N 1
ATOM 10660 C CA . PHE D 1 303 ? -3.06928 7.44444 -56.58298 1.000 25.66401 330 PHE D CA 1
ATOM 10661 C C . PHE D 1 303 ? -4.30768 7.00981 -57.36717 1.000 27.72057 330 PHE D C 1
ATOM 10662 O O . PHE D 1 303 ? -4.19746 6.58472 -58.50912 1.000 26.12262 330 PHE D O 1
ATOM 10670 N N . ALA D 1 304 ? -5.48085 7.11244 -56.75172 1.000 28.07821 331 ALA D N 1
ATOM 10671 C CA . ALA D 1 304 ? -6.72590 6.77657 -57.43773 1.000 28.50792 331 ALA D CA 1
ATOM 10672 C C . ALA D 1 304 ? -6.95758 7.68451 -58.63785 1.000 30.90788 331 ALA D C 1
ATOM 10673 O O . ALA D 1 304 ? -7.40164 7.21694 -59.68797 1.000 27.45189 331 ALA D O 1
ATOM 10675 N N . ASP D 1 305 ? -6.68534 8.98390 -58.48319 1.000 30.69123 332 ASP D N 1
ATOM 10676 C CA . ASP D 1 305 ? -6.85021 9.91367 -59.59897 1.000 32.84490 332 ASP D CA 1
ATOM 10677 C C . ASP D 1 305 ? -5.88073 9.57337 -60.72236 1.000 30.39715 332 ASP D C 1
ATOM 10678 O O . ASP D 1 305 ? -6.24557 9.60383 -61.88467 1.000 29.92133 332 ASP D O 1
ATOM 10683 N N . PHE D 1 306 ? -4.63985 9.26512 -60.35949 1.000 25.75622 333 PHE D N 1
ATOM 10684 C CA . PHE D 1 306 ? -3.61093 8.83350 -61.31180 1.000 27.01661 333 PHE D CA 1
ATOM 10685 C C . PHE D 1 306 ? -4.08253 7.61811 -62.10137 1.000 26.44128 333 PHE D C 1
ATOM 10686 O O . PHE D 1 306 ? -4.02068 7.59571 -63.34023 1.000 26.58342 333 PHE D O 1
ATOM 10694 N N . MET D 1 307 ? -4.58991 6.61646 -61.38766 1.000 23.72662 334 MET D N 1
ATOM 10695 C CA . MET D 1 307 ? -4.98978 5.36233 -62.01456 1.000 23.22976 334 MET D CA 1
ATOM 10696 C C . MET D 1 307 ? -6.23483 5.49919 -62.90153 1.000 25.85780 334 MET D C 1
ATOM 10697 O O . MET D 1 307 ? -6.44233 4.67647 -63.77818 1.000 25.99785 334 MET D O 1
ATOM 10702 N N . SER D 1 308 ? -7.04666 6.53586 -62.69982 1.000 26.44368 335 SER D N 1
ATOM 10703 C CA . SER D 1 308 ? -8.25562 6.71216 -63.51423 1.000 30.51961 335 SER D CA 1
ATOM 10704 C C . SER D 1 308 ? -7.93726 7.19744 -64.93904 1.000 31.47543 335 SER D C 1
ATOM 10705 O O . SER D 1 308 ? -8.73230 6.99428 -65.86102 1.000 30.58569 335 SER D O 1
ATOM 10708 N N . ASP D 1 309 ? -6.78906 7.84438 -65.11601 1.000 29.22846 336 ASP D N 1
ATOM 10709 C CA . ASP D 1 309 ? -6.43339 8.38867 -66.43079 1.000 30.13307 336 ASP D CA 1
ATOM 10710 C C . ASP D 1 309 ? -5.41073 7.48908 -67.12700 1.000 26.12390 336 ASP D C 1
ATOM 10711 O O . ASP D 1 309 ? -4.20113 7.70388 -67.02805 1.000 25.62634 336 ASP D O 1
ATOM 10716 N N . ARG D 1 310 ? -5.90248 6.48801 -67.85086 1.000 24.34848 337 ARG D N 1
ATOM 10717 C CA . ARG D 1 310 ? -5.01590 5.45362 -68.37287 1.000 27.79453 337 ARG D CA 1
ATOM 10718 C C . ARG D 1 310 ? -4.02784 6.00637 -69.40638 1.000 25.87978 337 ARG D C 1
ATOM 10719 O O . ARG D 1 310 ? -2.89263 5.54352 -69.49295 1.000 24.87084 337 ARG D O 1
ATOM 10727 N N . GLY D 1 311 ? -4.43918 7.01159 -70.17098 1.000 24.84980 338 GLY D N 1
ATOM 10728 C CA . GLY D 1 311 ? -3.53225 7.61933 -71.13075 1.000 24.77768 338 GLY D CA 1
ATOM 10729 C C . GLY D 1 311 ? -2.35427 8.32636 -70.47507 1.000 24.77403 338 GLY D C 1
ATOM 10730 O O . GLY D 1 311 ? -1.21334 8.22090 -70.92477 1.000 24.75550 338 GLY D O 1
ATOM 10731 N N . ALA D 1 312 ? -2.62721 9.05974 -69.40223 1.000 23.28181 339 ALA D N 1
ATOM 10732 C CA . ALA D 1 312 ? -1.57663 9.77876 -68.71084 1.000 23.47369 339 ALA D CA 1
ATOM 10733 C C . ALA D 1 312 ? -0.59922 8.79653 -68.06079 1.000 23.43733 339 ALA D C 1
ATOM 10734 O O . ALA D 1 312 ? 0.61152 9.00224 -68.08245 1.000 23.98262 339 ALA D O 1
ATOM 10736 N N . VAL D 1 313 ? -1.13708 7.72414 -67.49471 1.000 24.15859 340 VAL D N 1
ATOM 10737 C CA . VAL D 1 313 ? -0.30153 6.67282 -66.90751 1.000 22.31527 340 VAL D CA 1
ATOM 10738 C C . VAL D 1 313 ? 0.58879 6.04595 -67.98558 1.000 22.61497 340 VAL D C 1
ATOM 10739 O O . VAL D 1 313 ? 1.80075 5.89828 -67.80745 1.000 21.76255 340 VAL D O 1
ATOM 10743 N N . GLU D 1 314 ? -0.01272 5.73372 -69.13028 1.000 23.48712 341 GLU D N 1
ATOM 10744 C CA . GLU D 1 314 ? 0.72394 5.13690 -70.23529 1.000 22.47810 341 GLU D CA 1
ATOM 10745 C C . GLU D 1 314 ? 1.86668 6.01593 -70.73959 1.000 22.62638 341 GLU D C 1
ATOM 10746 O O . GLU D 1 314 ? 2.96422 5.52965 -71.00044 1.000 24.12752 341 GLU D O 1
ATOM 10752 N N . ARG D 1 315 ? 1.60082 7.30876 -70.90349 1.000 21.04503 342 ARG D N 1
ATOM 10753 C CA . ARG D 1 315 ? 2.62241 8.22077 -71.38352 1.000 22.66766 342 ARG D CA 1
ATOM 10754 C C . ARG D 1 315 ? 3.76936 8.33591 -70.38374 1.000 23.03902 342 ARG D C 1
ATOM 10755 O O . ARG D 1 315 ? 4.94628 8.39632 -70.75163 1.000 22.89633 342 ARG D O 1
ATOM 10763 N N . PHE D 1 316 ? 3.43759 8.33848 -69.10269 1.000 20.15311 343 PHE D N 1
ATOM 10764 C CA . PHE D 1 316 ? 4.49539 8.41273 -68.11951 1.000 20.14920 343 PHE D CA 1
ATOM 10765 C C . PHE D 1 316 ? 5.27331 7.10436 -68.05697 1.000 21.53735 343 PHE D C 1
ATOM 10766 O O . PHE D 1 316 ? 6.51033 7.11089 -67.93149 1.000 21.58385 343 PHE D O 1
ATOM 10774 N N . ARG D 1 317 ? 4.55029 5.98799 -68.14766 1.000 22.17910 344 ARG D N 1
ATOM 10775 C CA . ARG D 1 317 ? 5.18028 4.66398 -68.12358 1.000 22.94326 344 ARG D CA 1
ATOM 10776 C C . ARG D 1 317 ? 6.16066 4.49157 -69.27485 1.000 21.08330 344 ARG D C 1
ATOM 10777 O O . ARG D 1 317 ? 7.27126 3.98535 -69.09056 1.000 21.42378 344 ARG D O 1
ATOM 10785 N N . ALA D 1 318 ? 5.75247 4.91763 -70.46733 1.000 22.40439 345 ALA D N 1
ATOM 10786 C CA . ALA D 1 318 ? 6.57939 4.74897 -71.65344 1.000 20.68617 345 ALA D CA 1
ATOM 10787 C C . ALA D 1 318 ? 7.86774 5.54419 -71.52550 1.000 21.40491 345 ALA D C 1
ATOM 10788 O O . ALA D 1 318 ? 8.93031 5.07404 -71.89771 1.000 22.97666 345 ALA D O 1
ATOM 10790 N N . GLN D 1 319 ? 7.77440 6.75525 -70.98086 1.000 22.30214 346 GLN D N 1
ATOM 10791 C CA . GLN D 1 319 ? 8.97061 7.54399 -70.75317 1.000 20.70154 346 GLN D CA 1
ATOM 10792 C C . GLN D 1 319 ? 9.89949 6.89319 -69.72767 1.000 20.21711 346 GLN D C 1
ATOM 10793 O O . GLN D 1 319 ? 11.11293 6.83273 -69.93209 1.000 21.88212 346 GLN D O 1
ATOM 10799 N N . MET D 1 320 ? 9.33535 6.37958 -68.63655 1.000 22.06013 347 MET D N 1
ATOM 10800 C CA . MET D 1 320 ? 10.15243 5.69944 -67.63960 1.000 23.30905 347 MET D CA 1
ATOM 10801 C C . MET D 1 320 ? 10.85048 4.48802 -68.26993 1.000 22.96421 347 MET D C 1
ATOM 10802 O O . MET D 1 320 ? 12.00044 4.18919 -67.94429 1.000 22.12798 347 MET D O 1
ATOM 10807 N N . SER D 1 321 ? 10.17496 3.82421 -69.20865 1.000 23.86836 348 SER D N 1
ATOM 10808 C CA . SER D 1 321 ? 10.76694 2.67840 -69.90278 1.000 22.33327 348 SER D CA 1
ATOM 10809 C C . SER D 1 321 ? 12.04133 3.04791 -70.64828 1.000 22.07989 348 SER D C 1
ATOM 10810 O O . SER D 1 321 ? 12.97969 2.25303 -70.71967 1.000 26.49134 348 SER D O 1
ATOM 10813 N N . LEU D 1 322 ? 12.08922 4.25450 -71.20221 1.000 21.08680 349 LEU D N 1
ATOM 10814 C CA . LEU D 1 322 ? 13.29125 4.65158 -71.93830 1.000 24.05263 349 LEU D CA 1
ATOM 10815 C C . LEU D 1 322 ? 14.47700 4.79204 -70.98669 1.000 26.40019 349 LEU D C 1
ATOM 10816 O O . LEU D 1 322 ? 15.62831 4.61457 -71.39060 1.000 27.06411 349 LEU D O 1
ATOM 10821 N N . TYR D 1 323 ? 14.19840 5.07790 -69.71625 1.000 26.04018 350 TYR D N 1
ATOM 10822 C CA . TYR D 1 323 ? 15.27887 5.19883 -68.73501 1.000 25.02948 350 TYR D CA 1
ATOM 10823 C C . TYR D 1 323 ? 15.70643 3.85892 -68.14975 1.000 24.30746 350 TYR D C 1
ATOM 10824 O O . TYR D 1 323 ? 16.89542 3.61710 -67.94475 1.000 27.74662 350 TYR D O 1
ATOM 10833 N N . VAL D 1 324 ? 14.74595 2.98962 -67.86666 1.000 24.55028 351 VAL D N 1
ATOM 10834 C CA . VAL D 1 324 ? 15.06705 1.77753 -67.11449 1.000 22.64302 351 VAL D CA 1
ATOM 10835 C C . VAL D 1 324 ? 15.11263 0.53692 -67.97415 1.000 25.50540 351 VAL D C 1
ATOM 10836 O O . VAL D 1 324 ? 15.50725 -0.52195 -67.50861 1.000 25.41724 351 VAL D O 1
ATOM 10840 N N . GLY D 1 325 ? 14.70418 0.66391 -69.23147 1.000 23.53973 352 GLY D N 1
ATOM 10841 C CA . GLY D 1 325 ? 14.65006 -0.47601 -70.13140 1.000 25.12792 352 GLY D CA 1
ATOM 10842 C C . GLY D 1 325 ? 13.33893 -1.22355 -69.99547 1.000 26.85354 352 GLY D C 1
ATOM 10843 O O . GLY D 1 325 ? 12.54221 -0.94834 -69.08520 1.000 27.42363 352 GLY D O 1
ATOM 10844 N N . GLU D 1 326 ? 13.10729 -2.17866 -70.89295 1.000 23.09423 353 GLU D N 1
ATOM 10845 C CA . GLU D 1 326 ? 11.90170 -2.99549 -70.81858 1.000 26.02162 353 GLU D CA 1
ATOM 10846 C C . GLU D 1 326 ? 11.95679 -3.88656 -69.58334 1.000 28.70821 353 GLU D C 1
ATOM 10847 O O . GLU D 1 326 ? 13.03156 -4.31027 -69.16365 1.000 31.46053 353 GLU D O 1
ATOM 10853 N N . ALA D 1 327 ? 10.79967 -4.17536 -69.00766 1.000 26.69526 354 ALA D N 1
ATOM 10854 C CA . ALA D 1 327 ? 10.75427 -5.01448 -67.81388 1.000 29.02789 354 ALA D CA 1
ATOM 10855 C C . ALA D 1 327 ? 11.09695 -6.44880 -68.18455 1.000 34.93621 354 ALA D C 1
ATOM 10856 O O . ALA D 1 327 ? 10.31065 -7.12358 -68.84063 1.000 43.81651 354 ALA D O 1
ATOM 10858 N N . LYS D 1 328 ? 12.27153 -6.91388 -67.76991 1.000 34.30490 355 LYS D N 1
ATOM 10859 C CA . LYS D 1 328 ? 12.74322 -8.23500 -68.16614 1.000 36.98857 355 LYS D CA 1
ATOM 10860 C C . LYS D 1 328 ? 12.47667 -9.31514 -67.12386 1.000 35.50920 355 LYS D C 1
ATOM 10861 O O . LYS D 1 328 ? 12.35269 -9.02708 -65.93387 1.000 32.10913 355 LYS D O 1
ATOM 10867 N N . GLY D 1 329 ? 12.39355 -10.56097 -67.58603 1.000 34.72462 356 GLY D N 1
ATOM 10868 C CA . GLY D 1 329 ? 12.20639 -11.69657 -66.69178 1.000 35.91057 356 GLY D CA 1
ATOM 10869 C C . GLY D 1 329 ? 10.77699 -12.20124 -66.65663 1.000 34.28377 356 GLY D C 1
ATOM 10870 O O . GLY D 1 329 ? 9.86215 -11.55713 -67.18926 1.000 33.68067 356 GLY D O 1
ATOM 10871 N N . ASP D 1 330 ? 10.58952 -13.37058 -66.04981 1.000 31.99098 357 ASP D N 1
ATOM 10872 C CA . ASP D 1 330 ? 9.27327 -13.98575 -65.92308 1.000 34.79337 357 ASP D CA 1
ATOM 10873 C C . ASP D 1 330 ? 8.39226 -13.25003 -64.91265 1.000 34.58898 357 ASP D C 1
ATOM 10874 O O . ASP D 1 330 ? 8.89375 -12.68872 -63.93020 1.000 33.52741 357 ASP D O 1
ATOM 10879 N N . PRO D 1 331 ? 7.06599 -13.28527 -65.11968 1.000 34.30764 358 PRO D N 1
ATOM 10880 C CA . PRO D 1 331 ? 6.15497 -12.70246 -64.12624 1.000 34.77117 358 PRO D CA 1
ATOM 10881 C C . PRO D 1 331 ? 6.18492 -13.51003 -62.82400 1.000 34.16384 358 PRO D C 1
ATOM 10882 O O . PRO D 1 331 ? 6.09953 -14.73273 -62.86640 1.000 33.96556 358 PRO D O 1
ATOM 10886 N N . THR D 1 332 ? 6.31537 -12.83889 -61.68296 1.000 33.84700 359 THR D N 1
ATOM 10887 C CA . THR D 1 332 ? 6.53797 -13.55206 -60.42354 1.000 33.84805 359 THR D CA 1
ATOM 10888 C C . THR D 1 332 ? 5.37721 -14.45193 -59.96610 1.000 33.54403 359 THR D C 1
ATOM 10889 O O . THR D 1 332 ? 5.61085 -15.45762 -59.29313 1.000 35.34264 359 THR D O 1
ATOM 10893 N N . PRO D 1 333 ? 4.12465 -14.11404 -60.32117 1.000 34.77364 360 PRO D N 1
ATOM 10894 C CA . PRO D 1 333 ? 3.04176 -15.02699 -59.93435 1.000 36.93422 360 PRO D CA 1
ATOM 10895 C C . PRO D 1 333 ? 3.01117 -16.30173 -60.74870 1.000 37.00305 360 PRO D C 1
ATOM 10896 O O . PRO D 1 333 ? 2.18371 -17.16798 -60.47429 1.000 39.17796 360 PRO D O 1
ATOM 10900 N N . GLY D 1 334 ? 3.89449 -16.41358 -61.73346 1.000 36.26581 361 GLY D N 1
ATOM 10901 C CA . GLY D 1 334 ? 3.79067 -17.48877 -62.70634 1.000 36.78808 361 GLY D CA 1
ATOM 10902 C C . GLY D 1 334 ? 2.78386 -17.05068 -63.75080 1.000 39.03824 361 GLY D C 1
ATOM 10903 O O . GLY D 1 334 ? 2.38811 -15.88978 -63.77592 1.000 37.37226 361 GLY D O 1
ATOM 10904 N N . TRP D 1 335 ? 2.34605 -17.97423 -64.59863 1.000 39.66765 362 TRP D N 1
ATOM 10905 C CA . TRP D 1 335 ? 1.38494 -17.64118 -65.64034 1.000 41.78988 362 TRP D CA 1
ATOM 10906 C C . TRP D 1 335 ? 0.08349 -18.40902 -65.42684 1.000 42.82087 362 TRP D C 1
ATOM 10907 O O . TRP D 1 335 ? 0.03710 -19.62496 -65.60057 1.000 42.94439 362 TRP D O 1
ATOM 10918 N N . LEU D 1 336 ? -0.98128 -17.69863 -65.06682 1.000 41.67406 363 LEU D N 1
ATOM 10919 C CA . LEU D 1 336 ? -2.21208 -18.36731 -64.64567 1.000 41.39554 363 LEU D CA 1
ATOM 10920 C C . LEU D 1 336 ? -3.19321 -18.66696 -65.77789 1.000 41.07696 363 LEU D C 1
ATOM 10921 O O . LEU D 1 336 ? -4.09032 -19.48770 -65.60990 1.000 43.31787 363 LEU D O 1
ATOM 10926 N N . GLY D 1 337 ? -3.05901 -17.98669 -66.91128 1.000 39.69894 364 GLY D N 1
ATOM 10927 C CA . GLY D 1 337 ? -3.96295 -18.23907 -68.02024 1.000 42.75749 364 GLY D CA 1
ATOM 10928 C C . GLY D 1 337 ? -5.30873 -17.56726 -67.81644 1.000 41.61435 364 GLY D C 1
ATOM 10929 O O . GLY D 1 337 ? -5.45151 -16.65999 -66.98386 1.000 41.50727 364 GLY D O 1
ATOM 10930 N N . LEU D 1 338 ? -6.31066 -18.03360 -68.55581 1.000 40.96945 365 LEU D N 1
ATOM 10931 C CA . LEU D 1 338 ? -7.61583 -17.38062 -68.55166 1.000 42.47316 365 LEU D CA 1
ATOM 10932 C C . LEU D 1 338 ? -8.52873 -17.78591 -67.38601 1.000 39.62100 365 LEU D C 1
ATOM 10933 O O . LEU D 1 338 ? -9.34273 -16.98313 -66.93494 1.000 38.85563 365 LEU D O 1
ATOM 10938 N N . HIS D 1 339 ? -8.40239 -19.01954 -66.91253 1.000 41.14167 366 HIS D N 1
ATOM 10939 C CA . HIS D 1 339 ? -9.36323 -19.54164 -65.95299 1.000 42.11925 366 HIS D CA 1
ATOM 10940 C C . HIS D 1 339 ? -8.72809 -20.29582 -64.79800 1.000 45.40551 366 HIS D C 1
ATOM 10941 O O . HIS D 1 339 ? -9.02281 -21.47188 -64.58512 1.000 46.54851 366 HIS D O 1
ATOM 10948 N N . PRO D 1 340 ? -7.86618 -19.62030 -64.03099 1.000 42.84871 367 PRO D N 1
ATOM 10949 C CA . PRO D 1 340 ? -7.30914 -20.28779 -62.85468 1.000 44.95951 367 PRO D CA 1
ATOM 10950 C C . PRO D 1 340 ? -8.39392 -20.50996 -61.79434 1.000 46.81738 367 PRO D C 1
ATOM 10951 O O . PRO D 1 340 ? -9.07412 -19.54879 -61.41058 1.000 43.04755 367 PRO D O 1
ATOM 10955 N N . GLU D 1 341 ? -8.56618 -21.74625 -61.33061 1.000 48.71801 368 GLU D N 1
ATOM 10956 C CA . GLU D 1 341 ? -9.60965 -22.01371 -60.33788 1.000 52.53558 368 GLU D CA 1
ATOM 10957 C C . GLU D 1 341 ? -9.01339 -22.27433 -58.96052 1.000 45.89279 368 GLU D C 1
ATOM 10958 O O . GLU D 1 341 ? -9.73568 -22.36495 -57.96834 1.000 46.44800 368 GLU D O 1
ATOM 10964 N N . VAL D 1 342 ? -7.69941 -22.44441 -58.92217 1.000 45.69916 369 VAL D N 1
ATOM 10965 C CA . VAL D 1 342 ? -6.96911 -22.61308 -57.67583 1.000 45.94006 369 VAL D CA 1
ATOM 10966 C C . VAL D 1 342 ? -5.60425 -21.97824 -57.87711 1.000 51.39844 369 VAL D C 1
ATOM 10967 O O . VAL D 1 342 ? -5.25957 -21.59805 -58.99734 1.000 43.71161 369 VAL D O 1
ATOM 10971 N N . PRO D 1 343 ? -4.82519 -21.84051 -56.79676 1.000 48.42972 370 PRO D N 1
ATOM 10972 C CA . PRO D 1 343 ? -3.47715 -21.28908 -56.97093 1.000 49.36317 370 PRO D CA 1
ATOM 10973 C C . PRO D 1 343 ? -2.58587 -22.17246 -57.84022 1.000 51.18544 370 PRO D C 1
ATOM 10974 O O . PRO D 1 343 ? -2.86357 -23.35855 -58.00864 1.000 51.50233 370 PRO D O 1
ATOM 10978 N N . LEU D 1 344 ? -1.54458 -21.57057 -58.40496 1.000 52.47948 371 LEU D N 1
ATOM 10979 C CA . LEU D 1 344 ? -0.54096 -22.27177 -59.20469 1.000 58.58099 371 LEU D CA 1
ATOM 10980 C C . LEU D 1 344 ? 0.28763 -23.28032 -58.42097 1.000 65.81736 371 LEU D C 1
ATOM 10981 O O . LEU D 1 344 ? 0.35934 -23.23060 -57.19275 1.000 68.04142 371 LEU D O 1
ATOM 10986 N N . ALA D 1 345 ? 0.89836 -24.20154 -59.16002 1.000 72.00440 372 ALA D N 1
ATOM 10987 C CA . ALA D 1 345 ? 1.73025 -25.26299 -58.60086 1.000 77.63346 372 ALA D CA 1
ATOM 10988 C C . ALA D 1 345 ? 2.88467 -24.71464 -57.76633 1.000 80.00961 372 ALA D C 1
ATOM 10989 O O . ALA D 1 345 ? 3.98463 -25.27144 -57.76897 1.000 82.49265 372 ALA D O 1
#

Organism: Dickeya dadantii (strain 3937) (NCBI:txid198628)